Protein 5UCD (pdb70)

Structure (mmCIF, N/CA/C/O backbone):
data_5UCD
#
_entry.id   5UCD
#
_cell.length_a   195.003
_cell.length_b   195.003
_cell.length_c   129.065
_cell.angle_alpha   90.000
_cell.angle_beta   90.000
_cell.angle_gamma   90.000
#
_symmetry.space_group_name_H-M   'I 41 2 2'
#
loop_
_entity.id
_entity.type
_entity.pdbx_description
1 polymer 'NAD(P)-dependent benzaldehyde dehydrogenase'
2 non-polymer 'NADP NICOTINAMIDE-ADENINE-DINUCLEOTIDE PHOSPHATE'
3 water water
#
loop_
_atom_site.group_PDB
_atom_site.id
_atom_site.type_symbol
_atom_site.label_atom_id
_atom_site.label_alt_id
_atom_site.label_comp_id
_atom_site.label_asym_id
_atom_site.label_entity_id
_atom_site.label_seq_id
_atom_site.pdbx_PDB_ins_code
_atom_site.Cartn_x
_atom_site.Cartn_y
_atom_site.Cartn_z
_atom_site.occupancy
_atom_site.B_iso_or_equiv
_atom_site.auth_seq_id
_atom_site.auth_comp_id
_atom_site.auth_asym_id
_atom_site.auth_atom_id
_atom_site.pdbx_PDB_model_num
ATOM 1 N N . ASN A 1 23 ? 37.212 28.880 7.642 1.00 67.98 2 ASN A N 1
ATOM 2 C CA . ASN A 1 23 ? 36.898 28.643 9.045 1.00 65.20 2 ASN A CA 1
ATOM 3 C C . ASN A 1 23 ? 37.780 27.545 9.640 1.00 66.90 2 ASN A C 1
ATOM 4 O O . ASN A 1 23 ? 38.780 27.830 10.304 1.00 60.30 2 ASN A O 1
ATOM 9 N N . TYR A 1 24 ? 37.410 26.292 9.392 1.00 52.35 3 TYR A N 1
ATOM 10 C CA . TYR A 1 24 ? 38.134 25.150 9.943 1.00 56.19 3 TYR A CA 1
ATOM 11 C C . TYR A 1 24 ? 39.453 24.899 9.222 1.00 52.86 3 TYR A C 1
ATOM 12 O O . TYR A 1 24 ? 39.579 25.168 8.028 1.00 62.82 3 TYR A O 1
ATOM 21 N N . LEU A 1 25 ? 40.432 24.382 9.959 1.00 47.26 4 LEU A N 1
ATOM 22 C CA . LEU A 1 25 ? 41.725 24.028 9.384 1.00 48.43 4 LEU A CA 1
ATOM 23 C C . LEU A 1 25 ? 41.584 22.994 8.274 1.00 51.77 4 LEU A C 1
ATOM 24 O O . LEU A 1 25 ? 40.744 22.093 8.346 1.00 44.65 4 LEU A O 1
ATOM 29 N N . SER A 1 26 ? 42.410 23.141 7.246 1.00 51.42 5 SER A N 1
ATOM 30 C CA . SER A 1 26 ? 42.431 22.211 6.125 1.00 50.01 5 SER A CA 1
ATOM 31 C C . SER A 1 26 ? 43.080 20.902 6.542 1.00 47.28 5 SER A C 1
ATOM 32 O O . SER A 1 26 ? 43.870 20.882 7.485 1.00 50.96 5 SER A O 1
ATOM 35 N N . PRO A 1 27 ? 42.746 19.803 5.845 1.00 46.22 6 PRO A N 1
ATOM 36 C CA . PRO A 1 27 ? 43.387 18.508 6.094 1.00 50.90 6 PRO A CA 1
ATOM 37 C C . PRO A 1 27 ? 44.909 18.582 6.047 1.00 42.15 6 PRO A C 1
ATOM 38 O O . PRO A 1 27 ? 45.574 17.895 6.817 1.00 46.90 6 PRO A O 1
ATOM 42 N N . ALA A 1 28 ? 45.449 19.421 5.170 1.00 42.87 7 ALA A N 1
ATOM 43 C CA . ALA A 1 28 ? 46.895 19.561 5.038 1.00 40.10 7 ALA A CA 1
ATOM 44 C C . ALA A 1 28 ? 47.542 20.116 6.307 1.00 45.14 7 ALA A C 1
ATOM 45 O O . ALA A 1 28 ? 48.631 19.691 6.692 1.00 49.15 7 ALA A O 1
ATOM 47 N N . LYS A 1 29 ? 46.876 21.066 6.954 1.00 49.07 8 LYS A N 1
ATOM 48 C CA . LYS A 1 29 ? 47.416 21.663 8.170 1.00 44.01 8 LYS A CA 1
ATOM 49 C C . LYS A 1 29 ? 47.120 20.787 9.379 1.00 39.27 8 LYS A C 1
ATOM 50 O O . LYS A 1 29 ? 47.853 20.811 10.364 1.00 45.45 8 LYS A O 1
ATOM 56 N N . ILE A 1 30 ? 46.036 20.022 9.304 1.00 42.86 9 ILE A N 1
ATOM 57 C CA . ILE A 1 30 ? 45.735 19.042 10.337 1.00 40.16 9 ILE A CA 1
ATOM 58 C C . ILE A 1 30 ? 46.840 17.991 10.350 1.00 45.65 9 ILE A C 1
ATOM 59 O O . ILE A 1 30 ? 47.432 17.716 11.392 1.00 44.25 9 ILE A O 1
ATOM 64 N N . ASP A 1 31 ? 47.130 17.428 9.179 1.00 41.83 10 ASP A N 1
ATOM 65 C CA . ASP A 1 31 ? 48.242 16.497 9.030 1.00 42.26 10 ASP A CA 1
ATOM 66 C C . ASP A 1 31 ? 49.537 17.142 9.496 1.00 38.90 10 ASP A C 1
ATOM 67 O O . ASP A 1 31 ? 50.354 16.508 10.162 1.00 38.27 10 ASP A O 1
ATOM 72 N N . SER A 1 32 ? 49.709 18.414 9.153 1.00 34.47 11 SER A N 1
ATOM 73 C CA . SER A 1 32 ? 50.907 19.155 9.525 1.00 36.13 11 SER A CA 1
ATOM 74 C C . SER A 1 32 ? 50.992 19.357 11.035 1.00 33.51 11 SER A C 1
ATOM 75 O O . SER A 1 32 ? 52.079 19.384 11.611 1.00 31.64 11 SER A O 1
ATOM 78 N N . LEU A 1 33 ? 49.834 19.500 11.668 1.00 37.95 12 LEU A N 1
ATOM 79 C CA . LEU A 1 33 ? 49.754 19.677 13.113 1.00 35.65 12 LEU A CA 1
ATOM 80 C C . LEU A 1 33 ? 50.017 18.355 13.828 1.00 36.80 12 LEU A C 1
ATOM 81 O O . LEU A 1 33 ? 50.730 18.301 14.830 1.00 38.42 12 LEU A O 1
ATOM 86 N N . PHE A 1 34 ? 49.427 17.292 13.295 1.00 35.34 13 PHE A N 1
ATOM 87 C CA . PHE A 1 34 ? 49.589 15.947 13.830 1.00 32.63 13 PHE A CA 1
ATOM 88 C C . PHE A 1 34 ? 51.041 15.502 13.755 1.00 37.97 13 PHE A C 1
ATOM 89 O O . PHE A 1 34 ? 51.582 14.929 14.701 1.00 37.20 13 PHE A O 1
ATOM 97 N N . SER A 1 35 ? 51.669 15.787 12.621 1.00 38.23 14 SER A N 1
ATOM 98 C CA . SER A 1 35 ? 53.050 15.396 12.387 1.00 29.94 14 SER A CA 1
ATOM 99 C C . SER A 1 35 ? 54.000 16.043 13.386 1.00 29.27 14 SER A C 1
ATOM 100 O O . SER A 1 35 ? 55.001 15.445 13.775 1.00 31.52 14 SER A O 1
ATOM 103 N N . ALA A 1 36 ? 53.678 17.262 13.808 1.00 35.23 15 ALA A N 1
ATOM 104 C CA . ALA A 1 36 ? 54.555 18.016 14.698 1.00 27.03 15 ALA A CA 1
ATOM 105 C C . ALA A 1 36 ? 54.474 17.512 16.134 1.00 28.22 15 ALA A C 1
ATOM 106 O O . ALA A 1 36 ? 55.442 17.608 16.886 1.00 33.89 15 ALA A O 1
ATOM 108 N N . GLN A 1 37 ? 53.317 16.981 16.517 1.00 31.91 16 GLN A N 1
ATOM 109 C CA . GLN A 1 37 ? 53.160 16.400 17.846 1.00 32.38 16 GLN A CA 1
ATOM 110 C C . GLN A 1 37 ? 53.912 15.073 17.947 1.00 25.40 16 GLN A C 1
ATOM 111 O O . GLN A 1 37 ? 54.528 14.776 18.969 1.00 28.75 16 GLN A O 1
ATOM 117 N N . LYS A 1 38 ? 53.866 14.287 16.877 1.00 30.54 17 LYS A N 1
ATOM 118 C CA . LYS A 1 38 ? 54.655 13.063 16.794 1.00 24.14 17 LYS A CA 1
ATOM 119 C C . LYS A 1 38 ? 56.125 13.357 17.033 1.00 25.33 17 LYS A C 1
ATOM 120 O O . LYS A 1 38 ? 56.763 12.726 17.873 1.00 31.19 17 LYS A O 1
ATOM 126 N N . ALA A 1 39 ? 56.652 14.331 16.296 1.00 29.65 18 ALA A N 1
ATOM 127 C CA . ALA A 1 39 ? 58.055 14.715 16.411 1.00 25.77 18 ALA A CA 1
ATOM 128 C C . ALA A 1 39 ? 58.379 15.250 17.801 1.00 26.49 18 ALA A C 1
ATOM 129 O O . ALA A 1 39 ? 59.441 14.963 18.353 1.00 29.50 18 ALA A O 1
ATOM 131 N N . TYR A 1 40 ? 57.460 16.024 18.367 1.00 25.24 19 TYR A N 1
ATOM 132 C CA . TYR A 1 40 ? 57.677 16.597 19.688 1.00 25.39 19 TYR A CA 1
ATOM 133 C C . TYR A 1 40 ? 57.671 15.525 20.773 1.00 24.72 19 TYR A C 1
ATOM 134 O O . TYR A 1 40 ? 58.470 15.585 21.704 1.00 31.59 19 TYR A O 1
ATOM 143 N N . PHE A 1 41 ? 56.770 14.551 20.667 1.00 31.62 20 PHE A N 1
ATOM 144 C CA . PHE A 1 41 ? 56.762 13.454 21.635 1.00 31.12 20 PHE A CA 1
ATOM 145 C C . PHE A 1 41 ? 58.070 12.669 21.565 1.00 29.09 20 PHE A C 1
ATOM 146 O O . PHE A 1 41 ? 58.635 12.297 22.591 1.00 34.65 20 PHE A O 1
ATOM 154 N N . ALA A 1 42 ? 58.554 12.448 20.346 1.00 24.50 21 ALA A N 1
ATOM 155 C CA . ALA A 1 42 ? 59.787 11.700 20.115 1.00 28.16 21 ALA A CA 1
ATOM 156 C C . ALA A 1 42 ? 61.001 12.367 20.762 1.00 31.77 21 ALA A C 1
ATOM 157 O O . ALA A 1 42 ? 62.023 11.723 20.980 1.00 25.81 21 ALA A O 1
ATOM 159 N N . THR A 1 43 ? 60.872 13.656 21.065 1.00 30.52 22 THR A N 1
ATOM 160 C CA . THR A 1 43 ? 61.922 14.430 21.726 1.00 28.88 22 THR A CA 1
ATOM 161 C C . THR A 1 43 ? 62.130 13.970 23.168 1.00 28.90 22 THR A C 1
ATOM 162 O O . THR A 1 43 ? 63.160 14.257 23.778 1.00 27.36 22 THR A O 1
ATOM 166 N N . ARG A 1 44 ? 61.141 13.249 23.692 1.00 22.72 23 ARG A N 1
ATOM 167 C CA . ARG A 1 44 ? 61.078 12.865 25.103 1.00 31.93 23 ARG A CA 1
ATOM 168 C C . ARG A 1 44 ? 60.948 14.091 26.008 1.00 30.56 23 ARG A C 1
ATOM 169 O O . ARG A 1 44 ? 61.323 14.053 27.178 1.00 29.01 23 ARG A O 1
ATOM 177 N N . ALA A 1 45 ? 60.401 15.170 25.456 1.00 34.51 24 ALA A N 1
ATOM 178 C CA . ALA A 1 45 ? 60.190 16.406 26.203 1.00 33.73 24 ALA A CA 1
ATOM 179 C C . ALA A 1 45 ? 59.280 16.181 27.402 1.00 28.44 24 ALA A C 1
ATOM 180 O O . ALA A 1 45 ? 59.467 16.787 28.455 1.00 30.61 24 ALA A O 1
ATOM 182 N N . THR A 1 46 ? 58.307 15.292 27.237 1.00 25.15 25 THR A N 1
ATOM 183 C CA . THR A 1 46 ? 57.277 15.079 28.248 1.00 27.76 25 THR A CA 1
ATOM 184 C C . THR A 1 46 ? 57.683 14.082 29.325 1.00 26.98 25 THR A C 1
ATOM 185 O O . THR A 1 46 ? 56.878 13.734 30.182 1.00 33.01 25 THR A O 1
ATOM 189 N N . ALA A 1 47 ? 58.932 13.635 29.287 1.00 27.65 26 ALA A N 1
ATOM 190 C CA . ALA A 1 47 ? 59.386 12.558 30.164 1.00 32.70 26 ALA A CA 1
ATOM 191 C C . ALA A 1 47 ? 59.313 12.906 31.648 1.00 35.53 26 ALA A C 1
ATOM 192 O O . ALA A 1 47 ? 58.571 12.277 32.397 1.00 35.09 26 ALA A O 1
ATOM 194 N N . ASP A 1 48 ? 60.082 13.906 32.068 1.00 34.41 27 ASP A N 1
ATOM 195 C CA . ASP A 1 48 ? 60.228 14.215 33.490 1.00 34.51 27 ASP A CA 1
ATOM 196 C C . ASP A 1 48 ? 58.956 14.778 34.116 1.00 32.39 27 ASP A C 1
ATOM 197 O O . ASP A 1 48 ? 58.209 15.524 33.482 1.00 33.42 27 ASP A O 1
ATOM 202 N N . VAL A 1 49 ? 58.737 14.424 35.378 1.00 28.62 28 VAL A N 1
ATOM 203 C CA . VAL A 1 49 ? 57.512 14.773 36.088 1.00 33.65 28 VAL A CA 1
ATOM 204 C C . VAL A 1 49 ? 57.413 16.284 36.322 1.00 36.10 28 VAL A C 1
ATOM 205 O O . VAL A 1 49 ? 56.315 16.832 36.406 1.00 32.29 28 VAL A O 1
ATOM 209 N N . GLY A 1 50 ? 58.558 16.957 36.395 1.00 36.12 29 GLY A N 1
ATOM 210 C CA . GLY A 1 50 ? 58.583 18.397 36.582 1.00 27.67 29 GLY A CA 1
ATOM 211 C C . GLY A 1 50 ? 57.889 19.125 35.448 1.00 31.05 29 GLY A C 1
ATOM 212 O O . GLY A 1 50 ? 57.126 20.063 35.669 1.00 30.85 29 GLY A O 1
ATOM 213 N N . PHE A 1 51 ? 58.156 18.677 34.227 1.00 31.83 30 PHE A N 1
ATOM 214 C CA . PHE A 1 51 ? 57.520 19.227 33.039 1.00 27.70 30 PHE A CA 1
ATOM 215 C C . PHE A 1 51 ? 56.012 19.029 33.087 1.00 32.42 30 PHE A C 1
ATOM 216 O O . PHE A 1 51 ? 55.241 19.911 32.706 1.00 34.39 30 PHE A O 1
ATOM 224 N N . ARG A 1 52 ? 55.594 17.859 33.552 1.00 31.33 31 ARG A N 1
ATOM 225 C CA . ARG A 1 52 ? 54.176 17.535 33.592 1.00 28.07 31 ARG A CA 1
ATOM 226 C C . ARG A 1 52 ? 53.459 18.371 34.643 1.00 23.90 31 ARG A C 1
ATOM 227 O O . ARG A 1 52 ? 52.334 18.808 34.426 1.00 31.24 31 ARG A O 1
ATOM 235 N N . LYS A 1 53 ? 54.116 18.601 35.776 1.00 28.49 32 LYS A N 1
ATOM 236 C CA . LYS A 1 53 ? 53.528 19.408 36.839 1.00 29.24 32 LYS A CA 1
ATOM 237 C C . LYS A 1 53 ? 53.349 20.861 36.396 1.00 30.89 32 LYS A C 1
ATOM 238 O O . LYS A 1 53 ? 52.312 21.467 36.655 1.00 33.53 32 LYS A O 1
ATOM 244 N N . GLN A 1 54 ? 54.352 21.409 35.716 1.00 25.40 33 GLN A N 1
ATOM 245 C CA . GLN A 1 54 ? 54.258 22.761 35.173 1.00 29.80 33 GLN A CA 1
ATOM 246 C C . GLN A 1 54 ? 53.159 22.857 34.128 1.00 30.35 33 GLN A C 1
ATOM 247 O O . GLN A 1 54 ? 52.499 23.889 34.010 1.00 36.80 33 GLN A O 1
ATOM 253 N N . SER A 1 55 ? 52.970 21.787 33.364 1.00 26.77 34 SER A N 1
ATOM 254 C CA . SER A 1 55 ? 51.949 21.776 32.325 1.00 23.03 34 SER A CA 1
ATOM 255 C C . SER A 1 55 ? 50.557 21.907 32.937 1.00 30.85 34 SER A C 1
ATOM 256 O O . SER A 1 55 ? 49.679 22.559 32.371 1.00 26.23 34 SER A O 1
ATOM 259 N N . LEU A 1 56 ? 50.360 21.295 34.101 1.00 27.95 35 LEU A N 1
ATOM 260 C CA . LEU A 1 56 ? 49.072 21.381 34.785 1.00 30.60 35 LEU A CA 1
ATOM 261 C C . LEU A 1 56 ? 48.865 22.771 35.372 1.00 25.87 35 LEU A C 1
ATOM 262 O O . LEU A 1 56 ? 47.760 23.309 35.333 1.00 29.67 35 LEU A O 1
ATOM 267 N N . GLU A 1 57 ? 49.934 23.342 35.920 1.00 29.60 36 GLU A N 1
ATOM 268 C CA . GLU A 1 57 ? 49.884 24.693 36.466 1.00 33.66 36 GLU A CA 1
ATOM 269 C C . GLU A 1 57 ? 49.471 25.683 35.391 1.00 34.89 36 GLU A C 1
ATOM 270 O O . GLU A 1 57 ? 48.591 26.512 35.613 1.00 45.13 36 GLU A O 1
ATOM 276 N N . ARG A 1 58 ? 50.100 25.588 34.224 1.00 32.36 37 ARG A N 1
ATOM 277 C CA . ARG A 1 58 ? 49.761 26.468 33.110 1.00 30.51 37 ARG A CA 1
ATOM 278 C C . ARG A 1 58 ? 48.311 26.276 32.690 1.00 34.78 37 ARG A C 1
ATOM 279 O O . ARG A 1 58 ? 47.641 27.230 32.303 1.00 42.54 37 ARG A O 1
ATOM 287 N N . LEU A 1 59 ? 47.830 25.039 32.772 1.00 32.44 38 LEU A N 1
ATOM 288 C CA . LEU A 1 59 ? 46.443 24.743 32.444 1.00 27.97 38 LEU A CA 1
ATOM 289 C C . LEU A 1 59 ? 45.509 25.400 33.447 1.00 26.74 38 LEU A C 1
ATOM 290 O O . LEU A 1 59 ? 44.507 26.003 33.073 1.00 39.44 38 LEU A O 1
ATOM 295 N N . LYS A 1 60 ? 45.853 25.276 34.724 1.00 35.42 39 LYS A N 1
ATOM 296 C CA . LYS A 1 60 ? 45.041 25.820 35.804 1.00 33.84 39 LYS A CA 1
ATOM 297 C C . LYS A 1 60 ? 44.921 27.336 35.691 1.00 35.52 39 LYS A C 1
ATOM 298 O O . LYS A 1 60 ? 43.825 27.887 35.773 1.00 35.52 39 LYS A O 1
ATOM 304 N N . GLU A 1 61 ? 46.052 28.002 35.491 1.00 31.83 40 GLU A N 1
ATOM 305 C CA . GLU A 1 61 ? 46.070 29.453 35.380 1.00 37.54 40 GLU A CA 1
ATOM 306 C C . GLU A 1 61 ? 45.290 29.926 34.157 1.00 36.46 40 GLU A C 1
ATOM 307 O O . GLU A 1 61 ? 44.576 30.922 34.220 1.00 40.97 40 GLU A O 1
ATOM 313 N N . ALA A 1 62 ? 45.406 29.197 33.053 1.00 36.52 41 ALA A N 1
ATOM 314 C CA . ALA A 1 62 ? 44.683 29.549 31.837 1.00 33.85 41 ALA A CA 1
ATOM 315 C C . ALA A 1 62 ? 43.170 29.441 32.024 1.00 36.48 41 ALA A C 1
ATOM 316 O O . ALA A 1 62 ? 42.414 30.212 31.438 1.00 36.70 41 ALA A O 1
ATOM 318 N N . VAL A 1 63 ? 42.732 28.477 32.830 1.00 40.13 42 VAL A N 1
ATOM 319 C CA . VAL A 1 63 ? 41.309 28.321 33.121 1.00 28.19 42 VAL A CA 1
ATOM 320 C C . VAL A 1 63 ? 40.825 29.457 34.011 1.00 34.06 42 VAL A C 1
ATOM 321 O O . VAL A 1 63 ? 39.824 30.110 33.721 1.00 31.38 42 VAL A O 1
ATOM 325 N N . ILE A 1 64 ? 41.551 29.677 35.101 1.00 34.44 43 ILE A N 1
ATOM 326 C CA . ILE A 1 64 ? 41.241 30.732 36.053 1.00 35.64 43 ILE A CA 1
ATOM 327 C C . ILE A 1 64 ? 41.185 32.101 35.380 1.00 39.47 43 ILE A C 1
ATOM 328 O O . ILE A 1 64 ? 40.270 32.887 35.620 1.00 43.29 43 ILE A O 1
ATOM 333 N N . ASN A 1 65 ? 42.153 32.366 34.511 1.00 41.00 44 ASN A N 1
ATOM 334 C CA . ASN A 1 65 ? 42.234 33.637 33.802 1.00 37.13 44 ASN A CA 1
ATOM 335 C C . ASN A 1 65 ? 41.180 33.782 32.700 1.00 37.29 44 ASN A C 1
ATOM 336 O O . ASN A 1 65 ? 41.231 34.720 31.908 1.00 52.31 44 ASN A O 1
ATOM 341 N N . ASN A 1 66 ? 40.219 32.864 32.651 1.00 37.28 45 ASN A N 1
ATOM 342 C CA . ASN A 1 66 ? 39.216 32.878 31.589 1.00 29.82 45 ASN A CA 1
ATOM 343 C C . ASN A 1 66 ? 37.820 32.467 32.039 1.00 30.46 45 ASN A C 1
ATOM 344 O O . ASN A 1 66 ? 36.964 32.175 31.207 1.00 37.06 45 ASN A O 1
ATOM 349 N N . LYS A 1 67 ? 37.589 32.456 33.349 1.00 30.18 46 LYS A N 1
ATOM 350 C CA . LYS A 1 67 ? 36.292 32.060 33.896 1.00 32.33 46 LYS A CA 1
ATOM 351 C C . LYS A 1 67 ? 35.145 32.889 33.333 1.00 34.73 46 LYS A C 1
ATOM 352 O O . LYS A 1 67 ? 34.102 32.347 32.966 1.00 40.63 46 LYS A O 1
ATOM 358 N N . GLU A 1 68 ? 35.341 34.204 33.266 1.00 42.40 47 GLU A N 1
ATOM 359 C CA . GLU A 1 68 ? 34.285 35.108 32.821 1.00 39.82 47 GLU A CA 1
ATOM 360 C C . GLU A 1 68 ? 33.850 34.783 31.397 1.00 34.63 47 GLU A C 1
ATOM 361 O O . GLU A 1 68 ? 32.659 34.795 31.085 1.00 43.29 47 GLU A O 1
ATOM 367 N N . ALA A 1 69 ? 34.819 34.477 30.542 1.00 33.34 48 ALA A N 1
ATOM 368 C CA . ALA A 1 69 ? 34.525 34.117 29.162 1.00 34.94 48 ALA A CA 1
ATOM 369 C C . ALA A 1 69 ? 33.781 32.790 29.107 1.00 35.24 48 ALA A C 1
ATOM 370 O O . ALA A 1 69 ? 32.943 32.571 28.229 1.00 32.99 48 ALA A O 1
ATOM 372 N N . LEU A 1 70 ? 34.089 31.912 30.057 1.00 36.66 49 LEU A N 1
ATOM 373 C CA . LEU A 1 70 ? 33.438 30.610 30.144 1.00 37.31 49 LEU A CA 1
ATOM 374 C C . LEU A 1 70 ? 31.996 30.746 30.617 1.00 35.30 49 LEU A C 1
ATOM 375 O O . LEU A 1 70 ? 31.097 30.093 30.085 1.00 38.03 49 LEU A O 1
ATOM 380 N N . TYR A 1 71 ? 31.788 31.592 31.623 1.00 45.69 50 TYR A N 1
ATOM 381 C CA . TYR A 1 71 ? 30.449 31.900 32.121 1.00 38.22 50 TYR A CA 1
ATOM 382 C C . TYR A 1 71 ? 29.534 32.351 30.992 1.00 37.64 50 TYR A C 1
ATOM 383 O O . TYR A 1 71 ? 28.415 31.860 30.845 1.00 35.80 50 TYR A O 1
ATOM 392 N N . SER A 1 72 ? 30.033 33.292 30.198 1.00 37.69 51 SER A N 1
ATOM 393 C CA . SER A 1 72 ? 29.277 33.859 29.091 1.00 32.62 51 SER A CA 1
ATOM 394 C C . SER A 1 72 ? 28.977 32.817 28.031 1.00 30.92 51 SER A C 1
ATOM 395 O O . SER A 1 72 ? 27.830 32.645 27.621 1.00 42.82 51 SER A O 1
ATOM 398 N N . ALA A 1 73 ? 30.022 32.123 27.595 1.00 43.87 52 ALA A N 1
ATOM 399 C CA . ALA A 1 73 ? 29.903 31.117 26.549 1.00 38.40 52 ALA A CA 1
ATOM 400 C C . ALA A 1 73 ? 28.916 30.017 26.926 1.00 32.83 52 ALA A C 1
ATOM 401 O O . ALA A 1 73 ? 28.096 29.600 26.107 1.00 40.98 52 ALA A O 1
ATOM 403 N N . LEU A 1 74 ? 28.990 29.556 28.169 1.00 32.79 53 LEU A N 1
ATOM 404 C CA . LEU A 1 74 ? 28.145 28.455 28.616 1.00 31.95 53 LEU A CA 1
ATOM 405 C C . LEU A 1 74 ? 26.700 28.898 28.830 1.00 34.84 53 LEU A C 1
ATOM 406 O O . LEU A 1 74 ? 25.766 28.122 28.619 1.00 40.70 53 LEU A O 1
ATOM 411 N N . ALA A 1 75 ? 26.518 30.146 29.244 1.00 35.35 54 ALA A N 1
ATOM 412 C CA . ALA A 1 75 ? 25.177 30.703 29.371 1.00 41.68 54 ALA A CA 1
ATOM 413 C C . ALA A 1 75 ? 24.553 30.859 27.991 1.00 31.68 54 ALA A C 1
ATOM 414 O O . ALA A 1 75 ? 23.374 30.585 27.790 1.00 40.08 54 ALA A O 1
ATOM 416 N N . GLU A 1 76 ? 25.367 31.287 27.036 1.00 36.70 55 GLU A N 1
ATOM 417 C CA . GLU A 1 76 ? 24.910 31.474 25.668 1.00 35.02 55 GLU A CA 1
ATOM 418 C C . GLU A 1 76 ? 24.541 30.144 25.016 1.00 45.25 55 GLU A C 1
ATOM 419 O O . GLU A 1 76 ? 23.463 30.003 24.437 1.00 50.59 55 GLU A O 1
ATOM 425 N N . ASP A 1 77 ? 25.435 29.166 25.126 1.00 47.14 56 ASP A N 1
ATOM 426 C CA . ASP A 1 77 ? 25.253 27.876 24.463 1.00 36.51 56 ASP A CA 1
ATOM 427 C C . ASP A 1 77 ? 24.154 27.024 25.084 1.00 37.03 56 ASP A C 1
ATOM 428 O O . ASP A 1 77 ? 23.324 26.460 24.372 1.00 45.58 56 ASP A O 1
ATOM 433 N N . LEU A 1 78 ? 24.149 26.922 26.409 1.00 37.56 57 LEU A N 1
ATOM 434 C CA . LEU A 1 78 ? 23.276 25.960 27.075 1.00 41.26 57 LEU A CA 1
ATOM 435 C C . LEU A 1 78 ? 22.424 26.567 28.186 1.00 44.90 57 LEU A C 1
ATOM 436 O O . LEU A 1 78 ? 21.557 25.895 28.746 1.00 48.46 57 LEU A O 1
ATOM 441 N N . GLY A 1 79 ? 22.664 27.835 28.501 1.00 48.17 58 GLY A N 1
ATOM 442 C CA . GLY A 1 79 ? 21.896 28.510 29.532 1.00 37.71 58 GLY A CA 1
ATOM 443 C C . GLY A 1 79 ? 22.322 28.098 30.924 1.00 39.49 58 GLY A C 1
ATOM 444 O O . GLY A 1 79 ? 21.522 28.107 31.858 1.00 40.28 58 GLY A O 1
ATOM 445 N N . LYS A 1 80 ? 23.590 27.729 31.061 1.00 45.95 59 LYS A N 1
ATOM 446 C CA . LYS A 1 80 ? 24.117 27.282 32.341 1.00 43.09 59 LYS A CA 1
ATOM 447 C C . LYS A 1 80 ? 24.277 28.438 33.317 1.00 39.08 59 LYS A C 1
ATOM 448 O O . LYS A 1 80 ? 24.969 29.413 33.022 1.00 34.88 59 LYS A O 1
ATOM 454 N N . PRO A 1 81 ? 23.635 28.328 34.488 1.00 32.84 60 PRO A N 1
ATOM 455 C CA . PRO 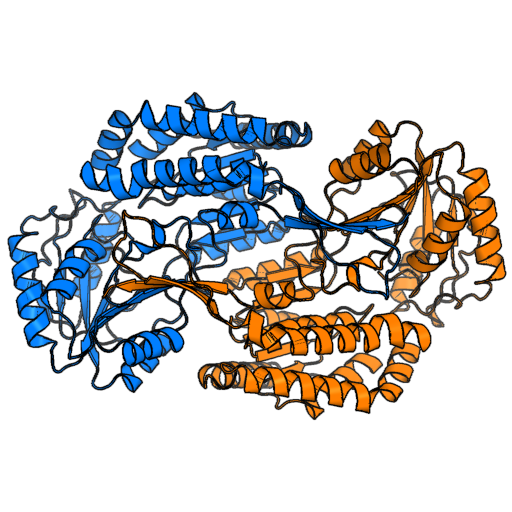A 1 81 ? 23.839 29.261 35.598 1.00 31.08 60 PRO A CA 1
ATOM 456 C C . PRO A 1 81 ? 25.294 29.278 36.032 1.00 40.76 60 PRO A C 1
ATOM 457 O O . PRO A 1 81 ? 26.002 28.289 35.835 1.00 34.99 60 PRO A O 1
ATOM 461 N N . LYS A 1 82 ? 25.727 30.388 36.618 1.00 33.16 61 LYS A N 1
ATOM 462 C CA . LYS A 1 82 ? 27.111 30.549 37.044 1.00 34.75 61 LYS A CA 1
ATOM 463 C C . LYS A 1 82 ? 27.533 29.491 38.063 1.00 48.11 61 LYS A C 1
ATOM 464 O O . LYS A 1 82 ? 28.643 28.968 38.002 1.00 41.15 61 LYS A O 1
ATOM 470 N N . ASP A 1 83 ? 26.638 29.171 38.991 1.00 48.66 62 ASP A N 1
ATOM 471 C CA . ASP A 1 83 ? 26.951 28.222 40.054 1.00 41.29 62 ASP A CA 1
ATOM 472 C C . ASP A 1 83 ? 27.043 26.783 39.552 1.00 38.76 62 ASP A C 1
ATOM 473 O O . ASP A 1 83 ? 27.699 25.947 40.171 1.00 40.18 62 ASP A O 1
ATOM 478 N N . VAL A 1 84 ? 26.376 26.492 38.440 1.00 35.89 63 VAL A N 1
ATOM 479 C CA . VAL A 1 84 ? 26.459 25.170 37.835 1.00 36.07 63 VAL A CA 1
ATOM 480 C C . VAL A 1 84 ? 27.804 25.033 37.139 1.00 41.86 63 VAL A C 1
ATOM 481 O O . VAL A 1 84 ? 28.461 23.992 37.224 1.00 34.44 63 VAL A O 1
ATOM 485 N N . VAL A 1 85 ? 28.214 26.104 36.468 1.00 35.34 64 VAL A N 1
ATOM 486 C CA . VAL A 1 85 ? 29.520 26.164 35.831 1.00 33.43 64 VAL A CA 1
ATOM 487 C C . VAL A 1 85 ? 30.619 26.058 36.878 1.00 39.13 64 VAL A C 1
ATOM 488 O O . VAL A 1 85 ? 31.645 25.420 36.655 1.00 42.79 64 VAL A O 1
ATOM 492 N N . ASP A 1 86 ? 30.395 26.677 38.030 1.00 38.90 65 ASP A N 1
ATOM 493 C CA . ASP A 1 86 ? 31.372 26.632 39.107 1.00 37.42 65 ASP A CA 1
ATOM 494 C C . ASP A 1 86 ? 31.531 25.225 39.670 1.00 39.13 65 ASP A C 1
ATOM 495 O O . ASP A 1 86 ? 32.613 24.852 40.110 1.00 39.95 65 ASP A O 1
ATOM 500 N N . LEU A 1 87 ? 30.454 24.448 39.651 1.00 31.01 66 LEU A N 1
ATOM 501 C CA . LEU A 1 87 ? 30.477 23.106 40.221 1.00 40.04 66 LEU A CA 1
ATOM 502 C C . LEU A 1 87 ? 30.903 22.031 39.221 1.00 34.51 66 LEU A C 1
ATOM 503 O O . LEU A 1 87 ? 31.868 21.312 39.456 1.00 37.27 66 LEU A O 1
ATOM 508 N N . ALA A 1 88 ? 30.177 21.924 38.113 1.00 37.60 67 ALA A N 1
ATOM 509 C CA . ALA A 1 88 ? 30.346 20.802 37.196 1.00 32.77 67 ALA A CA 1
ATOM 510 C C . ALA A 1 88 ? 31.297 21.096 36.043 1.00 34.97 67 ALA A C 1
ATOM 511 O O . ALA A 1 88 ? 31.642 20.198 35.280 1.00 34.27 67 ALA A O 1
ATOM 513 N N . GLU A 1 89 ? 31.721 22.345 35.905 1.00 30.72 68 GLU A N 1
ATOM 514 C CA . GLU A 1 89 ? 32.616 22.689 34.812 1.00 25.64 68 GLU A CA 1
ATOM 515 C C . GLU A 1 89 ? 33.970 23.160 35.317 1.00 29.66 68 GLU A C 1
ATOM 516 O O . GLU A 1 89 ? 34.914 22.382 35.369 1.00 35.51 68 GLU A O 1
ATOM 522 N N . ILE A 1 90 ? 34.067 24.431 35.684 1.00 35.01 69 ILE A N 1
ATOM 523 C CA . ILE A 1 90 ? 35.345 25.001 36.090 1.00 26.93 69 ILE A CA 1
ATOM 524 C C . ILE A 1 90 ? 35.888 24.336 37.349 1.00 30.13 69 ILE A C 1
ATOM 525 O O . ILE A 1 90 ? 37.050 23.940 37.395 1.00 30.90 69 ILE A O 1
ATOM 530 N N . GLY A 1 91 ? 35.044 24.204 38.365 1.00 27.65 70 GLY A N 1
ATOM 531 C CA . GLY A 1 91 ? 35.477 23.640 39.629 1.00 24.26 70 GLY A CA 1
ATOM 532 C C . GLY A 1 91 ? 35.863 22.179 39.534 1.00 29.96 70 GLY A C 1
ATOM 533 O O . GLY A 1 91 ? 36.724 21.706 40.271 1.00 32.14 70 GLY A O 1
ATOM 534 N N . ALA A 1 92 ? 35.223 21.460 38.620 1.00 32.21 71 ALA A N 1
ATOM 535 C CA . ALA A 1 92 ? 35.469 20.036 38.471 1.00 28.42 71 ALA A CA 1
ATOM 536 C C . ALA A 1 92 ? 36.876 19.774 37.948 1.00 30.00 71 ALA A C 1
ATOM 537 O O . ALA A 1 92 ? 37.563 18.886 38.447 1.00 35.09 71 ALA A O 1
ATOM 539 N N . VAL A 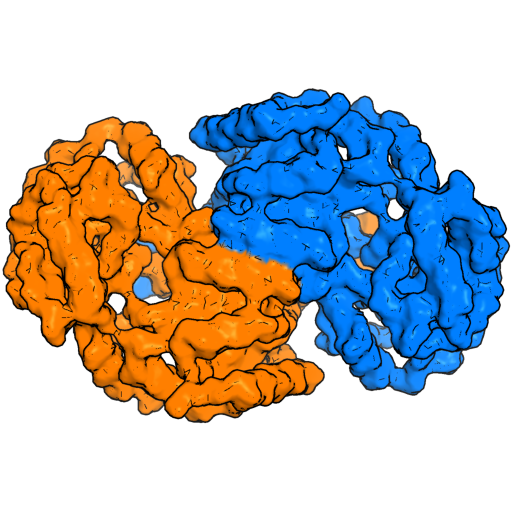1 93 ? 37.314 20.543 36.953 1.00 31.09 72 VAL A N 1
ATOM 540 C CA . VAL A 1 93 ? 38.656 20.332 36.420 1.00 31.33 72 VAL A CA 1
ATOM 541 C C . VAL A 1 93 ? 39.701 20.957 37.338 1.00 31.03 72 VAL A C 1
ATOM 542 O O . VAL A 1 93 ? 40.820 20.459 37.421 1.00 34.88 72 VAL A O 1
ATOM 546 N N . LEU A 1 94 ? 39.341 22.023 38.047 1.00 29.93 73 LEU A N 1
ATOM 547 C CA . LEU A 1 94 ? 40.289 22.634 38.969 1.00 27.81 73 LEU A CA 1
ATOM 548 C C . LEU A 1 94 ? 40.599 21.678 40.114 1.00 23.91 73 LEU A C 1
ATOM 549 O O . LEU A 1 94 ? 41.746 21.572 40.545 1.00 29.74 73 LEU A O 1
ATOM 554 N N . HIS A 1 95 ? 39.578 20.972 40.594 1.00 29.39 74 HIS A N 1
ATOM 555 C CA . HIS A 1 95 ? 39.762 20.018 41.685 1.00 27.19 74 HIS A CA 1
ATOM 556 C C . HIS A 1 95 ? 40.623 18.838 41.249 1.00 22.01 74 HIS A C 1
ATOM 557 O O . HIS A 1 95 ? 41.429 18.332 42.023 1.00 25.67 74 HIS A O 1
ATOM 564 N N . GLU A 1 96 ? 40.438 18.394 40.011 1.00 23.80 75 GLU A N 1
ATOM 565 C CA . GLU A 1 96 ? 41.211 17.278 39.488 1.00 23.63 75 GLU A CA 1
ATOM 566 C C . GLU A 1 96 ? 42.665 17.686 39.314 1.00 26.59 75 GLU A C 1
ATOM 567 O O . GLU A 1 96 ? 43.573 16.939 39.683 1.00 30.43 75 GLU A O 1
ATOM 573 N N . ILE A 1 97 ? 42.882 18.879 38.769 1.00 27.11 76 ILE A N 1
ATOM 574 C CA . ILE A 1 97 ? 44.230 19.407 38.608 1.00 23.39 76 ILE A CA 1
ATOM 575 C C . ILE A 1 97 ? 44.968 19.440 39.941 1.00 25.32 76 ILE A C 1
ATOM 576 O O . ILE A 1 97 ? 46.110 18.997 40.035 1.00 30.83 76 ILE A O 1
ATOM 581 N N . ASP A 1 98 ? 44.306 19.939 40.978 1.00 27.10 77 ASP A N 1
ATOM 582 C CA . ASP A 1 98 ? 44.944 20.048 42.282 1.00 27.01 77 ASP A CA 1
ATOM 583 C C . ASP A 1 98 ? 45.229 18.676 42.881 1.00 22.11 77 ASP A C 1
ATOM 584 O O . ASP A 1 98 ? 46.262 18.479 43.516 1.00 28.29 77 ASP A O 1
ATOM 589 N N . PHE A 1 99 ? 44.315 17.732 42.674 1.00 23.51 78 PHE A N 1
ATOM 590 C CA . PHE A 1 99 ? 44.494 16.369 43.168 1.00 21.66 78 PHE A CA 1
ATOM 591 C C . PHE A 1 99 ? 45.679 15.704 42.476 1.00 23.10 78 PHE A C 1
ATOM 592 O O . PHE A 1 99 ? 46.490 15.035 43.113 1.00 21.07 78 PHE A O 1
ATOM 600 N N . ALA A 1 100 ? 45.773 15.904 41.167 1.00 22.88 79 ALA A N 1
ATOM 601 C CA . ALA A 1 100 ? 46.855 15.326 40.386 1.00 22.64 79 ALA A CA 1
ATOM 602 C C . ALA A 1 100 ? 48.207 15.918 40.798 1.00 22.08 79 ALA A C 1
ATOM 603 O O . ALA A 1 100 ? 49.183 15.191 40.964 1.00 25.46 79 ALA A O 1
ATOM 605 N N . LEU A 1 101 ? 48.249 17.231 40.988 1.00 22.33 80 LEU A N 1
ATOM 606 C CA . LEU A 1 101 ? 49.477 17.914 41.391 1.00 21.81 80 LEU A CA 1
ATOM 607 C C . LEU A 1 101 ? 49.967 17.452 42.755 1.00 24.26 80 LEU A C 1
ATOM 608 O O . LEU A 1 101 ? 51.169 17.380 43.002 1.00 32.40 80 LEU A O 1
ATOM 613 N N . ALA A 1 102 ? 49.028 17.136 43.637 1.00 22.81 81 ALA A N 1
ATOM 614 C CA . ALA A 1 102 ? 49.361 16.713 44.989 1.00 21.96 81 ALA A CA 1
ATOM 615 C C . ALA A 1 102 ? 49.894 15.285 45.040 1.00 22.46 81 ALA A C 1
ATOM 616 O O . ALA A 1 102 ? 50.540 14.896 46.010 1.00 28.46 81 ALA A O 1
ATOM 618 N N . HIS A 1 103 ? 49.626 14.499 44.005 1.00 23.07 82 HIS A N 1
ATOM 619 C CA . HIS A 1 103 ? 49.951 13.075 44.067 1.00 25.45 82 HIS A CA 1
ATOM 620 C C . HIS A 1 103 ? 50.924 12.605 42.998 1.00 23.49 82 HIS A C 1
ATOM 621 O O . HIS A 1 103 ? 51.518 11.539 43.137 1.00 23.69 82 HIS A O 1
ATOM 628 N N . LEU A 1 104 ? 51.088 13.399 41.944 1.00 20.71 83 LEU A N 1
ATOM 629 C CA . LEU A 1 104 ? 51.765 12.936 40.738 1.00 22.76 83 LEU A CA 1
ATOM 630 C C . LEU A 1 104 ? 53.176 12.412 40.992 1.00 26.35 83 LEU A C 1
ATOM 631 O O . LEU A 1 104 ? 53.620 11.487 40.318 1.00 28.68 83 LEU A O 1
ATOM 636 N N . ASP A 1 105 ? 53.872 12.991 41.966 1.00 26.82 84 ASP A N 1
ATOM 637 C CA . ASP A 1 105 ? 55.225 12.551 42.287 1.00 28.96 84 ASP A CA 1
ATOM 638 C C . ASP A 1 105 ? 55.241 11.092 42.744 1.00 28.69 84 ASP A C 1
ATOM 639 O O . ASP A 1 105 ? 56.134 10.324 42.385 1.00 26.79 84 ASP A O 1
ATOM 644 N N . GLU A 1 106 ? 54.248 10.718 43.538 1.00 24.69 85 GLU A N 1
ATOM 645 C CA . GLU A 1 106 ? 54.136 9.348 44.002 1.00 24.56 85 GLU A CA 1
ATOM 646 C C . GLU A 1 106 ? 53.725 8.430 42.855 1.00 28.23 85 GLU A C 1
ATOM 647 O O . GLU A 1 106 ? 54.239 7.321 42.729 1.00 23.08 85 GLU A O 1
ATOM 653 N N . TRP A 1 107 ? 52.817 8.911 42.008 1.00 24.87 86 TRP A N 1
ATOM 654 C CA . TRP A 1 107 ? 52.288 8.117 40.901 1.00 23.37 86 TRP A CA 1
ATOM 655 C C . TRP A 1 107 ? 53.337 7.717 39.865 1.00 21.95 86 TRP A C 1
ATOM 656 O O . TRP A 1 107 ? 53.312 6.597 39.363 1.00 27.88 86 TRP A O 1
ATOM 667 N N . VAL A 1 108 ? 54.239 8.633 39.529 1.00 24.23 87 VAL A N 1
ATOM 668 C CA . VAL A 1 108 ? 55.183 8.400 38.438 1.00 23.33 87 VAL A CA 1
ATOM 669 C C . VAL A 1 108 ? 56.382 7.555 38.852 1.00 23.01 87 VAL A C 1
ATOM 670 O O . VAL A 1 108 ? 57.179 7.158 38.008 1.00 20.88 87 VAL A O 1
ATOM 674 N N . ALA A 1 109 ? 56.515 7.292 40.146 1.00 19.67 88 ALA A N 1
ATOM 675 C CA . ALA A 1 109 ? 57.637 6.505 40.639 1.00 25.81 88 ALA A CA 1
ATOM 676 C C . ALA A 1 109 ? 57.456 5.031 40.295 1.00 30.42 88 ALA A C 1
ATOM 677 O O . ALA A 1 109 ? 56.439 4.431 40.643 1.00 30.41 88 ALA A O 1
ATOM 679 N N . PRO A 1 110 ? 58.446 4.447 39.602 1.00 32.06 89 PRO A N 1
ATOM 680 C CA . PRO A 1 110 ? 58.428 3.025 39.246 1.00 29.85 89 PRO A CA 1
ATOM 681 C C . PRO A 1 110 ? 58.146 2.139 40.454 1.00 33.79 89 PRO A C 1
ATOM 682 O O . PRO A 1 110 ? 58.638 2.403 41.551 1.00 30.33 89 PRO A O 1
ATOM 686 N N . VAL A 1 111 ? 57.337 1.109 40.248 1.00 25.15 90 VAL A N 1
ATOM 687 C CA . VAL A 1 111 ? 56.928 0.232 41.332 1.00 24.43 90 VAL A CA 1
ATOM 688 C C . VAL A 1 111 ? 57.733 -1.060 41.305 1.00 19.51 90 VAL A C 1
ATOM 689 O O . VAL A 1 111 ? 57.642 -1.832 40.360 1.00 22.28 90 VAL A O 1
ATOM 693 N N . SER A 1 112 ? 58.532 -1.284 42.338 1.00 26.43 91 SER A N 1
ATOM 694 C CA . SER A 1 112 ? 59.253 -2.542 42.461 1.00 25.23 91 SER A CA 1
ATOM 695 C C . SER A 1 112 ? 58.274 -3.648 42.828 1.00 30.39 91 SER A C 1
ATOM 696 O O . SER A 1 112 ? 57.335 -3.427 43.588 1.00 31.59 91 SER A O 1
ATOM 699 N N . VAL A 1 113 ? 58.489 -4.836 42.277 1.00 28.67 92 VAL A N 1
ATOM 700 C CA . VAL A 1 113 ? 57.609 -5.967 42.535 1.00 26.10 92 VAL A CA 1
ATOM 701 C C . VAL A 1 113 ? 58.447 -7.182 42.928 1.00 31.08 92 VAL A C 1
ATOM 702 O O . VAL A 1 113 ? 59.651 -7.212 42.668 1.00 17.46 92 VAL A O 1
ATOM 706 N N . PRO A 1 114 ? 57.813 -8.187 43.561 1.00 22.95 93 PRO A N 1
ATOM 707 C CA . PRO A 1 114 ? 58.531 -9.407 43.934 1.00 20.00 93 PRO A CA 1
ATOM 708 C C . PRO A 1 114 ? 58.996 -10.195 42.723 1.00 21.92 93 PRO A C 1
ATOM 709 O O . PRO A 1 114 ? 58.452 -10.030 41.634 1.00 24.27 93 PRO A O 1
ATOM 713 N N . SER A 1 115 ? 60.005 -11.032 42.921 1.00 22.72 94 SER A N 1
ATOM 714 C CA . SER A 1 115 ? 60.422 -11.993 41.909 1.00 28.66 94 SER A CA 1
ATOM 715 C C . SER A 1 115 ? 60.269 -13.406 42.447 1.00 28.17 94 SER A C 1
ATOM 716 O O . SER A 1 115 ? 60.833 -13.740 43.486 1.00 44.54 94 SER A O 1
ATOM 719 N N . PRO A 1 116 ? 59.500 -14.247 41.746 1.00 29.08 95 PRO A N 1
ATOM 720 C CA . PRO A 1 116 ? 59.400 -15.646 42.169 1.00 40.15 95 PRO A CA 1
ATOM 721 C C . PRO A 1 116 ? 60.746 -16.358 42.022 1.00 37.46 95 PRO A C 1
ATOM 722 O O . PRO A 1 116 ? 61.622 -15.884 41.298 1.00 30.77 95 PRO A O 1
ATOM 726 N N . ASP A 1 117 ? 60.904 -17.480 42.714 1.00 40.93 96 ASP A N 1
ATOM 727 C CA . ASP A 1 117 ? 62.161 -18.216 42.713 1.00 41.20 96 ASP A CA 1
ATOM 728 C C . ASP A 1 117 ? 62.510 -18.757 41.330 1.00 35.76 96 ASP A C 1
ATOM 729 O O . ASP A 1 117 ? 63.683 -18.935 41.006 1.00 41.92 96 ASP A O 1
ATOM 734 N N . ILE A 1 118 ? 61.488 -18.999 40.513 1.00 34.27 97 ILE A N 1
ATOM 735 C CA . ILE A 1 118 ? 61.677 -19.590 39.191 1.00 34.14 97 ILE A CA 1
ATOM 736 C C . ILE A 1 118 ? 62.467 -18.674 38.247 1.00 37.88 97 ILE A C 1
ATOM 737 O O . ILE A 1 118 ? 63.042 -19.137 37.263 1.00 41.49 97 ILE A O 1
ATOM 742 N N . ILE A 1 119 ? 62.510 -17.381 38.552 1.00 38.92 98 ILE A N 1
ATOM 743 C CA . ILE A 1 119 ? 63.271 -16.444 37.730 1.00 36.02 98 ILE A CA 1
ATOM 744 C C . ILE A 1 119 ? 64.409 -15.799 38.514 1.00 31.64 98 ILE A C 1
ATOM 745 O O . ILE A 1 119 ? 65.033 -14.852 38.046 1.00 35.29 98 ILE A O 1
ATOM 750 N N . ALA A 1 120 ? 64.670 -16.313 39.710 1.00 38.38 99 ALA A N 1
ATOM 751 C CA . ALA A 1 120 ? 65.782 -15.832 40.515 1.00 34.38 99 ALA A CA 1
ATOM 752 C C . ALA A 1 120 ? 67.103 -16.266 39.887 1.00 30.91 99 ALA A C 1
ATOM 753 O O . ALA A 1 120 ? 67.186 -17.345 39.305 1.00 34.18 99 ALA A O 1
ATOM 755 N N . PRO A 1 121 ? 68.137 -15.419 39.985 1.00 34.79 100 PRO A N 1
ATOM 756 C CA . PRO A 1 121 ? 68.094 -14.100 40.619 1.00 30.73 100 PRO A CA 1
ATOM 757 C C . PRO A 1 121 ? 67.709 -12.991 39.642 1.00 37.44 100 PRO A C 1
ATOM 758 O O . PRO A 1 121 ? 68.164 -12.997 38.498 1.00 33.44 100 PRO A O 1
ATOM 762 N N . SER A 1 122 ? 66.874 -12.060 40.092 1.00 28.53 101 SER A N 1
ATOM 763 C CA . SER A 1 122 ? 66.545 -10.886 39.296 1.00 28.77 101 SER A CA 1
ATOM 764 C C . SER A 1 122 ? 65.827 -9.835 40.124 1.00 26.20 101 SER A C 1
ATOM 765 O O . SER A 1 122 ? 65.331 -10.108 41.215 1.00 31.17 101 SER A O 1
ATOM 768 N N . GLU A 1 123 ? 65.799 -8.623 39.590 1.00 27.45 102 GLU A N 1
ATOM 769 C CA . GLU A 1 123 ? 65.056 -7.527 40.174 1.00 23.41 102 GLU A CA 1
ATOM 770 C C . GLU A 1 123 ? 64.027 -7.071 39.159 1.00 25.14 102 GLU A C 1
ATOM 771 O O . GLU A 1 123 ? 64.341 -6.897 37.982 1.00 23.42 102 GLU A O 1
ATOM 777 N N . CYS A 1 124 ? 62.796 -6.890 39.616 1.00 19.61 103 CYS A N 1
ATOM 778 C CA . CYS A 1 124 ? 61.701 -6.577 38.718 1.00 17.05 103 CYS A CA 1
ATOM 779 C C . CYS A 1 124 ? 60.961 -5.336 39.182 1.00 21.32 103 CYS A C 1
ATOM 780 O O . CYS A 1 124 ? 60.875 -5.061 40.376 1.00 21.00 103 CYS A O 1
ATOM 783 N N . TYR A 1 125 ? 60.429 -4.586 38.226 1.00 19.78 104 TYR A N 1
ATOM 784 C CA . TYR A 1 125 ? 59.592 -3.444 38.546 1.00 24.50 104 TYR A CA 1
ATOM 785 C C . TYR A 1 125 ? 58.671 -3.112 37.386 1.00 21.30 104 TYR A C 1
ATOM 786 O O . TYR A 1 125 ? 58.852 -3.601 36.272 1.00 21.89 104 TYR A O 1
ATOM 795 N N . VAL A 1 126 ? 57.660 -2.302 37.664 1.00 16.98 105 VAL A N 1
ATOM 796 C CA . VAL A 1 126 ? 56.715 -1.900 36.638 1.00 24.54 105 VAL A CA 1
ATOM 797 C C . VAL A 1 126 ? 56.838 -0.415 36.337 1.00 21.57 105 VAL A C 1
ATOM 798 O O . VAL A 1 126 ? 56.928 0.416 37.237 1.00 24.56 105 VAL A O 1
ATOM 802 N N . VAL A 1 127 ? 56.845 -0.095 35.054 1.00 19.98 106 VAL A N 1
ATOM 803 C CA . VAL A 1 127 ? 56.906 1.276 34.605 1.00 19.34 106 VAL A CA 1
ATOM 804 C C . VAL A 1 127 ? 55.610 1.641 33.896 1.00 24.25 106 VAL A C 1
ATOM 805 O O . VAL A 1 127 ? 55.137 0.894 33.043 1.00 25.03 106 VAL A O 1
ATOM 809 N N . GLN A 1 128 ? 55.019 2.771 34.272 1.00 26.07 107 GLN A N 1
ATOM 810 C CA . GLN A 1 128 ? 53.890 3.311 33.532 1.00 18.01 107 GLN A CA 1
ATOM 811 C C . GLN A 1 128 ? 54.431 4.221 32.438 1.00 18.75 107 GLN A C 1
ATOM 812 O O . GLN A 1 128 ? 55.000 5.273 32.716 1.00 27.87 107 GLN A O 1
ATOM 818 N N . GLU A 1 129 ? 54.253 3.803 31.193 1.00 22.84 108 GLU A N 1
ATOM 819 C CA . GLU A 1 129 ? 54.866 4.472 30.056 1.00 22.46 108 GLU A CA 1
ATOM 820 C C . GLU A 1 129 ? 53.821 5.145 29.178 1.00 24.83 108 GLU A C 1
ATOM 821 O O . GLU A 1 129 ? 52.809 4.536 28.850 1.00 22.95 108 GLU A O 1
ATOM 827 N N . PRO A 1 130 ? 54.067 6.411 28.800 1.00 26.09 109 PRO A N 1
ATOM 828 C CA . PRO A 1 130 ? 53.167 7.187 27.939 1.00 20.16 109 PRO A CA 1
ATOM 829 C C . PRO A 1 130 ? 52.834 6.482 26.630 1.00 22.03 109 PRO A C 1
ATOM 830 O O . PRO A 1 130 ? 53.620 5.673 26.155 1.00 24.34 109 PRO A O 1
ATOM 834 N N . TYR A 1 131 ? 51.674 6.782 26.059 1.00 20.64 110 TYR A N 1
ATOM 835 C CA . TYR A 1 131 ? 51.295 6.198 24.779 1.00 25.36 110 TYR A CA 1
ATOM 836 C C . TYR A 1 131 ? 51.913 6.967 23.617 1.00 26.46 110 TYR A C 1
ATOM 837 O O . TYR A 1 131 ? 52.443 6.371 22.681 1.00 27.86 110 TYR A O 1
ATOM 846 N N . GLY A 1 132 ? 51.843 8.293 23.678 1.00 28.29 111 GLY A N 1
ATOM 847 C CA . GLY A 1 132 ? 52.368 9.131 22.614 1.00 24.17 111 GLY A CA 1
ATOM 848 C C . GLY A 1 132 ? 51.487 10.325 22.305 1.00 24.43 111 GLY A C 1
ATOM 849 O O . GLY A 1 132 ? 51.290 11.193 23.144 1.00 23.33 111 GLY A O 1
ATOM 850 N N . VAL A 1 133 ? 50.961 10.369 21.088 1.00 28.74 112 VAL A N 1
ATOM 851 C CA . VAL A 1 133 ? 50.054 11.435 20.681 1.00 25.24 112 VAL A CA 1
ATOM 852 C C . VAL A 1 133 ? 48.614 10.984 20.870 1.00 26.07 112 VAL A C 1
ATOM 853 O O . VAL A 1 133 ? 48.190 9.998 20.273 1.00 27.35 112 VAL A O 1
ATOM 857 N N . THR A 1 134 ? 47.862 11.700 21.699 1.00 23.61 113 THR A N 1
ATOM 858 C CA . THR A 1 134 ? 46.493 11.296 21.993 1.00 25.55 113 THR A CA 1
ATOM 859 C C . THR A 1 134 ? 45.463 12.210 21.341 1.00 27.06 113 THR A C 1
ATOM 860 O O . THR A 1 134 ? 45.773 13.312 20.900 1.00 27.23 113 THR A O 1
ATOM 864 N N . TYR A 1 135 ? 44.232 11.725 21.283 1.00 24.56 114 TYR A N 1
ATOM 865 C CA . TYR A 1 135 ? 43.140 12.439 20.646 1.00 25.47 114 TYR A CA 1
ATOM 866 C C . TYR A 1 135 ? 41.935 12.463 21.576 1.00 25.54 114 TYR A C 1
ATOM 867 O O . TYR A 1 135 ? 41.487 11.422 22.052 1.00 27.81 114 TYR A O 1
ATOM 876 N N . ILE A 1 136 ? 41.427 13.658 21.849 1.00 29.55 115 ILE A N 1
ATOM 877 C CA . ILE A 1 136 ? 40.300 13.813 22.755 1.00 28.69 115 ILE A CA 1
ATOM 878 C C . ILE A 1 136 ? 39.126 14.463 22.043 1.00 26.03 115 ILE A C 1
ATOM 879 O O . ILE A 1 136 ? 39.227 15.582 21.550 1.00 28.90 115 ILE A O 1
ATOM 884 N N . ILE A 1 137 ? 38.018 13.736 21.983 1.00 30.71 116 ILE A N 1
ATOM 885 C CA . ILE A 1 137 ? 36.804 14.225 21.356 1.00 32.08 116 ILE A CA 1
ATOM 886 C C . ILE A 1 137 ? 35.830 14.697 22.425 1.00 32.65 116 ILE A C 1
ATOM 887 O O . ILE A 1 137 ? 35.483 13.947 23.331 1.00 32.88 116 ILE A O 1
ATOM 892 N N . GLY A 1 138 ? 35.399 15.948 22.322 1.00 41.06 117 GLY A N 1
ATOM 893 C CA . GLY A 1 138 ? 34.519 16.524 23.322 1.00 31.24 117 GLY A CA 1
ATOM 894 C C . GLY A 1 138 ? 33.052 16.505 22.944 1.00 32.86 117 GLY A C 1
ATOM 895 O O . GLY A 1 138 ? 32.698 16.754 21.791 1.00 32.51 117 GLY A O 1
ATOM 896 N N . PRO A 1 139 ? 32.186 16.206 23.922 1.00 28.72 118 PRO A N 1
ATOM 897 C CA . PRO A 1 139 ? 30.733 16.228 23.763 1.00 30.39 118 PRO A CA 1
ATOM 898 C C . PRO A 1 139 ? 30.202 17.642 23.947 1.00 34.55 118 PRO A C 1
ATOM 899 O O . PRO A 1 139 ? 30.962 18.521 24.352 1.00 28.57 118 PRO A O 1
ATOM 903 N N . PHE A 1 140 ? 28.922 17.862 23.673 1.00 36.18 119 PHE A N 1
ATOM 904 C CA . PHE A 1 140 ? 28.367 19.203 23.785 1.00 31.16 119 PHE A CA 1
ATOM 905 C C . PHE A 1 140 ? 27.977 19.549 25.219 1.00 31.20 119 PHE A C 1
ATOM 906 O O . PHE A 1 140 ? 28.129 20.691 25.647 1.00 41.99 119 PHE A O 1
ATOM 914 N N . ASN A 1 141 ? 27.486 18.559 25.958 1.00 31.25 120 ASN A N 1
ATOM 915 C CA . ASN A 1 141 ? 26.719 18.821 27.171 1.00 24.88 120 ASN A CA 1
ATOM 916 C C . ASN A 1 141 ? 27.522 19.353 28.357 1.00 33.68 120 ASN A C 1
ATOM 917 O O . ASN A 1 141 ? 26.998 20.115 29.169 1.00 32.96 120 ASN A O 1
ATOM 922 N N . TYR A 1 142 ? 28.781 18.949 28.465 1.00 31.51 121 TYR A N 1
ATOM 923 C CA . TYR A 1 142 ? 29.672 19.479 29.496 1.00 30.58 121 TYR A CA 1
ATOM 924 C C . TYR A 1 142 ? 31.046 19.693 28.888 1.00 35.66 121 TYR A C 1
ATOM 925 O O . TYR A 1 142 ? 32.006 19.022 29.262 1.00 39.26 121 TYR A O 1
ATOM 934 N N . PRO A 1 143 ? 31.142 20.647 27.953 1.00 37.79 122 PRO A N 1
ATOM 935 C CA . PRO A 1 143 ? 32.285 20.775 27.046 1.00 26.90 122 PRO A CA 1
ATOM 936 C C . PRO A 1 143 ? 33.593 21.132 27.740 1.00 29.83 122 PRO A C 1
ATOM 937 O O . PRO A 1 143 ? 34.655 20.838 27.199 1.00 37.84 122 PRO A O 1
ATOM 941 N N . VAL A 1 144 ? 33.531 21.753 28.910 1.00 30.70 123 VAL A N 1
ATOM 942 C CA . VAL A 1 144 ? 34.759 22.106 29.612 1.00 28.52 123 VAL A CA 1
ATOM 943 C C . VAL A 1 144 ? 35.251 20.933 30.452 1.00 32.50 123 VAL A C 1
ATOM 944 O O . VAL A 1 144 ? 36.424 20.567 30.395 1.00 35.16 123 VAL A O 1
ATOM 948 N N . ASN A 1 145 ? 34.344 20.352 31.230 1.00 25.19 124 ASN A N 1
ATOM 949 C CA . ASN A 1 145 ? 34.655 19.195 32.053 1.00 34.02 124 ASN A CA 1
ATOM 950 C C . ASN A 1 145 ? 35.204 18.056 31.200 1.00 28.82 124 ASN A C 1
ATOM 951 O O . ASN A 1 145 ? 36.281 17.535 31.465 1.00 28.36 124 ASN A O 1
ATOM 956 N N . LEU A 1 146 ? 34.466 17.697 30.159 1.00 27.88 125 LEU A N 1
ATOM 957 C CA . LEU A 1 146 ? 34.750 16.488 29.408 1.00 28.59 125 LEU A CA 1
ATOM 958 C C . LEU A 1 146 ? 35.736 16.699 28.266 1.00 34.22 125 LEU A C 1
ATOM 959 O O . LEU A 1 146 ? 35.786 15.904 27.333 1.00 38.40 125 LEU A O 1
ATOM 964 N N . THR A 1 147 ? 36.525 17.765 28.343 1.00 35.98 126 THR A N 1
ATOM 965 C CA . THR A 1 147 ? 37.658 17.929 27.439 1.00 32.33 126 THR A CA 1
ATOM 966 C C . THR A 1 147 ? 38.934 18.172 28.229 1.00 32.21 126 THR A C 1
ATOM 967 O O . THR A 1 147 ? 40.003 17.696 27.857 1.00 34.97 126 THR A O 1
ATOM 971 N N . LEU A 1 148 ? 38.816 18.907 29.327 1.00 29.10 127 LEU A N 1
ATOM 972 C CA . LEU A 1 148 ? 39.982 19.291 30.106 1.00 27.54 127 LEU A CA 1
ATOM 973 C C . LEU A 1 148 ? 40.327 18.256 31.168 1.00 25.21 127 LEU A C 1
ATOM 974 O O . LEU A 1 148 ? 41.491 18.087 31.516 1.00 27.56 127 LEU A O 1
ATOM 979 N N . THR A 1 149 ? 39.317 17.577 31.696 1.00 25.76 128 THR A N 1
ATOM 980 C CA . THR A 1 149 ? 39.566 16.508 32.655 1.00 27.48 128 THR A CA 1
ATOM 981 C C . THR A 1 149 ? 40.274 15.321 31.984 1.00 24.53 128 THR A C 1
ATOM 982 O O . THR A 1 149 ? 41.222 14.787 32.547 1.00 25.15 128 THR A O 1
ATOM 986 N N . PRO A 1 150 ? 39.820 14.898 30.786 1.00 25.37 129 PRO A N 1
ATOM 987 C CA . PRO A 1 150 ? 40.639 13.880 30.120 1.00 21.10 129 PRO A CA 1
ATOM 988 C C . PRO A 1 150 ? 42.038 14.396 29.795 1.00 29.70 129 PRO A C 1
ATOM 989 O O . PRO A 1 150 ? 43.009 13.647 29.904 1.00 29.96 129 PRO A O 1
ATOM 993 N N . LEU A 1 151 ? 42.131 15.667 29.414 1.00 21.54 130 LEU A N 1
ATOM 994 C CA . LEU A 1 151 ? 43.406 16.269 29.056 1.00 20.20 130 LEU A CA 1
ATOM 995 C C . LEU A 1 151 ? 44.404 16.165 30.199 1.00 22.55 130 LEU A C 1
ATOM 996 O O . LEU A 1 151 ? 45.587 15.930 29.975 1.00 26.56 130 LEU A O 1
ATOM 1001 N N . ILE A 1 152 ? 43.916 16.337 31.422 1.00 22.48 131 ILE A N 1
ATOM 1002 C CA . ILE A 1 152 ? 44.742 16.156 32.608 1.00 21.30 131 ILE A CA 1
ATOM 1003 C C . ILE A 1 152 ? 45.438 14.795 32.573 1.00 23.18 131 ILE A C 1
ATOM 1004 O O . ILE A 1 152 ? 46.637 14.693 32.822 1.00 23.91 131 ILE A O 1
ATOM 1009 N N . GLY A 1 153 ? 44.678 13.759 32.235 1.00 20.44 132 GLY A N 1
ATOM 1010 C CA . GLY A 1 153 ? 45.217 12.417 32.122 1.00 24.58 132 GLY A CA 1
ATOM 1011 C C . GLY A 1 153 ? 46.264 12.318 31.035 1.00 21.37 132 GLY A C 1
ATOM 1012 O O . GLY A 1 153 ? 47.332 11.743 31.244 1.00 27.05 132 GLY A O 1
ATOM 1013 N N . ALA A 1 154 ? 45.956 12.885 29.874 1.00 19.44 133 ALA A N 1
ATOM 1014 C CA . ALA A 1 154 ? 46.898 12.937 28.765 1.00 15.24 133 ALA A CA 1
ATOM 1015 C C . ALA A 1 154 ? 48.208 13.572 29.197 1.00 25.18 133 ALA A C 1
ATOM 1016 O O . ALA A 1 154 ? 49.290 13.093 28.856 1.00 30.20 133 ALA A O 1
ATOM 1018 N N . ILE A 1 155 ? 48.102 14.648 29.965 1.00 24.68 134 ILE A N 1
ATOM 1019 C CA . ILE A 1 155 ? 49.270 15.387 30.404 1.00 23.47 134 ILE A CA 1
ATOM 1020 C C . ILE A 1 155 ? 50.083 14.602 31.420 1.00 24.71 134 ILE A C 1
ATOM 1021 O O . ILE A 1 155 ? 51.288 14.424 31.256 1.00 24.84 134 ILE A O 1
ATOM 1026 N N . ILE A 1 156 ? 49.423 14.121 32.468 1.00 24.34 135 ILE A N 1
ATOM 1027 C CA . ILE A 1 156 ? 50.141 13.453 33.541 1.00 20.63 135 ILE A CA 1
ATOM 1028 C C . ILE A 1 156 ? 50.653 12.084 33.096 1.00 27.13 135 ILE A C 1
ATOM 1029 O O . ILE A 1 156 ? 51.541 11.511 33.723 1.00 26.83 135 ILE A O 1
ATOM 1034 N N . GLY A 1 157 ? 50.106 11.579 31.995 1.00 23.50 136 GLY A N 1
ATOM 1035 C CA . GLY A 1 157 ? 50.578 10.340 31.409 1.00 21.27 136 GLY A CA 1
ATOM 1036 C C . GLY A 1 157 ? 51.866 10.548 30.640 1.00 27.58 136 GLY A C 1
ATOM 1037 O O . GLY A 1 157 ? 52.613 9.604 30.393 1.00 29.29 136 GLY A O 1
ATOM 1038 N N . GLY A 1 158 ? 52.130 11.795 30.266 1.00 27.43 137 GLY A N 1
ATOM 1039 C CA . GLY A 1 158 ? 53.347 12.127 29.552 1.00 21.17 137 GLY A CA 1
ATOM 1040 C C . GLY A 1 158 ? 53.134 12.143 28.056 1.00 16.48 137 GLY A C 1
ATOM 1041 O O . GLY A 1 158 ? 54.080 12.042 27.285 1.00 23.74 137 GLY A O 1
ATOM 1042 N N . ASN A 1 159 ? 51.879 12.269 27.649 1.00 20.43 138 ASN A N 1
ATOM 1043 C CA . ASN A 1 159 ? 51.516 12.286 26.239 1.00 24.96 138 ASN A CA 1
ATOM 1044 C C . ASN A 1 159 ? 51.412 13.707 25.695 1.00 27.98 138 ASN A C 1
ATOM 1045 O O . ASN A 1 159 ? 51.516 14.674 26.445 1.00 22.75 138 ASN A O 1
ATOM 1050 N N . THR A 1 160 ? 51.219 13.822 24.385 1.00 24.40 139 THR A N 1
ATOM 1051 C CA . THR A 1 160 ? 50.776 15.070 23.786 1.00 21.77 139 THR A CA 1
ATOM 1052 C C . THR A 1 160 ? 49.293 14.905 23.509 1.00 27.76 139 THR A C 1
ATOM 1053 O O . THR A 1 160 ? 48.735 13.834 23.747 1.00 26.12 139 THR A O 1
ATOM 1057 N N . CYS A 1 161 ? 48.645 15.949 23.008 1.00 27.36 140 CYS A N 1
ATOM 1058 C CA . CYS A 1 161 ? 47.204 15.875 22.849 1.00 21.05 140 CYS A CA 1
ATOM 1059 C C . CYS A 1 161 ? 46.623 16.820 21.807 1.00 29.19 140 CYS A C 1
ATOM 1060 O O . CYS A 1 161 ? 46.969 17.997 21.736 1.00 29.67 140 CYS A O 1
ATOM 1063 N N . ILE A 1 162 ? 45.727 16.271 21.002 1.00 28.79 141 ILE A N 1
ATOM 1064 C CA . ILE A 1 162 ? 44.947 17.041 20.058 1.00 26.15 141 ILE A CA 1
ATOM 1065 C C . ILE A 1 162 ? 43.491 16.964 20.495 1.00 29.60 141 ILE A C 1
ATOM 1066 O O . ILE A 1 162 ? 42.948 15.873 20.659 1.00 29.46 141 ILE A O 1
ATOM 1071 N N . ILE A 1 163 ? 42.874 18.122 20.708 1.00 30.60 142 ILE A N 1
ATOM 1072 C CA . ILE A 1 163 ? 41.510 18.193 21.226 1.00 28.03 142 ILE A CA 1
ATOM 1073 C C . ILE A 1 163 ? 40.530 18.751 20.203 1.00 28.35 142 ILE A C 1
ATOM 1074 O O . ILE A 1 163 ? 40.752 19.821 19.640 1.00 32.94 142 ILE A O 1
ATOM 1079 N N . LYS A 1 164 ? 39.446 18.022 19.966 1.00 29.39 143 LYS A N 1
ATOM 1080 C CA . LYS A 1 164 ? 38.379 18.499 19.096 1.00 33.04 143 LYS A CA 1
ATOM 1081 C C . LYS A 1 164 ? 37.079 18.667 19.871 1.00 30.60 143 LYS A C 1
ATOM 1082 O O . LYS A 1 164 ? 36.354 17.697 20.089 1.00 32.92 143 LYS A O 1
ATOM 1088 N N . PRO A 1 165 ? 36.782 19.906 20.291 1.00 37.29 144 PRO A N 1
ATOM 1089 C CA . PRO A 1 165 ? 35.552 20.217 21.026 1.00 29.69 144 PRO A CA 1
ATOM 1090 C C . PRO A 1 165 ? 34.317 20.052 20.153 1.00 29.98 144 PRO A C 1
ATOM 1091 O O . PRO A 1 165 ? 34.429 20.071 18.929 1.00 39.30 144 PRO A O 1
ATOM 1095 N N . SER A 1 166 ? 33.161 19.883 20.783 1.00 30.21 145 SER A N 1
ATOM 1096 C CA . SER A 1 166 ? 31.900 19.733 20.068 1.00 37.08 145 SER A CA 1
ATOM 1097 C C . SER A 1 166 ? 31.652 20.899 19.121 1.00 42.55 145 SER A C 1
ATOM 1098 O O . SER A 1 166 ? 31.934 22.048 19.455 1.00 41.11 145 SER A O 1
ATOM 1101 N N . GLU A 1 167 ? 31.128 20.606 17.935 1.00 55.37 146 GLU A N 1
ATOM 1102 C CA . GLU A 1 167 ? 30.812 21.678 16.997 1.00 44.18 146 GLU A CA 1
ATOM 1103 C C . GLU A 1 167 ? 29.568 22.442 17.450 1.00 51.41 146 GLU A C 1
ATOM 1104 O O . GLU A 1 167 ? 29.443 23.639 17.205 1.00 52.45 146 GLU A O 1
ATOM 1110 N N . THR A 1 168 ? 28.662 21.745 18.134 1.00 49.97 147 THR A N 1
ATOM 1111 C CA . THR A 1 168 ? 27.350 22.296 18.465 1.00 39.10 147 THR A CA 1
ATOM 1112 C C . THR A 1 168 ? 27.343 23.293 19.627 1.00 51.48 147 THR A C 1
ATOM 1113 O O . THR A 1 168 ? 26.278 23.741 20.045 1.00 45.56 147 THR A O 1
ATOM 1117 N N . THR A 1 169 ? 28.514 23.634 20.156 1.00 46.64 148 THR A N 1
ATOM 1118 C CA . THR A 1 169 ? 28.608 24.691 21.164 1.00 37.29 148 THR A CA 1
ATOM 1119 C C . THR A 1 169 ? 29.721 25.664 20.799 1.00 47.15 148 THR A C 1
ATOM 1120 O O . THR A 1 169 ? 30.777 25.673 21.434 1.00 42.94 148 THR A O 1
ATOM 1124 N N . PRO A 1 170 ? 29.476 26.496 19.776 1.00 50.35 149 PRO A N 1
ATOM 1125 C CA . PRO A 1 170 ? 30.460 27.396 19.166 1.00 47.72 149 PRO A CA 1
ATOM 1126 C C . PRO A 1 170 ? 31.167 28.291 20.170 1.00 45.15 149 PRO A C 1
ATOM 1127 O O . PRO A 1 170 ? 32.386 28.451 20.101 1.00 50.56 149 PRO A O 1
ATOM 1131 N N . GLU A 1 171 ? 30.403 28.865 21.090 1.00 39.52 150 GLU A N 1
ATOM 1132 C CA . GLU A 1 171 ? 30.946 29.828 22.034 1.00 40.81 150 GLU A CA 1
ATOM 1133 C C . GLU A 1 171 ? 31.992 29.201 22.945 1.00 32.88 150 GLU A C 1
ATOM 1134 O O . GLU A 1 171 ? 33.105 29.708 23.060 1.00 44.49 150 GLU A O 1
ATOM 1140 N N . THR A 1 172 ? 31.633 28.095 23.586 1.00 42.39 151 THR A N 1
ATOM 1141 C CA . THR A 1 172 ? 32.520 27.462 24.553 1.00 38.98 151 THR A CA 1
ATOM 1142 C C . THR A 1 172 ? 33.730 26.818 23.883 1.00 31.49 151 THR A C 1
ATOM 1143 O O . THR A 1 172 ? 34.846 26.917 24.388 1.00 36.45 151 THR A O 1
ATOM 1147 N N . SER A 1 173 ? 33.507 26.169 22.744 1.00 36.17 152 SER A N 1
ATOM 1148 C CA . SER A 1 173 ? 34.601 25.570 21.986 1.00 34.75 152 SER A CA 1
ATOM 1149 C C . SER A 1 173 ? 35.641 26.624 21.627 1.00 36.85 152 SER A C 1
ATOM 1150 O O . SER A 1 173 ? 36.842 26.358 21.652 1.00 42.86 152 SER A O 1
ATOM 1153 N N . ALA A 1 174 ? 35.173 27.829 21.314 1.00 39.79 153 ALA A N 1
ATOM 1154 C CA . ALA A 1 174 ? 36.069 28.930 20.981 1.00 36.53 153 ALA A CA 1
ATOM 1155 C C . ALA A 1 174 ? 36.893 29.354 22.191 1.00 28.11 153 ALA A C 1
ATOM 1156 O O . ALA A 1 174 ? 38.047 29.749 22.052 1.00 37.78 153 ALA A O 1
ATOM 1158 N N . VAL A 1 175 ? 36.301 29.270 23.377 1.00 29.88 154 VAL A N 1
ATOM 1159 C CA . VAL A 1 175 ? 37.009 29.642 24.598 1.00 31.01 154 VAL A CA 1
ATOM 1160 C C . VAL A 1 175 ? 38.003 28.555 25.008 1.00 37.06 154 VAL A C 1
ATOM 1161 O O . VAL A 1 175 ? 39.093 28.854 25.502 1.00 34.58 154 VAL A O 1
ATOM 1165 N N . ILE A 1 176 ? 37.623 27.295 24.803 1.00 36.10 155 ILE A N 1
ATOM 1166 C CA . ILE A 1 176 ? 38.524 26.177 25.068 1.00 34.53 155 ILE A CA 1
ATOM 1167 C C . ILE A 1 176 ? 39.794 26.349 24.253 1.00 25.56 155 ILE A C 1
ATOM 1168 O O . ILE A 1 176 ? 40.898 26.244 24.784 1.00 36.20 155 ILE A O 1
ATOM 1173 N N . GLU A 1 177 ? 39.623 26.635 22.965 1.00 35.38 156 GLU A N 1
ATOM 1174 C CA . GLU A 1 177 ? 40.749 26.892 22.072 1.00 31.90 156 GLU A CA 1
ATOM 1175 C C . GLU A 1 177 ? 41.626 28.015 22.604 1.00 30.33 156 GLU A C 1
ATOM 1176 O O . GLU A 1 177 ? 42.853 27.931 22.566 1.00 37.09 156 GLU A O 1
ATOM 1182 N N . LYS A 1 178 ? 40.990 29.062 23.113 1.00 35.64 157 LYS A N 1
ATOM 1183 C CA . LYS A 1 178 ? 41.719 30.186 23.679 1.00 29.97 157 LYS A CA 1
ATOM 1184 C C . LYS A 1 178 ? 42.489 29.773 24.930 1.00 30.65 157 LYS A C 1
ATOM 1185 O O . LYS A 1 178 ? 43.646 30.156 25.110 1.00 33.18 157 LYS A O 1
ATOM 1191 N N . ILE A 1 179 ? 41.841 28.998 25.794 1.00 25.36 158 ILE A N 1
ATOM 1192 C CA . ILE A 1 179 ? 42.479 28.515 27.016 1.00 33.65 158 ILE A CA 1
ATOM 1193 C C . ILE A 1 179 ? 43.683 27.627 26.701 1.00 31.66 158 ILE A C 1
ATOM 1194 O O . ILE A 1 179 ? 44.745 27.761 27.312 1.00 33.58 158 ILE A O 1
ATOM 1199 N N . ILE A 1 180 ? 43.520 26.731 25.735 1.00 31.13 159 ILE A N 1
ATOM 1200 C CA . ILE A 1 180 ? 44.591 25.805 25.388 1.00 36.91 159 ILE A CA 1
ATOM 1201 C C . ILE A 1 180 ? 45.750 26.527 24.704 1.00 32.26 159 ILE A C 1
ATOM 1202 O O . ILE A 1 180 ? 46.913 26.254 24.999 1.00 38.26 159 ILE A O 1
ATOM 1207 N N . ALA A 1 181 ? 45.435 27.456 23.806 1.00 33.22 160 ALA A N 1
ATOM 1208 C CA . ALA A 1 181 ? 46.467 28.233 23.121 1.00 26.48 160 ALA A CA 1
ATOM 1209 C C . ALA A 1 181 ? 47.254 29.084 24.109 1.00 23.76 160 ALA A C 1
ATOM 1210 O O . ALA A 1 181 ? 48.460 29.264 23.964 1.00 30.07 160 ALA A O 1
ATOM 1212 N N . GLU A 1 182 ? 46.564 29.588 25.126 1.00 32.68 161 GLU A N 1
ATOM 1213 C CA . GLU A 1 182 ? 47.191 30.415 26.150 1.00 28.59 161 GLU A CA 1
ATOM 1214 C C . GLU A 1 182 ? 48.191 29.616 26.977 1.00 35.99 161 GLU A C 1
ATOM 1215 O O . GLU A 1 182 ? 49.234 30.134 27.376 1.00 37.27 161 GLU A O 1
ATOM 1221 N N . ALA A 1 183 ? 47.878 28.347 27.218 1.00 43.55 162 ALA A N 1
ATOM 1222 C CA . ALA A 1 183 ? 48.686 27.515 28.105 1.00 29.75 162 ALA A CA 1
ATOM 1223 C C . ALA A 1 183 ? 49.784 26.742 27.384 1.00 28.64 162 ALA A C 1
ATOM 1224 O O . ALA A 1 183 ? 50.864 26.539 27.937 1.00 29.17 162 ALA A O 1
ATOM 1226 N N . PHE A 1 184 ? 49.517 26.315 26.154 1.00 31.14 163 PHE A N 1
ATOM 1227 C CA . PHE A 1 184 ? 50.417 25.373 25.491 1.00 35.04 163 PHE A CA 1
ATOM 1228 C C . PHE A 1 184 ? 50.802 25.727 24.059 1.00 24.53 163 PHE A C 1
ATOM 1229 O O . PHE A 1 184 ? 49.992 26.243 23.291 1.00 34.30 163 PHE A O 1
ATOM 1237 N N . ALA A 1 185 ? 52.045 25.416 23.709 1.00 32.64 164 ALA A N 1
ATOM 1238 C CA . ALA A 1 185 ? 52.479 25.406 22.318 1.00 33.54 164 ALA A CA 1
ATOM 1239 C C . ALA A 1 185 ? 51.739 24.301 21.579 1.00 36.18 164 ALA A C 1
ATOM 1240 O O . ALA A 1 185 ? 51.504 23.235 22.142 1.00 36.23 164 ALA A O 1
ATOM 1242 N N . PRO A 1 186 ? 51.372 24.545 20.313 1.00 36.46 165 PRO A N 1
ATOM 1243 C CA . PRO A 1 186 ? 50.576 23.577 19.550 1.00 30.81 165 PRO A CA 1
ATOM 1244 C C . PRO A 1 186 ? 51.295 22.251 19.261 1.00 31.24 165 PRO A C 1
ATOM 1245 O O . PRO A 1 186 ? 50.653 21.315 18.789 1.00 35.05 165 PRO A O 1
ATOM 1249 N N . GLU A 1 187 ? 52.592 22.168 19.536 1.00 34.22 166 GLU A N 1
ATOM 1250 C CA . GLU A 1 187 ? 53.327 20.926 19.319 1.00 34.76 166 GLU A CA 1
ATOM 1251 C C . GLU A 1 187 ? 53.115 19.992 20.501 1.00 41.84 166 GLU A C 1
ATOM 1252 O O . GLU A 1 187 ? 53.438 18.804 20.441 1.00 33.07 166 GLU A O 1
ATOM 1258 N N . TYR A 1 188 ? 52.558 20.544 21.572 1.00 34.24 167 TYR A N 1
ATOM 1259 C CA . TYR A 1 188 ? 52.291 19.789 22.784 1.00 25.82 167 TYR A CA 1
ATOM 1260 C C . TYR A 1 188 ? 50.800 19.504 22.904 1.00 27.04 167 TYR A C 1
ATOM 1261 O O . TYR A 1 188 ? 50.359 18.380 22.691 1.00 36.27 167 TYR A O 1
ATOM 1270 N N . VAL A 1 189 ? 50.026 20.530 23.238 1.00 29.27 168 VAL A N 1
ATOM 1271 C CA . VAL A 1 189 ? 48.575 20.411 23.297 1.00 28.37 168 VAL A CA 1
ATOM 1272 C C . VAL A 1 189 ? 47.930 21.418 22.356 1.00 29.51 168 VAL A C 1
ATOM 1273 O O . VAL A 1 189 ? 48.248 22.602 22.395 1.00 29.10 168 VAL A O 1
ATOM 1277 N N . ALA A 1 190 ? 47.020 20.949 21.515 1.00 26.14 169 ALA A N 1
ATOM 1278 C CA . ALA A 1 190 ? 46.420 21.811 20.511 1.00 22.57 169 ALA A CA 1
ATOM 1279 C C . ALA A 1 190 ? 44.945 21.516 20.337 1.00 27.21 169 ALA A C 1
ATOM 1280 O O . ALA A 1 190 ? 44.525 20.361 20.375 1.00 29.42 169 ALA A O 1
ATOM 1282 N N . VAL A 1 191 ? 44.156 22.567 20.149 1.00 27.27 170 VAL A N 1
ATOM 1283 C CA . VAL A 1 191 ? 42.743 22.404 19.848 1.00 25.71 170 VAL A CA 1
ATOM 1284 C C . VAL A 1 191 ? 42.510 22.533 18.354 1.00 28.82 170 VAL A C 1
ATOM 1285 O O . VAL A 1 191 ? 43.022 23.447 17.714 1.00 38.14 170 VAL A O 1
ATOM 1289 N N . ILE A 1 192 ? 41.752 21.600 17.796 1.00 33.73 171 ILE A N 1
ATOM 1290 C CA . ILE A 1 192 ? 41.316 21.709 16.417 1.00 32.97 171 ILE A CA 1
ATOM 1291 C C . ILE A 1 192 ? 39.805 21.650 16.370 1.00 35.23 171 ILE A C 1
ATOM 1292 O O . ILE A 1 192 ? 39.217 20.579 16.509 1.00 37.92 171 ILE A O 1
ATOM 1297 N N . GLN A 1 193 ? 39.174 22.804 16.193 1.00 35.97 172 GLN A N 1
ATOM 1298 C CA . GLN A 1 193 ? 37.732 22.839 16.042 1.00 32.13 172 GLN A CA 1
ATOM 1299 C C . GLN A 1 193 ? 37.373 22.245 14.692 1.00 36.94 172 GLN A C 1
ATOM 1300 O O . GLN A 1 193 ? 38.187 22.248 13.772 1.00 39.96 172 GLN A O 1
ATOM 1306 N N . GLY A 1 194 ? 36.163 21.717 14.577 1.00 39.54 173 GLY A N 1
ATOM 1307 C CA . GLY A 1 194 ? 35.739 21.114 13.331 1.00 40.92 173 GLY A CA 1
ATOM 1308 C C . GLY A 1 194 ? 34.464 20.314 13.465 1.00 40.10 173 GLY A C 1
ATOM 1309 O O . GLY A 1 194 ? 33.953 20.114 14.566 1.00 48.97 173 GLY A O 1
ATOM 1310 N N . GLY A 1 195 ? 33.947 19.859 12.329 1.00 41.70 174 GLY A N 1
ATOM 1311 C CA . GLY A 1 195 ? 32.741 19.056 12.307 1.00 39.46 174 GLY A CA 1
ATOM 1312 C C . GLY A 1 195 ? 33.044 17.615 11.957 1.00 44.47 174 GLY A C 1
ATOM 1313 O O . GLY A 1 195 ? 34.143 17.126 12.214 1.00 42.69 174 GLY A O 1
ATOM 1314 N N . ARG A 1 196 ? 32.067 16.941 11.361 1.00 47.32 175 ARG A N 1
ATOM 1315 C CA . ARG A 1 196 ? 32.186 15.525 11.028 1.00 49.44 175 ARG A CA 1
ATOM 1316 C C . ARG A 1 196 ? 33.350 15.246 10.083 1.00 48.35 175 ARG A C 1
ATOM 1317 O O . ARG A 1 196 ? 34.035 14.234 10.216 1.00 49.66 175 ARG A O 1
ATOM 1325 N N . ASP A 1 197 ? 33.580 16.147 9.135 1.00 43.84 176 ASP A N 1
ATOM 1326 C CA . ASP A 1 197 ? 34.642 15.947 8.159 1.00 49.19 176 ASP A CA 1
ATOM 1327 C C . ASP A 1 197 ? 36.019 16.085 8.799 1.00 50.09 176 ASP A C 1
ATOM 1328 O O . ASP A 1 197 ? 36.938 15.338 8.469 1.00 51.21 176 ASP A O 1
ATOM 1333 N N . GLU A 1 198 ? 36.159 17.037 9.716 1.00 48.75 177 GLU A N 1
ATOM 1334 C CA . GLU A 1 198 ? 37.415 17.217 10.436 1.00 37.30 177 GLU A CA 1
ATOM 1335 C C . GLU A 1 198 ? 37.660 16.057 11.394 1.00 43.64 177 GLU A C 1
ATOM 1336 O O . GLU A 1 198 ? 38.802 15.662 11.632 1.00 40.58 177 GLU A O 1
ATOM 1342 N N . ASN A 1 199 ? 36.577 15.517 11.941 1.00 34.87 178 ASN A N 1
ATOM 1343 C CA . ASN A 1 199 ? 36.662 14.428 12.903 1.00 42.73 178 ASN A CA 1
ATOM 1344 C C . ASN A 1 199 ? 37.047 13.107 12.247 1.00 40.61 178 ASN A C 1
ATOM 1345 O O . ASN A 1 199 ? 37.891 12.375 12.758 1.00 36.55 178 ASN A O 1
ATOM 1350 N N . SER A 1 200 ? 36.418 12.805 11.117 1.00 39.90 179 SER A N 1
ATOM 1351 C CA . SER A 1 200 ? 36.694 11.568 10.404 1.00 36.25 179 SER A CA 1
ATOM 1352 C C . SER A 1 200 ? 38.108 11.572 9.830 1.00 39.74 179 SER A C 1
ATOM 1353 O O . SER A 1 200 ? 38.706 10.518 9.626 1.00 42.56 179 SER A O 1
ATOM 1356 N N . HIS A 1 201 ? 38.645 12.760 9.581 1.00 39.81 180 HIS A N 1
ATOM 1357 C CA . HIS A 1 201 ? 40.005 12.874 9.079 1.00 34.62 180 HIS A CA 1
ATOM 1358 C C . HIS A 1 201 ? 41.017 12.697 10.204 1.00 46.26 180 HIS A C 1
ATOM 1359 O O . HIS A 1 201 ? 42.097 12.144 10.002 1.00 42.37 180 HIS A O 1
ATOM 1366 N N . LEU A 1 202 ? 40.667 13.182 11.390 1.00 43.34 181 LEU A N 1
ATOM 1367 C CA . LEU A 1 202 ? 41.515 13.002 12.558 1.00 34.50 181 LEU A CA 1
ATOM 1368 C C . LEU A 1 202 ? 41.533 11.538 12.982 1.00 28.13 181 LEU A C 1
ATOM 1369 O O . LEU A 1 202 ? 42.559 11.018 13.411 1.00 30.99 181 LEU A O 1
ATOM 1374 N N . LEU A 1 203 ? 40.391 10.875 12.845 1.00 29.21 182 LEU A N 1
ATOM 1375 C CA . LEU A 1 203 ? 40.266 9.475 13.231 1.00 29.46 182 LEU A CA 1
ATOM 1376 C C . LEU A 1 203 ? 41.010 8.552 12.274 1.00 32.58 182 LEU A C 1
ATOM 1377 O O . LEU A 1 203 ? 41.129 7.354 12.527 1.00 39.65 182 LEU A O 1
ATOM 1382 N N . SER A 1 204 ? 41.506 9.115 11.176 1.00 35.80 183 SER A N 1
ATOM 1383 C CA . SER A 1 204 ? 42.212 8.340 10.166 1.00 28.13 183 SER A CA 1
ATOM 1384 C C . SER A 1 204 ? 43.710 8.411 10.383 1.00 31.60 183 SER A C 1
ATOM 1385 O O . SER A 1 204 ? 44.480 7.723 9.715 1.00 42.39 183 SER A O 1
ATOM 1388 N N . LEU A 1 205 ? 44.117 9.260 11.318 1.00 32.04 184 LEU A N 1
ATOM 1389 C CA . LEU A 1 205 ? 45.524 9.448 11.627 1.00 24.04 184 LEU A CA 1
ATOM 1390 C C . LEU A 1 205 ? 45.973 8.432 12.670 1.00 29.32 184 LEU A C 1
ATOM 1391 O O . LEU A 1 205 ? 45.170 7.988 13.487 1.00 30.28 184 LEU A O 1
ATOM 1396 N N . PRO A 1 206 ? 47.262 8.055 12.643 1.00 24.64 185 PRO A N 1
ATOM 1397 C CA . PRO A 1 206 ? 47.774 7.026 13.552 1.00 24.78 185 PRO A CA 1
ATOM 1398 C C . PRO A 1 206 ? 47.960 7.506 14.983 1.00 24.73 185 PRO A C 1
ATOM 1399 O O . PRO A 1 206 ? 49.084 7.476 15.472 1.00 23.59 185 PRO A O 1
ATOM 1403 N N . PHE A 1 207 ? 46.887 7.927 15.646 1.00 28.38 186 PHE A N 1
ATOM 1404 C CA . PHE A 1 207 ? 46.970 8.293 17.056 1.00 27.67 186 PHE A CA 1
ATOM 1405 C C . PHE A 1 207 ? 47.406 7.105 17.905 1.00 25.74 186 PHE A C 1
ATOM 1406 O O . PHE A 1 207 ? 47.206 5.955 17.532 1.00 28.37 186 PHE A O 1
ATOM 1414 N N . ASP A 1 208 ? 47.993 7.396 19.057 1.00 27.89 187 ASP A N 1
ATOM 1415 C CA . ASP A 1 208 ? 48.475 6.355 19.950 1.00 22.79 187 ASP A CA 1
ATOM 1416 C C . ASP A 1 208 ? 47.464 6.049 21.053 1.00 29.13 187 ASP A C 1
ATOM 1417 O O . ASP A 1 208 ? 47.607 5.069 21.781 1.00 23.66 187 ASP A O 1
ATOM 1422 N N . PHE A 1 209 ? 46.446 6.899 21.166 1.00 27.25 188 PHE A N 1
ATOM 1423 C CA . PHE A 1 209 ? 45.368 6.716 22.133 1.00 26.96 188 PHE A CA 1
ATOM 1424 C C . PHE A 1 209 ? 44.223 7.674 21.821 1.00 26.53 188 PHE A C 1
ATOM 1425 O O . PHE A 1 209 ? 44.450 8.824 21.455 1.00 27.10 188 PHE A O 1
ATOM 1433 N N . ILE A 1 210 ? 42.992 7.197 21.956 1.00 26.73 189 ILE A N 1
ATOM 1434 C CA . ILE A 1 210 ? 41.828 8.038 21.704 1.00 25.81 189 ILE A CA 1
ATOM 1435 C C . ILE A 1 210 ? 40.852 8.001 22.872 1.00 26.13 189 ILE A C 1
ATOM 1436 O O . ILE A 1 210 ? 40.426 6.931 23.300 1.00 25.95 189 ILE A O 1
ATOM 1441 N N . PHE A 1 211 ? 40.517 9.182 23.386 1.00 24.78 190 PHE A N 1
ATOM 1442 C CA . PHE A 1 211 ? 39.533 9.323 24.448 1.00 21.96 190 PHE A CA 1
ATOM 1443 C C . PHE A 1 211 ? 38.257 9.918 23.863 1.00 26.99 190 PHE A C 1
ATOM 1444 O O . PHE A 1 211 ? 38.267 11.037 23.355 1.00 27.12 190 PHE A O 1
ATOM 1452 N N . PHE A 1 212 ? 37.160 9.172 23.935 1.00 28.34 191 PHE A N 1
ATOM 1453 C CA . PHE A 1 212 ? 35.901 9.632 23.366 1.00 24.54 191 PHE A CA 1
ATOM 1454 C C . PHE A 1 212 ? 34.785 9.700 24.387 1.00 28.82 191 PHE A C 1
ATOM 1455 O O . PHE A 1 212 ? 34.544 8.751 25.133 1.00 31.17 191 PHE A O 1
ATOM 1463 N N . THR A 1 213 ? 34.093 10.832 24.397 1.00 30.30 192 THR A N 1
ATOM 1464 C CA . THR A 1 213 ? 32.858 10.970 25.153 1.00 30.06 192 THR A CA 1
ATOM 1465 C C . THR A 1 213 ? 31.714 11.329 24.204 1.00 29.15 192 THR A C 1
ATOM 1466 O O . THR A 1 213 ? 31.803 12.301 23.455 1.00 30.06 192 THR A O 1
ATOM 1470 N N . GLY A 1 214 ? 30.649 10.539 24.223 1.00 26.72 193 GLY A N 1
ATOM 1471 C CA . GLY A 1 214 ? 29.532 10.776 23.330 1.00 28.31 193 GLY A CA 1
ATOM 1472 C C . GLY A 1 214 ? 28.523 9.647 23.306 1.00 28.30 193 GLY A C 1
ATOM 1473 O O . GLY A 1 214 ? 28.379 8.910 24.276 1.00 27.24 193 GLY A O 1
ATOM 1474 N N . SER A 1 215 ? 27.819 9.514 22.189 1.00 28.41 194 SER A N 1
ATOM 1475 C CA . SER A 1 215 ? 26.770 8.511 22.059 1.00 30.93 194 SER A CA 1
ATOM 1476 C C . SER A 1 215 ? 27.332 7.174 21.593 1.00 31.43 194 SER A C 1
ATOM 1477 O O . SER A 1 215 ? 28.339 7.138 20.891 1.00 35.39 194 SER A O 1
ATOM 1480 N N . PRO A 1 216 ? 26.687 6.069 22.004 1.00 29.06 195 PRO A N 1
ATOM 1481 C CA . PRO A 1 216 ? 27.032 4.693 21.627 1.00 28.22 195 PRO A CA 1
ATOM 1482 C C . PRO A 1 216 ? 27.253 4.478 20.128 1.00 35.46 195 PRO A C 1
ATOM 1483 O O . PRO A 1 216 ? 28.237 3.841 19.756 1.00 46.03 195 PRO A O 1
ATOM 1487 N N . ASN A 1 217 ? 26.361 4.985 19.284 1.00 36.17 196 ASN A N 1
ATOM 1488 C CA . ASN A 1 217 ? 26.498 4.786 17.843 1.00 33.43 196 ASN A CA 1
ATOM 1489 C C . ASN A 1 217 ? 27.745 5.444 17.266 1.00 33.77 196 ASN A C 1
ATOM 1490 O O . ASN A 1 217 ? 28.352 4.922 16.334 1.00 35.74 196 ASN A O 1
ATOM 1495 N N . VAL A 1 218 ? 28.125 6.589 17.818 1.00 26.50 197 VAL A N 1
ATOM 1496 C CA . VAL A 1 218 ? 29.323 7.278 17.363 1.00 32.53 197 VAL A CA 1
ATOM 1497 C C . VAL A 1 218 ? 30.555 6.623 17.983 1.00 30.62 197 VAL A C 1
ATOM 1498 O O . VAL A 1 218 ? 31.652 6.682 17.430 1.00 36.22 197 VAL A O 1
ATOM 1502 N N . GLY A 1 219 ? 30.359 5.976 19.127 1.00 33.90 198 GLY A N 1
ATOM 1503 C CA . GLY A 1 219 ? 31.413 5.204 19.755 1.00 25.94 198 GLY A CA 1
ATOM 1504 C C . GLY A 1 219 ? 31.868 4.062 18.863 1.00 29.44 198 GLY A C 1
ATOM 1505 O O . GLY A 1 219 ? 33.052 3.731 18.816 1.00 28.82 198 GLY A O 1
ATOM 1506 N N . LYS A 1 220 ? 30.919 3.463 18.150 1.00 25.97 199 LYS A N 1
ATOM 1507 C CA . LYS A 1 220 ? 31.228 2.395 17.208 1.00 29.12 199 LYS A CA 1
ATOM 1508 C C . LYS A 1 220 ? 32.074 2.920 16.055 1.00 32.48 199 LYS A C 1
ATOM 1509 O O . LYS A 1 220 ? 33.002 2.253 15.603 1.00 38.11 199 LYS A O 1
ATOM 1515 N N . VAL A 1 221 ? 31.745 4.120 15.590 1.00 35.70 200 VAL A N 1
ATOM 1516 C CA . VAL A 1 221 ? 32.491 4.768 14.517 1.00 29.06 200 VAL A CA 1
ATOM 1517 C C . VAL A 1 221 ? 33.925 5.032 14.942 1.00 30.78 200 VAL A C 1
ATOM 1518 O O . VAL A 1 221 ? 34.870 4.770 14.192 1.00 36.99 200 VAL A O 1
ATOM 1522 N N . VAL A 1 222 ? 34.081 5.550 16.154 1.00 32.02 201 VAL A N 1
ATOM 1523 C CA . VAL A 1 222 ? 35.399 5.837 16.697 1.00 28.40 201 VAL A CA 1
ATOM 1524 C C . VAL A 1 222 ? 36.221 4.560 16.865 1.00 28.07 201 VAL A C 1
ATOM 1525 O O . VAL A 1 222 ? 37.397 4.519 16.501 1.00 30.62 201 VAL A O 1
ATOM 1529 N N . MET A 1 223 ? 35.601 3.514 17.402 1.00 28.71 202 MET A N 1
ATOM 1530 C CA . MET A 1 223 ? 36.329 2.276 17.648 1.00 29.42 202 MET A CA 1
ATOM 1531 C C . MET A 1 223 ? 36.708 1.588 16.343 1.00 30.85 202 MET A C 1
ATOM 1532 O O . MET A 1 223 ? 37.801 1.038 16.220 1.00 34.50 202 MET A O 1
ATOM 1537 N N . GLN A 1 224 ? 35.810 1.630 15.365 1.00 31.77 203 GLN A N 1
ATOM 1538 C CA . GLN A 1 224 ? 36.074 1.010 14.073 1.00 28.53 203 GLN A CA 1
ATOM 1539 C C . GLN A 1 224 ? 37.269 1.661 13.384 1.00 30.83 203 GLN A C 1
ATOM 1540 O O . GLN A 1 224 ? 38.052 0.986 12.717 1.00 36.66 203 GLN A O 1
ATOM 1546 N N . ALA A 1 225 ? 37.409 2.971 13.561 1.00 30.57 204 ALA A N 1
ATOM 1547 C CA . ALA A 1 225 ? 38.522 3.714 12.978 1.00 22.04 204 ALA A CA 1
ATOM 1548 C C . ALA A 1 225 ? 39.821 3.474 13.734 1.00 30.02 204 ALA A C 1
ATOM 1549 O O . ALA A 1 225 ? 40.899 3.448 13.140 1.00 29.20 204 ALA A O 1
ATOM 1551 N N . ALA A 1 226 ? 39.720 3.324 15.050 1.00 27.74 205 ALA A N 1
ATOM 1552 C CA . ALA A 1 226 ? 40.897 3.088 15.874 1.00 24.66 205 ALA A CA 1
ATOM 1553 C C . ALA A 1 226 ? 41.486 1.710 15.586 1.00 28.06 205 ALA A C 1
ATOM 1554 O O . ALA A 1 226 ? 42.691 1.499 15.702 1.00 26.70 205 ALA A O 1
ATOM 1556 N N . ALA A 1 227 ? 40.617 0.781 15.207 1.00 29.27 206 ALA A N 1
ATOM 1557 C CA . ALA A 1 227 ? 41.016 -0.577 14.888 1.00 27.50 206 ALA A CA 1
ATOM 1558 C C . ALA A 1 227 ? 42.051 -0.608 13.768 1.00 29.40 206 ALA A C 1
ATOM 1559 O O . ALA A 1 227 ? 42.984 -1.410 13.794 1.00 30.13 206 ALA A O 1
ATOM 1561 N N . LYS A 1 228 ? 41.896 0.283 12.797 1.00 27.94 207 LYS A N 1
ATOM 1562 C CA . LYS A 1 228 ? 42.776 0.308 11.632 1.00 31.74 207 LYS A CA 1
ATOM 1563 C C . LYS A 1 228 ? 44.221 0.649 11.985 1.00 28.87 207 LYS A C 1
ATOM 1564 O O . LYS A 1 228 ? 45.127 0.410 11.192 1.00 38.26 207 LYS A O 1
ATOM 1570 N N . HIS A 1 229 ? 44.433 1.207 13.173 1.00 32.56 208 HIS A N 1
ATOM 1571 C CA . HIS A 1 229 ? 45.777 1.545 13.627 1.00 23.53 208 HIS A CA 1
ATOM 1572 C C . HIS A 1 229 ? 46.106 0.918 14.975 1.00 22.07 208 HIS A C 1
ATOM 1573 O O . HIS A 1 229 ? 47.072 1.315 15.620 1.00 24.91 208 HIS A O 1
ATOM 1580 N N . LEU A 1 230 ? 45.296 -0.047 15.399 1.00 24.20 209 LEU A N 1
ATOM 1581 C CA . LEU A 1 230 ? 45.490 -0.724 16.680 1.00 28.14 209 LEU A CA 1
ATOM 1582 C C . LEU A 1 230 ? 45.596 0.283 17.816 1.00 23.66 209 LEU A C 1
ATOM 1583 O O . LEU A 1 230 ? 46.443 0.163 18.697 1.00 27.42 209 LEU A O 1
ATOM 1588 N N . THR A 1 231 ? 44.718 1.276 17.780 1.00 27.70 210 THR A N 1
ATOM 1589 C CA . THR A 1 231 ? 44.745 2.369 18.738 1.00 25.64 210 THR A CA 1
ATOM 1590 C C . THR A 1 231 ? 43.840 2.066 19.919 1.00 23.40 210 THR A C 1
ATOM 1591 O O . THR A 1 231 ? 42.661 1.801 19.739 1.00 27.48 210 THR A O 1
ATOM 1595 N N . PRO A 1 232 ? 44.395 2.096 21.136 1.00 19.72 211 PRO A N 1
ATOM 1596 C CA . PRO A 1 232 ? 43.574 1.848 22.322 1.00 25.44 211 PRO A CA 1
ATOM 1597 C C . PRO A 1 232 ? 42.598 2.992 22.577 1.00 32.93 211 PRO A C 1
ATOM 1598 O O . PRO A 1 232 ? 42.947 4.154 22.377 1.00 26.45 211 PRO A O 1
ATOM 1602 N N . VAL A 1 233 ? 41.382 2.661 23.000 1.00 24.26 212 VAL A N 1
ATOM 1603 C CA . VAL A 1 233 ? 40.368 3.677 23.226 1.00 30.00 212 VAL A CA 1
ATOM 1604 C C . VAL A 1 233 ? 39.767 3.609 24.615 1.00 30.30 212 VAL A C 1
ATOM 1605 O O . VAL A 1 233 ? 39.795 2.575 25.276 1.00 27.41 212 VAL A O 1
ATOM 1609 N N . VAL A 1 234 ? 39.234 4.742 25.050 1.00 28.40 213 VAL A N 1
ATOM 1610 C CA . VAL A 1 234 ? 38.337 4.784 26.183 1.00 26.21 213 VAL A CA 1
ATOM 1611 C C . VAL A 1 234 ? 37.052 5.432 25.699 1.00 23.02 213 VAL A C 1
ATOM 1612 O O . VAL A 1 234 ? 37.079 6.502 25.098 1.00 26.84 213 VAL A O 1
ATOM 1616 N N . LEU A 1 235 ? 35.931 4.760 25.926 1.00 24.45 214 LEU A N 1
ATOM 1617 C CA . LEU A 1 235 ? 34.642 5.247 25.455 1.00 23.14 214 LEU A CA 1
ATOM 1618 C C . LEU A 1 235 ? 33.732 5.552 26.625 1.00 24.99 214 LEU A C 1
ATOM 1619 O O . LEU A 1 235 ? 33.315 4.650 27.345 1.00 29.64 214 LEU A O 1
ATOM 1624 N N . GLU A 1 236 ? 33.438 6.831 26.814 1.00 26.43 215 GLU A N 1
ATOM 1625 C CA . GLU A 1 236 ? 32.472 7.256 27.811 1.00 24.41 215 GLU A CA 1
ATOM 1626 C C . GLU A 1 236 ? 31.150 7.519 27.104 1.00 26.02 215 GLU A C 1
ATOM 1627 O O . GLU A 1 236 ? 30.985 8.543 26.449 1.00 24.63 215 GLU A O 1
ATOM 1633 N N . LEU A 1 237 ? 30.214 6.587 27.232 1.00 22.48 216 LEU A N 1
ATOM 1634 C CA . LEU A 1 237 ? 29.033 6.587 26.381 1.00 23.88 216 LEU A CA 1
ATOM 1635 C C . LEU A 1 237 ? 27.738 6.845 27.147 1.00 32.25 216 LEU A C 1
ATOM 1636 O O . LEU A 1 237 ? 27.746 7.479 28.200 1.00 45.41 216 LEU A O 1
ATOM 1641 N N . GLY A 1 238 ? 26.626 6.348 26.614 1.00 28.94 217 GLY A N 1
ATOM 1642 C CA . GLY A 1 238 ? 25.319 6.687 27.146 1.00 36.97 217 GLY A CA 1
ATOM 1643 C C . GLY A 1 238 ? 24.471 5.533 27.643 1.00 30.64 217 GLY A C 1
ATOM 1644 O O . GLY A 1 238 ? 24.978 4.481 28.014 1.00 36.88 217 GLY A O 1
ATOM 1645 N N . GLY A 1 239 ? 23.160 5.739 27.648 1.00 29.69 218 GLY A N 1
ATOM 1646 C CA . GLY A 1 239 ? 22.235 4.769 28.202 1.00 29.07 218 GLY A CA 1
ATOM 1647 C C . GLY A 1 239 ? 21.134 5.477 28.966 1.00 29.63 218 GLY A C 1
ATOM 1648 O O . GLY A 1 239 ? 21.015 6.697 28.908 1.00 33.02 218 GLY A O 1
ATOM 1649 N N . LYS A 1 240 ? 20.329 4.712 29.688 1.00 29.51 219 LYS A N 1
ATOM 1650 C CA . LYS A 1 240 ? 19.253 5.287 30.477 1.00 29.19 219 LYS A CA 1
ATOM 1651 C C . LYS A 1 240 ? 19.423 4.909 31.936 1.00 24.46 219 LYS A C 1
ATOM 1652 O O . LYS A 1 240 ? 19.125 3.784 32.334 1.00 29.86 219 LYS A O 1
ATOM 1658 N N . CYS A 1 241 ? 19.915 5.851 32.730 1.00 25.90 220 CYS A N 1
ATOM 1659 C CA . CYS A 1 241 ? 20.122 5.605 34.148 1.00 27.16 220 CYS A CA 1
ATOM 1660 C C . CYS A 1 241 ? 18.789 5.561 34.870 1.00 26.22 220 CYS A C 1
ATOM 1661 O O . CYS A 1 241 ? 18.008 6.504 34.799 1.00 34.67 220 CYS A O 1
ATOM 1664 N N . PRO A 1 242 ? 18.516 4.455 35.563 1.00 28.61 221 PRO A N 1
ATOM 1665 C CA . PRO A 1 242 ? 17.296 4.390 36.360 1.00 23.50 221 PRO A CA 1
ATOM 1666 C C . PRO A 1 242 ? 17.468 5.059 37.713 1.00 36.16 221 PRO A C 1
ATOM 1667 O O . PRO A 1 242 ? 18.562 5.035 38.276 1.00 31.31 221 PRO A O 1
ATOM 1671 N N . LEU A 1 243 ? 16.401 5.659 38.224 1.00 30.04 222 LEU A N 1
ATOM 1672 C CA . LEU A 1 243 ? 16.364 6.039 39.623 1.00 23.44 222 LEU A CA 1
ATOM 1673 C C . LEU A 1 243 ? 15.259 5.220 40.271 1.00 21.01 222 LEU A C 1
ATOM 1674 O O . LEU A 1 243 ? 14.078 5.453 40.036 1.00 30.68 222 LEU A O 1
ATOM 1679 N N . ILE A 1 244 ? 15.664 4.246 41.075 1.00 31.93 223 ILE A N 1
ATOM 1680 C CA . ILE A 1 244 ? 14.749 3.277 41.655 1.00 22.67 223 ILE A CA 1
ATOM 1681 C C . ILE A 1 244 ? 14.379 3.660 43.079 1.00 32.68 223 ILE A C 1
ATOM 1682 O O . ILE A 1 244 ? 15.258 3.895 43.907 1.00 26.84 223 ILE A O 1
ATOM 1687 N N . VAL A 1 245 ? 13.079 3.717 43.362 1.00 27.90 224 VAL A N 1
ATOM 1688 C CA . VAL A 1 245 ? 12.601 4.166 44.663 1.00 18.11 224 VAL A CA 1
ATOM 1689 C C . VAL A 1 245 ? 11.891 3.067 45.437 1.00 25.78 224 VAL A C 1
ATOM 1690 O O . VAL A 1 245 ? 10.872 2.533 45.001 1.00 27.96 224 VAL A O 1
ATOM 1694 N N . LEU A 1 246 ? 12.441 2.742 46.599 1.00 31.03 225 LEU A N 1
ATOM 1695 C CA . LEU A 1 246 ? 11.896 1.706 47.461 1.00 25.55 225 LEU A CA 1
ATOM 1696 C C . LEU A 1 246 ? 10.831 2.296 48.389 1.00 30.03 225 LEU A C 1
ATOM 1697 O O . LEU A 1 246 ? 10.759 3.514 48.542 1.00 29.68 225 LEU A O 1
ATOM 1702 N N . PRO A 1 247 ? 9.991 1.439 48.998 1.00 31.56 226 PRO A N 1
ATOM 1703 C CA . PRO A 1 247 ? 8.913 1.924 49.868 1.00 38.86 226 PRO A CA 1
ATOM 1704 C C . PRO A 1 247 ? 9.354 2.881 50.979 1.00 32.88 226 PRO A C 1
ATOM 1705 O O . PRO A 1 247 ? 8.682 3.883 51.198 1.00 31.38 226 PRO A O 1
ATOM 1709 N N . ASP A 1 248 ? 10.458 2.585 51.655 1.00 32.50 227 ASP A N 1
ATOM 1710 C CA . ASP A 1 248 ? 10.844 3.348 52.843 1.00 24.14 227 ASP A CA 1
ATOM 1711 C C . ASP A 1 248 ? 11.780 4.507 52.535 1.00 28.66 227 ASP A C 1
ATOM 1712 O O . ASP A 1 248 ? 12.461 5.015 53.423 1.00 37.89 227 ASP A O 1
ATOM 1717 N N . ALA A 1 249 ? 11.806 4.924 51.276 1.00 27.25 228 ALA A N 1
ATOM 1718 C CA . ALA A 1 249 ? 12.661 6.022 50.855 1.00 24.01 228 ALA A CA 1
ATOM 1719 C C . ALA A 1 249 ? 12.219 7.339 51.478 1.00 34.17 228 ALA A C 1
ATOM 1720 O O . ALA A 1 249 ? 11.046 7.516 51.804 1.00 34.79 228 ALA A O 1
ATOM 1722 N N . ASP A 1 250 ? 13.169 8.253 51.650 1.00 29.44 229 ASP A N 1
ATOM 1723 C CA . ASP A 1 250 ? 12.869 9.624 52.048 1.00 29.61 229 ASP A CA 1
ATOM 1724 C C . ASP A 1 250 ? 12.399 10.372 50.812 1.00 26.13 229 ASP A C 1
ATOM 1725 O O . ASP A 1 250 ? 13.178 10.618 49.896 1.00 34.37 229 ASP A O 1
ATOM 1730 N N . LEU A 1 251 ? 11.124 10.735 50.788 1.00 33.37 230 LEU A N 1
ATOM 1731 C CA . LEU A 1 251 ? 10.547 11.375 49.611 1.00 31.49 230 LEU A CA 1
ATOM 1732 C C . LEU A 1 251 ? 11.114 12.767 49.390 1.00 26.42 230 LEU A C 1
ATOM 1733 O O . LEU A 1 251 ? 11.262 13.210 48.254 1.00 32.21 230 LEU A O 1
ATOM 1738 N N . ASP A 1 252 ? 11.428 13.458 50.478 1.00 36.59 231 ASP A N 1
ATOM 1739 C CA . ASP A 1 252 ? 12.028 14.782 50.382 1.00 30.82 231 ASP A CA 1
ATOM 1740 C C . ASP A 1 252 ? 13.415 14.677 49.751 1.00 28.16 231 ASP A C 1
ATOM 1741 O O . ASP A 1 252 ? 13.739 15.401 48.810 1.00 30.12 231 ASP A O 1
ATOM 1746 N N . GLN A 1 253 ? 14.222 13.761 50.277 1.00 28.02 232 GLN A N 1
ATOM 1747 C CA . GLN A 1 253 ? 15.537 13.472 49.718 1.00 27.31 232 GLN A CA 1
ATOM 1748 C C . GLN A 1 253 ? 15.431 13.075 48.250 1.00 26.18 232 GLN A C 1
ATOM 1749 O O . GLN A 1 253 ? 16.162 13.593 47.410 1.00 20.06 232 GLN A O 1
ATOM 1755 N N . THR A 1 254 ? 14.508 12.163 47.951 1.00 24.79 233 THR A N 1
ATOM 1756 C CA . THR A 1 254 ? 14.319 11.670 46.590 1.00 20.56 233 THR A CA 1
ATOM 1757 C C . THR A 1 254 ? 13.977 12.785 45.608 1.00 24.84 233 THR A C 1
ATOM 1758 O O . THR A 1 254 ? 14.515 12.837 44.502 1.00 29.33 233 THR A O 1
ATOM 1762 N N . VAL A 1 255 ? 13.084 13.681 46.015 1.00 31.64 234 VAL A N 1
ATOM 1763 C CA . VAL A 1 255 ? 12.646 14.767 45.145 1.00 23.96 234 VAL A CA 1
ATOM 1764 C C . VAL A 1 255 ? 13.749 15.804 44.943 1.00 23.07 234 VAL A C 1
ATOM 1765 O O . VAL A 1 255 ? 13.934 16.319 43.840 1.00 25.00 234 VAL A O 1
ATOM 1769 N N . ASN A 1 256 ? 14.484 16.099 46.010 1.00 22.18 235 ASN A N 1
ATOM 1770 C CA . ASN A 1 256 ? 15.611 17.017 45.929 1.00 23.33 235 ASN A CA 1
ATOM 1771 C C . ASN A 1 256 ? 16.640 16.561 44.905 1.00 24.59 235 ASN A C 1
ATOM 1772 O O . ASN A 1 256 ? 17.105 17.345 44.081 1.00 27.80 235 ASN A O 1
ATOM 1777 N N . GLN A 1 257 ? 16.976 15.278 44.953 1.00 29.68 236 GLN A N 1
ATOM 1778 C CA . GLN A 1 257 ? 18.008 14.729 44.086 1.00 23.86 236 GLN A CA 1
ATOM 1779 C C . GLN A 1 257 ? 17.527 14.626 42.648 1.00 25.04 236 GLN A C 1
ATOM 1780 O O . GLN A 1 257 ? 18.301 14.846 41.717 1.00 26.63 236 GLN A O 1
ATOM 1786 N N . LEU A 1 258 ? 16.247 14.302 42.472 1.00 25.27 237 LEU A N 1
ATOM 1787 C CA . LEU A 1 258 ? 15.635 14.299 41.148 1.00 21.82 237 LEU A CA 1
ATOM 1788 C C . LEU A 1 258 ? 15.670 15.691 40.537 1.00 27.37 237 LEU A C 1
ATOM 1789 O O . LEU A 1 258 ? 16.033 15.862 39.377 1.00 36.09 237 LEU A O 1
ATOM 1794 N N . MET A 1 259 ? 15.288 16.684 41.328 1.00 27.74 238 MET A N 1
ATOM 1795 C CA . MET A 1 259 ? 15.274 18.066 40.876 1.00 28.62 238 MET A CA 1
ATOM 1796 C C . MET A 1 259 ? 16.669 18.484 40.454 1.00 34.60 238 MET A C 1
ATOM 1797 O O . MET A 1 259 ? 16.857 19.135 39.426 1.00 31.53 238 MET A O 1
ATOM 1802 N N . PHE A 1 260 ? 17.646 18.091 41.261 1.00 31.44 239 PHE A N 1
ATOM 1803 C CA . PHE A 1 260 ? 19.036 18.397 40.982 1.00 27.16 239 PHE A CA 1
ATOM 1804 C C . PHE A 1 260 ? 19.544 17.606 39.778 1.00 35.47 239 PHE A C 1
ATOM 1805 O O . PHE A 1 260 ? 20.057 18.189 38.827 1.00 36.59 239 PHE A O 1
ATOM 1813 N N . GLY A 1 261 ? 19.379 16.287 39.810 1.00 25.07 240 GLY A N 1
ATOM 1814 C CA . GLY A 1 261 ? 19.965 15.421 38.800 1.00 24.61 240 GLY A CA 1
ATOM 1815 C C . GLY A 1 261 ? 19.287 15.413 37.441 1.00 33.95 240 GLY A C 1
ATOM 1816 O O . GLY A 1 261 ? 19.956 15.448 36.409 1.00 33.37 240 GLY A O 1
ATOM 1817 N N . LYS A 1 262 ? 17.960 15.365 37.435 1.00 28.78 241 LYS A N 1
ATOM 1818 C CA . LYS A 1 262 ? 17.208 15.219 36.194 1.00 25.54 241 LYS A CA 1
ATOM 1819 C C . LYS A 1 262 ? 17.157 16.494 35.372 1.00 30.87 241 LYS A C 1
ATOM 1820 O O . LYS A 1 262 ? 17.252 16.446 34.153 1.00 34.04 241 LYS A O 1
ATOM 1826 N N . PHE A 1 263 ? 17.007 17.637 36.032 1.00 33.68 242 PHE A N 1
ATOM 1827 C CA . PHE A 1 263 ? 16.708 18.867 35.306 1.00 32.00 242 PHE A CA 1
ATOM 1828 C C . PHE A 1 263 ? 17.888 19.818 35.149 1.00 29.57 242 PHE A C 1
ATOM 1829 O O . PHE A 1 263 ? 17.787 20.799 34.417 1.00 32.90 242 PHE A O 1
ATOM 1837 N N . ILE A 1 264 ? 19.004 19.530 35.812 1.00 35.25 243 ILE A N 1
ATOM 1838 C CA . ILE A 1 264 ? 20.220 20.305 35.580 1.00 28.47 243 ILE A CA 1
ATOM 1839 C C . ILE A 1 264 ? 20.591 20.197 34.104 1.00 35.31 243 ILE A C 1
ATOM 1840 O O . ILE A 1 264 ? 20.462 19.128 33.506 1.00 35.43 243 ILE A O 1
ATOM 1845 N N . ASN A 1 265 ? 20.998 21.317 33.513 1.00 28.19 244 ASN A N 1
ATOM 1846 C CA . ASN A 1 265 ? 21.364 21.362 32.103 1.00 25.96 244 ASN A CA 1
ATOM 1847 C C . ASN A 1 265 ? 20.281 20.780 31.186 1.00 38.25 244 ASN A C 1
ATOM 1848 O O . ASN A 1 265 ? 20.583 20.184 30.154 1.00 44.00 244 ASN A O 1
ATOM 1853 N N . SER A 1 266 ? 19.024 20.949 31.585 1.00 38.09 245 SER A N 1
ATOM 1854 C CA . SER A 1 266 ? 17.869 20.486 30.816 1.00 34.18 245 SER A CA 1
ATOM 1855 C C . SER A 1 266 ? 17.877 18.980 30.581 1.00 34.51 245 SER A C 1
ATOM 1856 O O . SER A 1 266 ? 17.365 18.506 29.572 1.00 41.55 245 SER A O 1
ATOM 1859 N N . GLY A 1 267 ? 18.450 18.232 31.516 1.00 38.07 246 GLY A N 1
ATOM 1860 C CA . GLY A 1 267 ? 18.469 16.784 31.415 1.00 32.13 246 GLY A CA 1
ATOM 1861 C C . GLY A 1 267 ? 19.520 16.251 30.464 1.00 28.25 246 GLY A C 1
ATOM 1862 O O . GLY A 1 267 ? 19.570 15.053 30.191 1.00 30.80 246 GLY A O 1
ATOM 1863 N N . GLN A 1 268 ? 20.359 17.146 29.960 1.00 24.99 247 GLN A N 1
ATOM 1864 C CA . GLN A 1 268 ? 21.415 16.774 29.032 1.00 30.40 247 GLN A CA 1
ATOM 1865 C C . GLN A 1 268 ? 22.663 16.344 29.798 1.00 31.52 247 GLN A C 1
ATOM 1866 O O . GLN A 1 268 ? 23.734 16.927 29.649 1.00 32.34 247 GLN A O 1
ATOM 1872 N N . THR A 1 269 ? 22.508 15.321 30.630 1.00 32.18 248 THR A N 1
ATOM 1873 C CA . THR A 1 269 ? 23.597 14.833 31.462 1.00 31.06 248 THR A CA 1
ATOM 1874 C C . THR A 1 269 ? 23.654 13.313 31.396 1.00 32.11 248 THR A C 1
ATOM 1875 O O . THR A 1 269 ? 22.646 12.635 31.576 1.00 26.57 248 THR A O 1
ATOM 1893 N N . ILE A 1 271 ? 24.902 11.114 33.341 1.00 24.14 250 ILE A N 1
ATOM 1894 C CA . ILE A 1 271 ? 24.589 10.403 34.576 1.00 24.86 250 ILE A CA 1
ATOM 1895 C C . ILE A 1 271 ? 23.308 10.915 35.230 1.00 25.77 250 ILE A C 1
ATOM 1896 O O . ILE A 1 271 ? 23.050 10.656 36.404 1.00 30.32 250 ILE A O 1
ATOM 1901 N N . ALA A 1 272 ? 22.501 11.635 34.463 1.00 26.95 251 ALA A N 1
ATOM 1902 C CA . ALA A 1 272 ? 21.188 12.044 34.939 1.00 25.05 251 ALA A CA 1
ATOM 1903 C C . ALA A 1 272 ? 20.290 10.829 35.099 1.00 28.94 251 ALA A C 1
ATOM 1904 O O . ALA A 1 272 ? 20.405 9.868 34.341 1.00 28.15 251 ALA A O 1
ATOM 1906 N N . PRO A 1 273 ? 19.400 10.859 36.100 1.00 27.96 252 PRO A N 1
ATOM 1907 C CA . PRO A 1 273 ? 18.331 9.862 36.133 1.00 26.73 252 PRO A CA 1
ATOM 1908 C C . PRO A 1 273 ? 17.458 10.048 34.905 1.00 29.93 252 PRO A C 1
ATOM 1909 O O . PRO A 1 273 ? 16.780 11.063 34.796 1.00 38.44 252 PRO A O 1
ATOM 1913 N N . ASP A 1 274 ? 17.496 9.099 33.980 1.00 33.64 253 ASP A N 1
ATOM 1914 C CA . ASP A 1 274 ? 16.736 9.229 32.750 1.00 27.04 253 ASP A CA 1
ATOM 1915 C C . ASP A 1 274 ? 15.261 9.001 33.026 1.00 29.40 253 ASP A C 1
ATOM 1916 O O . ASP A 1 274 ? 14.415 9.762 32.576 1.00 33.75 253 ASP A O 1
ATOM 1921 N N . TYR A 1 275 ? 14.958 7.947 33.770 1.00 30.50 254 TYR A N 1
ATOM 1922 C CA . TYR A 1 275 ? 13.582 7.637 34.108 1.00 26.52 254 TYR A CA 1
ATOM 1923 C C . TYR A 1 275 ? 1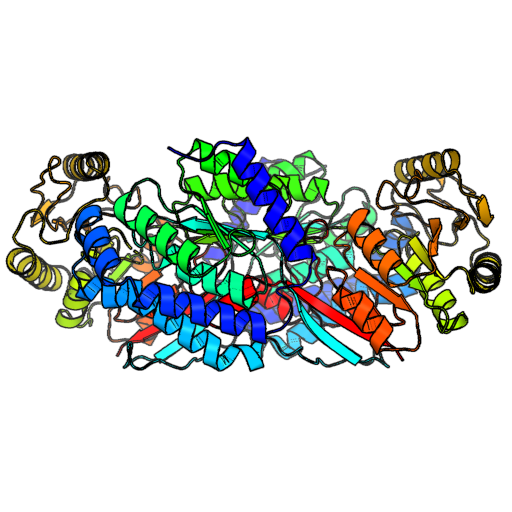3.461 7.285 35.577 1.00 30.16 254 TYR A C 1
ATOM 1924 O O . TYR A 1 275 ? 14.433 6.884 36.215 1.00 29.69 254 TYR A O 1
ATOM 1933 N N . LEU A 1 276 ? 12.254 7.452 36.102 1.00 27.57 255 LEU A N 1
ATOM 1934 C CA . LEU A 1 276 ? 11.946 7.142 37.487 1.00 22.34 255 LEU A CA 1
ATOM 1935 C C . LEU A 1 276 ? 11.219 5.808 37.560 1.00 25.46 255 LEU A C 1
ATOM 1936 O O . LEU A 1 276 ? 10.285 5.563 36.802 1.00 29.85 255 LEU A O 1
ATOM 1941 N N . TYR A 1 277 ? 11.657 4.949 38.472 1.00 25.32 256 TYR A N 1
ATOM 1942 C CA . TYR A 1 277 ? 11.117 3.604 38.606 1.00 21.69 256 TYR A CA 1
ATOM 1943 C C . TYR A 1 277 ? 10.778 3.362 40.069 1.00 26.80 256 TYR A C 1
ATOM 1944 O O . TYR A 1 277 ? 11.656 3.085 40.879 1.00 30.08 256 TYR A O 1
ATOM 1953 N N . VAL A 1 278 ? 9.503 3.473 40.416 1.00 33.54 257 VAL A N 1
ATOM 1954 C CA . VAL A 1 278 ? 9.134 3.563 41.820 1.00 26.08 257 VAL A CA 1
ATOM 1955 C C . VAL A 1 278 ? 8.126 2.486 42.223 1.00 25.35 257 VAL A C 1
ATOM 1956 O O . VAL A 1 278 ? 7.240 2.136 41.452 1.00 30.77 257 VAL A O 1
ATOM 1960 N N . HIS A 1 279 ? 8.307 1.942 43.425 1.00 23.41 258 HIS A N 1
ATOM 1961 C CA . HIS A 1 279 ? 7.401 0.959 44.006 1.00 21.45 258 HIS A CA 1
ATOM 1962 C C . HIS A 1 279 ? 5.976 1.505 44.042 1.00 29.87 258 HIS A C 1
ATOM 1963 O O . HIS A 1 279 ? 5.773 2.700 44.250 1.00 30.77 258 HIS A O 1
ATOM 1970 N N . TYR A 1 280 ? 4.994 0.633 43.838 1.00 32.00 259 TYR A N 1
ATOM 1971 C CA . TYR A 1 280 ? 3.612 1.077 43.669 1.00 27.97 259 TYR A CA 1
ATOM 1972 C C . TYR A 1 280 ? 3.049 1.720 44.936 1.00 26.60 259 TYR A C 1
ATOM 1973 O O . TYR A 1 280 ? 2.198 2.604 44.863 1.00 30.86 259 TYR A O 1
ATOM 1982 N N . SER A 1 281 ? 3.541 1.290 46.093 1.00 24.38 260 SER A N 1
ATOM 1983 C CA . SER A 1 281 ? 2.976 1.725 47.364 1.00 23.37 260 SER A CA 1
ATOM 1984 C C . SER A 1 281 ? 3.347 3.159 47.758 1.00 31.75 260 SER A C 1
ATOM 1985 O O . SER A 1 281 ? 2.813 3.691 48.726 1.00 37.78 260 SER A O 1
ATOM 1988 N N . VAL A 1 282 ? 4.266 3.781 47.028 1.00 28.59 261 VAL A N 1
ATOM 1989 C CA . VAL A 1 282 ? 4.681 5.137 47.363 1.00 26.28 261 VAL A CA 1
ATOM 1990 C C . VAL A 1 282 ? 4.702 6.022 46.136 1.00 24.56 261 VAL A C 1
ATOM 1991 O O . VAL A 1 282 ? 5.084 7.188 46.206 1.00 28.89 261 VAL A O 1
ATOM 1995 N N . LYS A 1 283 ? 4.282 5.464 45.010 1.00 25.75 262 LYS A N 1
ATOM 1996 C CA . LYS A 1 283 ? 4.280 6.201 43.755 1.00 27.88 262 LYS A CA 1
ATOM 1997 C C . LYS A 1 283 ? 3.413 7.459 43.809 1.00 26.75 262 LYS A C 1
ATOM 1998 O O . LYS A 1 283 ? 3.811 8.518 43.325 1.00 36.51 262 LYS A O 1
ATOM 2004 N N . ASP A 1 284 ? 2.229 7.346 44.400 1.00 34.09 263 ASP A N 1
ATOM 2005 C CA . ASP A 1 284 ? 1.310 8.478 44.444 1.00 37.74 263 ASP A CA 1
ATOM 2006 C C . ASP A 1 284 ? 1.853 9.594 45.330 1.00 27.17 263 ASP A C 1
ATOM 2007 O O . ASP A 1 284 ? 1.891 10.753 44.925 1.00 31.65 263 ASP A O 1
ATOM 2012 N N . ALA A 1 285 ? 2.279 9.230 46.535 1.00 30.04 264 ALA A N 1
ATOM 2013 C CA . ALA A 1 285 ? 2.868 10.179 47.471 1.00 25.78 264 ALA A CA 1
ATOM 2014 C C . ALA A 1 285 ? 4.089 10.874 46.878 1.00 30.43 264 ALA A C 1
ATOM 2015 O O . ALA A 1 285 ? 4.243 12.088 47.009 1.00 34.48 264 ALA A O 1
ATOM 2017 N N . LEU A 1 286 ? 4.952 10.103 46.222 1.00 24.47 265 LEU A N 1
ATOM 2018 C CA . LEU A 1 286 ? 6.161 10.660 45.620 1.00 31.11 265 LEU A CA 1
ATOM 2019 C C . LEU A 1 286 ? 5.825 11.603 44.476 1.00 20.52 265 LEU A C 1
ATOM 2020 O O . LEU A 1 286 ? 6.441 12.656 44.324 1.00 27.09 265 LEU A O 1
ATOM 2025 N N . LEU A 1 287 ? 4.847 11.223 43.668 1.00 28.06 266 LEU A N 1
ATOM 2026 C CA . LEU A 1 287 ? 4.487 12.029 42.511 1.00 28.44 266 LEU A CA 1
ATOM 2027 C C . LEU A 1 287 ? 3.788 13.329 42.910 1.00 25.55 266 LEU A C 1
ATOM 2028 O O . LEU A 1 287 ? 3.917 14.334 42.218 1.00 28.81 266 LEU A O 1
ATOM 2033 N N . GLU A 1 288 ? 3.055 13.322 44.020 1.00 29.07 267 GLU A N 1
ATOM 2034 C CA . GLU A 1 288 ? 2.445 14.561 44.504 1.00 27.63 267 GLU A CA 1
ATOM 2035 C C . GLU A 1 288 ? 3.538 15.533 44.930 1.00 31.59 267 GLU A C 1
ATOM 2036 O O . GLU A 1 288 ? 3.483 16.722 44.610 1.00 30.88 267 GLU A O 1
ATOM 2042 N N . ARG A 1 289 ? 4.539 15.019 45.641 1.00 25.45 268 ARG A N 1
ATOM 2043 C CA . ARG A 1 289 ? 5.647 15.850 46.101 1.00 26.24 268 ARG A CA 1
ATOM 2044 C C . ARG A 1 289 ? 6.475 16.356 44.929 1.00 25.10 268 ARG A C 1
ATOM 2045 O O . ARG A 1 289 ? 6.864 17.523 44.887 1.00 31.48 268 ARG A O 1
ATOM 2053 N N . LEU A 1 290 ? 6.732 15.472 43.972 1.00 24.72 269 LEU A N 1
ATOM 2054 C CA . LEU A 1 290 ? 7.571 15.797 42.827 1.00 28.35 269 LEU A CA 1
ATOM 2055 C C . LEU A 1 290 ? 6.932 16.825 41.903 1.00 26.66 269 LEU A C 1
ATOM 2056 O O . LEU A 1 290 ? 7.561 17.821 41.543 1.00 30.01 269 LEU A O 1
ATOM 2061 N N . VAL A 1 291 ? 5.686 16.572 41.514 1.00 26.42 270 VAL A N 1
ATOM 2062 C CA . VAL A 1 291 ? 4.986 17.447 40.576 1.00 27.81 270 VAL A CA 1
ATOM 2063 C C . VAL A 1 291 ? 4.819 18.852 41.152 1.00 23.88 270 VAL A C 1
ATOM 2064 O O . VAL A 1 291 ? 5.019 19.842 40.447 1.00 28.60 270 VAL A O 1
ATOM 2068 N N . GLU A 1 292 ? 4.470 18.937 42.434 1.00 22.21 271 GLU A N 1
ATOM 2069 C CA . GLU A 1 292 ? 4.332 20.237 43.089 1.00 32.84 271 GLU A CA 1
ATOM 2070 C C . GLU A 1 292 ? 5.642 21.016 43.044 1.00 36.14 271 GLU A C 1
ATOM 2071 O O . GLU A 1 292 ? 5.649 22.218 42.772 1.00 38.21 271 GLU A O 1
ATOM 2077 N N . ARG A 1 293 ? 6.749 20.326 43.304 1.00 28.09 272 ARG A N 1
ATOM 2078 C CA . ARG A 1 293 ? 8.056 20.974 43.309 1.00 24.53 272 ARG A CA 1
ATOM 2079 C C . ARG A 1 293 ? 8.434 21.446 41.916 1.00 23.86 272 ARG A C 1
ATOM 2080 O O . ARG A 1 293 ? 9.044 22.500 41.755 1.00 29.46 272 ARG A O 1
ATOM 2088 N N . VAL A 1 294 ? 8.070 20.665 40.906 1.00 30.46 273 VAL A N 1
ATOM 2089 C CA . VAL A 1 294 ? 8.397 21.023 39.533 1.00 28.67 273 VAL A CA 1
ATOM 2090 C C . VAL A 1 294 ? 7.623 22.255 39.063 1.00 29.51 273 VAL A C 1
ATOM 2091 O O . VAL A 1 294 ? 8.214 23.194 38.538 1.00 33.66 273 VAL A O 1
ATOM 2095 N N . LYS A 1 295 ? 6.306 22.259 39.259 1.00 33.59 274 LYS A N 1
ATOM 2096 C CA . LYS A 1 295 ? 5.475 23.347 38.743 1.00 36.07 274 LYS A CA 1
ATOM 2097 C C . LYS A 1 295 ? 5.764 24.686 39.429 1.00 34.69 274 LYS A C 1
ATOM 2098 O O . LYS A 1 295 ? 5.465 25.743 38.875 1.00 41.82 274 LYS A O 1
ATOM 2104 N N . THR A 1 296 ? 6.360 24.644 40.618 1.00 38.62 275 THR A N 1
ATOM 2105 C CA . THR A 1 296 ? 6.707 25.869 41.339 1.00 28.79 275 THR A CA 1
ATOM 2106 C C . THR A 1 296 ? 8.161 26.298 41.129 1.00 31.10 275 THR A C 1
ATOM 2107 O O . THR A 1 296 ? 8.430 27.466 40.866 1.00 39.69 275 THR A O 1
ATOM 2111 N N . GLU A 1 297 ? 9.097 25.361 41.250 1.00 36.25 276 GLU A N 1
ATOM 2112 C CA . GLU A 1 297 ? 10.520 25.682 41.118 1.00 35.12 276 GLU A CA 1
ATOM 2113 C C . GLU A 1 297 ? 10.946 25.790 39.660 1.00 31.59 276 GLU A C 1
ATOM 2114 O O . GLU A 1 297 ? 11.925 26.460 39.339 1.00 34.05 276 GLU A O 1
ATOM 2120 N N . LEU A 1 298 ? 10.206 25.123 38.782 1.00 36.27 277 LEU A N 1
ATOM 2121 C CA . LEU A 1 298 ? 10.502 25.141 37.353 1.00 40.17 277 LEU A CA 1
ATOM 2122 C C . LEU A 1 298 ? 9.264 25.526 36.545 1.00 40.17 277 LEU A C 1
ATOM 2123 O O . LEU A 1 298 ? 8.723 24.701 35.808 1.00 35.20 277 LEU A O 1
ATOM 2128 N N . PRO A 1 299 ? 8.817 26.788 36.673 1.00 43.55 278 PRO A N 1
ATOM 2129 C CA . PRO A 1 299 ? 7.551 27.247 36.093 1.00 41.07 278 PRO A CA 1
ATOM 2130 C C . PRO A 1 299 ? 7.655 27.715 34.646 1.00 41.52 278 PRO A C 1
ATOM 2131 O O . PRO A 1 299 ? 6.698 27.569 33.891 1.00 52.12 278 PRO A O 1
ATOM 2135 N N . GLU A 1 300 ? 8.798 28.276 34.269 1.00 43.82 279 GLU A N 1
ATOM 2136 C CA . GLU A 1 300 ? 8.943 28.882 32.952 1.00 46.47 279 GLU A CA 1
ATOM 2137 C C . GLU A 1 300 ? 9.368 27.880 31.887 1.00 57.16 279 GLU A C 1
ATOM 2138 O O . GLU A 1 300 ? 9.814 26.772 32.190 1.00 61.55 279 GLU A O 1
ATOM 2144 N N . ILE A 1 301 ? 9.228 28.293 30.633 1.00 55.73 280 ILE A N 1
ATOM 2145 C CA . ILE A 1 301 ? 9.520 27.439 29.491 1.00 52.70 280 ILE A CA 1
ATOM 2146 C C . ILE A 1 301 ? 11.012 27.127 29.396 1.00 50.07 280 ILE A C 1
ATOM 2147 O O . ILE A 1 301 ? 11.408 26.139 28.783 1.00 51.39 280 ILE A O 1
ATOM 2152 N N . ASN A 1 302 ? 11.834 27.968 30.015 1.00 53.22 281 ASN A N 1
ATOM 2153 C CA . ASN A 1 302 ? 13.280 27.810 29.953 1.00 46.80 281 ASN A CA 1
ATOM 2154 C C . ASN A 1 302 ? 13.910 27.822 31.338 1.00 44.05 281 ASN A C 1
ATOM 2155 O O . ASN A 1 302 ? 15.022 28.319 31.524 1.00 45.01 281 ASN A O 1
ATOM 2160 N N . SER A 1 303 ? 13.190 27.276 32.311 1.00 36.97 282 SER A N 1
ATOM 2161 C CA . SER A 1 303 ? 13.691 27.197 33.675 1.00 35.88 282 SER A CA 1
ATOM 2162 C C . SER A 1 303 ? 14.913 26.286 33.786 1.00 36.62 282 SER A C 1
ATOM 2163 O O . SER A 1 303 ? 15.829 26.563 34.556 1.00 40.38 282 SER A O 1
ATOM 2166 N N . THR A 1 304 ? 14.926 25.203 33.014 1.00 35.18 283 THR A N 1
ATOM 2167 C CA . THR A 1 304 ? 16.003 24.219 33.100 1.00 37.11 283 THR A CA 1
ATOM 2168 C C . THR A 1 304 ? 17.243 24.639 32.318 1.00 37.16 283 THR A C 1
ATOM 2169 O O . THR A 1 304 ? 18.337 24.137 32.560 1.00 43.69 283 THR A O 1
ATOM 2173 N N . GLY A 1 305 ? 17.068 25.562 31.381 1.00 42.24 284 GLY A N 1
ATOM 2174 C CA . GLY A 1 305 ? 18.164 26.005 30.542 1.00 36.17 284 GLY A CA 1
ATOM 2175 C C . GLY A 1 305 ? 17.840 25.812 29.076 1.00 40.57 284 GLY A C 1
ATOM 2176 O O . GLY A 1 305 ? 16.671 25.684 28.706 1.00 39.22 284 GLY A O 1
ATOM 2177 N N . LYS A 1 306 ? 18.873 25.787 28.239 1.00 38.17 285 LYS A N 1
ATOM 2178 C CA . LYS A 1 306 ? 18.685 25.623 26.802 1.00 38.02 285 LYS A CA 1
ATOM 2179 C C . LYS A 1 306 ? 19.106 24.245 26.314 1.00 44.61 285 LYS A C 1
ATOM 2180 O O . LYS A 1 306 ? 20.169 23.747 26.680 1.00 44.73 285 LYS A O 1
ATOM 2186 N N . LEU A 1 307 ? 18.268 23.635 25.484 1.00 37.97 286 LEU A N 1
ATOM 2187 C CA . LEU A 1 307 ? 18.671 22.456 24.739 1.00 32.72 286 LEU A CA 1
ATOM 2188 C C . LEU A 1 307 ? 19.678 22.903 23.687 1.00 46.89 286 LEU A C 1
ATOM 2189 O O . LEU A 1 307 ? 19.690 24.072 23.296 1.00 51.09 286 LEU A O 1
ATOM 2194 N N . VAL A 1 308 ? 20.534 21.987 23.242 1.00 43.45 287 VAL A N 1
ATOM 2195 C CA . VAL A 1 308 ? 21.696 22.368 22.443 1.00 37.49 287 VAL A CA 1
ATOM 2196 C C . VAL A 1 308 ? 21.315 22.883 21.056 1.00 37.50 287 VAL A C 1
ATOM 2197 O O . VAL A 1 308 ? 21.912 23.839 20.562 1.00 43.87 287 VAL A O 1
ATOM 2201 N N . THR A 1 309 ? 20.324 22.254 20.431 1.00 46.68 288 THR A N 1
ATOM 2202 C CA . THR A 1 309 ? 19.847 22.686 19.121 1.00 55.74 288 THR A CA 1
ATOM 2203 C C . THR A 1 309 ? 18.327 22.739 19.092 1.00 52.61 288 THR A C 1
ATOM 2204 O O . THR A 1 309 ? 17.657 22.153 19.943 1.00 49.45 288 THR A O 1
ATOM 2208 N N . GLU A 1 310 ? 17.788 23.434 18.099 1.00 51.21 289 GLU A N 1
ATOM 2209 C CA . GLU A 1 310 ? 16.348 23.478 17.907 1.00 53.76 289 GLU A CA 1
ATOM 2210 C C . GLU A 1 310 ? 15.854 22.099 17.489 1.00 51.09 289 GLU A C 1
ATOM 2211 O O . GLU A 1 310 ? 14.760 21.677 17.862 1.00 58.65 289 GLU A O 1
ATOM 2217 N N . ARG A 1 311 ? 16.686 21.396 16.729 1.00 56.19 290 ARG A N 1
ATOM 2218 C CA . ARG A 1 311 ? 16.351 20.070 16.221 1.00 56.29 290 ARG A CA 1
ATOM 2219 C C . ARG A 1 311 ? 16.102 19.083 17.357 1.00 47.63 290 ARG A C 1
ATOM 2220 O O . ARG A 1 311 ? 15.300 18.158 17.227 1.00 44.75 290 ARG A O 1
ATOM 2228 N N . GLN A 1 312 ? 16.795 19.289 18.473 1.00 49.31 291 GLN A N 1
ATOM 2229 C CA . GLN A 1 312 ? 16.614 18.446 19.648 1.00 44.81 291 GLN A CA 1
ATOM 2230 C C . GLN A 1 312 ? 15.222 18.614 20.238 1.00 42.24 291 GLN A C 1
ATOM 2231 O O . GLN A 1 312 ? 14.548 17.627 20.526 1.00 54.51 291 GLN A O 1
ATOM 2237 N N . VAL A 1 313 ? 14.803 19.865 20.417 1.00 47.01 292 VAL A N 1
ATOM 2238 C CA . VAL A 1 313 ? 13.471 20.176 20.932 1.00 43.64 292 VAL A CA 1
ATOM 2239 C C . VAL A 1 313 ? 12.397 19.410 20.169 1.00 42.21 292 VAL A C 1
ATOM 2240 O O . VAL A 1 313 ? 11.559 18.731 20.764 1.00 40.43 292 VAL A O 1
ATOM 2244 N N . GLN A 1 314 ? 12.454 19.513 18.845 1.00 44.94 293 GLN A N 1
ATOM 2245 C CA . GLN A 1 314 ? 11.504 18.851 17.960 1.00 41.32 293 GLN A CA 1
ATOM 2246 C C . GLN A 1 314 ? 11.427 17.355 18.227 1.00 47.52 293 GLN A C 1
ATOM 2247 O O . GLN A 1 314 ? 10.343 16.768 18.210 1.00 53.19 293 GLN A O 1
ATOM 2253 N N . ARG A 1 315 ? 12.583 16.748 18.483 1.00 50.46 294 ARG A N 1
ATOM 2254 C CA . ARG A 1 315 ? 12.658 15.325 18.786 1.00 43.79 294 ARG A CA 1
ATOM 2255 C C . ARG A 1 315 ? 11.907 14.991 20.070 1.00 43.33 294 ARG A C 1
ATOM 2256 O O . ARG A 1 315 ? 11.127 14.039 20.113 1.00 43.76 294 ARG A O 1
ATOM 2264 N N . LEU A 1 316 ? 12.148 15.779 21.114 1.00 48.00 295 LEU A N 1
ATOM 2265 C CA . LEU A 1 316 ? 11.511 15.554 22.406 1.00 41.85 295 LEU A CA 1
ATOM 2266 C C . LEU A 1 316 ? 9.994 15.702 22.315 1.00 45.05 295 LEU A C 1
ATOM 2267 O O . LEU A 1 316 ? 9.247 14.882 22.852 1.00 51.85 295 LEU A O 1
ATOM 2272 N N . VAL A 1 317 ? 9.547 16.751 21.632 1.00 47.59 296 VAL A N 1
ATOM 2273 C CA . VAL A 1 317 ? 8.120 17.006 21.477 1.00 53.11 296 VAL A CA 1
ATOM 2274 C C . VAL A 1 317 ? 7.417 15.822 20.823 1.00 49.89 296 VAL A C 1
ATOM 2275 O O . VAL A 1 317 ? 6.377 15.361 21.302 1.00 50.70 296 VAL A O 1
ATOM 2279 N N . SER A 1 318 ? 8.006 15.326 19.739 1.00 52.58 297 SER A N 1
ATOM 2280 C CA . SER A 1 318 ? 7.442 14.206 18.992 1.00 45.87 297 SER A CA 1
ATOM 2281 C C . SER A 1 318 ? 7.214 13.001 19.890 1.00 47.19 297 SER A C 1
ATOM 2282 O O . SER A 1 318 ? 6.219 12.291 19.752 1.00 58.48 297 SER A O 1
ATOM 2285 N N . LEU A 1 319 ? 8.137 12.784 20.820 1.00 49.25 298 LEU A N 1
ATOM 2286 C CA . LEU A 1 319 ? 8.029 11.675 21.755 1.00 47.80 298 LEU A CA 1
ATOM 2287 C C . LEU A 1 319 ? 6.810 11.852 22.653 1.00 45.50 298 LEU A C 1
ATOM 2288 O O . LEU A 1 319 ? 6.089 10.896 22.938 1.00 51.32 298 LEU A O 1
ATOM 2293 N N . LEU A 1 320 ? 6.580 13.087 23.088 1.00 56.47 299 LEU A N 1
ATOM 2294 C CA . LEU A 1 320 ? 5.438 13.390 23.942 1.00 51.36 299 LEU A CA 1
ATOM 2295 C C . LEU A 1 320 ? 4.127 13.167 23.198 1.00 50.43 299 LEU A C 1
ATOM 2296 O O . LEU A 1 320 ? 3.128 12.757 23.790 1.00 52.45 299 LEU A O 1
ATOM 2301 N N . GLU A 1 321 ? 4.142 13.424 21.895 1.00 51.07 300 GLU A N 1
ATOM 2302 C CA . GLU A 1 321 ? 2.981 13.170 21.052 1.00 47.66 300 GLU A CA 1
ATOM 2303 C C . GLU A 1 321 ? 2.605 11.692 21.047 1.00 63.14 300 GLU A C 1
ATOM 2304 O O . GLU A 1 321 ? 1.423 11.341 21.023 1.00 49.56 300 GLU A O 1
ATOM 2310 N N . ALA A 1 322 ? 3.619 10.830 21.081 1.00 50.89 301 ALA A N 1
ATOM 2311 C CA . ALA A 1 322 ? 3.416 9.400 20.880 1.00 43.34 301 ALA A CA 1
ATOM 2312 C C . ALA A 1 322 ? 3.252 8.625 22.184 1.00 47.81 301 ALA A C 1
ATOM 2313 O O . ALA A 1 322 ? 3.020 7.417 22.169 1.00 51.60 301 ALA A O 1
ATOM 2315 N N . THR A 1 323 ? 3.362 9.320 23.307 1.00 45.03 302 THR A N 1
ATOM 2316 C CA . THR A 1 323 ? 3.351 8.669 24.610 1.00 38.72 302 THR A CA 1
ATOM 2317 C C . THR A 1 323 ? 1.982 8.107 24.977 1.00 40.17 302 THR A C 1
ATOM 2318 O O . THR A 1 323 ? 0.962 8.752 24.760 1.00 61.15 302 THR A O 1
ATOM 2322 N N . GLN A 1 324 ? 1.966 6.899 25.530 1.00 40.21 303 GLN A N 1
ATOM 2323 C CA . GLN A 1 324 ? 0.734 6.303 26.032 1.00 52.74 303 GLN A CA 1
ATOM 2324 C C . GLN A 1 324 ? 0.521 6.692 27.492 1.00 51.38 303 GLN A C 1
ATOM 2325 O O . GLN A 1 324 ? -0.428 6.245 28.140 1.00 53.78 303 GLN A O 1
ATOM 2331 N N . GLY A 1 325 ? 1.414 7.533 27.999 1.00 52.11 304 GLY A N 1
ATOM 2332 C CA . GLY A 1 325 ? 1.380 7.944 29.389 1.00 51.62 304 GLY A CA 1
ATOM 2333 C C . GLY A 1 325 ? 0.766 9.313 29.600 1.00 51.68 304 GLY A C 1
ATOM 2334 O O . GLY A 1 325 ? 0.650 10.114 28.671 1.00 51.25 304 GLY A O 1
ATOM 2335 N N . GLN A 1 326 ? 0.387 9.584 30.843 1.00 47.90 305 GLN A N 1
ATOM 2336 C CA . GLN A 1 326 ? -0.304 10.819 31.186 1.00 46.53 305 GLN A CA 1
ATOM 2337 C C . GLN A 1 326 ? 0.658 11.903 31.673 1.00 39.06 305 GLN A C 1
ATOM 2338 O O . GLN A 1 326 ? 1.348 11.723 32.675 1.00 44.92 305 GLN A O 1
ATOM 2344 N N . VAL A 1 327 ? 0.700 13.022 30.954 1.00 31.62 306 VAL A N 1
ATOM 2345 C CA . VAL A 1 327 ? 1.489 14.182 31.361 1.00 36.31 306 VAL A CA 1
ATOM 2346 C C . VAL A 1 327 ? 0.945 14.782 32.660 1.00 47.29 306 VAL A C 1
ATOM 2347 O O . VAL A 1 327 ? -0.265 14.865 32.849 1.00 52.38 306 VAL A O 1
ATOM 2351 N N . LEU A 1 328 ? 1.836 15.195 33.557 1.00 41.11 307 LEU A N 1
ATOM 2352 C CA . LEU A 1 328 ? 1.413 15.711 34.854 1.00 38.45 307 LEU A CA 1
ATOM 2353 C C . LEU A 1 328 ? 1.825 17.158 35.065 1.00 35.67 307 LEU A C 1
ATOM 2354 O O . LEU A 1 328 ? 1.284 17.845 35.931 1.00 46.60 307 LEU A O 1
ATOM 2359 N N . VAL A 1 329 ? 2.780 17.615 34.267 1.00 31.73 308 VAL A N 1
ATOM 2360 C CA . VAL A 1 329 ? 3.312 18.961 34.390 1.00 29.51 308 VAL A CA 1
ATOM 2361 C C . VAL A 1 329 ? 4.187 19.250 33.176 1.00 40.08 308 VAL A C 1
ATOM 2362 O O . VAL A 1 329 ? 4.770 18.337 32.594 1.00 44.75 308 VAL A O 1
ATOM 2366 N N . GLY A 1 330 ? 4.252 20.514 32.775 1.00 39.71 309 GLY A N 1
ATOM 2367 C CA . GLY A 1 330 ? 5.144 20.929 31.710 1.00 52.29 309 GLY A CA 1
ATOM 2368 C C . GLY A 1 330 ? 4.558 20.744 30.329 1.00 52.15 309 GLY A C 1
ATOM 2369 O O . GLY A 1 330 ? 3.564 21.381 29.982 1.00 68.89 309 GLY A O 1
ATOM 2370 N N . SER A 1 331 ? 5.200 19.885 29.539 1.00 54.42 310 SER A N 1
ATOM 2371 C CA . SER A 1 331 ? 4.788 19.557 28.171 1.00 49.51 310 SER A CA 1
ATOM 2372 C C . SER A 1 331 ? 4.938 20.732 27.204 1.00 46.89 310 SER A C 1
ATOM 2373 O O . SER A 1 331 ? 5.375 20.550 26.071 1.00 52.20 310 SER A O 1
ATOM 2376 N N . GLN A 1 332 ? 4.569 21.927 27.651 1.00 54.01 311 GLN A N 1
ATOM 2377 C CA . GLN A 1 332 ? 4.721 23.137 26.852 1.00 55.19 311 GLN A CA 1
ATOM 2378 C C . GLN A 1 332 ? 6.171 23.315 26.415 1.00 48.32 311 GLN A C 1
ATOM 2379 O O . GLN A 1 332 ? 7.089 23.083 27.198 1.00 51.02 311 GLN A O 1
ATOM 2385 N N . ALA A 1 333 ? 6.375 23.728 25.167 1.00 51.97 312 ALA A N 1
ATOM 2386 C CA . ALA A 1 333 ? 7.722 23.856 24.619 1.00 46.77 312 ALA A CA 1
ATOM 2387 C C . ALA A 1 333 ? 7.826 24.953 23.565 1.00 56.26 312 ALA A C 1
ATOM 2388 O O . ALA A 1 333 ? 6.839 25.308 22.924 1.00 57.83 312 ALA A O 1
ATOM 2390 N N . ASP A 1 334 ? 9.035 25.477 23.383 1.00 50.04 313 ASP A N 1
ATOM 2391 C CA . ASP A 1 334 ? 9.287 26.520 22.395 1.00 50.69 313 ASP A CA 1
ATOM 2392 C C . ASP A 1 334 ? 10.556 26.229 21.597 1.00 51.65 313 ASP A C 1
ATOM 2393 O O . ASP A 1 334 ? 11.659 26.581 22.017 1.00 59.71 313 ASP A O 1
ATOM 2398 N N . VAL A 1 335 ? 10.381 25.599 20.439 1.00 57.43 314 VAL A N 1
ATOM 2399 C CA . VAL A 1 335 ? 11.489 25.211 19.567 1.00 58.09 314 VAL A CA 1
ATOM 2400 C C . VAL A 1 335 ? 12.383 26.392 19.199 1.00 57.23 314 VAL A C 1
ATOM 2401 O O . VAL A 1 335 ? 13.591 26.238 19.022 1.00 62.02 314 VAL A O 1
ATOM 2405 N N . SER A 1 336 ? 11.782 27.572 19.101 1.00 51.90 315 SER A N 1
ATOM 2406 C CA . SER A 1 336 ? 12.495 28.772 18.677 1.00 62.86 315 SER A CA 1
ATOM 2407 C C . SER A 1 336 ? 13.623 29.157 19.629 1.00 55.22 315 SER A C 1
ATOM 2408 O O . SER A 1 336 ? 14.700 29.561 19.198 1.00 62.68 315 SER A O 1
ATOM 2411 N N . LYS A 1 337 ? 13.369 29.034 20.925 1.00 54.71 316 LYS A N 1
ATOM 2412 C CA . LYS A 1 337 ? 14.337 29.471 21.920 1.00 60.76 316 LYS A CA 1
ATOM 2413 C C . LYS A 1 337 ? 15.008 28.283 22.600 1.00 65.62 316 LYS A C 1
ATOM 2414 O O . LYS A 1 337 ? 15.507 28.401 23.720 1.00 53.81 316 LYS A O 1
ATOM 2420 N N . ARG A 1 338 ? 15.014 27.149 21.900 1.00 59.05 317 ARG A N 1
ATOM 2421 C CA . ARG A 1 338 ? 15.682 25.930 22.352 1.00 53.84 317 ARG A CA 1
ATOM 2422 C C . ARG A 1 338 ? 15.278 25.565 23.774 1.00 56.88 317 ARG A C 1
ATOM 2423 O O . ARG A 1 338 ? 16.133 25.354 24.632 1.00 50.99 317 ARG A O 1
ATOM 2431 N N . ALA A 1 339 ? 13.974 25.500 24.026 1.00 56.33 318 ALA A N 1
ATOM 2432 C CA . ALA A 1 339 ? 13.488 25.307 25.386 1.00 43.93 318 ALA A CA 1
ATOM 2433 C C . ALA A 1 339 ? 12.348 24.301 25.475 1.00 49.02 318 ALA A C 1
ATOM 2434 O O . ALA A 1 339 ? 11.554 24.151 24.548 1.00 44.75 318 ALA A O 1
ATOM 2436 N N . LEU A 1 340 ? 12.281 23.615 26.608 1.00 39.51 319 LEU A N 1
ATOM 2437 C CA . LEU A 1 340 ? 11.197 22.691 26.887 1.00 39.60 319 LEU A CA 1
ATOM 2438 C C . LEU A 1 340 ? 10.977 22.645 28.390 1.00 45.92 319 LEU A C 1
ATOM 2439 O O . LEU A 1 340 ? 11.929 22.592 29.165 1.00 49.15 319 LEU A O 1
ATOM 2444 N N . SER A 1 341 ? 9.715 22.676 28.797 1.00 48.87 320 SER A N 1
ATOM 2445 C CA . SER A 1 341 ? 9.379 22.748 30.208 1.00 46.81 320 SER A CA 1
ATOM 2446 C C . SER A 1 341 ? 9.602 21.420 30.909 1.00 43.78 320 SER A C 1
ATOM 2447 O O . SER A 1 341 ? 9.325 20.359 30.352 1.00 45.81 320 SER A O 1
ATOM 2450 N N . ALA A 1 342 ? 10.106 21.497 32.134 1.00 37.59 321 ALA A N 1
ATOM 2451 C CA . ALA A 1 342 ? 10.278 20.324 32.974 1.00 31.34 321 ALA A CA 1
ATOM 2452 C C . ALA A 1 342 ? 9.007 19.482 32.970 1.00 37.55 321 ALA A C 1
ATOM 2453 O O . ALA A 1 342 ? 7.952 19.932 33.409 1.00 42.92 321 ALA A O 1
ATOM 2455 N N . THR A 1 343 ? 9.115 18.263 32.455 1.00 37.40 322 THR A N 1
ATOM 2456 C CA . THR A 1 343 ? 7.949 17.425 32.222 1.00 26.87 322 THR A CA 1
ATOM 2457 C C . THR A 1 343 ? 8.036 16.091 32.949 1.00 32.21 322 THR A C 1
ATOM 2458 O O . THR A 1 343 ? 9.062 15.415 32.917 1.00 33.02 322 THR A O 1
ATOM 2462 N N . VAL A 1 344 ? 6.948 15.719 33.607 1.00 24.46 323 VAL A N 1
ATOM 2463 C CA . VAL A 1 344 ? 6.845 14.420 34.239 1.00 29.34 323 VAL A CA 1
ATOM 2464 C C . VAL A 1 344 ? 5.705 13.645 33.588 1.00 37.15 323 VAL A C 1
ATOM 2465 O O . VAL A 1 344 ? 4.576 14.129 33.529 1.00 34.97 323 VAL A O 1
ATOM 2469 N N . VAL A 1 345 ? 6.008 12.454 33.081 1.00 31.68 324 VAL A N 1
ATOM 2470 C CA . VAL A 1 345 ? 5.002 11.637 32.414 1.00 28.13 324 VAL A CA 1
ATOM 2471 C C . VAL A 1 345 ? 4.713 10.371 33.204 1.00 31.61 324 VAL A C 1
ATOM 2472 O O . VAL A 1 345 ? 5.605 9.565 33.455 1.00 35.01 324 VAL A O 1
ATOM 2476 N N . ASP A 1 346 ? 3.455 10.200 33.588 1.00 30.38 325 ASP A N 1
ATOM 2477 C CA . ASP A 1 346 ? 3.059 9.102 34.453 1.00 28.91 325 ASP A CA 1
ATOM 2478 C C . ASP A 1 346 ? 2.491 7.934 33.657 1.00 31.42 325 ASP A C 1
ATOM 2479 O O . ASP A 1 346 ? 2.194 8.071 32.475 1.00 33.62 325 ASP A O 1
ATOM 2484 N N . GLY A 1 347 ? 2.352 6.788 34.315 1.00 36.70 326 GLY A N 1
ATOM 2485 C CA . GLY A 1 347 ? 1.692 5.632 33.734 1.00 50.10 326 GLY A CA 1
ATOM 2486 C C . GLY A 1 347 ? 2.390 5.138 32.488 1.00 50.73 326 GLY A C 1
ATOM 2487 O O . GLY A 1 347 ? 1.758 4.885 31.464 1.00 51.56 326 GLY A O 1
ATOM 2488 N N . VAL A 1 348 ? 3.706 5.008 32.581 1.00 51.39 327 VAL A N 1
ATOM 2489 C CA . VAL A 1 348 ? 4.514 4.609 31.443 1.00 40.75 327 VAL A CA 1
ATOM 2490 C C . VAL A 1 348 ? 4.908 3.141 31.561 1.00 38.74 327 VAL A C 1
ATOM 2491 O O . VAL A 1 348 ? 5.218 2.653 32.651 1.00 34.17 327 VAL A O 1
ATOM 2495 N N . GLU A 1 349 ? 4.847 2.433 30.439 1.00 47.82 328 GLU A N 1
ATOM 2496 C CA . GLU A 1 349 ? 5.322 1.059 30.363 1.00 43.71 328 GLU A CA 1
ATOM 2497 C C . GLU A 1 349 ? 6.600 1.035 29.535 1.00 37.34 328 GLU A C 1
ATOM 2498 O O . GLU A 1 349 ? 6.928 2.014 28.866 1.00 37.95 328 GLU A O 1
ATOM 2504 N N . TRP A 1 350 ? 7.322 -0.080 29.577 1.00 42.86 329 TRP A N 1
ATOM 2505 C CA . TRP A 1 350 ? 8.566 -0.202 28.823 1.00 40.03 329 TRP A CA 1
ATOM 2506 C C . TRP A 1 350 ? 8.315 -0.100 27.318 1.00 46.81 329 TRP A C 1
ATOM 2507 O O . TRP A 1 350 ? 9.215 0.257 26.558 1.00 42.77 329 TRP A O 1
ATOM 2518 N N . ASN A 1 351 ? 7.087 -0.417 26.907 1.00 51.13 330 ASN A N 1
ATOM 2519 C CA . ASN A 1 351 ? 6.626 -0.256 25.526 1.00 50.00 330 ASN A CA 1
ATOM 2520 C C . ASN A 1 351 ? 6.799 1.155 24.988 1.00 48.26 330 ASN A C 1
ATOM 2521 O O . ASN A 1 351 ? 7.098 1.352 23.811 1.00 52.36 330 ASN A O 1
ATOM 2526 N N . ASP A 1 352 ? 6.596 2.127 25.872 1.00 46.49 331 ASP A N 1
ATOM 2527 C CA . ASP A 1 352 ? 6.434 3.531 25.507 1.00 35.73 331 ASP A CA 1
ATOM 2528 C C . ASP A 1 352 ? 7.575 4.118 24.687 1.00 40.36 331 ASP A C 1
ATOM 2529 O O . ASP A 1 352 ? 8.733 3.758 24.885 1.00 48.76 331 ASP A O 1
ATOM 2534 N N . PRO A 1 353 ? 7.244 5.037 23.764 1.00 41.70 332 PRO A N 1
ATOM 2535 C CA . PRO A 1 353 ? 8.209 5.824 22.986 1.00 36.99 332 PRO A CA 1
ATOM 2536 C C . PRO A 1 353 ? 9.140 6.678 23.845 1.00 52.83 332 PRO A C 1
ATOM 2537 O O . PRO A 1 353 ? 10.076 7.282 23.316 1.00 47.98 332 PRO A O 1
ATOM 2541 N N . LEU A 1 354 ? 8.874 6.749 25.144 1.00 46.57 333 LEU A N 1
ATOM 2542 C CA . LEU A 1 354 ? 9.741 7.482 26.055 1.00 51.95 333 LEU A CA 1
ATOM 2543 C C . LEU A 1 354 ? 10.780 6.554 26.675 1.00 46.18 333 LEU A C 1
ATOM 2544 O O . LEU A 1 354 ? 11.711 7.003 27.341 1.00 41.34 333 LEU A O 1
ATOM 2549 N N . MET A 1 355 ? 10.614 5.257 26.450 1.00 42.95 334 MET A N 1
ATOM 2550 C CA . MET A 1 355 ? 11.526 4.268 27.001 1.00 39.06 334 MET A CA 1
ATOM 2551 C C . MET A 1 355 ? 12.276 3.531 25.900 1.00 42.43 334 MET A C 1
ATOM 2552 O O . MET A 1 355 ? 12.586 2.348 26.036 1.00 51.18 334 MET A O 1
ATOM 2557 N N . SER A 1 356 ? 12.570 4.234 24.812 1.00 37.52 335 SER A N 1
ATOM 2558 C CA . SER A 1 356 ? 13.257 3.625 23.679 1.00 48.91 335 SER A CA 1
ATOM 2559 C C . SER A 1 356 ? 14.701 4.100 23.574 1.00 48.06 335 SER A C 1
ATOM 2560 O O . SER A 1 356 ? 15.638 3.309 23.668 1.00 55.38 335 SER A O 1
ATOM 2563 N N . GLU A 1 357 ? 14.866 5.400 23.376 1.00 48.24 336 GLU A N 1
ATOM 2564 C CA . GLU A 1 357 ? 16.181 6.006 23.240 1.00 37.38 336 GLU A CA 1
ATOM 2565 C C . GLU A 1 357 ? 16.612 6.647 24.550 1.00 46.62 336 GLU A C 1
ATOM 2566 O O . GLU A 1 357 ? 15.877 6.626 25.538 1.00 47.82 336 GLU A O 1
ATOM 2572 N N . GLU A 1 358 ? 17.808 7.222 24.553 1.00 48.36 337 GLU A N 1
ATOM 2573 C CA . GLU A 1 358 ? 18.215 8.096 25.639 1.00 43.89 337 GLU A CA 1
ATOM 2574 C C . GLU A 1 358 ? 17.554 9.451 25.427 1.00 39.98 337 GLU A C 1
ATOM 2575 O O . GLU A 1 358 ? 17.777 10.104 24.407 1.00 43.61 337 GLU A O 1
ATOM 2581 N N . LEU A 1 359 ? 16.733 9.863 26.387 1.00 39.38 338 LEU A N 1
ATOM 2582 C CA . LEU A 1 359 ? 15.974 11.106 26.276 1.00 31.56 338 LEU A CA 1
ATOM 2583 C C . LEU A 1 359 ? 16.860 12.332 26.128 1.00 31.65 338 LEU A C 1
ATOM 2584 O O . LEU A 1 359 ? 16.713 13.098 25.174 1.00 39.76 338 LEU A O 1
ATOM 2589 N N . PHE A 1 360 ? 17.775 12.508 27.077 1.00 32.32 339 PHE A N 1
ATOM 2590 C CA . PHE A 1 360 ? 18.673 13.659 27.098 1.00 31.75 339 PHE A CA 1
ATOM 2591 C C . PHE A 1 360 ? 17.885 14.963 27.027 1.00 28.21 339 PHE A C 1
ATOM 2592 O O . PHE A 1 360 ? 18.261 15.894 26.316 1.00 33.76 339 PHE A O 1
ATOM 2600 N N . GLY A 1 361 ? 16.788 15.011 27.774 1.00 30.74 340 GLY A N 1
ATOM 2601 C CA . GLY A 1 361 ? 15.917 16.171 27.807 1.00 34.75 340 GLY A CA 1
ATOM 2602 C C . GLY A 1 361 ? 15.183 16.260 29.132 1.00 36.49 340 GLY A C 1
ATOM 2603 O O . GLY A 1 361 ? 15.319 15.376 29.975 1.00 34.63 340 GLY A O 1
ATOM 2604 N N . PRO A 1 362 ? 14.399 17.331 29.321 1.00 31.98 341 PRO A N 1
ATOM 2605 C CA . PRO A 1 362 ? 13.672 17.635 30.561 1.00 27.18 341 PRO A CA 1
ATOM 2606 C C . PRO A 1 362 ? 12.450 16.759 30.818 1.00 33.97 341 PRO A C 1
ATOM 2607 O O . PRO A 1 362 ? 11.506 17.218 31.455 1.00 38.50 341 PRO A O 1
ATOM 2611 N N . ILE A 1 363 ? 12.460 15.523 30.340 1.00 26.94 342 ILE A N 1
ATOM 2612 C CA . ILE A 1 363 ? 11.311 14.651 30.510 1.00 27.86 342 ILE A CA 1
ATOM 2613 C C . ILE A 1 363 ? 11.610 13.527 31.485 1.00 28.75 342 ILE A C 1
ATOM 2614 O O . ILE A 1 363 ? 12.612 12.828 31.347 1.00 44.92 342 ILE A O 1
ATOM 2619 N N . LEU A 1 364 ? 10.738 13.353 32.470 1.00 31.36 343 LEU A N 1
ATOM 2620 C CA . LEU A 1 364 ? 10.891 12.276 33.436 1.00 25.81 343 LEU A CA 1
ATOM 2621 C C . LEU A 1 364 ? 9.732 11.296 33.354 1.00 32.06 343 LEU A C 1
ATOM 2622 O O . LEU A 1 364 ? 8.694 11.506 33.977 1.00 41.14 343 LEU A O 1
ATOM 2627 N N . PRO A 1 365 ? 9.905 10.218 32.577 1.00 30.28 344 PRO A N 1
ATOM 2628 C CA . PRO A 1 365 ? 8.918 9.142 32.547 1.00 24.61 344 PRO A CA 1
ATOM 2629 C C . PRO A 1 365 ? 8.888 8.447 33.891 1.00 29.35 344 PRO A C 1
ATOM 2630 O O . PRO A 1 365 ? 9.926 8.371 34.543 1.00 34.29 344 PRO A O 1
ATOM 2634 N N . VAL A 1 366 ? 7.725 7.957 34.302 1.00 30.01 345 VAL A N 1
ATOM 2635 C CA . VAL A 1 366 ? 7.596 7.282 35.584 1.00 22.24 345 VAL A CA 1
ATOM 2636 C C . VAL A 1 366 ? 6.993 5.898 35.393 1.00 31.82 345 VAL A C 1
ATOM 2637 O O . VAL A 1 366 ? 5.895 5.763 34.855 1.00 37.29 345 VAL A O 1
ATOM 2641 N N . LEU A 1 367 ? 7.717 4.874 35.832 1.00 25.98 346 LEU A N 1
ATOM 2642 C CA . LEU A 1 367 ? 7.241 3.501 35.742 1.00 27.76 346 LEU A CA 1
ATOM 2643 C C . LEU A 1 367 ? 7.086 2.947 37.146 1.00 26.53 346 LEU A C 1
ATOM 2644 O O . LEU A 1 367 ? 7.502 3.584 38.107 1.00 35.88 346 LEU A O 1
ATOM 2649 N N . GLU A 1 368 ? 6.501 1.764 37.277 1.00 29.26 347 GLU A N 1
ATOM 2650 C CA . GLU A 1 368 ? 6.250 1.217 38.605 1.00 25.23 347 GLU A CA 1
ATOM 2651 C C . GLU A 1 368 ? 6.434 -0.290 38.678 1.00 24.51 347 GLU A C 1
ATOM 2652 O O . GLU A 1 368 ? 6.303 -0.991 37.679 1.00 36.50 347 GLU A O 1
ATOM 2658 N N . PHE A 1 369 ? 6.734 -0.781 39.875 1.00 24.04 348 PHE A N 1
ATOM 2659 C CA . PHE A 1 369 ? 6.945 -2.206 40.087 1.00 31.70 348 PHE A CA 1
ATOM 2660 C C . PHE A 1 369 ? 6.303 -2.683 41.384 1.00 31.43 348 PHE A C 1
ATOM 2661 O O . PHE A 1 369 ? 5.958 -1.873 42.242 1.00 29.73 348 PHE A O 1
ATOM 2669 N N . ASP A 1 370 ? 6.166 -4.001 41.521 1.00 29.49 349 ASP A N 1
ATOM 2670 C CA . ASP A 1 370 ? 5.447 -4.608 42.641 1.00 28.10 349 ASP A CA 1
ATOM 2671 C C . ASP A 1 370 ? 6.377 -5.273 43.643 1.00 40.55 349 ASP A C 1
ATOM 2672 O O . ASP A 1 370 ? 5.988 -5.543 44.782 1.00 37.41 349 ASP A O 1
ATOM 2677 N N . SER A 1 371 ? 7.602 -5.551 43.212 1.00 37.28 350 SER A N 1
ATOM 2678 C CA . SER A 1 371 ? 8.596 -6.150 44.089 1.00 36.07 350 SER A CA 1
ATOM 2679 C C . SER A 1 371 ? 9.998 -5.843 43.591 1.00 37.75 350 SER A C 1
ATOM 2680 O O . SER A 1 371 ? 10.196 -5.523 42.417 1.00 38.34 350 SER A O 1
ATOM 2683 N N . VAL A 1 372 ? 10.963 -5.936 44.497 1.00 35.81 351 VAL A N 1
ATOM 2684 C CA . VAL A 1 372 ? 12.362 -5.707 44.161 1.00 43.72 351 VAL A CA 1
ATOM 2685 C C . VAL A 1 372 ? 12.800 -6.662 43.060 1.00 38.28 351 VAL A C 1
ATOM 2686 O O . VAL A 1 372 ? 13.420 -6.253 42.079 1.00 37.45 351 VAL A O 1
ATOM 2690 N N . ARG A 1 373 ? 12.443 -7.932 43.232 1.00 40.21 352 ARG A N 1
ATOM 2691 C CA . ARG A 1 373 ? 12.787 -8.992 42.292 1.00 35.18 352 ARG A CA 1
ATOM 2692 C C . ARG A 1 373 ? 12.435 -8.634 40.852 1.00 33.34 352 ARG A C 1
ATOM 2693 O O . ARG A 1 373 ? 13.252 -8.795 39.950 1.00 34.55 352 ARG A O 1
ATOM 2701 N N . THR A 1 374 ? 11.225 -8.130 40.640 1.00 34.36 353 THR A N 1
ATOM 2702 C CA . THR A 1 374 ? 10.782 -7.791 39.295 1.00 29.96 353 THR A CA 1
ATOM 2703 C C . THR A 1 374 ? 11.448 -6.517 38.792 1.00 33.17 353 THR A C 1
ATOM 2704 O O . THR A 1 374 ? 11.696 -6.373 37.600 1.00 38.91 353 THR A O 1
ATOM 2708 N N . ALA A 1 375 ? 11.734 -5.592 39.702 1.00 43.37 354 ALA A N 1
ATOM 2709 C CA . ALA A 1 375 ? 12.377 -4.334 39.330 1.00 34.99 354 ALA A CA 1
ATOM 2710 C C . ALA A 1 375 ? 13.772 -4.583 38.757 1.00 30.18 354 ALA A C 1
ATOM 2711 O O . ALA A 1 375 ? 14.122 -4.075 37.692 1.00 30.59 354 ALA A O 1
ATOM 2713 N N . ILE A 1 376 ? 14.559 -5.373 39.476 1.00 30.16 355 ILE A N 1
ATOM 2714 C CA . ILE A 1 376 ? 15.887 -5.765 39.025 1.00 27.54 355 ILE A CA 1
ATOM 2715 C C . ILE A 1 376 ? 15.848 -6.423 37.650 1.00 27.17 355 ILE A C 1
ATOM 2716 O O . ILE A 1 376 ? 16.609 -6.060 36.757 1.00 26.60 355 ILE A O 1
ATOM 2721 N N . ASP A 1 377 ? 14.941 -7.379 37.482 1.00 32.62 356 ASP A N 1
ATOM 2722 C CA . ASP A 1 377 ? 14.883 -8.174 36.260 1.00 29.06 356 ASP A CA 1
ATOM 2723 C C . ASP A 1 377 ? 14.439 -7.348 35.064 1.00 24.91 356 ASP A C 1
ATOM 2724 O O . ASP A 1 377 ? 14.873 -7.595 33.943 1.00 33.17 356 ASP A O 1
ATOM 2729 N N . GLN A 1 378 ? 13.586 -6.359 35.308 1.00 31.77 357 GLN A N 1
ATOM 2730 C CA . GLN A 1 378 ? 13.036 -5.539 34.232 1.00 25.53 357 GLN A CA 1
ATOM 2731 C C . GLN A 1 378 ? 14.026 -4.499 33.724 1.00 31.61 357 GLN A C 1
ATOM 2732 O O . GLN A 1 378 ? 14.016 -4.146 32.543 1.00 31.76 357 GLN A O 1
ATOM 2738 N N . VAL A 1 379 ? 14.862 -3.988 34.623 1.00 28.45 358 VAL A N 1
ATOM 2739 C CA . VAL A 1 379 ? 15.905 -3.050 34.233 1.00 31.33 358 VAL A CA 1
ATOM 2740 C C . VAL A 1 379 ? 16.941 -3.775 33.382 1.00 27.28 358 VAL A C 1
ATOM 2741 O O . VAL A 1 379 ? 17.318 -3.310 32.307 1.00 30.66 358 VAL A O 1
ATOM 2745 N N . ASN A 1 380 ? 17.381 -4.929 33.865 1.00 29.00 359 ASN A N 1
ATOM 2746 C CA . ASN A 1 380 ? 18.345 -5.744 33.137 1.00 31.00 359 ASN A CA 1
ATOM 2747 C C . ASN A 1 380 ? 17.823 -6.180 31.779 1.00 31.54 359 ASN A C 1
ATOM 2748 O O . ASN A 1 380 ? 18.567 -6.217 30.804 1.00 39.17 359 ASN A O 1
ATOM 2753 N N . LYS A 1 381 ? 16.532 -6.488 31.721 1.00 33.43 360 LYS A N 1
ATOM 2754 C CA . LYS A 1 381 ? 15.904 -6.938 30.488 1.00 29.28 360 LYS A CA 1
ATOM 2755 C C . LYS A 1 381 ? 15.814 -5.847 29.430 1.00 29.14 360 LYS A C 1
ATOM 2756 O O . LYS A 1 381 ? 16.155 -6.072 28.271 1.00 34.29 360 LYS A O 1
ATOM 2762 N N . HIS A 1 382 ? 15.370 -4.660 29.831 1.00 37.52 361 HIS A N 1
ATOM 2763 C CA . HIS A 1 382 ? 15.031 -3.616 28.866 1.00 25.24 361 HIS A CA 1
ATOM 2764 C C . HIS A 1 382 ? 16.140 -2.611 28.625 1.00 26.65 361 HIS A C 1
ATOM 2765 O O . HIS A 1 382 ? 16.363 -2.193 27.489 1.00 30.28 361 HIS A O 1
ATOM 2772 N N . HIS A 1 383 ? 16.830 -2.205 29.684 1.00 28.68 362 HIS A N 1
ATOM 2773 C CA . HIS A 1 383 ? 17.927 -1.259 29.522 1.00 27.83 362 HIS A CA 1
ATOM 2774 C C . HIS A 1 383 ? 19.104 -1.586 30.433 1.00 40.35 362 HIS A C 1
ATOM 2775 O O . HIS A 1 383 ? 19.357 -0.887 31.416 1.00 33.24 362 HIS A O 1
ATOM 2782 N N . PRO A 1 384 ? 19.841 -2.652 30.090 1.00 30.96 363 PRO A N 1
ATOM 2783 C CA . PRO A 1 384 ? 20.960 -3.110 30.911 1.00 25.69 363 PRO A CA 1
ATOM 2784 C C . PRO A 1 384 ? 22.168 -2.195 30.786 1.00 23.78 363 PRO A C 1
ATOM 2785 O O . PRO A 1 384 ? 22.232 -1.383 29.867 1.00 20.26 363 PRO A O 1
ATOM 2789 N N . LYS A 1 385 ? 23.106 -2.342 31.714 1.00 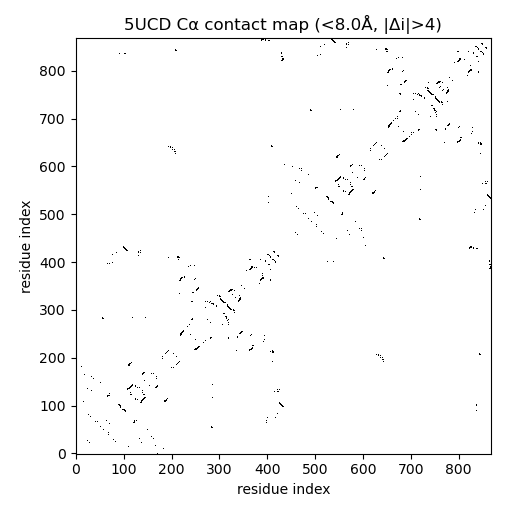25.34 364 LYS A N 1
ATOM 2790 C CA . LYS A 1 385 ? 24.375 -1.614 31.689 1.00 27.99 364 LYS A CA 1
ATOM 2791 C C . LYS A 1 385 ? 24.267 -0.111 31.455 1.00 21.00 364 LYS A C 1
ATOM 2792 O O . LYS A 1 385 ? 24.934 0.420 30.571 1.00 29.23 364 LYS A O 1
ATOM 2798 N N . PRO A 1 386 ? 23.442 0.588 32.250 1.00 23.67 365 PRO A N 1
ATOM 2799 C CA . PRO A 1 386 ? 23.471 2.041 32.082 1.00 20.32 365 PRO A CA 1
ATOM 2800 C C . PRO A 1 386 ? 24.712 2.615 32.745 1.00 22.03 365 PRO A C 1
ATOM 2801 O O . PRO A 1 386 ? 25.369 1.917 33.521 1.00 24.52 365 PRO A O 1
ATOM 2805 N N . LEU A 1 387 ? 25.030 3.867 32.445 1.00 21.94 366 LEU A N 1
ATOM 2806 C CA . LEU A 1 387 ? 26.211 4.507 33.007 1.00 19.22 366 LEU A CA 1
ATOM 2807 C C . LEU A 1 387 ? 26.156 4.554 34.533 1.00 25.86 366 LEU A C 1
ATOM 2808 O O . LEU A 1 387 ? 27.178 4.417 35.200 1.00 25.95 366 LEU A O 1
ATOM 2813 N N . ALA A 1 388 ? 24.963 4.736 35.087 1.00 23.14 367 ALA A N 1
ATOM 2814 C CA . ALA A 1 388 ? 24.806 4.723 36.536 1.00 24.52 367 ALA A CA 1
ATOM 2815 C C . ALA A 1 388 ? 23.465 4.145 36.950 1.00 22.12 367 ALA A C 1
ATOM 2816 O O . ALA A 1 388 ? 22.477 4.308 36.251 1.00 26.10 367 ALA A O 1
ATOM 2818 N N . VAL A 1 389 ? 23.446 3.456 38.085 1.00 25.35 368 VAL A N 1
ATOM 2819 C CA . VAL A 1 389 ? 22.200 3.027 38.702 1.00 24.78 368 VAL A CA 1
ATOM 2820 C C . VAL A 1 389 ? 22.034 3.740 40.040 1.00 28.82 368 VAL A C 1
ATOM 2821 O O . VAL A 1 389 ? 22.946 3.742 40.865 1.00 26.97 368 VAL A O 1
ATOM 2825 N N . TYR A 1 390 ? 20.875 4.355 40.244 1.00 25.28 369 TYR A N 1
ATOM 2826 C CA . TYR A 1 390 ? 20.576 5.033 41.497 1.00 23.65 369 TYR A CA 1
ATOM 2827 C C . TYR A 1 390 ? 19.451 4.331 42.250 1.00 25.17 369 TYR A C 1
ATOM 2828 O O . TYR A 1 390 ? 18.425 3.988 41.668 1.00 31.67 369 TYR A O 1
ATOM 2837 N N . VAL A 1 391 ? 19.644 4.122 43.547 1.00 21.24 370 VAL A N 1
ATOM 2838 C CA . VAL A 1 391 ? 18.631 3.488 44.380 1.00 23.22 370 VAL A CA 1
ATOM 2839 C C . VAL A 1 391 ? 18.348 4.329 45.620 1.00 26.90 370 VAL A C 1
ATOM 2840 O O . VAL A 1 391 ? 19.263 4.688 46.353 1.00 26.22 370 VAL A O 1
ATOM 2844 N N . PHE A 1 392 ? 17.077 4.634 45.856 1.00 30.84 371 PHE A N 1
ATOM 2845 C CA . PHE A 1 392 ? 16.686 5.408 47.026 1.00 23.83 371 PHE A CA 1
ATOM 2846 C C . PHE A 1 392 ? 15.850 4.570 47.993 1.00 27.29 371 PHE A C 1
ATOM 2847 O O . PHE A 1 392 ? 14.813 4.027 47.625 1.00 29.63 371 PHE A O 1
ATOM 2855 N N . GLY A 1 393 ? 16.324 4.470 49.230 1.00 30.86 372 GLY A N 1
ATOM 2856 C CA . GLY A 1 393 ? 15.693 3.658 50.254 1.00 19.25 372 GLY A CA 1
ATOM 2857 C C . GLY A 1 393 ? 16.565 3.664 51.493 1.00 26.21 372 GLY A C 1
ATOM 2858 O O . GLY A 1 393 ? 17.718 4.085 51.433 1.00 34.76 372 GLY A O 1
ATOM 2859 N N . LYS A 1 394 ? 16.036 3.198 52.617 1.00 27.93 373 LYS A N 1
ATOM 2860 C CA . LYS A 1 394 ? 16.794 3.247 53.866 1.00 28.62 373 LYS A CA 1
ATOM 2861 C C . LYS A 1 394 ? 17.261 1.874 54.327 1.00 27.23 373 LYS A C 1
ATOM 2862 O O . LYS A 1 394 ? 17.904 1.749 55.365 1.00 33.82 373 LYS A O 1
ATOM 2868 N N . ASP A 1 395 ? 16.932 0.845 53.559 1.00 27.14 374 ASP A N 1
ATOM 2869 C CA . ASP A 1 395 ? 17.440 -0.492 53.832 1.00 28.16 374 ASP A CA 1
ATOM 2870 C C . ASP A 1 395 ? 18.652 -0.722 52.944 1.00 29.46 374 ASP A C 1
ATOM 2871 O O . ASP A 1 395 ? 18.509 -0.969 51.749 1.00 35.57 374 ASP A O 1
ATOM 2876 N N . MET A 1 396 ? 19.844 -0.623 53.526 1.00 34.67 375 MET A N 1
ATOM 2877 C CA . MET A 1 396 ? 21.079 -0.692 52.750 1.00 25.50 375 MET A CA 1
ATOM 2878 C C . MET A 1 396 ? 21.293 -2.061 52.109 1.00 28.68 375 MET A C 1
ATOM 2879 O O . MET A 1 396 ? 21.653 -2.144 50.938 1.00 36.05 375 MET A O 1
ATOM 2884 N N . ASP A 1 397 ? 21.069 -3.128 52.871 1.00 33.52 376 ASP A N 1
ATOM 2885 C CA . ASP A 1 397 ? 21.247 -4.485 52.354 1.00 31.80 376 ASP A CA 1
ATOM 2886 C C . ASP A 1 397 ? 20.371 -4.741 51.133 1.00 29.72 376 ASP A C 1
ATOM 2887 O O . ASP A 1 397 ? 20.765 -5.456 50.215 1.00 27.83 376 ASP A O 1
ATOM 2892 N N . VAL A 1 398 ? 19.182 -4.150 51.131 1.00 33.73 377 VAL A N 1
ATOM 2893 C CA . VAL A 1 398 ? 18.280 -4.233 49.990 1.00 26.53 377 VAL A CA 1
ATOM 2894 C C . VAL A 1 398 ? 18.758 -3.346 48.845 1.00 31.82 377 VAL A C 1
ATOM 2895 O O . VAL A 1 398 ? 18.756 -3.760 47.687 1.00 34.78 377 VAL A O 1
ATOM 2899 N N . ALA A 1 399 ? 19.161 -2.122 49.175 1.00 27.73 378 ALA A N 1
ATOM 2900 C CA . ALA A 1 399 ? 19.645 -1.175 48.175 1.00 24.59 378 ALA A CA 1
ATOM 2901 C C . ALA A 1 399 ? 20.911 -1.688 47.495 1.00 18.75 378 ALA A C 1
ATOM 2902 O O . ALA A 1 399 ? 21.040 -1.611 46.277 1.00 22.59 378 ALA A O 1
ATOM 2904 N N . LYS A 1 400 ? 21.841 -2.208 48.287 1.00 24.73 379 LYS A N 1
ATOM 2905 C CA . LYS A 1 400 ? 23.073 -2.762 47.739 1.00 28.36 379 LYS A CA 1
ATOM 2906 C C . LYS A 1 400 ? 22.763 -4.014 46.938 1.00 24.51 379 LYS A C 1
ATOM 2907 O O . LYS A 1 400 ? 23.335 -4.235 45.875 1.00 31.07 379 LYS A O 1
ATOM 2913 N N . GLY A 1 401 ? 21.843 -4.822 47.458 1.00 35.23 380 GLY A N 1
ATOM 2914 C CA . GLY A 1 401 ? 21.397 -6.027 46.782 1.00 20.36 380 GLY A CA 1
ATOM 2915 C C . GLY A 1 401 ? 20.950 -5.752 45.362 1.00 17.87 380 GLY A C 1
ATOM 2916 O O . GLY A 1 401 ? 21.251 -6.515 44.452 1.00 30.36 380 GLY A O 1
ATOM 2917 N N . ILE A 1 402 ? 20.239 -4.649 45.174 1.00 23.55 381 ILE A N 1
ATOM 2918 C CA . ILE A 1 402 ? 19.809 -4.228 43.848 1.00 23.26 381 ILE A CA 1
ATOM 2919 C C . ILE A 1 402 ? 21.007 -3.879 42.977 1.00 25.50 381 ILE A C 1
ATOM 2920 O O . ILE A 1 402 ? 21.125 -4.340 41.843 1.00 29.86 381 ILE A O 1
ATOM 2925 N N . ILE A 1 403 ? 21.890 -3.051 43.524 1.00 27.08 382 ILE A N 1
ATOM 2926 C CA . ILE A 1 403 ? 23.083 -2.606 42.821 1.00 25.11 382 ILE A CA 1
ATOM 2927 C C . ILE A 1 403 ? 23.945 -3.796 42.396 1.00 22.97 382 ILE A C 1
ATOM 2928 O O . ILE A 1 403 ? 24.435 -3.844 41.271 1.00 29.34 382 ILE A O 1
ATOM 2933 N N . ASN A 1 404 ? 24.084 -4.776 43.280 1.00 19.36 383 ASN A N 1
ATOM 2934 C CA . ASN A 1 404 ? 24.885 -5.955 42.987 1.00 24.28 383 ASN A CA 1
ATOM 2935 C C . ASN A 1 404 ? 24.293 -6.844 41.903 1.00 27.10 383 ASN A C 1
ATOM 2936 O O . ASN A 1 404 ? 24.980 -7.721 41.389 1.00 28.67 383 ASN A O 1
ATOM 2941 N N . GLN A 1 405 ? 23.031 -6.616 41.548 1.00 24.44 384 GLN A N 1
ATOM 2942 C CA . GLN A 1 405 ? 22.347 -7.484 40.592 1.00 23.08 384 GLN A CA 1
ATOM 2943 C C . GLN A 1 405 ? 22.024 -6.764 39.294 1.00 19.92 384 GLN A C 1
ATOM 2944 O O . GLN A 1 405 ? 21.391 -7.327 38.409 1.00 22.27 384 GLN A O 1
ATOM 2950 N N . ILE A 1 406 ? 22.456 -5.515 39.190 1.00 16.66 385 ILE A N 1
ATOM 2951 C CA . ILE A 1 406 ? 22.330 -4.759 37.950 1.00 18.12 385 ILE A CA 1
ATOM 2952 C C . ILE A 1 406 ? 23.689 -4.212 37.529 1.00 27.08 385 ILE A C 1
ATOM 2953 O O . ILE A 1 406 ? 24.231 -3.327 38.187 1.00 26.82 385 ILE A O 1
ATOM 2958 N N . GLN A 1 407 ? 24.240 -4.744 36.443 1.00 28.47 386 GLN A N 1
ATOM 2959 C CA . GLN A 1 407 ? 25.499 -4.237 35.909 1.00 24.13 386 GLN A CA 1
ATOM 2960 C C . GLN A 1 407 ? 25.348 -2.789 35.478 1.00 26.14 386 GLN A C 1
ATOM 2961 O O . GLN A 1 407 ? 24.404 -2.441 34.775 1.00 30.38 386 GLN A O 1
ATOM 2967 N N . SER A 1 408 ? 26.284 -1.950 35.904 1.00 19.71 387 SER A N 1
ATOM 2968 C CA . SER A 1 408 ? 26.302 -0.553 35.510 1.00 23.95 387 SER A CA 1
ATOM 2969 C C . SER A 1 408 ? 27.704 -0.000 35.699 1.00 22.14 387 SER A C 1
ATOM 2970 O O . SER A 1 408 ? 28.516 -0.588 36.411 1.00 27.22 387 SER A O 1
ATOM 2973 N N . GLY A 1 409 ? 27.982 1.127 35.057 1.00 19.88 388 GLY A N 1
ATOM 2974 C CA . GLY A 1 409 ? 29.280 1.764 35.159 1.00 22.56 388 GLY A CA 1
ATOM 2975 C C . GLY A 1 409 ? 29.628 2.142 36.583 1.00 27.47 388 GLY A C 1
ATOM 2976 O O . GLY A 1 409 ? 30.725 1.857 37.065 1.00 30.45 388 GLY A O 1
ATOM 2977 N N . ASP A 1 410 ? 28.680 2.791 37.251 1.00 25.73 389 ASP A N 1
ATOM 2978 C CA . ASP A 1 410 ? 28.820 3.183 38.648 1.00 24.00 389 ASP A CA 1
ATOM 2979 C C . ASP A 1 410 ? 27.445 3.118 39.318 1.00 25.85 389 ASP A C 1
ATOM 2980 O O . ASP A 1 410 ? 26.452 2.827 38.657 1.00 25.36 389 ASP A O 1
ATOM 2985 N N . ALA A 1 411 ? 27.375 3.378 40.619 1.00 23.51 390 ALA A N 1
ATOM 2986 C CA . ALA A 1 411 ? 26.093 3.303 41.310 1.00 15.89 390 ALA A CA 1
ATOM 2987 C C . ALA A 1 411 ? 26.057 4.099 42.605 1.00 21.96 390 ALA A C 1
ATOM 2988 O O . ALA A 1 411 ? 27.080 4.278 43.260 1.00 23.12 390 ALA A O 1
ATOM 2990 N N . GLN A 1 412 ? 24.862 4.559 42.971 1.00 18.75 391 GLN A N 1
ATOM 2991 C CA . GLN A 1 412 ? 24.655 5.308 44.208 1.00 19.09 391 GLN A CA 1
ATOM 2992 C C . GLN A 1 412 ? 23.425 4.840 44.974 1.00 22.31 391 GLN A C 1
ATOM 2993 O O . GLN A 1 412 ? 22.454 4.381 44.386 1.00 25.59 391 GLN A O 1
ATOM 2999 N N . VAL A 1 413 ? 23.479 4.969 46.294 1.00 30.81 392 VAL A N 1
ATOM 3000 C CA . VAL A 1 413 ? 22.304 4.814 47.139 1.00 21.45 392 VAL A CA 1
ATOM 3001 C C . VAL A 1 413 ? 21.953 6.166 47.767 1.00 24.70 392 VAL A C 1
ATOM 3002 O O . VAL A 1 413 ? 22.786 6.772 48.436 1.00 21.51 392 VAL A O 1
ATOM 3006 N N . ASN A 1 414 ? 20.727 6.630 47.525 1.00 20.16 393 ASN A N 1
ATOM 3007 C CA . ASN A 1 414 ? 20.201 7.886 48.078 1.00 20.81 393 ASN A CA 1
ATOM 3008 C C . ASN A 1 414 ? 20.937 9.144 47.622 1.00 25.91 393 ASN A C 1
ATOM 3009 O O . ASN A 1 414 ? 20.989 10.135 48.349 1.00 25.70 393 ASN A O 1
ATOM 3014 N N . GLY A 1 415 ? 21.492 9.112 46.416 1.00 27.59 394 GLY A N 1
ATOM 3015 C CA . GLY A 1 415 ? 22.152 10.279 45.861 1.00 15.83 394 GLY A CA 1
ATOM 3016 C C . GLY A 1 415 ? 22.333 10.124 44.371 1.00 16.06 394 GLY A C 1
ATOM 3017 O O . GLY A 1 415 ? 22.178 9.027 43.848 1.00 23.10 394 GLY A O 1
ATOM 3018 N N . VAL A 1 416 ? 22.646 11.217 43.683 1.00 17.74 395 VAL A N 1
ATOM 3019 C CA . VAL A 1 416 ? 22.864 11.177 42.242 1.00 18.88 395 VAL A CA 1
ATOM 3020 C C . VAL A 1 416 ? 24.066 12.018 41.830 1.00 22.31 395 VAL A C 1
ATOM 3021 O O . VAL A 1 416 ? 24.432 12.967 42.517 1.00 20.63 395 VAL A O 1
ATOM 3025 N N . MET A 1 417 ? 24.697 11.624 40.726 1.00 29.67 396 MET A N 1
ATOM 3026 C CA . MET A 1 417 ? 25.667 12.451 40.000 1.00 24.14 396 MET A CA 1
ATOM 3027 C C . MET A 1 417 ? 27.019 12.729 40.683 1.00 27.58 396 MET A C 1
ATOM 3028 O O . MET A 1 417 ? 28.052 12.755 40.016 1.00 24.11 396 MET A O 1
ATOM 3033 N N . LEU A 1 418 ? 27.020 12.941 41.993 1.00 25.33 397 LEU A N 1
ATOM 3034 C CA . LEU A 1 418 ? 28.210 13.458 42.669 1.00 22.56 397 LEU A CA 1
ATOM 3035 C C . LEU A 1 418 ? 29.406 12.505 42.709 1.00 28.03 397 LEU A C 1
ATOM 3036 O O . LEU A 1 418 ? 30.515 12.926 43.039 1.00 25.78 397 LEU A O 1
ATOM 3041 N N . HIS A 1 419 ? 29.196 11.231 42.389 1.00 24.35 398 HIS A N 1
ATOM 3042 C CA . HIS A 1 419 ? 30.308 10.285 42.375 1.00 26.97 398 HIS A CA 1
ATOM 3043 C C . HIS A 1 419 ? 31.344 10.698 41.329 1.00 27.95 398 HIS A C 1
ATOM 3044 O O . HIS A 1 419 ? 32.536 10.459 41.497 1.00 29.38 398 HIS A O 1
ATOM 3051 N N . ALA A 1 420 ? 30.880 11.357 40.273 1.00 24.54 399 ALA A N 1
ATOM 3052 C CA . ALA A 1 420 ? 31.754 11.845 39.215 1.00 22.59 399 ALA A CA 1
ATOM 3053 C C . ALA A 1 420 ? 32.626 13.026 39.657 1.00 24.29 399 ALA A C 1
ATOM 3054 O O . ALA A 1 420 ? 33.453 13.505 38.890 1.00 25.35 399 ALA A O 1
ATOM 3056 N N . PHE A 1 421 ? 32.447 13.493 40.887 1.00 26.71 400 PHE A N 1
ATOM 3057 C CA . PHE A 1 421 ? 33.216 14.634 41.373 1.00 21.56 400 PHE A CA 1
ATOM 3058 C C . PHE A 1 421 ? 34.191 14.241 42.478 1.00 28.13 400 PHE A C 1
ATOM 3059 O O . PHE A 1 421 ? 34.693 15.095 43.206 1.00 29.43 400 PHE A O 1
ATOM 3067 N N . SER A 1 422 ? 34.450 12.945 42.602 1.00 29.22 401 SER A N 1
ATOM 3068 C CA . SER A 1 422 ? 35.465 12.467 43.528 1.00 28.95 401 SER A CA 1
ATOM 3069 C C . SER A 1 422 ? 36.624 11.851 42.768 1.00 24.60 401 SER A C 1
ATOM 3070 O O . SER A 1 422 ? 36.432 10.914 41.992 1.00 26.25 401 SER A O 1
ATOM 3073 N N . PRO A 1 423 ? 37.832 12.384 42.986 1.00 28.32 402 PRO A N 1
ATOM 3074 C CA . PRO A 1 423 ? 39.051 11.883 42.350 1.00 19.73 402 PRO A CA 1
ATOM 3075 C C . PRO A 1 423 ? 39.429 10.500 42.853 1.00 23.75 402 PRO A C 1
ATOM 3076 O O . PRO A 1 423 ? 40.241 9.837 42.215 1.00 27.22 402 PRO A O 1
ATOM 3080 N N . TYR A 1 424 ? 38.855 10.076 43.976 1.00 25.19 403 TYR A N 1
ATOM 3081 C CA . TYR A 1 424 ? 39.125 8.745 44.506 1.00 22.85 403 TYR A CA 1
ATOM 3082 C C . TYR A 1 424 ? 38.283 7.679 43.820 1.00 22.54 403 TYR A C 1
ATOM 3083 O O . TYR A 1 424 ? 38.462 6.491 44.077 1.00 27.43 403 TYR A O 1
ATOM 3092 N N . LEU A 1 425 ? 37.363 8.093 42.955 1.00 22.73 404 LEU A N 1
ATOM 3093 C CA . LEU A 1 425 ? 36.465 7.137 42.312 1.00 22.06 404 LEU A CA 1
ATOM 3094 C C . LEU A 1 425 ? 36.674 7.050 40.809 1.00 23.74 404 LEU A C 1
ATOM 3095 O O . LEU A 1 425 ? 36.639 8.064 40.116 1.00 23.91 404 LEU A O 1
ATOM 3100 N N . PRO A 1 426 ? 36.879 5.827 40.298 1.00 23.30 405 PRO A N 1
ATOM 3101 C CA . PRO A 1 426 ? 36.972 5.644 38.849 1.00 21.05 405 PRO A CA 1
ATOM 3102 C C . PRO A 1 426 ? 35.621 5.921 38.210 1.00 25.88 405 PRO A C 1
ATOM 3103 O O . PRO A 1 426 ? 34.593 5.528 38.754 1.00 29.27 405 PRO A O 1
ATOM 3107 N N . PHE A 1 427 ? 35.624 6.613 37.080 1.00 24.01 406 PHE A N 1
ATOM 3108 C CA . PHE A 1 427 ? 34.384 6.989 36.423 1.00 19.53 406 PHE A CA 1
ATOM 3109 C C . PHE A 1 427 ? 34.360 6.417 35.018 1.00 19.68 406 PHE A C 1
ATOM 3110 O O . PHE A 1 427 ? 35.205 6.742 34.190 1.00 25.50 406 PHE A O 1
ATOM 3118 N N . GLY A 1 428 ? 33.393 5.553 34.752 1.00 20.77 407 GLY A N 1
ATOM 3119 C CA . GLY A 1 428 ? 33.286 4.950 33.442 1.00 19.58 407 GLY A CA 1
ATOM 3120 C C . GLY A 1 428 ? 32.191 3.919 33.378 1.00 15.76 407 GLY A C 1
ATOM 3121 O O . GLY A 1 428 ? 31.712 3.448 34.405 1.00 21.10 407 GLY A O 1
ATOM 3122 N N . GLY A 1 429 ? 31.808 3.557 32.162 1.00 19.77 408 GLY A N 1
ATOM 3123 C CA . GLY A 1 429 ? 30.690 2.662 31.961 1.00 20.98 408 GLY A CA 1
ATOM 3124 C C . GLY A 1 429 ? 31.059 1.213 31.726 1.00 27.04 408 GLY A C 1
ATOM 3125 O O . GLY A 1 429 ? 32.190 0.787 31.960 1.00 27.90 408 GLY A O 1
ATOM 3126 N N . ILE A 1 430 ? 30.066 0.455 31.276 1.00 29.38 409 ILE A N 1
ATOM 3127 C CA . ILE A 1 430 ? 30.235 -0.937 30.896 1.00 20.44 409 ILE A CA 1
ATOM 3128 C C . ILE A 1 430 ? 29.287 -1.201 29.733 1.00 28.80 409 ILE A C 1
ATOM 3129 O O . ILE A 1 430 ? 28.159 -0.708 29.720 1.00 28.28 409 ILE A O 1
ATOM 3134 N N . GLY A 1 431 ? 29.754 -1.952 28.743 1.00 29.07 410 GLY A N 1
ATOM 3135 C CA . GLY A 1 431 ? 28.947 -2.247 27.576 1.00 19.76 410 GLY A CA 1
ATOM 3136 C C . GLY A 1 431 ? 28.550 -0.995 26.820 1.00 23.50 410 GLY A C 1
ATOM 3137 O O . GLY A 1 431 ? 29.392 -0.163 26.492 1.00 23.99 410 GLY A O 1
ATOM 3138 N N . ALA A 1 432 ? 27.254 -0.863 26.553 1.00 22.21 411 ALA A N 1
ATOM 3139 C CA . ALA A 1 432 ? 26.722 0.267 25.804 1.00 21.28 411 ALA A CA 1
ATOM 3140 C C . ALA A 1 432 ? 27.010 1.607 26.479 1.00 20.56 411 ALA A C 1
ATOM 3141 O O . ALA A 1 432 ? 27.097 2.633 25.811 1.00 33.63 411 ALA A O 1
ATOM 3143 N N . SER A 1 433 ? 27.165 1.606 27.796 1.00 17.82 412 SER A N 1
ATOM 3144 C CA . SER A 1 433 ? 27.501 2.841 28.487 1.00 20.56 412 SER A CA 1
ATOM 3145 C C . SER A 1 433 ? 28.998 3.141 28.425 1.00 20.04 412 SER A C 1
ATOM 3146 O O . SER A 1 433 ? 29.437 4.195 28.872 1.00 24.94 412 SER A O 1
ATOM 3149 N N . GLY A 1 434 ? 29.777 2.213 27.873 1.00 25.71 413 GLY A N 1
ATOM 3150 C CA . GLY A 1 434 ? 31.172 2.485 27.569 1.00 22.45 413 GLY A CA 1
ATOM 3151 C C . GLY A 1 434 ? 32.220 1.494 28.046 1.00 23.82 413 GLY A C 1
ATOM 3152 O O . GLY A 1 434 ? 31.909 0.466 28.639 1.00 22.44 413 GLY A O 1
ATOM 3153 N N . MET A 1 435 ? 33.480 1.819 27.773 1.00 26.42 414 MET A N 1
ATOM 3154 C CA . MET A 1 435 ? 34.615 1.024 28.224 1.00 22.35 414 MET A CA 1
ATOM 3155 C C . MET A 1 435 ? 35.719 1.944 28.745 1.00 22.39 414 MET A C 1
ATOM 3156 O O . MET A 1 435 ? 36.004 2.980 28.149 1.00 26.75 414 MET A O 1
ATOM 3161 N N . GLY A 1 436 ? 36.329 1.575 29.864 1.00 22.35 415 GLY A N 1
ATOM 3162 C CA . GLY A 1 436 ? 37.410 2.363 30.429 1.00 19.90 415 GLY A CA 1
ATOM 3163 C C . GLY A 1 436 ? 36.964 3.296 31.537 1.00 26.60 415 GLY A C 1
ATOM 3164 O O . GLY A 1 436 ? 35.793 3.664 31.614 1.00 28.15 415 GLY A O 1
ATOM 3165 N N . GLU A 1 437 ? 37.900 3.676 32.402 1.00 23.45 416 GLU A N 1
ATOM 3166 C CA . GLU A 1 437 ? 37.614 4.599 33.495 1.00 17.27 416 GLU A CA 1
ATOM 3167 C C . GLU A 1 437 ? 38.698 5.664 33.617 1.00 24.53 416 GLU A C 1
ATOM 3168 O O . GLU A 1 437 ? 39.828 5.459 33.178 1.00 23.20 416 GLU A O 1
ATOM 3174 N N . TYR A 1 438 ? 38.350 6.799 34.217 1.00 22.57 417 TYR A N 1
ATOM 3175 C CA . TYR A 1 438 ? 39.336 7.824 34.533 1.00 18.43 417 TYR A CA 1
ATOM 3176 C C . TYR A 1 438 ? 38.934 8.605 35.782 1.00 18.74 417 TYR A C 1
ATOM 3177 O O . TYR A 1 438 ? 38.053 8.163 36.518 1.00 24.01 417 TYR A O 1
ATOM 3186 N N . HIS A 1 439 ? 39.597 9.746 35.986 1.00 18.61 418 HIS A N 1
ATOM 3187 C CA . HIS A 1 439 ? 39.587 10.580 37.208 1.00 21.02 418 HIS A CA 1
ATOM 3188 C C . HIS A 1 439 ? 40.676 10.129 38.173 1.00 21.42 418 HIS A C 1
ATOM 3189 O O . HIS A 1 439 ? 40.936 8.938 38.314 1.00 23.40 418 HIS A O 1
ATOM 3196 N N . GLY A 1 440 ? 41.309 11.096 38.833 1.00 17.52 419 GLY A N 1
ATOM 3197 C CA . GLY A 1 440 ? 42.321 10.810 39.832 1.00 15.68 419 GLY A CA 1
ATOM 3198 C C . GLY A 1 440 ? 43.458 9.952 39.305 1.00 23.89 419 GLY A C 1
ATOM 3199 O O . GLY A 1 440 ? 43.903 10.122 38.171 1.00 26.32 419 GLY A O 1
ATOM 3200 N N . HIS A 1 441 ? 43.919 9.023 40.133 1.00 17.55 420 HIS A N 1
ATOM 3201 C CA . HIS A 1 441 ? 44.974 8.097 39.746 1.00 23.00 420 HIS A CA 1
ATOM 3202 C C . HIS A 1 441 ? 44.588 7.280 38.513 1.00 22.69 420 HIS A C 1
ATOM 3203 O O . HIS A 1 441 ? 45.442 6.886 37.724 1.00 19.24 420 HIS A O 1
ATOM 3210 N N . PHE A 1 442 ? 43.294 7.042 38.339 1.00 21.64 421 PHE A N 1
ATOM 3211 C CA . PHE A 1 442 ? 42.835 6.209 37.236 1.00 19.86 421 PHE A CA 1
ATOM 3212 C C . PHE A 1 442 ? 43.086 6.862 35.880 1.00 21.99 421 PHE A C 1
ATOM 3213 O O . PHE A 1 442 ? 43.268 6.171 34.881 1.00 23.55 421 PHE A O 1
ATOM 3221 N N . SER A 1 443 ? 43.115 8.191 35.850 1.00 19.78 422 SER A N 1
ATOM 3222 C CA . SER A 1 443 ? 43.467 8.907 34.629 1.00 18.97 422 SER A CA 1
ATOM 3223 C C . SER A 1 443 ? 44.925 8.671 34.249 1.00 16.78 422 SER A C 1
ATOM 3224 O O . SER A 1 443 ? 45.256 8.557 33.072 1.00 20.34 422 SER A O 1
ATOM 3227 N N . TYR A 1 444 ? 45.792 8.620 35.252 1.00 16.46 423 TYR A N 1
ATOM 3228 C CA . TYR A 1 444 ? 47.203 8.336 35.025 1.00 20.76 423 TYR A CA 1
ATOM 3229 C C . TYR A 1 444 ? 47.383 6.926 34.470 1.00 22.33 423 TYR A C 1
ATOM 3230 O O . TYR A 1 444 ? 48.145 6.717 33.527 1.00 23.23 423 TYR A O 1
ATOM 3239 N N . LEU A 1 445 ? 46.657 5.974 35.052 1.00 20.73 424 LEU A N 1
ATOM 3240 C CA . LEU A 1 445 ? 46.754 4.571 34.668 1.00 20.60 424 LEU A CA 1
ATOM 3241 C C . LEU A 1 445 ? 46.129 4.302 33.310 1.00 20.91 424 LEU A C 1
ATOM 3242 O O . LEU A 1 445 ? 46.552 3.401 32.594 1.00 25.30 424 LEU A O 1
ATOM 3247 N N . THR A 1 446 ? 45.128 5.095 32.957 1.00 25.57 425 THR A N 1
ATOM 3248 C CA . THR A 1 446 ? 44.436 4.937 31.686 1.00 21.32 425 THR A CA 1
ATOM 3249 C C . THR A 1 446 ? 45.262 5.509 30.535 1.00 22.61 425 THR A C 1
ATOM 3250 O O . THR A 1 446 ? 45.285 4.960 29.435 1.00 27.98 425 THR A O 1
ATOM 3254 N N . PHE A 1 447 ? 45.958 6.605 30.793 1.00 23.92 426 PHE A N 1
ATOM 3255 C CA . PHE A 1 447 ? 46.735 7.253 29.744 1.00 22.78 426 PHE A CA 1
ATOM 3256 C C . PHE A 1 447 ? 48.184 6.757 29.676 1.00 24.18 426 PHE A C 1
ATOM 3257 O O . PHE A 1 447 ? 49.018 7.354 29.002 1.00 20.13 426 PHE A O 1
ATOM 3265 N N . THR A 1 448 ? 48.474 5.664 30.376 1.00 22.37 427 THR A N 1
ATOM 3266 C CA . THR A 1 448 ? 49.763 4.988 30.253 1.00 20.52 427 THR A CA 1
ATOM 3267 C C . THR A 1 448 ? 49.556 3.489 30.083 1.00 28.97 427 THR A C 1
ATOM 3268 O O . THR A 1 448 ? 48.454 2.979 30.285 1.00 26.28 427 THR A O 1
ATOM 3272 N N . HIS A 1 449 ? 50.613 2.779 29.707 1.00 21.48 428 HIS A N 1
ATOM 3273 C CA . HIS A 1 449 ? 50.541 1.327 29.675 1.00 22.09 428 HIS A CA 1
ATOM 3274 C C . HIS A 1 449 ? 51.563 0.766 30.650 1.00 18.93 428 HIS A C 1
ATOM 3275 O O . HIS A 1 449 ? 52.539 1.434 30.986 1.00 19.38 428 HIS A O 1
ATOM 3282 N N . LYS A 1 450 ? 51.312 -0.449 31.126 1.00 21.27 429 LYS A N 1
ATOM 3283 C CA . LYS A 1 450 ? 52.194 -1.088 32.090 1.00 22.78 429 LYS A CA 1
ATOM 3284 C C . LYS A 1 450 ? 53.326 -1.822 31.386 1.00 20.79 429 LYS A C 1
ATOM 3285 O O . LYS A 1 450 ? 53.101 -2.722 30.575 1.00 25.35 429 LYS A O 1
ATOM 3291 N N . LYS A 1 451 ? 54.547 -1.419 31.710 1.00 23.84 430 LYS A N 1
ATOM 3292 C CA . LYS A 1 451 ? 55.744 -1.983 31.112 1.00 22.79 430 LYS A CA 1
ATOM 3293 C C . LYS A 1 451 ? 56.547 -2.725 32.162 1.00 24.97 430 LYS A C 1
ATOM 3294 O O . LYS A 1 451 ? 57.106 -2.112 33.068 1.00 22.82 430 LYS A O 1
ATOM 3300 N N . SER A 1 452 ? 56.593 -4.048 32.049 1.00 17.42 431 SER A N 1
ATOM 3301 C CA . SER A 1 452 ? 57.354 -4.852 32.991 1.00 19.24 431 SER A CA 1
ATOM 3302 C C . SER A 1 452 ? 58.823 -4.774 32.645 1.00 18.31 431 SER A C 1
ATOM 3303 O O . SER A 1 452 ? 59.191 -4.803 31.476 1.00 19.41 431 SER A O 1
ATOM 3306 N N . VAL A 1 453 ? 59.655 -4.655 33.670 1.00 23.33 432 VAL A N 1
ATOM 3307 C CA . VAL A 1 453 ? 61.096 -4.631 33.490 1.00 17.13 432 VAL A CA 1
ATOM 3308 C C . VAL A 1 453 ? 61.741 -5.644 34.421 1.00 20.53 432 VAL A C 1
ATOM 3309 O O . VAL A 1 453 ? 61.506 -5.634 35.628 1.00 18.05 432 VAL A O 1
ATOM 3313 N N . ARG A 1 454 ? 62.546 -6.530 33.852 1.00 19.50 433 ARG A N 1
ATOM 3314 C CA . ARG A 1 454 ? 63.288 -7.491 34.651 1.00 21.70 433 ARG A CA 1
ATOM 3315 C C . ARG A 1 454 ? 64.786 -7.276 34.470 1.00 22.16 433 ARG A C 1
ATOM 3316 O O . ARG A 1 454 ? 65.293 -7.297 33.351 1.00 18.41 433 ARG A O 1
ATOM 3324 N N . ILE A 1 455 ? 65.483 -7.049 35.578 1.00 26.17 434 ILE A N 1
ATOM 3325 C CA . ILE A 1 455 ? 66.927 -6.851 35.543 1.00 21.03 434 ILE A CA 1
ATOM 3326 C C . ILE A 1 455 ? 67.646 -8.080 36.062 1.00 21.96 434 ILE A C 1
ATOM 3327 O O . ILE A 1 455 ? 67.476 -8.461 37.216 1.00 26.86 434 ILE A O 1
ATOM 3332 N N . VAL A 1 456 ? 68.450 -8.694 35.201 1.00 23.22 435 VAL A N 1
ATOM 3333 C CA . VAL A 1 456 ? 69.286 -9.822 35.588 1.00 20.34 435 VAL A CA 1
ATOM 3334 C C . VAL A 1 456 ? 70.724 -9.343 35.769 1.00 24.59 435 VAL A C 1
ATOM 3335 O O . VAL A 1 456 ? 71.235 -8.600 34.934 1.00 31.00 435 VAL A O 1
ATOM 3339 N N . PRO A 1 457 ? 71.375 -9.744 36.871 1.00 31.95 436 PRO A N 1
ATOM 3340 C CA . PRO A 1 457 ? 72.766 -9.335 37.108 1.00 31.19 436 PRO A CA 1
ATOM 3341 C C . PRO A 1 457 ? 73.720 -9.808 36.006 1.00 44.30 436 PRO A C 1
ATOM 3342 O O . PRO A 1 457 ? 73.660 -10.953 35.552 1.00 37.34 436 PRO A O 1
ATOM 3347 N N . ASN B 1 23 ? 31.700 -31.582 10.870 1.00 60.21 2 ASN B N 1
ATOM 3348 C CA . ASN B 1 23 ? 32.968 -31.474 11.581 1.00 49.05 2 ASN B CA 1
ATOM 3349 C C . ASN B 1 23 ? 32.903 -30.392 12.655 1.00 47.70 2 ASN B C 1
ATOM 3350 O O . ASN B 1 23 ? 32.839 -30.691 13.848 1.00 48.51 2 ASN B O 1
ATOM 3355 N N . TYR B 1 24 ? 32.918 -29.135 12.224 1.00 40.69 3 TYR B N 1
ATOM 3356 C CA . TYR B 1 24 ? 32.786 -28.010 13.141 1.00 37.59 3 TYR B CA 1
ATOM 3357 C C . TYR B 1 24 ? 31.320 -27.733 13.425 1.00 37.25 3 TYR B C 1
ATOM 3358 O O . TYR B 1 24 ? 30.450 -28.096 12.633 1.00 47.79 3 TYR B O 1
ATOM 3367 N N . LEU B 1 25 ? 31.047 -27.096 14.558 1.00 38.61 4 LEU B N 1
ATOM 3368 C CA . LEU B 1 25 ? 29.690 -26.679 14.890 1.00 30.97 4 LEU B CA 1
ATOM 3369 C C . LEU B 1 25 ? 29.110 -25.777 13.814 1.00 29.65 4 LEU B C 1
ATOM 3370 O O . LEU B 1 25 ? 29.801 -24.910 13.283 1.00 35.23 4 LEU B O 1
ATOM 3375 N N . SER B 1 26 ? 27.839 -25.989 13.492 1.00 34.12 5 SER B N 1
ATOM 3376 C CA . SER B 1 26 ? 27.130 -25.112 12.574 1.00 30.11 5 SER B CA 1
ATOM 3377 C C . SER B 1 26 ? 26.887 -23.784 13.270 1.00 33.14 5 SER B C 1
ATOM 3378 O O . SER B 1 26 ? 26.908 -23.725 14.499 1.00 34.93 5 SER B O 1
ATOM 3381 N N . PRO B 1 27 ? 26.670 -22.712 12.493 1.00 34.92 6 PRO B N 1
ATOM 3382 C CA . PRO B 1 27 ? 26.373 -21.405 13.090 1.00 34.75 6 PRO B CA 1
ATOM 3383 C C . PRO B 1 27 ? 25.173 -21.446 14.037 1.00 37.60 6 PRO B C 1
ATOM 3384 O O . PRO B 1 27 ? 25.158 -20.723 15.031 1.00 39.19 6 PRO B O 1
ATOM 3388 N N . ALA B 1 28 ? 24.195 -22.295 13.737 1.00 39.40 7 ALA B N 1
ATOM 3389 C CA . ALA B 1 28 ? 23.005 -22.423 14.571 1.00 33.12 7 ALA B CA 1
ATOM 3390 C C . ALA B 1 28 ? 23.355 -22.947 15.959 1.00 29.72 7 ALA B C 1
ATOM 3391 O O . ALA B 1 28 ? 22.899 -22.411 16.964 1.00 37.63 7 ALA B O 1
ATOM 3393 N N . LYS B 1 29 ? 24.169 -23.995 16.011 1.00 29.69 8 LYS B N 1
ATOM 3394 C CA . LYS B 1 29 ? 24.591 -24.562 17.287 1.00 27.50 8 LYS B CA 1
ATOM 3395 C C . LYS B 1 29 ? 25.522 -23.609 18.031 1.00 30.67 8 LYS B C 1
ATOM 3396 O O . LYS B 1 29 ? 25.555 -23.595 19.258 1.00 34.00 8 LYS B O 1
ATOM 3402 N N . ILE B 1 30 ? 26.279 -22.814 17.284 1.00 31.47 9 ILE B N 1
ATOM 3403 C CA . ILE B 1 30 ? 27.145 -21.810 17.890 1.00 30.33 9 ILE B CA 1
ATOM 3404 C C . ILE B 1 30 ? 26.303 -20.717 18.544 1.00 28.99 9 ILE B C 1
ATOM 3405 O O . ILE B 1 30 ? 26.525 -20.373 19.703 1.00 32.21 9 ILE B O 1
ATOM 3410 N N . ASP B 1 31 ? 25.334 -20.184 17.800 1.00 31.03 10 ASP B N 1
ATOM 3411 C CA . ASP B 1 31 ? 24.391 -19.204 18.341 1.00 29.80 10 ASP B CA 1
ATOM 3412 C C . ASP B 1 31 ? 23.697 -19.748 19.579 1.00 25.20 10 ASP B C 1
ATOM 3413 O O . ASP B 1 31 ? 23.524 -19.044 20.569 1.00 33.63 10 ASP B O 1
ATOM 3418 N N . SER B 1 32 ? 23.301 -21.013 19.511 1.00 25.99 11 SER B N 1
ATOM 3419 C CA . SER B 1 32 ? 22.625 -21.671 20.620 1.00 26.77 11 SER B CA 1
ATOM 3420 C C . SER B 1 32 ? 23.528 -21.815 21.845 1.00 26.77 11 SER B C 1
ATOM 3421 O O . SER B 1 32 ? 23.078 -21.684 22.980 1.00 30.81 11 SER B O 1
ATOM 3424 N N . LEU B 1 33 ? 24.804 -22.089 21.610 1.00 24.89 12 LEU B N 1
ATOM 3425 C CA . LEU B 1 33 ? 25.766 -22.206 22.697 1.00 24.39 12 LEU B CA 1
ATOM 3426 C C . LEU B 1 33 ? 26.018 -20.840 23.336 1.00 22.35 12 LEU B C 1
ATOM 3427 O O . LEU B 1 33 ? 26.151 -20.717 24.550 1.00 20.61 12 LEU B O 1
ATOM 3432 N N . PHE B 1 34 ? 26.073 -19.816 22.498 1.00 25.75 13 PHE B N 1
ATOM 3433 C CA . PHE B 1 34 ? 26.288 -18.455 22.951 1.00 16.73 13 PHE B CA 1
ATOM 3434 C C . PHE B 1 34 ? 25.119 -17.980 23.812 1.00 29.30 13 PHE B C 1
ATOM 3435 O O . PHE B 1 34 ? 25.313 -17.363 24.858 1.00 27.51 13 PHE B O 1
ATOM 3443 N N . SER B 1 35 ? 23.907 -18.289 23.367 1.00 23.63 14 SER B N 1
ATOM 3444 C CA . SER B 1 35 ? 22.697 -17.901 24.077 1.00 26.11 14 SER B CA 1
ATOM 3445 C C . SER B 1 35 ? 22.608 -18.560 25.455 1.00 21.14 14 SER B C 1
ATOM 3446 O O . SER B 1 35 ? 22.171 -17.942 26.418 1.00 26.32 14 SER B O 1
ATOM 3449 N N . ALA B 1 36 ? 23.039 -19.810 25.554 1.00 21.65 15 ALA B N 1
ATOM 3450 C CA . ALA B 1 36 ? 23.017 -20.511 26.834 1.00 23.10 15 ALA B CA 1
ATOM 3451 C C . ALA B 1 36 ? 24.018 -19.919 27.839 1.00 24.63 15 ALA B C 1
ATOM 3452 O O . ALA B 1 36 ? 23.822 -20.023 29.049 1.00 26.66 15 ALA B O 1
ATOM 3454 N N . GLN B 1 37 ? 25.084 -19.300 27.344 1.00 21.02 16 GLN B N 1
ATOM 3455 C CA . GLN B 1 37 ? 26.047 -18.650 28.232 1.00 21.77 16 GLN B CA 1
ATOM 3456 C C . GLN B 1 37 ? 25.514 -17.304 28.721 1.00 24.36 16 GLN B C 1
ATOM 3457 O O . GLN B 1 37 ? 25.720 -16.931 29.875 1.00 24.48 16 GLN B O 1
ATOM 3463 N N . LYS B 1 38 ? 24.833 -16.581 27.837 1.00 23.26 17 LYS B N 1
ATOM 3464 C CA . LYS B 1 38 ? 24.152 -15.349 28.217 1.00 23.11 17 LYS B CA 1
ATOM 3465 C C . LYS B 1 38 ? 23.159 -15.621 29.338 1.00 27.21 17 LYS B C 1
ATOM 3466 O O . LYS B 1 38 ? 23.167 -14.948 30.368 1.00 31.33 17 LYS B O 1
ATOM 3472 N N . ALA B 1 39 ? 22.313 -16.624 29.129 1.00 24.47 18 ALA B N 1
ATOM 3473 C CA . ALA B 1 39 ? 21.311 -17.007 30.113 1.00 18.61 18 ALA B CA 1
ATOM 3474 C C . ALA B 1 39 ? 21.957 -17.455 31.416 1.00 21.10 18 ALA B C 1
ATOM 3475 O O . ALA B 1 39 ? 21.479 -17.124 32.499 1.00 27.37 18 ALA B O 1
ATOM 3477 N N . TYR B 1 40 ? 23.042 -18.215 31.307 1.00 22.16 19 TYR B N 1
ATOM 3478 C CA . TYR B 1 40 ? 23.717 -18.728 32.490 1.00 19.89 19 TYR B CA 1
ATOM 3479 C C . TYR B 1 40 ? 24.327 -17.601 33.303 1.00 22.69 19 TYR B C 1
ATOM 3480 O O . TYR B 1 40 ? 24.291 -17.622 34.529 1.00 23.88 19 TYR B O 1
ATOM 3489 N N . PHE B 1 41 ? 24.890 -16.616 32.618 1.00 21.76 20 PHE B N 1
ATOM 3490 C CA . PHE B 1 41 ? 25.478 -15.484 33.312 1.00 26.13 20 PHE B CA 1
ATOM 3491 C C . PHE B 1 41 ? 24.421 -14.698 34.088 1.00 24.49 20 PHE B C 1
ATOM 3492 O O . PHE B 1 41 ? 24.660 -14.286 35.219 1.00 24.28 20 PHE B O 1
ATOM 3500 N N . ALA B 1 42 ? 23.247 -14.515 33.488 1.00 26.32 21 ALA B N 1
ATOM 3501 C CA . ALA B 1 42 ? 22.172 -13.735 34.107 1.00 19.03 21 ALA B CA 1
ATOM 3502 C C . ALA B 1 42 ? 21.600 -14.419 35.352 1.00 22.86 21 ALA B C 1
ATOM 3503 O O . ALA B 1 42 ? 20.899 -13.802 36.145 1.00 28.19 21 ALA B O 1
ATOM 3505 N N . THR B 1 43 ? 21.911 -15.698 35.509 1.00 23.48 22 THR B N 1
ATOM 3506 C CA . THR B 1 43 ? 21.582 -16.462 36.707 1.00 22.89 22 THR B CA 1
ATOM 3507 C C . THR B 1 43 ? 22.392 -15.973 37.916 1.00 25.29 22 THR B C 1
ATOM 3508 O O . THR B 1 43 ? 22.022 -16.213 39.065 1.00 29.67 22 THR B O 1
ATOM 3512 N N . ARG B 1 44 ? 23.489 -15.270 37.636 1.00 25.86 23 ARG B N 1
ATOM 3513 C CA . ARG B 1 44 ? 24.430 -14.783 38.652 1.00 22.87 23 ARG B CA 1
ATOM 3514 C C . ARG B 1 44 ? 25.097 -15.943 39.373 1.00 23.26 23 ARG B C 1
ATOM 3515 O O . ARG B 1 44 ? 25.517 -15.816 40.522 1.00 27.37 23 ARG B O 1
ATOM 3523 N N . ALA B 1 45 ? 25.196 -17.073 38.682 1.00 22.58 24 ALA B N 1
ATOM 3524 C CA . ALA B 1 45 ? 25.865 -18.254 39.210 1.00 18.80 24 ALA B CA 1
ATOM 3525 C C . ALA B 1 45 ? 27.339 -17.980 39.509 1.00 19.04 24 ALA B C 1
ATOM 3526 O O . ALA B 1 45 ? 27.908 -18.544 40.444 1.00 29.68 24 ALA B O 1
ATOM 3528 N N . THR B 1 46 ? 27.943 -17.098 38.719 1.00 23.76 25 THR B N 1
ATOM 3529 C CA . THR B 1 46 ? 29.380 -16.850 38.778 1.00 22.08 25 THR B CA 1
ATOM 3530 C C . THR B 1 46 ? 29.795 -15.770 39.772 1.00 21.87 25 THR B C 1
ATOM 3531 O O . THR B 1 46 ? 30.974 -15.443 39.871 1.00 21.90 25 THR B O 1
ATOM 3535 N N . ALA B 1 47 ? 28.837 -15.233 40.519 1.00 22.72 26 ALA B N 1
ATOM 3536 C CA . ALA B 1 47 ? 29.085 -14.048 41.340 1.00 23.92 26 ALA B CA 1
ATOM 3537 C C . ALA B 1 47 ? 29.942 -14.313 42.574 1.00 22.52 26 ALA B C 1
ATOM 3538 O O . ALA B 1 47 ? 30.798 -13.506 42.912 1.00 26.19 26 ALA B O 1
ATOM 3540 N N . ASP B 1 48 ? 29.706 -15.429 43.255 1.00 26.50 27 ASP B N 1
ATOM 3541 C CA . ASP B 1 48 ? 30.396 -15.700 44.515 1.00 27.29 27 ASP B CA 1
ATOM 3542 C C . ASP B 1 48 ? 31.816 -16.202 44.293 1.00 25.06 27 ASP B C 1
ATOM 3543 O O . ASP B 1 48 ? 32.110 -16.827 43.277 1.00 27.88 27 ASP B O 1
ATOM 3548 N N . VAL B 1 49 ? 32.690 -15.935 45.257 1.00 24.69 28 VAL B N 1
ATOM 3549 C CA . VAL B 1 49 ? 34.089 -16.315 45.134 1.00 30.95 28 VAL B CA 1
ATOM 3550 C C . VAL B 1 49 ? 34.263 -17.826 45.308 1.00 20.12 28 VAL B C 1
ATOM 3551 O O . VAL B 1 49 ? 35.148 -18.426 44.706 1.00 23.94 28 VAL B O 1
ATOM 3555 N N . GLY B 1 50 ? 33.397 -18.439 46.109 1.00 23.22 29 GLY B N 1
ATOM 3556 C CA . GLY B 1 50 ? 33.425 -19.876 46.308 1.00 19.83 29 GLY B CA 1
ATOM 3557 C C . GLY B 1 50 ? 33.255 -20.630 45.004 1.00 22.95 29 GLY B C 1
ATOM 3558 O O . GLY B 1 50 ? 33.905 -21.648 44.771 1.00 21.29 29 GLY B O 1
ATOM 3559 N N . PHE B 1 51 ? 32.376 -20.119 44.152 1.00 21.45 30 PHE B N 1
ATOM 3560 C CA . PHE B 1 51 ? 32.146 -20.703 42.841 1.00 20.55 30 PHE B CA 1
ATOM 3561 C C . PHE B 1 51 ? 33.364 -20.535 41.945 1.00 22.43 30 PHE B C 1
ATOM 3562 O O . PHE B 1 51 ? 33.746 -21.456 41.225 1.00 26.68 30 PHE B O 1
ATOM 3570 N N . ARG B 1 52 ? 33.955 -19.346 41.969 1.00 21.60 31 ARG B N 1
ATOM 3571 C CA . ARG B 1 52 ? 35.104 -19.056 41.117 1.00 17.34 31 ARG B CA 1
ATOM 3572 C C . ARG B 1 52 ? 36.304 -19.904 41.519 1.00 17.38 31 ARG B C 1
ATOM 3573 O O . ARG B 1 52 ? 37.020 -20.421 40.668 1.00 23.87 31 ARG B O 1
ATOM 3581 N N . LYS B 1 53 ? 36.505 -20.070 42.818 1.00 19.38 32 LYS B N 1
ATOM 3582 C CA . LYS B 1 53 ? 37.620 -20.866 43.296 1.00 19.05 32 LYS B CA 1
ATOM 3583 C C . LYS B 1 53 ? 37.467 -22.341 42.920 1.00 24.17 32 LYS B C 1
ATOM 3584 O O . LYS B 1 53 ? 38.433 -22.963 42.486 1.00 24.01 32 LYS B O 1
ATOM 3590 N N . GLN B 1 54 ? 36.267 -22.903 43.054 1.00 19.56 33 GLN B N 1
ATOM 3591 C CA . GLN B 1 54 ? 36.095 -24.312 42.704 1.00 27.67 33 GLN B CA 1
ATOM 3592 C C . GLN B 1 54 ? 36.190 -24.499 41.187 1.00 22.92 33 GLN B C 1
ATOM 3593 O O . GLN B 1 54 ? 36.619 -25.550 40.717 1.00 25.22 33 GLN B O 1
ATOM 3599 N N . SER B 1 55 ? 35.814 -23.478 40.423 1.00 21.93 34 SER B N 1
ATOM 3600 C CA . SER B 1 55 ? 36.039 -23.503 38.979 1.00 22.53 34 SER B CA 1
ATOM 3601 C C . SER B 1 55 ? 37.529 -23.642 38.650 1.00 27.12 34 SER B C 1
ATOM 3602 O O . SER B 1 55 ? 37.902 -24.374 37.737 1.00 23.47 34 SER B O 1
ATOM 3605 N N . LEU B 1 56 ? 38.373 -22.931 39.390 1.00 15.25 35 LEU B N 1
ATOM 3606 C CA . LEU B 1 56 ? 39.814 -23.019 39.190 1.00 23.02 35 LEU B CA 1
ATOM 3607 C C . LEU B 1 56 ? 40.328 -24.406 39.561 1.00 19.40 35 LEU B C 1
ATOM 3608 O O . LEU B 1 56 ? 41.158 -24.976 38.860 1.00 23.52 35 LEU B O 1
ATOM 3613 N N . GLU B 1 57 ? 39.820 -24.939 40.666 1.00 21.09 36 GLU B N 1
ATOM 3614 C CA . GLU B 1 57 ? 40.188 -26.270 41.125 1.00 22.74 36 GLU B CA 1
ATOM 3615 C C . GLU B 1 57 ? 39.799 -27.341 40.119 1.00 21.84 36 GLU B C 1
ATOM 3616 O O . GLU B 1 57 ? 40.479 -28.353 39.984 1.00 22.49 36 GLU B O 1
ATOM 3622 N N . ARG B 1 58 ? 38.706 -27.117 39.404 1.00 21.33 37 ARG B N 1
ATOM 3623 C CA . ARG B 1 58 ? 38.270 -28.092 38.421 1.00 24.29 37 ARG B CA 1
ATOM 3624 C C . ARG B 1 58 ? 39.069 -27.985 37.131 1.00 22.18 37 ARG B C 1
ATOM 3625 O O . ARG B 1 58 ? 39.286 -28.980 36.448 1.00 23.17 37 ARG B O 1
ATOM 3633 N N . LEU B 1 59 ? 39.513 -26.780 36.801 1.00 20.87 38 LEU B N 1
ATOM 3634 C CA . LEU B 1 59 ? 40.371 -26.606 35.640 1.00 19.10 38 LEU B CA 1
ATOM 3635 C C . LEU B 1 59 ? 41.726 -27.249 35.921 1.00 17.77 38 LEU B C 1
ATOM 3636 O O . LEU B 1 59 ? 42.250 -28.005 35.107 1.00 25.29 38 LEU B O 1
ATOM 3641 N N . LYS B 1 60 ? 42.267 -26.956 37.097 1.00 16.83 39 LYS B N 1
ATOM 3642 C CA . LYS B 1 60 ? 43.554 -27.486 37.521 1.00 22.26 39 LYS B CA 1
ATOM 3643 C C . LYS B 1 60 ? 43.552 -29.007 37.502 1.00 22.31 39 LYS B C 1
ATOM 3644 O O . LYS B 1 60 ? 44.442 -29.636 36.940 1.00 28.02 39 LYS B O 1
ATOM 3650 N N . GLU B 1 61 ? 42.533 -29.588 38.118 1.00 23.21 40 GLU B N 1
ATOM 3651 C CA . GLU B 1 61 ? 42.365 -31.033 38.156 1.00 21.61 40 GLU B CA 1
ATOM 3652 C C . GLU B 1 61 ? 42.241 -31.635 36.759 1.00 24.11 40 GLU B C 1
ATOM 3653 O O . GLU B 1 61 ? 42.795 -32.696 36.486 1.00 26.03 40 GLU B O 1
ATOM 3659 N N . ALA B 1 62 ? 41.525 -30.951 35.871 1.00 21.74 41 ALA B N 1
ATOM 3660 C CA . ALA B 1 62 ? 41.330 -31.452 34.513 1.00 18.70 41 ALA B CA 1
ATOM 3661 C C . ALA B 1 62 ? 42.615 -31.376 33.689 1.00 22.28 41 ALA B C 1
ATOM 3662 O O . ALA B 1 62 ? 42.864 -32.230 32.838 1.00 28.46 41 ALA B O 1
ATOM 3664 N N . VAL B 1 63 ? 43.425 -30.351 33.933 1.00 25.06 42 VAL B N 1
ATOM 3665 C CA . VAL B 1 63 ? 44.712 -30.228 33.257 1.00 22.41 42 VAL B CA 1
ATOM 3666 C C . VAL B 1 63 ? 45.650 -31.359 33.673 1.00 23.49 42 VAL B C 1
ATOM 3667 O O . VAL B 1 63 ? 46.296 -31.990 32.836 1.00 24.26 42 VAL B O 1
ATOM 3671 N N . ILE B 1 64 ? 45.710 -31.613 34.973 1.00 20.46 43 ILE B N 1
ATOM 3672 C CA . ILE B 1 64 ? 46.587 -32.634 35.522 1.00 22.62 43 ILE B CA 1
ATOM 3673 C C . ILE B 1 64 ? 46.191 -34.021 35.019 1.00 24.79 43 ILE B C 1
ATOM 3674 O O . ILE B 1 64 ? 47.043 -34.858 34.748 1.00 29.60 43 ILE B O 1
ATOM 3679 N N . ASN B 1 65 ? 44.893 -34.245 34.859 1.00 32.06 44 ASN B N 1
ATOM 3680 C CA . ASN B 1 65 ? 44.398 -35.520 34.358 1.00 28.95 44 ASN B CA 1
ATOM 3681 C C . ASN B 1 65 ? 44.765 -35.777 32.904 1.00 26.93 44 ASN B C 1
ATOM 3682 O O . ASN B 1 65 ? 44.720 -36.911 32.441 1.00 26.78 44 ASN B O 1
ATOM 3687 N N . ASN B 1 66 ? 45.120 -34.724 32.182 1.00 29.09 45 ASN B N 1
ATOM 3688 C CA . ASN B 1 66 ? 45.357 -34.852 30.752 1.00 22.48 45 ASN B CA 1
ATOM 3689 C C . ASN B 1 66 ? 46.786 -34.515 30.333 1.00 22.57 45 ASN B C 1
ATOM 3690 O O . ASN B 1 66 ? 47.034 -34.213 29.170 1.00 24.57 45 ASN B O 1
ATOM 3695 N N . LYS B 1 67 ? 47.719 -34.584 31.281 1.00 24.67 46 LYS B N 1
ATOM 3696 C CA . LYS B 1 67 ? 49.129 -34.284 31.019 1.00 25.40 46 LYS B CA 1
ATOM 3697 C C . LYS B 1 67 ? 49.700 -35.090 29.861 1.00 24.55 46 LYS B C 1
ATOM 3698 O O . LYS B 1 67 ? 50.281 -34.532 28.931 1.00 29.55 46 LYS B O 1
ATOM 3704 N N . GLU B 1 68 ? 49.525 -36.404 29.920 1.00 24.05 47 GLU B N 1
ATOM 3705 C CA . GLU B 1 68 ? 50.109 -37.298 28.927 1.00 25.48 47 GLU B CA 1
ATOM 3706 C C . GLU B 1 68 ? 49.542 -37.053 27.539 1.00 19.76 47 GLU B C 1
ATOM 3707 O O . GLU B 1 68 ? 50.252 -37.173 26.546 1.00 24.99 47 GLU B O 1
ATOM 3713 N N . ALA B 1 69 ? 48.266 -36.696 27.471 1.00 22.79 48 ALA B N 1
ATOM 3714 C CA . ALA B 1 69 ? 47.652 -36.379 26.192 1.00 21.70 48 ALA B CA 1
ATOM 3715 C C . ALA B 1 69 ? 48.211 -35.065 25.648 1.00 23.81 48 ALA B C 1
ATOM 3716 O O . ALA B 1 69 ? 48.328 -34.888 24.438 1.00 26.18 48 ALA B O 1
ATOM 3718 N N . LEU B 1 70 ? 48.555 -34.150 26.548 1.00 23.20 49 LEU B N 1
ATOM 3719 C CA . LEU B 1 70 ? 49.126 -32.866 26.149 1.00 21.57 49 LEU B CA 1
ATOM 3720 C C . LEU B 1 70 ? 50.543 -33.038 25.622 1.00 20.18 49 LEU B C 1
ATOM 3721 O O . LEU B 1 70 ? 50.917 -32.419 24.623 1.00 25.86 49 LEU B O 1
ATOM 3726 N N . TYR B 1 71 ? 51.327 -33.875 26.299 1.00 21.92 50 TYR B N 1
ATOM 3727 C CA . TYR B 1 71 ? 52.678 -34.194 25.847 1.00 20.62 50 TYR B CA 1
ATOM 3728 C C . TYR B 1 71 ? 52.664 -34.700 24.414 1.00 21.61 50 TYR B C 1
ATOM 3729 O O . TYR B 1 71 ? 53.402 -34.206 23.567 1.00 22.71 50 TYR B O 1
ATOM 3738 N N . SER B 1 72 ? 51.806 -35.678 24.150 1.00 21.60 51 SER B N 1
ATOM 3739 C CA . SER B 1 72 ? 51.722 -36.294 22.833 1.00 20.10 51 SER B CA 1
ATOM 3740 C C . SER B 1 72 ? 51.209 -35.316 21.784 1.00 22.75 51 SER B C 1
ATOM 3741 O O . SER B 1 72 ? 51.694 -35.291 20.656 1.00 31.93 51 SER B O 1
ATOM 3744 N N . ALA B 1 73 ? 50.217 -34.520 22.163 1.00 23.71 52 ALA B N 1
ATOM 3745 C CA . ALA B 1 73 ? 49.612 -33.556 21.254 1.00 21.72 52 ALA B CA 1
ATOM 3746 C C . ALA B 1 73 ? 50.596 -32.461 20.856 1.00 21.37 52 ALA B C 1
ATOM 3747 O O . ALA B 1 73 ? 50.671 -32.082 19.692 1.00 23.07 52 ALA B O 1
ATOM 3749 N N . LEU B 1 74 ? 51.350 -31.960 21.826 1.00 16.45 53 LEU B N 1
ATOM 3750 C CA . LEU B 1 74 ? 52.298 -30.890 21.561 1.00 24.47 53 LEU B CA 1
ATOM 3751 C C . LEU B 1 74 ? 53.539 -31.409 20.836 1.00 27.65 53 LEU B C 1
ATOM 3752 O O . LEU B 1 74 ? 54.151 -30.685 20.059 1.00 24.17 53 LEU B O 1
ATOM 3757 N N . ALA B 1 75 ? 53.896 -32.667 21.073 1.00 20.76 54 ALA B N 1
ATOM 3758 C CA . ALA B 1 75 ? 54.977 -33.288 20.325 1.00 17.40 54 ALA B CA 1
ATOM 3759 C C . ALA B 1 75 ? 54.572 -33.446 18.867 1.00 20.09 54 ALA B C 1
ATOM 3760 O O . ALA B 1 75 ? 55.341 -33.136 17.969 1.00 20.60 54 ALA B O 1
ATOM 3762 N N . GLU B 1 76 ? 53.353 -33.922 18.632 1.00 21.38 55 GLU B N 1
ATOM 3763 C CA . GLU B 1 76 ? 52.887 -34.128 17.266 1.00 23.20 55 GLU B CA 1
ATOM 3764 C C . GLU B 1 76 ? 52.724 -32.816 16.501 1.00 25.42 55 GLU B C 1
ATOM 3765 O O . GLU B 1 76 ? 53.130 -32.706 15.346 1.00 25.66 55 GLU B O 1
ATOM 3771 N N . ASP B 1 77 ? 52.127 -31.822 17.148 1.00 24.29 56 ASP B N 1
ATOM 3772 C CA . ASP B 1 77 ? 51.860 -30.546 16.501 1.00 16.79 56 ASP B CA 1
ATOM 3773 C C . ASP B 1 77 ? 53.120 -29.691 16.330 1.00 20.87 56 ASP B C 1
ATOM 3774 O O . ASP B 1 77 ? 53.354 -29.139 15.265 1.00 15.17 56 ASP B O 1
ATOM 3779 N N . LEU B 1 78 ? 53.930 -29.582 17.376 1.00 18.97 57 LEU B N 1
ATOM 3780 C CA . LEU B 1 78 ? 55.019 -28.610 17.372 1.00 18.41 57 LEU B CA 1
ATOM 3781 C C . LEU B 1 78 ? 56.383 -29.200 17.733 1.00 18.36 57 LEU B C 1
ATOM 3782 O O . LEU B 1 78 ? 57.384 -28.486 17.776 1.00 21.10 57 LEU B O 1
ATOM 3787 N N . GLY B 1 79 ? 56.420 -30.503 17.983 1.00 16.03 58 GLY B N 1
ATOM 3788 C CA . GLY B 1 79 ? 57.652 -31.167 18.355 1.00 14.68 58 GLY B CA 1
ATOM 3789 C C . GLY B 1 79 ? 58.197 -30.675 19.679 1.00 24.89 58 GLY B C 1
ATOM 3790 O O . GLY B 1 79 ? 59.405 -30.698 19.900 1.00 28.28 58 GLY B O 1
ATOM 3791 N N . LYS B 1 80 ? 57.313 -30.225 20.564 1.00 16.80 59 LYS B N 1
ATOM 3792 C CA . LYS B 1 80 ? 57.755 -29.727 21.860 1.00 16.88 59 LYS B CA 1
ATOM 3793 C C . LYS B 1 80 ? 58.265 -30.860 22.736 1.00 26.57 59 LYS B C 1
ATOM 3794 O O . LYS B 1 80 ? 57.586 -31.870 22.903 1.00 24.19 59 LYS B O 1
ATOM 3800 N N . PRO B 1 81 ? 59.475 -30.695 23.290 1.00 24.92 60 PRO B N 1
ATOM 3801 C CA . PRO B 1 81 ? 59.998 -31.636 24.281 1.00 22.22 60 PRO B CA 1
ATOM 3802 C C . PRO B 1 81 ? 59.176 -31.590 25.561 1.00 28.15 60 PRO B C 1
ATOM 3803 O O . PRO B 1 81 ? 58.582 -30.564 25.871 1.00 23.21 60 PRO B O 1
ATOM 3807 N N . LYS B 1 82 ? 59.161 -32.696 26.295 1.00 32.78 61 LYS B N 1
ATOM 3808 C CA . LYS B 1 82 ? 58.399 -32.808 27.529 1.00 32.49 61 LYS B CA 1
ATOM 3809 C C . LYS B 1 82 ? 58.770 -31.739 28.556 1.00 30.67 61 LYS B C 1
ATOM 3810 O O . LYS B 1 82 ? 57.902 -31.207 29.244 1.00 33.44 61 LYS B O 1
ATOM 3816 N N . ASP B 1 83 ? 60.056 -31.422 28.656 1.00 40.87 62 ASP B N 1
ATOM 3817 C CA . ASP B 1 83 ? 60.524 -30.447 29.641 1.00 33.86 62 ASP B CA 1
ATOM 3818 C C . ASP B 1 83 ? 60.015 -29.045 29.337 1.00 29.95 62 ASP B C 1
ATOM 3819 O O . ASP B 1 83 ? 59.773 -28.250 30.243 1.00 31.69 62 ASP B O 1
ATOM 3824 N N . VAL B 1 84 ? 59.864 -28.749 28.054 1.00 26.65 63 VAL B N 1
ATOM 3825 C CA . VAL B 1 84 ? 59.394 -27.443 27.619 1.00 30.10 63 VAL B CA 1
ATOM 3826 C C . VAL B 1 84 ? 57.910 -27.297 27.922 1.00 27.58 63 VAL B C 1
ATOM 3827 O O . VAL B 1 84 ? 57.461 -26.255 28.393 1.00 29.90 63 VAL B O 1
ATOM 3831 N N . VAL B 1 85 ? 57.159 -28.361 27.658 1.00 29.59 64 VAL B N 1
ATOM 3832 C CA . VAL B 1 85 ? 55.733 -28.394 27.951 1.00 30.45 64 VAL B CA 1
ATOM 3833 C C . VAL B 1 85 ? 55.481 -28.166 29.440 1.00 30.43 64 VAL B C 1
ATOM 3834 O O . VAL B 1 85 ? 54.549 -27.462 29.824 1.00 28.29 64 VAL B O 1
ATOM 3838 N N . ASP B 1 86 ? 56.332 -28.751 30.273 1.00 28.72 65 ASP B N 1
ATOM 3839 C CA . ASP B 1 86 ? 56.206 -28.600 31.716 1.00 28.81 65 ASP B CA 1
ATOM 3840 C C . ASP B 1 86 ? 56.548 -27.189 32.177 1.00 32.54 65 ASP B C 1
ATOM 3841 O O . ASP B 1 86 ? 56.025 -26.720 33.178 1.00 32.18 65 ASP B O 1
ATOM 3846 N N . LEU B 1 87 ? 57.435 -26.517 31.452 1.00 32.42 66 LEU B N 1
ATOM 3847 C CA . LEU B 1 87 ? 57.819 -25.158 31.809 1.00 25.86 66 LEU B CA 1
ATOM 3848 C C . LEU B 1 87 ? 56.865 -24.117 31.236 1.00 27.88 66 LEU B C 1
ATOM 3849 O O . LEU B 1 87 ? 56.357 -23.263 31.961 1.00 31.71 66 LEU B O 1
ATOM 3854 N N . ALA B 1 88 ? 56.630 -24.193 29.932 1.00 25.50 67 ALA B N 1
ATOM 3855 C CA . ALA B 1 88 ? 55.979 -23.106 29.208 1.00 25.84 67 ALA B CA 1
ATOM 3856 C C . ALA B 1 88 ? 54.487 -23.319 28.994 1.00 19.98 67 ALA B C 1
ATOM 3857 O O . ALA B 1 88 ? 53.759 -22.374 28.709 1.00 32.78 67 ALA B O 1
ATOM 3859 N N . GLU B 1 89 ? 54.028 -24.555 29.120 1.00 21.15 68 GLU B N 1
ATOM 3860 C CA . GLU B 1 89 ? 52.630 -24.849 28.853 1.00 26.76 68 GLU B CA 1
ATOM 3861 C C . GLU B 1 89 ? 51.888 -25.237 30.124 1.00 27.39 68 GLU B C 1
ATOM 3862 O O . GLU B 1 89 ? 51.103 -24.453 30.647 1.00 28.21 68 GLU B O 1
ATOM 3868 N N . ILE B 1 90 ? 52.145 -26.437 30.628 1.00 28.36 69 ILE B N 1
ATOM 3869 C CA . ILE B 1 90 ? 51.405 -26.944 31.775 1.00 27.12 69 ILE B CA 1
ATOM 3870 C C . ILE B 1 90 ? 51.766 -26.213 33.058 1.00 26.15 69 ILE B C 1
ATOM 3871 O O . ILE B 1 90 ? 50.887 -25.733 33.771 1.00 25.05 69 ILE B O 1
ATOM 3876 N N . GLY B 1 91 ? 53.062 -26.122 33.342 1.00 30.14 70 GLY B N 1
ATOM 3877 C CA . GLY B 1 91 ? 53.540 -25.502 34.565 1.00 23.01 70 GLY B CA 1
ATOM 3878 C C . GLY B 1 91 ? 53.175 -24.036 34.685 1.00 28.78 70 GLY B C 1
ATOM 3879 O O . GLY B 1 91 ? 52.855 -23.556 35.769 1.00 25.60 70 GLY B O 1
ATOM 3880 N N . ALA B 1 92 ? 53.229 -23.329 33.562 1.00 24.30 71 ALA B N 1
ATOM 3881 C CA . ALA B 1 92 ? 52.862 -21.924 33.519 1.00 20.56 71 ALA B CA 1
ATOM 3882 C C . ALA B 1 92 ? 51.417 -21.724 33.962 1.00 24.77 71 ALA B C 1
ATOM 3883 O O . ALA B 1 92 ? 51.120 -20.829 34.747 1.00 28.41 71 ALA B O 1
ATOM 3885 N N . VAL B 1 93 ? 50.528 -22.574 33.460 1.00 23.38 72 VAL B N 1
ATOM 3886 C CA . VAL B 1 93 ? 49.113 -22.491 33.793 1.00 24.70 72 VAL B CA 1
ATOM 3887 C C . VAL B 1 93 ? 48.849 -22.854 35.251 1.00 23.93 72 VAL B C 1
ATOM 3888 O O . VAL B 1 93 ? 48.151 -22.130 35.957 1.00 28.29 72 VAL B O 1
ATOM 3892 N N . LEU B 1 94 ? 49.414 -23.971 35.699 1.00 22.38 73 LEU B N 1
ATOM 3893 C CA . LEU B 1 94 ? 49.174 -24.454 37.056 1.00 22.87 73 LEU B CA 1
ATOM 3894 C C . LEU B 1 94 ? 49.683 -23.471 38.107 1.00 21.87 73 LEU B C 1
ATOM 3895 O O . LEU B 1 94 ? 49.074 -23.321 39.167 1.00 23.32 73 LEU B O 1
ATOM 3900 N N . HIS B 1 95 ? 50.797 -22.808 37.811 1.00 21.93 74 HIS B N 1
ATOM 3901 C CA . HIS B 1 95 ? 51.336 -21.782 38.702 1.00 23.12 74 HIS B CA 1
ATOM 3902 C C . HIS B 1 95 ? 50.408 -20.576 38.804 1.00 22.26 74 HIS B C 1
ATOM 3903 O O . HIS B 1 95 ? 50.194 -20.048 39.894 1.00 24.08 74 HIS B O 1
ATOM 3910 N N . GLU B 1 96 ? 49.869 -20.139 37.668 1.00 20.64 75 GLU B N 1
ATOM 3911 C CA . GLU B 1 96 ? 48.917 -19.030 37.651 1.00 23.71 75 GLU B CA 1
ATOM 3912 C C . GLU B 1 96 ? 47.647 -19.410 38.403 1.00 21.15 75 GLU B C 1
ATOM 3913 O O . GLU B 1 96 ? 47.066 -18.582 39.106 1.00 24.02 75 GLU B O 1
ATOM 3919 N N . ILE B 1 97 ? 47.223 -20.661 38.256 1.00 17.70 76 ILE B N 1
ATOM 3920 C CA . ILE B 1 97 ? 46.046 -21.151 38.966 1.00 17.68 76 ILE B CA 1
ATOM 3921 C C . ILE B 1 97 ? 46.286 -21.112 40.466 1.00 17.72 76 ILE B C 1
ATOM 3922 O O . ILE B 1 97 ? 45.483 -20.555 41.206 1.00 17.25 76 ILE B O 1
ATOM 3927 N N . ASP B 1 98 ? 47.404 -21.676 40.913 1.00 18.96 77 ASP B N 1
ATOM 3928 C CA . ASP B 1 98 ? 47.704 -21.699 42.340 1.00 16.98 77 ASP B CA 1
ATOM 3929 C C . ASP B 1 98 ? 47.860 -20.295 42.918 1.00 16.62 77 ASP B C 1
ATOM 3930 O O . ASP B 1 98 ? 47.404 -20.026 44.028 1.00 21.07 77 ASP B O 1
ATOM 3935 N N . PHE B 1 99 ? 48.497 -19.405 42.160 1.00 20.08 78 PHE B N 1
ATOM 3936 C CA . PHE B 1 99 ? 48.665 -18.013 42.578 1.00 14.03 78 PHE B CA 1
ATOM 3937 C C . PHE B 1 99 ? 47.305 -17.316 42.685 1.00 16.76 78 PHE B C 1
ATOM 3938 O O . PHE B 1 99 ? 47.046 -16.598 43.650 1.00 19.69 78 PHE B O 1
ATOM 3946 N N . ALA B 1 100 ? 46.440 -17.535 41.700 1.00 18.29 79 ALA B N 1
ATOM 3947 C CA . ALA B 1 100 ? 45.093 -16.963 41.728 1.00 18.23 79 ALA B CA 1
ATOM 3948 C C . ALA B 1 100 ? 44.306 -17.455 42.939 1.00 21.52 79 ALA B C 1
ATOM 3949 O O . ALA B 1 100 ? 43.659 -16.674 43.628 1.00 23.74 79 ALA B O 1
ATOM 3951 N N . LEU B 1 101 ? 44.386 -18.752 43.207 1.00 19.17 80 LEU B N 1
ATOM 3952 C CA . LEU B 1 101 ? 43.662 -19.348 44.322 1.00 20.17 80 LEU B CA 1
ATOM 3953 C C . LEU B 1 101 ? 44.057 -18.746 45.660 1.00 25.31 80 LEU B C 1
ATOM 3954 O O . LEU B 1 101 ? 43.209 -18.524 46.520 1.00 30.94 80 LEU B O 1
ATOM 3959 N N . ALA B 1 102 ? 45.349 -18.484 45.830 1.00 23.98 81 ALA B N 1
ATOM 3960 C CA . ALA B 1 102 ? 45.860 -17.965 47.089 1.00 17.91 81 ALA B CA 1
ATOM 3961 C C . ALA B 1 102 ? 45.557 -16.484 47.274 1.00 20.90 81 ALA B C 1
ATOM 3962 O O . ALA B 1 102 ? 45.709 -15.950 48.370 1.00 24.33 81 ALA B O 1
ATOM 3964 N N . HIS B 1 103 ? 45.130 -15.818 46.209 1.00 19.23 82 HIS B N 1
ATOM 3965 C CA . HIS B 1 103 ? 44.958 -14.370 46.261 1.00 19.70 82 HIS B CA 1
ATOM 3966 C C . HIS B 1 103 ? 43.539 -13.894 45.979 1.00 21.43 82 HIS B C 1
ATOM 3967 O O . HIS B 1 103 ? 43.235 -12.720 46.158 1.00 23.27 82 HIS B O 1
ATOM 3974 N N . LEU B 1 104 ? 42.676 -14.805 45.543 1.00 21.95 83 LEU B N 1
ATOM 3975 C CA . LEU B 1 104 ? 41.366 -14.419 45.037 1.00 23.72 83 LEU B CA 1
ATOM 3976 C C . LEU B 1 104 ? 40.494 -13.763 46.105 1.00 24.74 83 LEU B C 1
ATOM 3977 O O . LEU B 1 104 ? 39.767 -12.822 45.809 1.00 26.47 83 LEU B O 1
ATOM 3982 N N . ASP B 1 105 ? 40.565 -14.258 47.339 1.00 28.44 84 ASP B N 1
ATOM 3983 C CA . ASP B 1 105 ? 39.781 -13.691 48.435 1.00 25.09 84 ASP B CA 1
ATOM 3984 C C . ASP B 1 105 ? 40.098 -12.215 48.619 1.00 25.58 84 ASP B C 1
ATOM 3985 O O . ASP B 1 105 ? 39.223 -11.408 48.930 1.00 32.20 84 ASP B O 1
ATOM 3990 N N . GLU B 1 106 ? 41.361 -11.869 48.424 1.00 22.60 85 GLU B N 1
ATOM 3991 C CA . GLU B 1 106 ? 41.783 -10.490 48.542 1.00 23.38 85 GLU B CA 1
ATOM 3992 C C . GLU B 1 106 ? 41.312 -9.671 47.349 1.00 25.33 85 GLU B C 1
ATOM 3993 O O . GLU B 1 106 ? 40.868 -8.537 47.499 1.00 30.40 85 GLU B O 1
ATOM 3999 N N . TRP B 1 107 ? 41.405 -10.255 46.163 1.00 24.77 86 TRP B N 1
ATOM 4000 C CA . TRP B 1 107 ? 41.126 -9.524 44.939 1.00 23.64 86 TRP B CA 1
ATOM 4001 C C . TRP B 1 107 ? 39.657 -9.132 44.801 1.00 24.00 86 TRP B C 1
ATOM 4002 O O . TRP B 1 107 ? 39.356 -8.046 44.316 1.00 27.43 86 TRP B O 1
ATOM 4013 N N . VAL B 1 108 ? 38.751 -10.008 45.230 1.00 22.69 87 VAL B N 1
ATOM 4014 C CA . VAL B 1 108 ? 37.320 -9.781 45.034 1.00 19.32 87 VAL B CA 1
ATOM 4015 C C . VAL B 1 108 ? 36.711 -8.899 46.117 1.00 23.64 87 VAL B C 1
ATOM 4016 O O . VAL B 1 108 ? 35.522 -8.593 46.075 1.00 26.98 87 VAL B O 1
ATOM 4020 N N . ALA B 1 109 ? 37.524 -8.488 47.082 1.00 24.15 88 ALA B N 1
ATOM 4021 C CA . ALA B 1 109 ? 37.041 -7.649 48.173 1.00 23.29 88 ALA B CA 1
ATOM 4022 C C . ALA B 1 109 ? 36.868 -6.198 47.744 1.00 21.84 88 ALA B C 1
ATOM 4023 O O . ALA B 1 109 ? 37.767 -5.608 47.149 1.00 26.75 88 ALA B O 1
ATOM 4025 N N . PRO B 1 110 ? 35.701 -5.619 48.050 1.00 22.91 89 PRO B N 1
ATOM 4026 C CA . PRO B 1 110 ? 35.436 -4.202 47.780 1.00 20.50 89 PRO B CA 1
ATOM 4027 C C . PRO B 1 110 ? 36.485 -3.309 48.420 1.00 25.21 89 PRO B C 1
ATOM 4028 O O . PRO B 1 110 ? 36.889 -3.540 49.558 1.00 30.95 89 PRO B O 1
ATOM 4032 N N . VAL B 1 111 ? 36.941 -2.310 47.677 1.00 22.77 90 VAL B N 1
ATOM 4033 C CA . VAL B 1 111 ? 37.949 -1.397 48.180 1.00 18.72 90 VAL B CA 1
ATOM 4034 C C . VAL B 1 111 ? 37.295 -0.095 48.618 1.00 26.70 90 VAL B C 1
ATOM 4035 O O . VAL B 1 111 ? 36.707 0.605 47.804 1.00 23.29 90 VAL B O 1
ATOM 4039 N N . SER B 1 112 ? 37.390 0.224 49.903 1.00 22.44 91 SER B N 1
ATOM 4040 C CA . SER B 1 112 ? 36.816 1.464 50.405 1.00 28.94 91 SER B CA 1
ATOM 4041 C C . SER B 1 112 ? 37.750 2.621 50.106 1.00 23.81 91 SER B C 1
ATOM 4042 O O . SER B 1 112 ? 38.963 2.501 50.244 1.00 25.11 91 SER B O 1
ATOM 4045 N N . VAL B 1 113 ? 37.183 3.741 49.678 1.00 24.75 92 VAL B N 1
ATOM 4046 C CA . VAL B 1 113 ? 37.984 4.916 49.367 1.00 20.71 92 VAL B CA 1
ATOM 4047 C C . VAL B 1 113 ? 37.520 6.090 50.208 1.00 24.46 92 VAL B C 1
ATOM 4048 O O . VAL B 1 113 ? 36.417 6.065 50.752 1.00 32.03 92 VAL B O 1
ATOM 4052 N N . PRO B 1 114 ? 38.372 7.114 50.349 1.00 22.31 93 PRO B N 1
ATOM 4053 C CA . PRO B 1 114 ? 37.942 8.313 51.069 1.00 21.95 93 PRO B CA 1
ATOM 4054 C C . PRO B 1 114 ? 36.844 9.059 50.330 1.00 27.16 93 PRO B C 1
ATOM 4055 O O . PRO B 1 114 ? 36.656 8.874 49.126 1.00 22.89 93 PRO B O 1
ATOM 4059 N N . SER B 1 115 ? 36.123 9.895 51.064 1.00 31.27 94 SER B N 1
ATOM 4060 C CA . SER B 1 115 ? 35.116 10.759 50.477 1.00 25.12 94 SER B CA 1
ATOM 4061 C C . SER B 1 115 ? 35.497 12.204 50.718 1.00 23.53 94 SER B C 1
ATOM 4062 O O . SER B 1 115 ? 35.584 12.637 51.862 1.00 36.46 94 SER B O 1
ATOM 4065 N N . PRO B 1 116 ? 35.736 12.957 49.640 1.00 23.91 95 PRO B N 1
ATOM 4066 C CA . PRO B 1 116 ? 36.054 14.376 49.797 1.00 26.64 95 PRO B CA 1
ATOM 4067 C C . PRO B 1 116 ? 34.881 15.138 50.404 1.00 31.59 95 PRO B C 1
ATOM 4068 O O . PRO B 1 116 ? 33.755 14.643 50.389 1.00 37.58 95 PRO B O 1
ATOM 4072 N N . ASP B 1 117 ? 35.149 16.326 50.935 1.00 39.92 96 ASP B N 1
ATOM 4073 C CA . ASP B 1 117 ? 34.145 17.085 51.674 1.00 37.44 96 ASP B CA 1
ATOM 4074 C C . ASP B 1 117 ? 32.999 17.570 50.794 1.00 31.57 96 ASP B C 1
ATOM 4075 O O . ASP B 1 117 ? 31.872 17.708 51.262 1.00 32.97 96 ASP B O 1
ATOM 4080 N N . ILE B 1 118 ? 33.284 17.821 49.520 1.00 30.13 97 ILE B N 1
ATOM 4081 C CA . ILE B 1 118 ? 32.276 18.345 48.606 1.00 32.53 97 ILE B CA 1
ATOM 4082 C C . ILE B 1 118 ? 31.108 17.362 48.432 1.00 34.07 97 ILE B C 1
ATOM 4083 O O . ILE B 1 118 ? 29.984 17.767 48.135 1.00 34.43 97 ILE B O 1
ATOM 4088 N N . ILE B 1 119 ? 31.367 16.077 48.652 1.00 34.27 98 ILE B N 1
ATOM 4089 C CA . ILE B 1 119 ? 30.332 15.056 48.520 1.00 30.12 98 ILE B CA 1
ATOM 4090 C C . ILE B 1 119 ? 29.961 14.427 49.859 1.00 27.03 98 ILE B C 1
ATOM 4091 O O . ILE B 1 119 ? 29.191 13.468 49.911 1.00 32.30 98 ILE B O 1
ATOM 4096 N N . ALA B 1 120 ? 30.514 14.960 50.940 1.00 32.43 99 ALA B N 1
ATOM 4097 C CA . ALA B 1 120 ? 30.189 14.470 52.271 1.00 29.68 99 ALA B CA 1
ATOM 4098 C 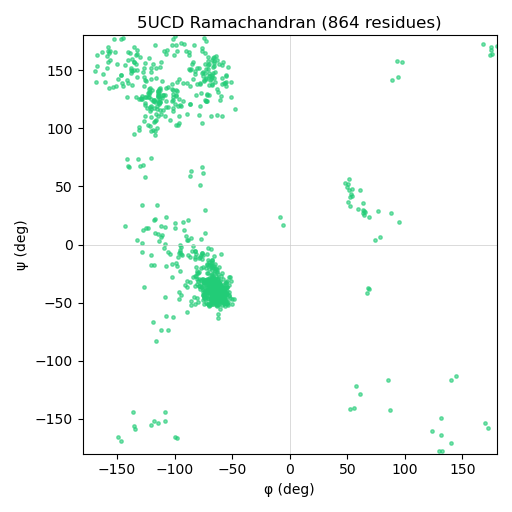C . ALA B 1 120 ? 28.777 14.911 52.648 1.00 38.23 99 ALA B C 1
ATOM 4099 O O . ALA B 1 120 ? 28.300 15.939 52.166 1.00 34.72 99 ALA B O 1
ATOM 4101 N N . PRO B 1 121 ? 28.091 14.125 53.494 1.00 29.62 100 PRO B N 1
ATOM 4102 C CA . PRO B 1 121 ? 28.538 12.838 54.034 1.00 27.05 100 PRO B CA 1
ATOM 4103 C C . PRO B 1 121 ? 28.194 11.668 53.121 1.00 28.21 100 PRO B C 1
ATOM 4104 O O . PRO B 1 121 ? 27.085 11.614 52.597 1.00 27.74 100 PRO B O 1
ATOM 4108 N N . SER B 1 122 ? 29.142 10.754 52.927 1.00 30.95 101 SER B N 1
ATOM 4109 C CA . SER B 1 122 ? 28.888 9.533 52.170 1.00 28.17 101 SER B CA 1
ATOM 4110 C C . SER B 1 122 ? 30.010 8.527 52.356 1.00 29.64 101 SER B C 1
ATOM 4111 O O . SER B 1 122 ? 31.143 8.897 52.646 1.00 29.56 101 SER B O 1
ATOM 4114 N N . GLU B 1 123 ? 29.67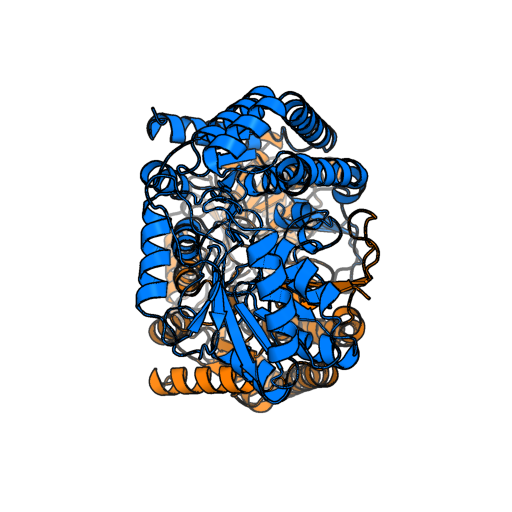8 7.250 52.205 1.00 25.01 102 GLU B N 1
ATOM 4115 C CA . GLU B 1 123 ? 30.667 6.183 52.206 1.00 29.59 102 GLU B CA 1
ATOM 4116 C C . GLU B 1 123 ? 30.844 5.652 50.796 1.00 27.37 102 GLU B C 1
ATOM 4117 O O . GLU B 1 123 ? 29.883 5.227 50.161 1.00 27.57 102 GLU B O 1
ATOM 4123 N N . CYS B 1 124 ? 32.076 5.681 50.305 1.00 30.34 103 CYS B N 1
ATOM 4124 C CA . CYS B 1 124 ? 32.351 5.249 48.944 1.00 25.12 103 CYS B CA 1
ATOM 4125 C C . CYS B 1 124 ? 33.260 4.036 48.920 1.00 25.79 103 CYS B C 1
ATOM 4126 O O . CYS B 1 124 ? 34.064 3.833 49.825 1.00 27.12 103 CYS B O 1
ATOM 4129 N N . TYR B 1 125 ? 33.115 3.231 47.875 1.00 20.97 104 TYR B N 1
ATOM 4130 C CA . TYR B 1 125 ? 33.998 2.102 47.655 1.00 17.09 104 TYR B CA 1
ATOM 4131 C C . TYR B 1 125 ? 33.968 1.699 46.188 1.00 19.88 104 TYR B C 1
ATOM 4132 O O . TYR B 1 125 ? 33.147 2.193 45.417 1.00 19.55 104 TYR B O 1
ATOM 4141 N N . VAL B 1 126 ? 34.887 0.820 45.806 1.00 22.36 105 VAL B N 1
ATOM 4142 C CA . VAL B 1 126 ? 35.020 0.403 44.419 1.00 17.68 105 VAL B CA 1
ATOM 4143 C C . VAL B 1 126 ? 34.850 -1.104 44.300 1.00 25.95 105 VAL B C 1
ATOM 4144 O O . VAL B 1 126 ? 35.448 -1.874 45.049 1.00 25.13 105 VAL B O 1
ATOM 4148 N N . VAL B 1 127 ? 34.015 -1.514 43.357 1.00 24.89 106 VAL B N 1
ATOM 4149 C CA . VAL B 1 127 ? 33.769 -2.919 43.095 1.00 20.16 106 VAL B CA 1
ATOM 4150 C C . VAL B 1 127 ? 34.373 -3.261 41.742 1.00 24.06 106 VAL B C 1
ATOM 4151 O O . VAL B 1 127 ? 34.325 -2.450 40.819 1.00 28.66 106 VAL B O 1
ATOM 4155 N N . GLN B 1 128 ? 34.978 -4.440 41.635 1.00 29.01 107 GLN B N 1
ATOM 4156 C CA . GLN B 1 128 ? 35.393 -4.958 40.342 1.00 23.87 107 GLN B CA 1
ATOM 4157 C C . GLN B 1 128 ? 34.294 -5.892 39.844 1.00 23.56 107 GLN B C 1
ATOM 4158 O O . GLN B 1 128 ? 34.073 -6.966 40.404 1.00 23.39 107 GLN B O 1
ATOM 4164 N N . GLU B 1 129 ? 33.596 -5.463 38.799 1.00 18.55 108 GLU B N 1
ATOM 4165 C CA . GLU B 1 129 ? 32.420 -6.172 38.310 1.00 20.82 108 GLU B CA 1
ATOM 4166 C C . GLU B 1 129 ? 32.709 -6.918 37.012 1.00 17.42 108 GLU B C 1
ATOM 4167 O O . GLU B 1 129 ? 33.337 -6.376 36.109 1.00 24.33 108 GLU B O 1
ATOM 4173 N N . PRO B 1 130 ? 32.247 -8.172 36.917 1.00 20.04 109 PRO B N 1
ATOM 4174 C CA . PRO B 1 130 ? 32.440 -8.985 35.710 1.00 21.60 109 PRO B CA 1
ATOM 4175 C C . PRO B 1 130 ? 31.863 -8.345 34.452 1.00 23.71 109 PRO B C 1
ATOM 4176 O O . PRO B 1 130 ? 30.963 -7.515 34.539 1.00 23.78 109 PRO B O 1
ATOM 4180 N N . TYR B 1 131 ? 32.381 -8.733 33.293 1.00 21.46 110 TYR B N 1
ATOM 4181 C CA . TYR B 1 131 ? 31.859 -8.238 32.027 1.00 20.96 110 TYR B CA 1
ATOM 4182 C C . TYR B 1 131 ? 30.624 -9.021 31.577 1.00 18.78 110 TYR B C 1
ATOM 4183 O O . TYR B 1 131 ? 29.589 -8.435 31.261 1.00 26.33 110 TYR B O 1
ATOM 4192 N N . GLY B 1 132 ? 30.738 -10.344 31.555 1.00 17.61 111 GLY B N 1
ATOM 4193 C CA . GLY B 1 132 ? 29.654 -11.197 31.105 1.00 20.80 111 GLY B CA 1
ATOM 4194 C C . GLY B 1 132 ? 30.142 -12.419 30.350 1.00 22.50 111 GLY B C 1
ATOM 4195 O O . GLY B 1 132 ? 30.783 -13.301 30.919 1.00 23.52 111 GLY B O 1
ATOM 4196 N N . VAL B 1 133 ? 29.833 -12.469 29.061 1.00 20.44 112 VAL B N 1
ATOM 4197 C CA . VAL B 1 133 ? 30.234 -13.589 28.224 1.00 20.03 112 VAL B CA 1
ATOM 4198 C C . VAL B 1 133 ? 31.476 -13.218 27.431 1.00 18.69 112 VAL B C 1
ATOM 4199 O O . VAL B 1 133 ? 31.457 -12.263 26.663 1.00 20.77 112 VAL B O 1
ATOM 4203 N N . THR B 1 134 ? 32.552 -13.978 27.613 1.00 18.15 113 THR B N 1
ATOM 4204 C CA . THR B 1 134 ? 33.824 -13.622 26.995 1.00 18.64 113 THR B CA 1
ATOM 4205 C C . THR B 1 134 ? 34.264 -14.608 25.919 1.00 15.71 113 THR B C 1
ATOM 4206 O O . THR B 1 134 ? 33.905 -15.782 25.933 1.00 20.16 113 THR B O 1
ATOM 4210 N N . TYR B 1 135 ? 35.038 -14.092 24.977 1.00 14.11 114 TYR B N 1
ATOM 4211 C CA . TYR B 1 135 ? 35.555 -14.858 23.858 1.00 18.42 114 TYR B CA 1
ATOM 4212 C C . TYR B 1 135 ? 37.078 -14.881 23.919 1.00 20.66 114 TYR B C 1
ATOM 4213 O O . TYR B 1 135 ? 37.710 -13.831 23.967 1.00 18.13 114 TYR B O 1
ATOM 4222 N N . ILE B 1 136 ? 37.667 -16.072 23.935 1.00 21.50 115 ILE B N 1
ATOM 4223 C CA . ILE B 1 136 ? 39.120 -16.184 23.907 1.00 17.53 115 ILE B CA 1
ATOM 4224 C C . ILE B 1 136 ? 39.598 -16.856 22.632 1.00 20.46 115 ILE B C 1
ATOM 4225 O O . ILE B 1 136 ? 39.294 -18.018 22.381 1.00 21.95 115 ILE B O 1
ATOM 4230 N N . ILE B 1 137 ? 40.350 -16.114 21.829 1.00 25.01 116 ILE B N 1
ATOM 4231 C CA . ILE B 1 137 ? 40.921 -16.659 20.610 1.00 23.67 116 ILE B CA 1
ATOM 4232 C C . ILE B 1 137 ? 42.356 -17.087 20.869 1.00 21.00 116 ILE B C 1
ATOM 4233 O O . ILE B 1 137 ? 43.199 -16.273 21.234 1.00 26.75 116 ILE B O 1
ATOM 4238 N N . GLY B 1 138 ? 42.625 -18.373 20.687 1.00 23.67 117 GLY B N 1
ATOM 4239 C CA . GLY B 1 138 ? 43.936 -18.923 20.974 1.00 20.02 117 GLY B CA 1
ATOM 4240 C C . GLY B 1 138 ? 44.824 -19.026 19.751 1.00 22.23 117 GLY B C 1
ATOM 4241 O O . GLY B 1 138 ? 44.353 -19.336 18.659 1.00 24.19 117 GLY B O 1
ATOM 4242 N N . PRO B 1 139 ? 46.123 -18.755 19.928 1.00 26.17 118 PRO B N 1
ATOM 4243 C CA . PRO B 1 139 ? 47.100 -18.830 18.843 1.00 22.24 118 PRO B CA 1
ATOM 4244 C C . PRO B 1 139 ? 47.732 -20.214 18.779 1.00 20.84 118 PRO B C 1
ATOM 4245 O O . PRO B 1 139 ? 47.506 -21.024 19.675 1.00 21.84 118 PRO B O 1
ATOM 4249 N N . PHE B 1 140 ? 48.524 -20.478 17.747 1.00 26.61 119 PHE B N 1
ATOM 4250 C CA . PHE B 1 140 ? 49.057 -21.819 17.535 1.00 20.54 119 PHE B CA 1
ATOM 4251 C C . PHE B 1 140 ? 50.271 -22.147 18.399 1.00 20.19 119 PHE B C 1
ATOM 4252 O O . PHE B 1 140 ? 50.440 -23.294 18.811 1.00 26.43 119 PHE B O 1
ATOM 4260 N N . ASN B 1 141 ? 51.114 -21.152 18.668 1.00 20.87 120 ASN B N 1
ATOM 4261 C CA . ASN B 1 141 ? 52.487 -21.425 19.097 1.00 19.31 120 ASN B CA 1
ATOM 4262 C C . ASN B 1 141 ? 52.622 -21.932 20.531 1.00 21.80 120 ASN B C 1
ATOM 4263 O O . ASN B 1 141 ? 53.433 -22.811 20.800 1.00 20.12 120 ASN B O 1
ATOM 4268 N N . TYR B 1 142 ? 51.833 -21.381 21.444 1.00 24.55 121 TYR B N 1
ATOM 4269 C CA . TYR B 1 142 ? 51.778 -21.881 22.814 1.00 16.59 121 TYR B CA 1
ATOM 4270 C C . TYR B 1 142 ? 50.321 -22.087 23.205 1.00 22.33 121 TYR B C 1
ATOM 4271 O O . TYR B 1 142 ? 49.810 -21.389 24.076 1.00 29.30 121 TYR B O 1
ATOM 4280 N N . PRO B 1 143 ? 49.658 -23.064 22.566 1.00 16.12 122 PRO B N 1
ATOM 4281 C CA . PRO B 1 143 ? 48.199 -23.194 22.586 1.00 21.35 122 PRO B CA 1
ATOM 4282 C C . PRO B 1 143 ? 47.612 -23.450 23.968 1.00 22.45 122 PRO B C 1
ATOM 4283 O O . PRO B 1 143 ? 46.483 -23.038 24.213 1.00 32.27 122 PRO B O 1
ATOM 4287 N N . VAL B 1 144 ? 48.344 -24.106 24.859 1.00 22.82 123 VAL B N 1
ATOM 4288 C CA . VAL B 1 144 ? 47.814 -24.342 26.197 1.00 20.23 123 VAL B CA 1
ATOM 4289 C C . VAL B 1 144 ? 47.961 -23.091 27.063 1.00 25.19 123 VAL B C 1
ATOM 4290 O O . VAL B 1 144 ? 46.998 -22.648 27.696 1.00 23.34 123 VAL B O 1
ATOM 4294 N N . ASN B 1 145 ? 49.165 -22.526 27.080 1.00 21.18 124 ASN B N 1
ATOM 4295 C CA . ASN B 1 145 ? 49.446 -21.315 27.840 1.00 20.30 124 ASN B CA 1
ATOM 4296 C C . ASN B 1 145 ? 48.499 -20.192 27.446 1.00 20.11 124 ASN B C 1
ATOM 4297 O O . ASN B 1 145 ? 47.863 -19.580 28.292 1.00 23.35 124 ASN B O 1
ATOM 4302 N N . LEU B 1 146 ? 48.390 -19.944 26.150 1.00 24.71 125 LEU B N 1
ATOM 4303 C CA . LEU B 1 146 ? 47.699 -18.757 25.673 1.00 23.90 125 LEU B CA 1
ATOM 4304 C C . LEU B 1 146 ? 46.197 -18.958 25.428 1.00 21.55 125 LEU B C 1
ATOM 4305 O O . LEU B 1 146 ? 45.529 -18.069 24.907 1.00 25.72 125 LEU B O 1
ATOM 4310 N N . THR B 1 147 ? 45.659 -20.112 25.812 1.00 23.19 126 THR B N 1
ATOM 4311 C CA . THR B 1 147 ? 44.206 -20.255 25.882 1.00 25.50 126 THR B CA 1
ATOM 4312 C C . THR B 1 147 ? 43.761 -20.321 27.332 1.00 20.49 126 THR B C 1
ATOM 4313 O O . THR B 1 147 ? 42.811 -19.651 27.721 1.00 24.41 126 THR B O 1
ATOM 4317 N N . LEU B 1 148 ? 44.465 -21.115 28.133 1.00 18.75 127 LEU B N 1
ATOM 4318 C CA . LEU B 1 148 ? 44.028 -21.406 29.494 1.00 14.32 127 LEU B CA 1
ATOM 4319 C C . LEU B 1 148 ? 44.438 -20.357 30.526 1.00 17.38 127 LEU B C 1
ATOM 4320 O O . LEU B 1 148 ? 43.758 -20.193 31.537 1.00 22.70 127 LEU B O 1
ATOM 4325 N N . THR B 1 149 ? 45.543 -19.657 30.297 1.00 14.63 128 THR B N 1
ATOM 4326 C CA . THR B 1 149 ? 45.915 -18.572 31.205 1.00 18.80 128 THR B CA 1
ATOM 4327 C C . THR B 1 149 ? 44.922 -17.399 31.116 1.00 16.53 128 THR B C 1
ATOM 4328 O O . THR B 1 149 ? 44.511 -16.876 32.143 1.00 22.26 128 THR B O 1
ATOM 4332 N N . PRO B 1 150 ? 44.524 -16.985 29.898 1.00 16.44 129 PRO B N 1
ATOM 4333 C CA . PRO B 1 150 ? 43.479 -15.961 29.895 1.00 15.22 129 PRO B CA 1
ATOM 4334 C C . PRO B 1 150 ? 42.153 -16.478 30.459 1.00 22.49 129 PRO B C 1
ATOM 4335 O O . PRO B 1 150 ? 41.392 -15.698 31.027 1.00 21.96 129 PRO B O 1
ATOM 4339 N N . LEU B 1 151 ? 41.889 -17.774 30.300 1.00 23.48 130 LEU B N 1
ATOM 4340 C CA . LEU B 1 151 ? 40.673 -18.385 30.830 1.00 16.87 130 LEU B CA 1
ATOM 4341 C C . LEU B 1 151 ? 40.589 -18.199 32.335 1.00 16.02 130 LEU B C 1
ATOM 4342 O O . LEU B 1 151 ? 39.519 -17.940 32.882 1.00 23.80 130 LEU B O 1
ATOM 4347 N N . ILE B 1 152 ? 41.731 -18.334 32.997 1.00 19.21 131 ILE B N 1
ATOM 4348 C CA . ILE B 1 152 ? 41.827 -18.086 34.425 1.00 20.01 131 ILE B CA 1
ATOM 4349 C C . ILE B 1 152 ? 41.349 -16.673 34.733 1.00 17.40 131 ILE B C 1
ATOM 4350 O O . ILE B 1 152 ? 40.655 -16.446 35.722 1.00 21.31 131 ILE B O 1
ATOM 4355 N N . GLY B 1 153 ? 41.717 -15.733 33.869 1.00 18.23 132 GLY B N 1
ATOM 4356 C CA . GLY B 1 153 ? 41.254 -14.363 33.989 1.00 14.88 132 GLY B CA 1
ATOM 4357 C C . GLY B 1 153 ? 39.744 -14.273 33.929 1.00 18.47 132 GLY B C 1
ATOM 4358 O O . GLY B 1 153 ? 39.111 -13.687 34.804 1.00 22.03 132 GLY B O 1
ATOM 4359 N N . ALA B 1 154 ? 39.172 -14.865 32.889 1.00 18.12 133 ALA B N 1
ATOM 4360 C CA . ALA B 1 154 ? 37.727 -14.905 32.717 1.00 15.96 133 ALA B CA 1
ATOM 4361 C C . ALA B 1 154 ? 37.044 -15.525 33.930 1.00 20.19 133 ALA B C 1
ATOM 4362 O O . ALA B 1 154 ? 36.017 -15.032 34.394 1.00 20.03 133 ALA B O 1
ATOM 4364 N N . ILE B 1 155 ? 37.633 -16.592 34.457 1.00 18.90 134 ILE B N 1
ATOM 4365 C CA . ILE B 1 155 ? 37.036 -17.305 35.576 1.00 15.00 134 ILE B CA 1
ATOM 4366 C C . ILE B 1 155 ? 37.044 -16.477 36.855 1.00 18.01 134 ILE B C 1
ATOM 4367 O O . ILE B 1 155 ? 36.015 -16.338 37.510 1.00 19.08 134 ILE B O 1
ATOM 4372 N N . ILE B 1 156 ? 38.194 -15.917 37.213 1.00 20.03 135 ILE B N 1
ATOM 4373 C CA . ILE B 1 156 ? 38.293 -15.214 38.484 1.00 15.29 135 ILE B CA 1
ATOM 4374 C C . ILE B 1 156 ? 37.555 -13.884 38.440 1.00 18.84 135 ILE B C 1
ATOM 4375 O O . ILE B 1 156 ? 37.194 -13.339 39.475 1.00 17.55 135 ILE B O 1
ATOM 4380 N N . GLY B 1 157 ? 37.318 -13.379 37.235 1.00 18.46 136 GLY B N 1
ATOM 4381 C CA . GLY B 1 157 ? 36.559 -12.160 37.052 1.00 13.69 136 GLY B CA 1
ATOM 4382 C C . GLY B 1 157 ? 35.054 -12.362 37.167 1.00 23.99 136 GLY B C 1
ATOM 4383 O O . GLY B 1 157 ? 34.303 -11.396 37.234 1.00 23.54 136 GLY B O 1
ATOM 4384 N N . GLY B 1 158 ? 34.610 -13.616 37.179 1.00 20.27 137 GLY B N 1
ATOM 4385 C CA . GLY B 1 158 ? 33.197 -13.919 37.316 1.00 18.67 137 GLY B CA 1
ATOM 4386 C C . GLY B 1 158 ? 32.462 -13.962 35.992 1.00 17.68 137 GLY B C 1
ATOM 4387 O O . GLY B 1 158 ? 31.266 -13.714 35.931 1.00 23.94 137 GLY B O 1
ATOM 4388 N N . ASN B 1 159 ? 33.188 -14.282 34.930 1.00 18.88 138 ASN B N 1
ATOM 4389 C CA . ASN B 1 159 ? 32.635 -14.342 33.586 1.00 17.39 138 ASN B CA 1
ATOM 4390 C C . ASN B 1 159 ? 32.289 -15.764 33.154 1.00 23.15 138 ASN B C 1
ATOM 4391 O O . ASN B 1 159 ? 32.613 -16.730 33.844 1.00 18.44 138 ASN B O 1
ATOM 4396 N N . THR B 1 160 ? 31.625 -15.885 32.010 1.00 21.63 139 THR B N 1
ATOM 4397 C CA . THR B 1 160 ? 31.562 -17.152 31.294 1.00 22.18 139 THR B CA 1
ATOM 4398 C C . THR B 1 160 ? 32.544 -17.025 30.145 1.00 19.92 139 THR B C 1
ATOM 4399 O O . THR B 1 160 ? 33.050 -15.937 29.890 1.00 24.26 139 THR B O 1
ATOM 4403 N N . CYS B 1 161 ? 32.811 -18.112 29.435 1.00 21.03 140 CYS B N 1
ATOM 4404 C CA . CYS B 1 161 ? 33.826 -18.037 28.399 1.00 18.29 140 CYS B CA 1
ATOM 4405 C C . CYS B 1 161 ? 33.644 -19.029 27.259 1.00 19.48 140 CYS B C 1
ATOM 4406 O O . CYS B 1 161 ? 33.361 -20.206 27.470 1.00 18.39 140 CYS B O 1
ATOM 4409 N N . ILE B 1 162 ? 33.810 -18.534 26.041 1.00 17.29 141 ILE B N 1
ATOM 4410 C CA . ILE B 1 162 ? 33.913 -19.397 24.878 1.00 20.53 141 ILE B CA 1
ATOM 4411 C C . ILE B 1 162 ? 35.330 -19.307 24.317 1.00 19.59 141 ILE B C 1
ATOM 4412 O O . ILE B 1 162 ? 35.836 -18.220 24.050 1.00 20.48 141 ILE B O 1
ATOM 4417 N N . ILE B 1 163 ? 35.971 -20.458 24.159 1.00 27.33 142 ILE B N 1
ATOM 4418 C CA . ILE B 1 163 ? 37.348 -20.526 23.681 1.00 15.93 142 ILE B CA 1
ATOM 4419 C C . ILE B 1 163 ? 37.407 -21.107 22.279 1.00 17.81 142 ILE B C 1
ATOM 4420 O O . ILE B 1 163 ? 36.835 -22.162 22.022 1.00 23.09 142 ILE B O 1
ATOM 4425 N N . LYS B 1 164 ? 38.087 -20.417 21.369 1.00 19.62 143 LYS B N 1
ATOM 4426 C CA . LYS B 1 164 ? 38.391 -20.994 20.064 1.00 23.59 143 LYS B CA 1
ATOM 4427 C C . LYS B 1 164 ? 39.897 -21.169 19.890 1.00 19.53 143 LYS B C 1
ATOM 4428 O O . LYS B 1 164 ? 40.605 -20.210 19.592 1.00 21.21 143 LYS B O 1
ATOM 4434 N N . PRO B 1 165 ? 40.394 -22.397 20.081 1.00 22.15 144 PRO B N 1
ATOM 4435 C CA . PRO B 1 165 ? 41.825 -22.649 19.895 1.00 16.43 144 PRO B CA 1
ATOM 4436 C C . PRO B 1 165 ? 42.199 -22.621 18.423 1.00 21.81 144 PRO B C 1
ATOM 4437 O O . PRO B 1 165 ? 41.321 -22.480 17.579 1.00 27.72 144 PRO B O 1
ATOM 4441 N N . SER B 1 166 ? 43.486 -22.739 18.118 1.00 28.82 145 SER B N 1
ATOM 4442 C CA . SER B 1 166 ? 43.940 -22.719 16.735 1.00 25.34 145 SER B CA 1
ATOM 4443 C C . SER B 1 166 ? 43.616 -24.026 16.021 1.00 25.08 145 SER B C 1
ATOM 4444 O O . SER B 1 166 ? 43.714 -25.103 16.603 1.00 23.13 145 SER B O 1
ATOM 4447 N N . GLU B 1 167 ? 43.237 -23.932 14.754 1.00 27.93 146 GLU B N 1
ATOM 4448 C CA . GLU B 1 167 ? 42.945 -25.131 13.985 1.00 27.96 146 GLU B CA 1
ATOM 4449 C C . GLU B 1 167 ? 44.217 -25.682 13.348 1.00 27.89 146 GLU B C 1
ATOM 4450 O O . GLU B 1 167 ? 44.225 -26.799 12.841 1.00 30.67 146 GLU B O 1
ATOM 4456 N N . THR B 1 168 ? 45.296 -24.903 13.386 1.00 28.94 147 THR B N 1
ATOM 4457 C CA . THR B 1 168 ? 46.553 -25.325 12.770 1.00 23.77 147 THR B CA 1
ATOM 4458 C C . THR B 1 168 ? 47.351 -26.246 13.692 1.00 25.90 147 THR B C 1
ATOM 4459 O O . THR B 1 168 ? 48.337 -26.848 13.278 1.00 37.79 147 THR B O 1
ATOM 4463 N N . THR B 1 169 ? 46.917 -26.348 14.943 1.00 26.52 148 THR B N 1
ATOM 4464 C CA . THR B 1 169 ? 47.452 -27.328 15.878 1.00 18.89 148 THR B CA 1
ATOM 4465 C C . THR B 1 169 ? 46.317 -28.236 16.364 1.00 30.92 148 THR B C 1
ATOM 4466 O O . THR B 1 169 ? 45.857 -28.116 17.498 1.00 31.24 148 THR B O 1
ATOM 4470 N N . PRO B 1 170 ? 45.860 -29.152 15.498 1.00 26.37 149 PRO B N 1
ATOM 4471 C CA . PRO B 1 170 ? 44.622 -29.907 15.724 1.00 25.07 149 PRO B CA 1
ATOM 4472 C C . PRO B 1 170 ? 44.673 -30.888 16.898 1.00 25.43 149 PRO B C 1
ATOM 4473 O O . PRO B 1 170 ? 43.674 -31.041 17.593 1.00 25.02 149 PRO B O 1
ATOM 4477 N N . GLU B 1 171 ? 45.812 -31.530 17.122 1.00 26.63 150 GLU B N 1
ATOM 4478 C CA . GLU B 1 171 ? 45.930 -32.504 18.201 1.00 25.73 150 GLU B CA 1
ATOM 4479 C C . GLU B 1 171 ? 45.738 -31.870 19.570 1.00 29.43 150 GLU B C 1
ATOM 4480 O O . GLU B 1 171 ? 45.043 -32.420 20.423 1.00 27.92 150 GLU B O 1
ATOM 4486 N N . THR B 1 172 ? 46.361 -30.714 19.782 1.00 28.05 151 THR B N 1
ATOM 4487 C CA . THR B 1 172 ? 46.332 -30.081 21.091 1.00 24.40 151 THR B CA 1
ATOM 4488 C C . THR B 1 172 ? 45.018 -29.331 21.296 1.00 23.52 151 THR B C 1
ATOM 4489 O O . THR B 1 172 ? 44.537 -29.210 22.418 1.00 27.09 151 THR B O 1
ATOM 4493 N N . SER B 1 173 ? 44.429 -28.848 20.210 1.00 24.82 152 SER B N 1
ATOM 4494 C CA . SER B 1 173 ? 43.117 -28.216 20.282 1.00 26.09 152 SER B CA 1
ATOM 4495 C C . SER B 1 173 ? 42.071 -29.219 20.748 1.00 28.20 152 SER B C 1
ATOM 4496 O O . SER B 1 173 ? 41.154 -28.870 21.487 1.00 25.39 152 SER B O 1
ATOM 4499 N N . ALA B 1 174 ? 42.227 -30.467 20.316 1.00 24.32 153 ALA B N 1
ATOM 4500 C CA . ALA B 1 174 ? 41.330 -31.547 20.713 1.00 22.13 153 ALA B CA 1
ATOM 4501 C C . ALA B 1 174 ? 41.452 -31.841 22.203 1.00 21.75 153 ALA B C 1
ATOM 4502 O O . ALA B 1 174 ? 40.453 -32.039 22.887 1.00 21.61 153 ALA B O 1
ATOM 4504 N N . VAL B 1 175 ? 42.683 -31.867 22.706 1.00 22.59 154 VAL B N 1
ATOM 4505 C CA . VAL B 1 175 ? 42.902 -32.109 24.125 1.00 17.21 154 VAL B CA 1
ATOM 4506 C C . VAL B 1 175 ? 42.400 -30.931 24.966 1.00 22.01 154 VAL B C 1
ATOM 4507 O O . VAL B 1 175 ? 41.853 -31.123 26.050 1.00 21.49 154 VAL B O 1
ATOM 4511 N N . ILE B 1 176 ? 42.580 -29.715 24.460 1.00 19.35 155 ILE B N 1
ATOM 4512 C CA . ILE B 1 176 ? 42.071 -28.532 25.149 1.00 22.70 155 ILE B CA 1
ATOM 4513 C C . ILE B 1 176 ? 40.552 -28.613 25.275 1.00 20.35 155 ILE B C 1
ATOM 4514 O O . ILE B 1 176 ? 39.997 -28.327 26.330 1.00 25.12 155 ILE B O 1
ATOM 4519 N N . GLU B 1 177 ? 39.886 -29.030 24.206 1.00 22.62 156 GLU B N 1
ATOM 4520 C CA . GLU B 1 177 ? 38.447 -29.253 24.258 1.00 24.46 156 GLU B CA 1
ATOM 4521 C C . GLU B 1 177 ? 38.091 -30.333 25.279 1.00 20.01 156 GLU B C 1
ATOM 4522 O O . GLU B 1 177 ? 37.122 -30.193 26.021 1.00 29.23 156 GLU B O 1
ATOM 4528 N N . LYS B 1 178 ? 38.884 -31.399 25.323 1.00 20.19 157 LYS B N 1
ATOM 4529 C CA . LYS B 1 178 ? 38.642 -32.496 26.254 1.00 16.94 157 LYS B CA 1
ATOM 4530 C C . LYS B 1 178 ? 38.794 -32.044 27.702 1.00 25.75 157 LYS B C 1
ATOM 4531 O O . LYS B 1 178 ? 38.019 -32.443 28.572 1.00 24.35 157 LYS B O 1
ATOM 4537 N N . ILE B 1 179 ? 39.800 -31.212 27.950 1.00 27.15 158 ILE B N 1
ATOM 4538 C CA . ILE B 1 179 ? 40.054 -30.669 29.280 1.00 25.94 158 ILE B CA 1
ATOM 4539 C C . ILE B 1 179 ? 38.889 -29.803 29.755 1.00 22.89 158 ILE B C 1
ATOM 4540 O O . ILE B 1 179 ? 38.392 -29.964 30.865 1.00 29.61 158 ILE B O 1
ATOM 4545 N N . ILE B 1 180 ? 38.451 -28.894 28.895 1.00 21.42 159 ILE B N 1
ATOM 4546 C CA . ILE B 1 180 ? 37.363 -27.985 29.223 1.00 21.28 159 ILE B CA 1
ATOM 4547 C C . ILE B 1 180 ? 36.023 -28.710 29.388 1.00 24.46 159 ILE B C 1
ATOM 4548 O O . ILE B 1 180 ? 35.274 -28.436 30.326 1.00 25.34 159 ILE B O 1
ATOM 4553 N N . ALA B 1 181 ? 35.727 -29.635 28.482 1.00 21.01 160 ALA B N 1
ATOM 4554 C CA . ALA B 1 181 ? 34.478 -30.390 28.550 1.00 23.40 160 ALA B CA 1
ATOM 4555 C C . ALA B 1 181 ? 34.394 -31.176 29.849 1.00 20.21 160 ALA B C 1
ATOM 4556 O O . ALA B 1 181 ? 33.325 -31.339 30.431 1.00 30.31 160 ALA B O 1
ATOM 4558 N N . GLU B 1 182 ? 35.548 -31.644 30.299 1.00 25.70 161 GLU B N 1
ATOM 4559 C CA . GLU B 1 182 ? 35.660 -32.476 31.484 1.00 24.01 161 GLU B CA 1
ATOM 4560 C C . GLU B 1 182 ? 35.549 -31.664 32.771 1.00 25.84 161 GLU B C 1
ATOM 4561 O O . GLU B 1 182 ? 35.075 -32.159 33.786 1.00 30.94 161 GLU B O 1
ATOM 4567 N N . ALA B 1 183 ? 35.983 -30.410 32.726 1.00 25.37 162 ALA B N 1
ATOM 4568 C CA . ALA B 1 183 ? 35.961 -29.566 33.913 1.00 20.14 162 ALA B CA 1
ATOM 4569 C C . ALA B 1 183 ? 34.647 -28.814 34.062 1.00 21.68 162 ALA B C 1
ATOM 4570 O O . ALA B 1 183 ? 34.157 -28.628 35.174 1.00 20.51 162 ALA B O 1
ATOM 4572 N N . PHE B 1 184 ? 34.077 -28.391 32.937 1.00 20.48 163 PHE B N 1
ATOM 4573 C CA . PHE B 1 184 ? 32.979 -27.431 32.951 1.00 18.40 163 PHE B CA 1
ATOM 4574 C C . PHE B 1 184 ? 31.789 -27.816 32.076 1.00 20.84 163 PHE B C 1
ATOM 4575 O O . PHE B 1 184 ? 31.939 -28.471 31.048 1.00 22.00 163 PHE B O 1
ATOM 4583 N N . ALA B 1 185 ? 30.608 -27.371 32.484 1.00 21.66 164 ALA B N 1
ATOM 4584 C CA . ALA B 1 185 ? 29.434 -27.418 31.622 1.00 26.28 164 ALA B CA 1
ATOM 4585 C C . ALA B 1 185 ? 29.574 -26.363 30.529 1.00 21.53 164 ALA B C 1
ATOM 4586 O O . ALA B 1 185 ? 30.105 -25.283 30.778 1.00 25.94 164 ALA B O 1
ATOM 4588 N N . PRO B 1 186 ? 29.110 -26.675 29.311 1.00 24.66 165 PRO B N 1
ATOM 4589 C CA . PRO B 1 186 ? 29.240 -25.760 28.169 1.00 19.75 165 PRO B CA 1
ATOM 4590 C C . PRO B 1 186 ? 28.574 -24.393 28.368 1.00 28.02 165 PRO B C 1
ATOM 4591 O O . PRO B 1 186 ? 28.992 -23.418 27.736 1.00 31.98 165 PRO B O 1
ATOM 4595 N N . GLU B 1 187 ? 27.571 -24.315 29.234 1.00 23.40 166 GLU B N 1
ATOM 4596 C CA . GLU B 1 187 ? 26.893 -23.048 29.490 1.00 22.61 166 GLU B CA 1
ATOM 4597 C C . GLU B 1 187 ? 27.785 -22.097 30.289 1.00 22.98 166 GLU B C 1
ATOM 4598 O O . GLU B 1 187 ? 27.538 -20.897 30.340 1.00 24.61 166 GLU B O 1
ATOM 4604 N N . TYR B 1 188 ? 28.821 -22.642 30.915 1.00 23.94 167 TYR B N 1
ATOM 4605 C CA . TYR B 1 188 ? 29.756 -21.841 31.694 1.00 20.56 167 TYR B CA 1
ATOM 4606 C C . TYR B 1 188 ? 31.054 -21.584 30.918 1.00 18.48 167 TYR B C 1
ATOM 4607 O O . TYR B 1 188 ? 31.399 -20.440 30.628 1.00 20.83 167 TYR B O 1
ATOM 4616 N N . VAL B 1 189 ? 31.778 -22.652 30.597 1.00 23.13 168 VAL B N 1
ATOM 4617 C CA . VAL B 1 189 ? 32.972 -22.545 29.767 1.00 15.36 168 VAL B CA 1
ATOM 4618 C C . VAL B 1 189 ? 32.949 -23.618 28.691 1.00 23.77 168 VAL B C 1
ATOM 4619 O O . VAL B 1 189 ? 32.785 -24.802 28.987 1.00 27.45 168 VAL B O 1
ATOM 4623 N N . ALA B 1 190 ? 33.113 -23.207 27.441 1.00 19.96 169 ALA B N 1
ATOM 4624 C CA . ALA B 1 190 ? 33.075 -24.155 26.340 1.00 19.01 169 ALA B CA 1
ATOM 4625 C C . ALA B 1 190 ? 34.155 -23.875 25.308 1.00 24.51 169 ALA B C 1
ATOM 4626 O O . ALA B 1 190 ? 34.536 -22.727 25.088 1.00 20.22 169 ALA B O 1
ATOM 4628 N N . VAL B 1 191 ? 34.642 -24.942 24.684 1.00 23.51 170 VAL B N 1
ATOM 4629 C CA . VAL B 1 191 ? 35.575 -24.836 23.577 1.00 21.34 170 VAL B CA 1
ATOM 4630 C C . VAL B 1 191 ? 34.843 -25.047 22.265 1.00 25.85 170 VAL B C 1
ATOM 4631 O O . VAL B 1 191 ? 34.134 -26.032 22.095 1.00 30.52 170 VAL B O 1
ATOM 4635 N N . ILE B 1 192 ? 35.004 -24.108 21.344 1.00 26.49 171 ILE B N 1
ATOM 4636 C CA . ILE B 1 192 ? 34.452 -24.257 20.009 1.00 26.09 171 ILE B CA 1
ATOM 4637 C C . ILE B 1 192 ? 35.593 -24.280 19.010 1.00 30.20 171 ILE B C 1
ATOM 4638 O O . ILE B 1 192 ? 36.218 -23.255 18.743 1.00 29.73 171 ILE B O 1
ATOM 4643 N N . GLN B 1 193 ? 35.884 -25.459 18.477 1.00 22.25 172 GLN B N 1
ATOM 4644 C CA . GLN B 1 193 ? 36.908 -25.581 17.456 1.00 24.57 172 GLN B CA 1
ATOM 4645 C C . GLN B 1 193 ? 36.368 -25.052 16.140 1.00 27.28 172 GLN B C 1
ATOM 4646 O O . GLN B 1 193 ? 35.185 -25.189 15.851 1.00 32.28 172 GLN B O 1
ATOM 4652 N N . GLY B 1 194 ? 37.228 -24.426 15.349 1.00 26.49 173 GLY B N 1
ATOM 4653 C CA . GLY B 1 194 ? 36.795 -23.871 14.084 1.00 25.78 173 GLY B CA 1
ATOM 4654 C C . GLY B 1 194 ? 37.905 -23.189 13.316 1.00 28.25 173 GLY B C 1
ATOM 4655 O O . GLY B 1 194 ? 39.002 -22.993 13.830 1.00 29.69 173 GLY B O 1
ATOM 4656 N N . GLY B 1 195 ? 37.612 -22.836 12.070 1.00 31.97 174 GLY B N 1
ATOM 4657 C CA . GLY B 1 195 ? 38.557 -22.133 11.227 1.00 28.56 174 GLY B CA 1
ATOM 4658 C C . GLY B 1 195 ? 38.145 -20.689 11.030 1.00 35.76 174 GLY B C 1
ATOM 4659 O O . GLY B 1 195 ? 37.606 -20.061 11.941 1.00 34.82 174 GLY B O 1
ATOM 4660 N N . ARG B 1 196 ? 38.397 -20.168 9.834 1.00 38.93 175 ARG B N 1
ATOM 4661 C CA . ARG B 1 196 ? 38.098 -18.778 9.516 1.00 35.50 175 ARG B CA 1
ATOM 4662 C C . ARG B 1 196 ? 36.612 -18.477 9.681 1.00 34.49 175 ARG B C 1
ATOM 4663 O O . ARG B 1 196 ? 36.239 -17.503 10.330 1.00 36.86 175 ARG B O 1
ATOM 4671 N N . ASP B 1 197 ? 35.775 -19.333 9.100 1.00 30.87 176 ASP B N 1
ATOM 4672 C CA . ASP B 1 197 ? 34.326 -19.156 9.100 1.00 30.64 176 ASP B CA 1
ATOM 4673 C C . ASP B 1 197 ? 33.700 -19.169 10.492 1.00 31.55 176 ASP B C 1
ATOM 4674 O O . ASP B 1 197 ? 32.784 -18.401 10.766 1.00 31.46 176 ASP B O 1
ATOM 4679 N N . GLU B 1 198 ? 34.183 -20.049 11.363 1.00 31.98 177 GLU B N 1
ATOM 4680 C CA . GLU B 1 198 ? 33.657 -20.134 12.721 1.00 28.98 177 GLU B CA 1
ATOM 4681 C C . GLU B 1 198 ? 34.101 -18.933 13.546 1.00 31.10 177 GLU B C 1
ATOM 4682 O O . GLU B 1 198 ? 33.384 -18.479 14.434 1.00 37.75 177 GLU B O 1
ATOM 4688 N N . ASN B 1 199 ? 35.290 -18.422 13.249 1.00 29.23 178 ASN B N 1
ATOM 4689 C CA . ASN B 1 199 ? 35.826 -17.284 13.983 1.00 31.05 178 ASN B CA 1
ATOM 4690 C C . ASN B 1 199 ? 35.081 -15.992 13.668 1.00 26.87 178 ASN B C 1
ATOM 4691 O O . ASN B 1 199 ? 34.718 -15.241 14.569 1.00 30.86 178 ASN B O 1
ATOM 4696 N N . SER B 1 200 ? 34.859 -15.734 12.384 1.00 30.74 179 SER B N 1
ATOM 4697 C CA . SER B 1 200 ? 34.155 -14.527 11.966 1.00 28.39 179 SER B CA 1
ATOM 4698 C C . SER B 1 200 ? 32.707 -14.553 12.443 1.00 26.19 179 SER B C 1
ATOM 4699 O O . SER B 1 200 ? 32.123 -13.510 12.734 1.00 32.40 179 SER B O 1
ATOM 4702 N N . HIS B 1 201 ? 32.134 -15.746 12.539 1.00 26.73 180 HIS B N 1
ATOM 4703 C CA . HIS B 1 201 ? 30.782 -15.877 13.059 1.00 30.98 180 HIS B CA 1
ATOM 4704 C C . HIS B 1 201 ? 30.738 -15.559 14.549 1.00 27.83 180 HIS B C 1
ATOM 4705 O O . HIS B 1 201 ? 29.864 -14.830 15.010 1.00 30.06 180 HIS B O 1
ATOM 4712 N N . LEU B 1 202 ? 31.682 -16.111 15.301 1.00 26.66 181 LEU B N 1
ATOM 4713 C CA . LEU B 1 202 ? 31.760 -15.830 16.728 1.00 27.76 181 LEU B CA 1
ATOM 4714 C C . LEU B 1 202 ? 32.074 -14.359 16.978 1.00 20.27 181 LEU B C 1
ATOM 4715 O O . LEU B 1 202 ? 31.606 -13.776 17.952 1.00 24.57 181 LEU B O 1
ATOM 4720 N N . LEU B 1 203 ? 32.858 -13.755 16.091 1.00 22.33 182 LEU B N 1
ATOM 4721 C CA . LEU B 1 203 ? 33.222 -12.352 16.250 1.00 20.89 182 LEU B CA 1
ATOM 4722 C C . LEU B 1 203 ? 32.036 -11.426 16.003 1.00 24.97 182 LEU B C 1
ATOM 4723 O O . LEU B 1 203 ? 32.066 -10.263 16.398 1.00 29.50 182 LEU B O 1
ATOM 4728 N N . SER B 1 204 ? 30.993 -11.942 15.358 1.00 27.26 183 SER B N 1
ATOM 4729 C CA . SER B 1 204 ? 29.820 -11.132 15.052 1.00 28.32 183 SER B CA 1
ATOM 4730 C C . SER B 1 204 ? 28.805 -11.160 16.189 1.00 26.27 183 SER B C 1
ATOM 4731 O O . SER B 1 204 ? 27.831 -10.414 16.175 1.00 34.33 183 SER B O 1
ATOM 4734 N N . LEU B 1 205 ? 29.035 -12.026 17.169 1.00 26.31 184 LEU B N 1
ATOM 4735 C CA . LEU B 1 205 ? 28.141 -12.136 18.314 1.00 25.51 184 LEU B CA 1
ATOM 4736 C C . LEU B 1 205 ? 28.459 -11.051 19.341 1.00 29.84 184 LEU B C 1
ATOM 4737 O O . LEU B 1 205 ? 29.606 -10.624 19.457 1.00 29.44 184 LEU B O 1
ATOM 4742 N N . PRO B 1 206 ? 27.438 -10.586 20.082 1.00 33.55 185 PRO B N 1
ATOM 4743 C CA . PRO B 1 206 ? 27.647 -9.505 21.054 1.00 24.77 185 PRO B CA 1
ATOM 4744 C C . PRO B 1 206 ? 28.343 -9.973 22.333 1.00 25.78 185 PRO B C 1
ATOM 4745 O O . PRO B 1 206 ? 27.739 -9.962 23.405 1.00 27.59 185 PRO B O 1
ATOM 4749 N N . PHE B 1 207 ? 29.602 -10.383 22.214 1.00 25.88 186 PHE B N 1
ATOM 4750 C CA . PHE B 1 207 ? 30.392 -10.750 23.381 1.00 25.52 186 PHE B CA 1
ATOM 4751 C C . PHE B 1 207 ? 30.569 -9.544 24.295 1.00 23.96 186 PHE B C 1
ATOM 4752 O O . PHE B 1 207 ? 30.434 -8.400 23.863 1.00 22.76 186 PHE B O 1
ATOM 4760 N N . ASP B 1 208 ? 30.870 -9.795 25.561 1.00 21.82 187 ASP B N 1
ATOM 4761 C CA . ASP B 1 208 ? 31.028 -8.702 26.513 1.00 20.81 187 ASP B CA 1
ATOM 4762 C C . ASP B 1 208 ? 32.496 -8.359 26.727 1.00 24.38 187 ASP B C 1
ATOM 4763 O O . ASP B 1 208 ? 32.819 -7.298 27.255 1.00 24.43 187 ASP B O 1
ATOM 4768 N N . PHE B 1 209 ? 33.374 -9.266 26.306 1.00 19.12 188 PHE B N 1
ATOM 4769 C CA . PHE B 1 209 ? 34.816 -9.042 26.332 1.00 22.57 188 PHE B CA 1
ATOM 4770 C C . PHE B 1 209 ? 35.503 -10.010 25.374 1.00 19.91 188 PHE B C 1
ATOM 4771 O O . PHE B 1 209 ? 35.116 -11.167 25.281 1.00 17.91 188 PHE B O 1
ATOM 4779 N N . ILE B 1 210 ? 36.511 -9.533 24.654 1.00 20.09 189 ILE B N 1
ATOM 4780 C CA . ILE B 1 210 ? 37.254 -10.383 23.730 1.00 20.90 189 ILE B CA 1
ATOM 4781 C C . ILE B 1 210 ? 38.756 -10.336 24.008 1.00 20.90 189 ILE B C 1
ATOM 4782 O O . ILE B 1 210 ? 39.347 -9.261 24.075 1.00 21.93 189 ILE B O 1
ATOM 4787 N N . PHE B 1 211 ? 39.357 -11.511 24.174 1.00 21.42 190 PHE B N 1
ATOM 4788 C CA . PHE B 1 211 ? 40.792 -11.646 24.415 1.00 20.06 190 PHE B CA 1
ATOM 4789 C C . PHE B 1 211 ? 41.439 -12.314 23.214 1.00 16.94 190 PHE B C 1
ATOM 4790 O O . PHE B 1 211 ? 41.152 -13.463 22.905 1.00 24.77 190 PHE B O 1
ATOM 4798 N N . PHE B 1 212 ? 42.310 -11.593 22.530 1.00 22.38 191 PHE B N 1
ATOM 4799 C CA . PHE B 1 212 ? 42.913 -12.129 21.326 1.00 21.50 191 PHE B CA 1
ATOM 4800 C C . PHE B 1 212 ? 44.425 -12.171 21.436 1.00 23.90 191 PHE B C 1
ATOM 4801 O O . PHE B 1 212 ? 45.053 -11.220 21.894 1.00 25.33 191 PHE B O 1
ATOM 4809 N N . THR B 1 213 ? 44.997 -13.293 21.021 1.00 21.62 192 THR B N 1
ATOM 4810 C CA . THR B 1 213 ? 46.436 -13.430 20.913 1.00 18.91 192 THR B CA 1
ATOM 4811 C C . THR B 1 213 ? 46.770 -13.874 19.494 1.00 21.33 192 THR B C 1
ATOM 4812 O O . THR B 1 213 ? 46.304 -14.916 19.046 1.00 24.10 192 THR B O 1
ATOM 4816 N N . GLY B 1 214 ? 47.556 -13.075 18.780 1.00 19.38 193 GLY B N 1
ATOM 4817 C CA . GLY B 1 214 ? 47.877 -13.374 17.396 1.00 20.89 193 GLY B CA 1
ATOM 4818 C C . GLY B 1 214 ? 48.631 -12.254 16.709 1.00 20.16 193 GLY B C 1
ATOM 4819 O O . GLY B 1 214 ? 49.247 -11.430 17.369 1.00 27.31 193 GLY B O 1
ATOM 4820 N N . SER B 1 215 ? 48.575 -12.224 15.381 1.00 24.36 194 SER B N 1
ATOM 4821 C CA . SER B 1 215 ? 49.308 -11.235 14.590 1.00 24.23 194 SER B CA 1
ATOM 4822 C C . SER B 1 215 ? 48.590 -9.888 14.545 1.00 29.86 194 SER B C 1
ATOM 4823 O O . SER B 1 215 ? 47.363 -9.839 14.655 1.00 29.17 194 SER B O 1
ATOM 4826 N N . PRO B 1 216 ? 49.355 -8.792 14.382 1.00 26.42 195 PRO B N 1
ATOM 4827 C CA . PRO B 1 216 ? 48.795 -7.433 14.354 1.00 23.64 195 PRO B CA 1
ATOM 4828 C C . PRO B 1 216 ? 47.686 -7.249 13.326 1.00 28.37 195 PRO B C 1
ATOM 4829 O O . PRO B 1 216 ? 46.740 -6.521 13.593 1.00 29.44 195 PRO B O 1
ATOM 4833 N N . ASN B 1 217 ? 47.795 -7.893 12.171 1.00 31.14 196 ASN B N 1
ATOM 4834 C CA . ASN B 1 217 ? 46.794 -7.704 11.126 1.00 30.22 196 ASN B CA 1
ATOM 4835 C C . ASN B 1 217 ? 45.465 -8.385 11.437 1.00 25.75 196 ASN B C 1
ATOM 4836 O O . ASN B 1 217 ? 44.410 -7.909 11.026 1.00 32.28 196 ASN B O 1
ATOM 4841 N N . VAL B 1 218 ? 45.511 -9.491 12.168 1.00 25.22 197 VAL B N 1
ATOM 4842 C CA . VAL B 1 218 ? 44.285 -10.167 12.564 1.00 26.93 197 VAL B CA 1
ATOM 4843 C C . VAL B 1 218 ? 43.695 -9.470 13.788 1.00 19.77 197 VAL B C 1
ATOM 4844 O O . VAL B 1 218 ? 42.487 -9.487 14.002 1.00 31.57 197 VAL B O 1
ATOM 4848 N N . GLY B 1 219 ? 44.554 -8.841 14.581 1.00 26.49 198 GLY B N 1
ATOM 4849 C CA . GLY B 1 219 ? 44.098 -8.027 15.690 1.00 25.79 198 GLY B CA 1
ATOM 4850 C C . GLY B 1 219 ? 43.226 -6.887 15.192 1.00 27.71 198 GLY B C 1
ATOM 4851 O O . GLY B 1 219 ? 42.249 -6.507 15.837 1.00 23.16 198 GLY B O 1
ATOM 4852 N N . LYS B 1 220 ? 43.579 -6.349 14.031 1.00 27.76 199 LYS B N 1
ATOM 4853 C CA . LYS B 1 220 ? 42.792 -5.296 13.401 1.00 23.00 199 LYS B CA 1
ATOM 4854 C C . LYS B 1 220 ? 41.411 -5.807 13.020 1.00 27.13 199 LYS B C 1
ATOM 4855 O O . LYS B 1 220 ? 40.419 -5.089 13.132 1.00 31.90 199 LYS B O 1
ATOM 4861 N N . VAL B 1 221 ? 41.353 -7.055 12.573 1.00 28.17 200 VAL B N 1
ATOM 4862 C CA . VAL B 1 221 ? 40.089 -7.670 12.200 1.00 26.36 200 VAL B CA 1
ATOM 4863 C C . VAL B 1 221 ? 39.234 -7.910 13.437 1.00 26.33 200 VAL B C 1
ATOM 4864 O O . VAL B 1 221 ? 38.019 -7.723 13.409 1.00 31.13 200 VAL B O 1
ATOM 4868 N N . VAL B 1 222 ? 39.880 -8.311 14.525 1.00 26.10 201 VAL B N 1
ATOM 4869 C CA . VAL B 1 222 ? 39.183 -8.584 15.774 1.00 24.99 201 VAL B CA 1
ATOM 4870 C C . VAL B 1 222 ? 38.607 -7.306 16.389 1.00 23.13 201 VAL B C 1
ATOM 4871 O O . VAL B 1 222 ? 37.479 -7.298 16.878 1.00 29.28 201 VAL B O 1
ATOM 4875 N N . MET B 1 223 ? 39.377 -6.226 16.352 1.00 29.93 202 MET B N 1
ATOM 4876 C CA . MET B 1 223 ? 38.944 -4.967 16.952 1.00 21.43 202 MET B CA 1
ATOM 4877 C C . MET B 1 223 ? 37.834 -4.321 16.132 1.00 25.47 202 MET B C 1
ATOM 4878 O O . MET B 1 223 ? 36.908 -3.723 16.678 1.00 26.38 202 MET B O 1
ATOM 4883 N N . GLN B 1 224 ? 37.936 -4.454 14.815 1.00 25.52 203 GLN B N 1
ATOM 4884 C CA . GLN B 1 224 ? 36.909 -3.972 13.907 1.00 27.37 203 GLN B CA 1
ATOM 4885 C C . GLN B 1 224 ? 35.566 -4.648 14.180 1.00 32.71 203 GLN B C 1
ATOM 4886 O O . GLN B 1 224 ? 34.523 -3.999 14.184 1.00 32.74 203 GLN B O 1
ATOM 4892 N N . ALA B 1 225 ? 35.595 -5.954 14.415 1.00 30.85 204 ALA B N 1
ATOM 4893 C CA . ALA B 1 225 ? 34.374 -6.688 14.708 1.00 29.12 204 ALA B CA 1
ATOM 4894 C C . ALA B 1 225 ? 33.866 -6.328 16.092 1.00 26.65 204 ALA B C 1
ATOM 4895 O O . ALA B 1 225 ? 32.665 -6.315 16.342 1.00 30.73 204 ALA B O 1
ATOM 4897 N N . ALA B 1 226 ? 34.795 -6.038 16.991 1.00 25.63 205 ALA B N 1
ATOM 4898 C CA . ALA B 1 226 ? 34.453 -5.684 18.359 1.00 25.01 205 ALA B CA 1
ATOM 4899 C C . ALA B 1 226 ? 33.755 -4.333 18.436 1.00 23.59 205 ALA B C 1
ATOM 4900 O O . ALA B 1 226 ? 32.951 -4.093 19.332 1.00 29.90 205 ALA B O 1
ATOM 4902 N N . ALA B 1 227 ? 34.079 -3.454 17.496 1.00 24.85 206 ALA B N 1
ATOM 4903 C CA . ALA B 1 227 ? 33.547 -2.100 17.489 1.00 21.16 206 ALA B CA 1
ATOM 4904 C C . ALA B 1 227 ? 32.042 -2.107 17.266 1.00 28.38 206 ALA B C 1
ATOM 4905 O O . ALA B 1 227 ? 31.319 -1.303 17.844 1.00 29.69 206 ALA B O 1
ATOM 4907 N N . LYS B 1 228 ? 31.580 -3.038 16.440 1.00 27.17 207 LYS B N 1
ATOM 4908 C CA . LYS B 1 228 ? 30.181 -3.102 16.051 1.00 27.26 207 LYS B CA 1
ATOM 4909 C C . LYS B 1 228 ? 29.253 -3.428 17.217 1.00 32.79 207 LYS B C 1
ATOM 4910 O O . LYS B 1 228 ? 28.051 -3.178 17.146 1.00 26.37 207 LYS B O 1
ATOM 4916 N N . HIS B 1 229 ? 29.807 -3.978 18.291 1.00 34.47 208 HIS B N 1
ATOM 4917 C CA . HIS B 1 229 ? 29.009 -4.280 19.475 1.00 25.66 208 HIS B CA 1
ATOM 4918 C C . HIS B 1 229 ? 29.568 -3.592 20.709 1.00 26.55 208 HIS B C 1
ATOM 4919 O O . HIS B 1 229 ? 29.201 -3.939 21.832 1.00 29.80 208 HIS B O 1
ATOM 4926 N N . LEU B 1 230 ? 30.460 -2.629 20.487 1.00 24.32 209 LEU B N 1
ATOM 4927 C CA . LEU B 1 230 ? 31.122 -1.910 21.572 1.00 24.90 209 LEU B CA 1
ATOM 4928 C C . LEU B 1 230 ? 31.737 -2.870 22.586 1.00 22.79 209 LEU B C 1
ATOM 4929 O O . LEU B 1 230 ? 31.560 -2.710 23.790 1.00 28.65 209 LEU B O 1
ATOM 4934 N N . THR B 1 231 ? 32.447 -3.876 22.090 1.00 25.61 210 THR B N 1
ATOM 4935 C CA . THR B 1 231 ? 33.046 -4.885 22.959 1.00 23.57 210 THR B CA 1
ATOM 4936 C C . THR B 1 231 ? 34.499 -4.544 23.257 1.00 23.08 210 THR B C 1
ATOM 4937 O O . THR B 1 231 ? 35.293 -4.352 22.341 1.00 25.61 210 THR B O 1
ATOM 4941 N N . PRO B 1 232 ? 34.850 -4.463 24.544 1.00 19.37 211 PRO B N 1
ATOM 4942 C CA . PRO B 1 232 ? 36.233 -4.160 24.930 1.00 17.72 211 PRO B CA 1
ATOM 4943 C C . PRO B 1 232 ? 37.164 -5.311 24.577 1.00 24.26 211 PRO B C 1
ATOM 4944 O O . PRO B 1 232 ? 36.770 -6.469 24.689 1.00 20.48 211 PRO B O 1
ATOM 4948 N N . VAL B 1 233 ? 38.375 -5.002 24.135 1.00 18.50 212 VAL B N 1
ATOM 4949 C CA . VAL B 1 233 ? 39.301 -6.048 23.749 1.00 19.08 212 VAL B CA 1
ATOM 4950 C C . VAL B 1 233 ? 40.645 -5.938 24.444 1.00 21.32 212 VAL B C 1
ATOM 4951 O O . VAL B 1 233 ? 41.079 -4.860 24.832 1.00 29.84 212 VAL B O 1
ATOM 4955 N N . VAL B 1 234 ? 41.287 -7.083 24.613 1.00 21.19 213 VAL B N 1
ATOM 4956 C CA . VAL B 1 234 ? 42.709 -7.115 24.882 1.00 24.37 213 VAL B CA 1
ATOM 4957 C C . VAL B 1 234 ? 43.352 -7.775 23.678 1.00 22.20 213 VAL B C 1
ATOM 4958 O O . VAL B 1 234 ? 42.869 -8.793 23.185 1.00 20.97 213 VAL B O 1
ATOM 4962 N N . LEU B 1 235 ? 44.405 -7.149 23.169 1.00 23.41 214 LEU B N 1
ATOM 4963 C CA . LEU B 1 235 ? 45.116 -7.665 22.015 1.00 21.75 214 LEU B CA 1
ATOM 4964 C C . LEU B 1 235 ? 46.572 -7.906 22.378 1.00 24.73 214 LEU B C 1
ATOM 4965 O O . LEU B 1 235 ? 47.308 -6.977 22.699 1.00 18.69 214 LEU B O 1
ATOM 4970 N N . GLU B 1 236 ? 46.972 -9.168 22.353 1.00 23.11 215 GLU B N 1
ATOM 4971 C CA . GLU B 1 236 ? 48.358 -9.530 22.574 1.00 22.13 215 GLU B CA 1
ATOM 4972 C C . GLU B 1 236 ? 48.958 -9.873 21.225 1.00 22.82 215 GLU B C 1
ATOM 4973 O O . GLU B 1 236 ? 48.644 -10.906 20.642 1.00 17.51 215 GLU B O 1
ATOM 4979 N N . LEU B 1 237 ? 49.800 -8.984 20.715 1.00 23.38 216 LEU B N 1
ATOM 4980 C CA . LEU B 1 237 ? 50.237 -9.078 19.331 1.00 21.51 216 LEU B CA 1
ATOM 4981 C C . LEU B 1 237 ? 51.743 -9.282 19.231 1.00 26.77 216 LEU B C 1
ATOM 4982 O O . LEU B 1 237 ? 52.357 -9.837 20.137 1.00 31.58 216 LEU B O 1
ATOM 4987 N N . GLY B 1 238 ? 52.335 -8.827 18.133 1.00 25.64 217 GLY B N 1
ATOM 4988 C CA . GLY B 1 238 ? 53.729 -9.121 17.869 1.00 29.49 217 GLY B CA 1
ATOM 4989 C C . GLY B 1 238 ? 54.585 -7.975 17.376 1.00 21.37 217 GLY B C 1
ATOM 4990 O O . GLY B 1 238 ? 54.416 -6.829 17.780 1.00 32.81 217 GLY B O 1
ATOM 4991 N N . GLY B 1 239 ? 55.512 -8.299 16.484 1.00 28.63 218 GLY B N 1
ATOM 4992 C CA . GLY B 1 239 ? 56.538 -7.369 16.053 1.00 24.63 218 GLY B CA 1
ATOM 4993 C C . GLY B 1 239 ? 57.865 -8.092 16.131 1.00 20.08 218 GLY B C 1
ATOM 4994 O O . GLY B 1 239 ? 57.887 -9.311 16.239 1.00 25.07 218 GLY B O 1
ATOM 4995 N N . LYS B 1 240 ? 58.968 -7.353 16.098 1.00 26.61 219 LYS B N 1
ATOM 4996 C CA . LYS B 1 240 ? 60.291 -7.968 16.148 1.00 17.95 219 LYS B CA 1
ATOM 4997 C C . LYS B 1 240 ? 61.067 -7.525 17.381 1.00 17.61 219 LYS B C 1
ATOM 4998 O O . LYS B 1 240 ? 61.556 -6.404 17.433 1.00 20.50 219 LYS B O 1
ATOM 5004 N N . CYS B 1 241 ? 61.187 -8.406 18.370 1.00 15.92 220 CYS B N 1
ATOM 5005 C CA . CYS B 1 241 ? 61.940 -8.086 19.578 1.00 13.42 220 CYS B CA 1
ATOM 5006 C C . CYS B 1 241 ? 63.434 -8.046 19.304 1.00 20.05 220 CYS B C 1
ATOM 5007 O O . CYS B 1 241 ? 64.006 -9.018 18.826 1.00 18.80 220 CYS B O 1
ATOM 5010 N N . PRO B 1 242 ? 64.075 -6.916 19.612 1.00 24.38 221 PRO B N 1
ATOM 5011 C CA . PRO B 1 242 ? 65.527 -6.813 19.472 1.00 14.82 221 PRO B CA 1
ATOM 5012 C C . PRO B 1 242 ? 66.256 -7.361 20.686 1.00 25.49 221 PRO B C 1
ATOM 5013 O O . PRO B 1 242 ? 65.788 -7.203 21.812 1.00 21.58 221 PRO B O 1
ATOM 5017 N N . LEU B 1 243 ? 67.385 -8.019 20.454 1.00 18.68 222 LEU B N 1
ATOM 5018 C CA . LEU B 1 243 ? 68.317 -8.289 21.528 1.00 16.64 222 LEU B CA 1
ATOM 5019 C C . LEU B 1 243 ? 69.557 -7.446 21.253 1.00 22.05 222 LEU B C 1
ATOM 5020 O O . LEU B 1 243 ? 70.278 -7.680 20.283 1.00 21.52 222 LEU B O 1
ATOM 5025 N N . ILE B 1 244 ? 69.781 -6.455 22.107 1.00 21.25 223 ILE B N 1
ATOM 5026 C CA . ILE B 1 244 ? 70.848 -5.484 21.919 1.00 17.47 223 ILE B CA 1
ATOM 5027 C C . ILE B 1 244 ? 72.032 -5.784 22.822 1.00 17.21 223 ILE B C 1
ATOM 5028 O O . ILE B 1 244 ? 71.888 -5.868 24.037 1.00 20.03 223 ILE B O 1
ATOM 5033 N N . VAL B 1 245 ? 73.205 -5.947 22.221 1.00 14.37 224 VAL B N 1
ATOM 5034 C CA . VAL B 1 245 ? 74.390 -6.334 22.974 1.00 15.93 224 VAL B CA 1
ATOM 5035 C C . VAL B 1 245 ? 75.402 -5.202 23.073 1.00 21.76 224 VAL B C 1
ATOM 5036 O O . VAL B 1 245 ? 75.957 -4.762 22.073 1.00 22.72 224 VAL B O 1
ATOM 5040 N N . LEU B 1 246 ? 75.636 -4.746 24.296 1.00 22.08 225 LEU B N 1
ATOM 5041 C CA . LEU B 1 246 ? 76.564 -3.661 24.566 1.00 19.12 225 LEU B CA 1
ATOM 5042 C C . LEU B 1 246 ? 77.977 -4.217 24.675 1.00 22.28 225 LEU B C 1
ATOM 5043 O O . LEU B 1 246 ? 78.146 -5.392 24.989 1.00 25.24 225 LEU B O 1
ATOM 5048 N N . PRO B 1 247 ? 78.998 -3.375 24.417 1.00 22.94 226 PRO B N 1
ATOM 5049 C CA . PRO B 1 247 ? 80.395 -3.824 24.406 1.00 25.31 226 PRO B CA 1
ATOM 5050 C C . PRO B 1 247 ? 80.831 -4.567 25.671 1.00 25.71 226 PRO B C 1
ATOM 5051 O O . PRO B 1 247 ? 81.727 -5.397 25.591 1.00 29.72 226 PRO B O 1
ATOM 5055 N N . ASP B 1 248 ? 80.212 -4.282 26.811 1.00 26.38 227 ASP B N 1
ATOM 5056 C CA . ASP B 1 248 ? 80.662 -4.863 28.071 1.00 24.76 227 ASP B CA 1
ATOM 5057 C C . ASP B 1 248 ? 79.824 -6.064 28.492 1.00 20.99 227 ASP B C 1
ATOM 5058 O O . ASP B 1 248 ? 79.899 -6.515 29.632 1.00 34.02 227 ASP B O 1
ATOM 5063 N N . ALA B 1 249 ? 79.030 -6.586 27.568 1.00 26.09 228 ALA B N 1
ATOM 5064 C CA . ALA B 1 249 ? 78.151 -7.705 27.878 1.00 26.24 228 ALA B CA 1
ATOM 5065 C C . ALA B 1 249 ? 78.937 -8.978 28.165 1.00 21.39 228 ALA B C 1
ATOM 5066 O O . ALA B 1 249 ? 79.981 -9.224 27.570 1.00 27.11 228 ALA B O 1
ATOM 5068 N N . ASP B 1 250 ? 78.432 -9.769 29.102 1.00 27.66 229 ASP B N 1
ATOM 5069 C CA . ASP B 1 250 ? 78.903 -11.131 29.298 1.00 27.11 229 ASP B CA 1
ATOM 5070 C C . ASP B 1 250 ? 78.471 -11.932 28.078 1.00 24.91 229 ASP B C 1
ATOM 5071 O O . ASP B 1 250 ? 77.280 -12.169 27.879 1.00 24.39 229 ASP B O 1
ATOM 5076 N N . LEU B 1 251 ? 79.430 -12.339 27.256 1.00 24.41 230 LEU B N 1
ATOM 5077 C CA . LEU B 1 251 ? 79.099 -12.964 25.980 1.00 30.24 230 LEU B CA 1
ATOM 5078 C C . LEU B 1 251 ? 78.582 -14.399 26.128 1.00 25.82 230 LEU B C 1
ATOM 5079 O O . LEU B 1 251 ? 77.734 -14.829 25.351 1.00 27.28 230 LEU B O 1
ATOM 5084 N N . ASP B 1 252 ? 79.081 -15.132 27.119 1.00 24.63 231 ASP B N 1
ATOM 5085 C CA . ASP B 1 252 ? 78.591 -16.487 27.370 1.00 25.35 231 ASP B CA 1
ATOM 5086 C C . ASP B 1 252 ? 77.143 -16.443 27.845 1.00 28.47 231 ASP B C 1
ATOM 5087 O O . ASP B 1 252 ? 76.304 -17.227 27.399 1.00 26.78 231 ASP B O 1
ATOM 5092 N N . GLN B 1 253 ? 76.862 -15.519 28.757 1.00 22.26 232 GLN B N 1
ATOM 5093 C CA . GLN B 1 253 ? 75.503 -15.275 29.211 1.00 22.17 232 GLN B CA 1
ATOM 5094 C C . GLN B 1 253 ? 74.598 -14.934 28.037 1.00 19.41 232 GLN B C 1
ATOM 5095 O O . GLN B 1 253 ? 73.495 -15.453 27.925 1.00 24.35 232 GLN B O 1
ATOM 5101 N N . THR B 1 254 ? 75.084 -14.070 27.154 1.00 23.87 233 THR B N 1
ATOM 5102 C CA . THR B 1 254 ? 74.310 -13.641 25.996 1.00 19.70 233 THR B CA 1
ATOM 5103 C C . THR B 1 254 ? 74.005 -14.801 25.053 1.00 21.73 233 THR B C 1
ATOM 5104 O O . THR B 1 254 ? 72.870 -14.960 24.604 1.00 30.10 233 THR B O 1
ATOM 5108 N N . VAL B 1 255 ? 75.014 -15.614 24.761 1.00 19.27 234 VAL B N 1
ATOM 5109 C CA . VAL B 1 255 ? 74.827 -16.764 23.887 1.00 19.49 234 VAL B CA 1
ATOM 5110 C C . VAL B 1 255 ? 73.834 -17.754 24.506 1.00 20.99 234 VAL B C 1
ATOM 5111 O O . VAL B 1 255 ? 72.970 -18.295 23.817 1.00 22.01 234 VAL B O 1
ATOM 5115 N N . ASN B 1 256 ? 73.946 -17.958 25.813 1.00 20.53 235 ASN B N 1
ATOM 5116 C CA . ASN B 1 256 ? 73.022 -18.816 26.542 1.00 20.78 235 ASN B CA 1
ATOM 5117 C C . ASN B 1 256 ? 71.566 -18.393 26.392 1.00 23.97 235 ASN B C 1
ATOM 5118 O O . ASN B 1 256 ? 70.696 -19.213 26.103 1.00 24.99 235 ASN B O 1
ATOM 5123 N N . GLN B 1 257 ? 71.306 -17.106 26.585 1.00 23.81 236 GLN B N 1
ATOM 5124 C CA . GLN B 1 257 ? 69.952 -16.587 26.472 1.00 21.21 236 GLN B CA 1
ATOM 5125 C C . GLN B 1 257 ? 69.466 -16.586 25.026 1.00 20.96 236 GLN B C 1
ATOM 5126 O O . GLN B 1 257 ? 68.294 -16.851 24.762 1.00 19.73 236 GLN B O 1
ATOM 5132 N N . LEU B 1 258 ? 70.368 -16.298 24.092 1.00 21.78 237 LEU B N 1
ATOM 5133 C CA . LEU B 1 258 ? 70.050 -16.409 22.673 1.00 19.64 237 LEU B CA 1
ATOM 5134 C C . LEU B 1 258 ? 69.646 -17.833 22.307 1.00 28.11 237 LEU B C 1
ATOM 5135 O O . LEU B 1 258 ? 68.634 -18.045 21.646 1.00 34.22 237 LEU B O 1
ATOM 5140 N N . MET B 1 259 ? 70.442 -18.805 22.738 1.00 27.00 238 MET B N 1
ATOM 5141 C CA . MET B 1 259 ? 70.149 -20.207 22.468 1.00 26.85 238 MET B CA 1
ATOM 5142 C C . MET B 1 259 ? 68.768 -20.584 22.983 1.00 27.26 238 MET B C 1
ATOM 5143 O O . MET B 1 259 ? 67.956 -21.167 22.265 1.00 32.16 238 MET B O 1
ATOM 5148 N N . PHE B 1 260 ? 68.514 -20.245 24.239 1.00 26.22 239 PHE B N 1
ATOM 5149 C CA . PHE B 1 260 ? 67.224 -20.506 24.854 1.00 18.55 239 PHE B CA 1
ATOM 5150 C C . PHE B 1 260 ? 66.107 -19.754 24.141 1.00 21.84 239 PHE B C 1
ATOM 5151 O O . PHE B 1 260 ? 65.180 -20.361 23.616 1.00 25.81 239 PHE B O 1
ATOM 5159 N N . GLY B 1 261 ? 66.212 -18.431 24.108 1.00 19.65 240 GLY B N 1
ATOM 5160 C CA . GLY B 1 261 ? 65.152 -17.597 23.573 1.00 25.00 240 GLY B CA 1
ATOM 5161 C C . GLY B 1 261 ? 64.862 -17.723 22.091 1.00 21.18 240 GLY B C 1
ATOM 5162 O O . GLY B 1 261 ? 63.707 -17.725 21.688 1.00 25.52 240 GLY B O 1
ATOM 5163 N N . LYS B 1 262 ? 65.905 -17.820 21.275 1.00 20.64 241 LYS B N 1
ATOM 5164 C CA . LYS B 1 262 ? 65.734 -17.799 19.826 1.00 19.71 241 LYS B CA 1
ATOM 5165 C C . LYS B 1 262 ? 65.272 -19.138 19.247 1.00 20.24 241 LYS B C 1
ATOM 5166 O O . LYS B 1 262 ? 64.501 -19.169 18.291 1.00 22.66 241 LYS B O 1
ATOM 5172 N N . PHE B 1 263 ? 65.736 -20.242 19.819 1.00 22.53 242 PHE B N 1
ATOM 5173 C CA . PHE B 1 263 ? 65.520 -21.540 19.184 1.00 18.14 242 PHE B CA 1
ATOM 5174 C C . PHE B 1 263 ? 64.518 -22.440 19.899 1.00 22.01 242 PHE B C 1
ATOM 5175 O O . PHE B 1 263 ? 64.214 -23.529 19.421 1.00 25.80 242 PHE B O 1
ATOM 5183 N N . ILE B 1 264 ? 63.993 -21.993 21.032 1.00 23.61 243 ILE B N 1
ATOM 5184 C CA . ILE B 1 264 ? 62.903 -22.727 21.651 1.00 21.84 243 ILE B CA 1
ATOM 5185 C C . ILE B 1 264 ? 61.678 -22.607 20.743 1.00 20.44 243 ILE B C 1
ATOM 5186 O O . ILE B 1 264 ? 61.405 -21.543 20.187 1.00 23.19 243 ILE B O 1
ATOM 5191 N N . ASN B 1 265 ? 60.977 -23.719 20.559 1.00 23.19 244 ASN B N 1
ATOM 5192 C CA . ASN B 1 265 ? 59.803 -23.767 19.692 1.00 16.52 244 ASN B CA 1
ATOM 5193 C C . ASN B 1 265 ? 60.083 -23.220 18.291 1.00 15.90 244 ASN B C 1
ATOM 5194 O O . ASN B 1 265 ? 59.261 -22.518 17.718 1.00 19.66 244 ASN B O 1
ATOM 5199 N N . SER B 1 266 ? 61.253 -23.552 17.753 1.00 25.43 245 SER B N 1
ATOM 5200 C CA . SER B 1 266 ? 61.654 -23.144 16.407 1.00 16.23 245 SER B CA 1
ATOM 5201 C C . SER B 1 266 ? 61.488 -21.642 16.169 1.00 20.56 245 SER B C 1
ATOM 5202 O O . SER B 1 266 ? 61.110 -21.217 15.080 1.00 20.49 245 SER B O 1
ATOM 5205 N N . GLY B 1 267 ? 61.761 -20.844 17.194 1.00 14.92 246 GLY B N 1
ATOM 5206 C CA . GLY B 1 267 ? 61.637 -19.405 17.079 1.00 20.29 246 GLY B CA 1
ATOM 5207 C C . GLY B 1 267 ? 60.210 -18.888 17.066 1.00 16.65 246 GLY B C 1
ATOM 5208 O O . GLY B 1 267 ? 59.986 -17.693 16.907 1.00 17.10 246 GLY B O 1
ATOM 5209 N N . GLN B 1 268 ? 59.244 -19.783 17.236 1.00 17.15 247 GLN B N 1
ATOM 5210 C CA . GLN B 1 268 ? 57.834 -19.406 17.195 1.00 21.78 247 GLN B CA 1
ATOM 5211 C C . GLN B 1 268 ? 57.348 -18.920 18.555 1.00 17.79 247 GLN B C 1
ATOM 5212 O O . GLN B 1 268 ? 56.481 -19.524 19.178 1.00 24.39 247 GLN B O 1
ATOM 5218 N N . THR B 1 269 ? 57.931 -17.820 19.005 1.00 20.61 248 THR B N 1
ATOM 5219 C CA . THR B 1 269 ? 57.589 -17.219 20.280 1.00 19.84 248 THR B CA 1
ATOM 5220 C C . THR B 1 269 ? 57.457 -15.710 20.091 1.00 23.81 248 THR B C 1
ATOM 5221 O O . THR B 1 269 ? 58.270 -15.082 19.413 1.00 24.32 248 THR B O 1
ATOM 5239 N N . ILE B 1 271 ? 57.763 -13.381 22.322 1.00 17.98 250 ILE B N 1
ATOM 5240 C CA . ILE B 1 271 ? 58.801 -12.653 23.044 1.00 22.49 250 ILE B CA 1
ATOM 5241 C C . ILE B 1 271 ? 60.186 -13.241 22.796 1.00 21.50 250 ILE B C 1
ATOM 5242 O O . ILE B 1 271 ? 61.092 -13.088 23.611 1.00 28.04 250 ILE B O 1
ATOM 5247 N N . ALA B 1 272 ? 60.345 -13.928 21.674 1.00 25.38 251 ALA B N 1
ATOM 5248 C CA . ALA B 1 272 ? 61.653 -14.427 21.291 1.00 18.98 251 ALA B CA 1
ATOM 5249 C C . ALA B 1 272 ? 62.480 -13.278 20.761 1.00 22.20 251 ALA B C 1
ATOM 5250 O O . ALA B 1 272 ? 61.933 -12.342 20.178 1.00 18.28 251 ALA B O 1
ATOM 5252 N N . PRO B 1 273 ? 63.801 -13.332 20.973 1.00 19.11 252 PRO B N 1
ATOM 5253 C CA . PRO B 1 273 ? 64.675 -12.402 20.259 1.00 17.76 252 PRO B CA 1
ATOM 5254 C C . PRO B 1 273 ? 64.492 -12.601 18.767 1.00 19.33 252 PRO B C 1
ATOM 5255 O O . PRO B 1 273 ? 64.868 -13.646 18.256 1.00 24.65 252 PRO B O 1
ATOM 5259 N N . ASP B 1 274 ? 63.895 -11.641 18.077 1.00 21.56 253 ASP B N 1
ATOM 5260 C CA . ASP B 1 274 ? 63.713 -11.784 16.643 1.00 19.39 253 ASP B CA 1
ATOM 5261 C C . ASP B 1 274 ? 65.040 -11.584 15.919 1.00 20.83 253 ASP B C 1
ATOM 5262 O O . ASP B 1 274 ? 65.393 -12.354 15.030 1.00 23.34 253 ASP B O 1
ATOM 5267 N N . TYR B 1 275 ? 65.779 -10.552 16.305 1.00 16.15 254 TYR B N 1
ATOM 5268 C CA . TYR B 1 275 ? 67.055 -10.280 15.668 1.00 13.33 254 TYR B CA 1
ATOM 5269 C C . TYR B 1 275 ? 68.094 -9.832 16.679 1.00 13.19 254 TYR B C 1
ATOM 5270 O O . TYR B 1 275 ? 67.763 -9.380 17.770 1.00 19.43 254 TYR B O 1
ATOM 5279 N N . LEU B 1 276 ? 69.358 -9.973 16.303 1.00 19.16 255 LEU B N 1
ATOM 5280 C CA . LEU B 1 276 ? 70.469 -9.585 17.155 1.00 14.97 255 LEU B CA 1
ATOM 5281 C C . LEU B 1 276 ? 71.037 -8.241 16.709 1.00 19.61 255 LEU B C 1
ATOM 5282 O O . LEU B 1 276 ? 71.331 -8.039 15.536 1.00 16.11 255 LEU B O 1
ATOM 5287 N N . TYR B 1 277 ? 71.179 -7.326 17.658 1.00 19.92 256 TYR B N 1
ATOM 5288 C CA . TYR B 1 277 ? 71.729 -6.007 17.391 1.00 18.76 256 TYR B CA 1
ATOM 5289 C C . TYR B 1 277 ? 72.964 -5.839 18.265 1.00 22.57 256 TYR B C 1
ATOM 5290 O O . TYR B 1 277 ? 72.861 -5.506 19.445 1.00 19.34 256 TYR B O 1
ATOM 5299 N N . VAL B 1 278 ? 74.133 -6.086 17.689 1.00 14.68 257 VAL B N 1
ATOM 5300 C CA . VAL B 1 278 ? 75.345 -6.208 18.485 1.00 18.94 257 VAL B CA 1
ATOM 5301 C C . VAL B 1 278 ? 76.350 -5.102 18.151 1.00 20.79 257 VAL B C 1
ATOM 5302 O O . VAL B 1 278 ? 76.460 -4.664 17.004 1.00 22.46 257 VAL B O 1
ATOM 5306 N N . HIS B 1 279 ? 77.056 -4.627 19.170 1.00 16.17 258 HIS B N 1
ATOM 5307 C CA . HIS B 1 279 ? 78.104 -3.644 18.959 1.00 17.88 258 HIS B CA 1
ATOM 5308 C C . HIS B 1 279 ? 79.199 -4.266 18.105 1.00 24.79 258 HIS B C 1
ATOM 5309 O O . HIS B 1 279 ? 79.618 -5.393 18.366 1.00 24.04 258 HIS B O 1
ATOM 5316 N N . TYR B 1 280 ? 79.659 -3.529 17.096 1.00 24.18 259 TYR B N 1
ATOM 5317 C CA . TYR B 1 280 ? 80.610 -4.048 16.115 1.00 20.21 259 TYR B CA 1
ATOM 5318 C C . TYR B 1 280 ? 81.839 -4.695 16.752 1.00 21.12 259 TYR B C 1
ATOM 5319 O O . TYR B 1 280 ? 82.403 -5.635 16.198 1.00 26.28 259 TYR B O 1
ATOM 5328 N N . SER B 1 281 ? 82.238 -4.198 17.918 1.00 22.67 260 SER B N 1
ATOM 5329 C CA . SER B 1 281 ? 83.501 -4.601 18.526 1.00 24.51 260 SER B CA 1
ATOM 5330 C C . SER B 1 281 ? 83.450 -5.963 19.216 1.00 24.76 260 SER B C 1
ATOM 5331 O O . SER B 1 281 ? 84.487 -6.499 19.597 1.00 21.53 260 SER B O 1
ATOM 5334 N N . VAL B 1 282 ? 82.257 -6.524 19.393 1.00 23.37 261 VAL B N 1
ATOM 5335 C CA . VAL B 1 282 ? 82.159 -7.863 19.973 1.00 16.76 261 VAL B CA 1
ATOM 5336 C C . VAL B 1 282 ? 81.330 -8.803 19.115 1.00 19.35 261 VAL B C 1
ATOM 5337 O O . VAL B 1 282 ? 80.972 -9.882 19.563 1.00 27.55 261 VAL B O 1
ATOM 5341 N N . LYS B 1 283 ? 81.034 -8.400 17.883 1.00 19.95 262 LYS B N 1
ATOM 5342 C CA . LYS B 1 283 ? 80.277 -9.253 16.982 1.00 22.46 262 LYS B CA 1
ATOM 5343 C C . LYS B 1 283 ? 81.017 -10.554 16.670 1.00 27.14 262 LYS B C 1
ATOM 5344 O O . LYS B 1 283 ? 80.455 -11.639 16.808 1.00 25.07 262 LYS B O 1
ATOM 5350 N N . ASP B 1 284 ? 82.275 -10.436 16.249 1.00 25.16 263 ASP B N 1
ATOM 5351 C CA . ASP B 1 284 ? 83.065 -11.600 15.853 1.00 24.61 263 ASP B CA 1
ATOM 5352 C C . ASP B 1 284 ? 83.192 -12.602 16.994 1.00 21.29 263 ASP B C 1
ATOM 5353 O O . ASP B 1 284 ? 83.074 -13.809 16.785 1.00 26.53 263 ASP B O 1
ATOM 5358 N N . ALA B 1 285 ? 83.415 -12.096 18.201 1.00 20.35 264 ALA B N 1
ATOM 5359 C CA . ALA B 1 285 ? 83.568 -12.953 19.368 1.00 17.38 264 ALA B CA 1
ATOM 5360 C C . ALA B 1 285 ? 82.240 -13.565 19.796 1.00 27.85 264 ALA B C 1
ATOM 5361 O O . ALA B 1 285 ? 82.205 -14.677 20.322 1.00 25.96 264 ALA B O 1
ATOM 5363 N N . LEU B 1 286 ? 81.148 -12.838 19.567 1.00 25.80 265 LEU B N 1
ATOM 5364 C CA . LEU B 1 286 ? 79.828 -13.335 19.922 1.00 20.64 265 LEU B CA 1
ATOM 5365 C C . LEU B 1 286 ? 79.381 -14.446 18.978 1.00 21.18 265 LEU B C 1
ATOM 5366 O O . LEU B 1 286 ? 78.955 -15.507 19.422 1.00 23.64 265 LEU B O 1
ATOM 5371 N N . LEU B 1 287 ? 79.476 -14.197 17.678 1.00 22.20 266 LEU B N 1
ATOM 5372 C CA . LEU B 1 287 ? 79.057 -15.182 16.689 1.00 23.59 266 LEU B CA 1
ATOM 5373 C C . LEU B 1 287 ? 79.922 -16.443 16.722 1.00 20.68 266 LEU B C 1
ATOM 5374 O O . LEU B 1 287 ? 79.444 -17.532 16.423 1.00 30.04 266 LEU B O 1
ATOM 5379 N N . GLU B 1 288 ? 81.188 -16.300 17.094 1.00 24.93 267 GLU B N 1
ATOM 5380 C CA . GLU B 1 288 ? 82.063 -17.459 17.202 1.00 24.47 267 GLU B CA 1
ATOM 5381 C C . GLU B 1 288 ? 81.567 -18.409 18.288 1.00 25.31 267 GLU B C 1
ATOM 5382 O O . GLU B 1 288 ? 81.474 -19.619 18.069 1.00 24.12 267 GLU B O 1
ATOM 5388 N N . ARG B 1 289 ? 81.244 -17.857 19.453 1.00 22.34 268 ARG B N 1
ATOM 5389 C CA . ARG B 1 289 ? 80.644 -18.635 20.535 1.00 23.40 268 ARG B CA 1
ATOM 5390 C C . ARG B 1 289 ? 79.285 -19.217 20.143 1.00 23.65 268 ARG B C 1
ATOM 5391 O O . ARG B 1 289 ? 78.973 -20.364 20.458 1.00 24.90 268 ARG B O 1
ATOM 5399 N N . LEU B 1 290 ? 78.478 -18.409 19.467 1.00 19.96 269 LEU B N 1
ATOM 5400 C CA . LEU B 1 290 ? 77.110 -18.786 19.152 1.00 18.33 269 LEU B CA 1
ATOM 5401 C C . LEU B 1 290 ? 77.067 -19.903 18.125 1.00 18.52 269 LEU B C 1
ATOM 5402 O O . LEU B 1 290 ? 76.410 -20.915 18.335 1.00 26.39 269 LEU B O 1
ATOM 5407 N N . VAL B 1 291 ? 77.762 -19.704 17.013 1.00 16.42 270 VAL B N 1
ATOM 5408 C CA . VAL B 1 291 ? 77.800 -20.682 15.938 1.00 20.75 270 VAL B CA 1
ATOM 5409 C C . VAL B 1 291 ? 78.324 -22.031 16.428 1.00 23.79 270 VAL B C 1
ATOM 5410 O O . VAL B 1 291 ? 77.821 -23.081 16.030 1.00 23.28 270 VAL B O 1
ATOM 5414 N N . GLU B 1 292 ? 79.317 -22.002 17.308 1.00 26.02 271 GLU B N 1
ATOM 5415 C CA . GLU B 1 292 ? 79.865 -23.233 17.862 1.00 23.56 271 GLU B CA 1
ATOM 5416 C C . GLU B 1 292 ? 78.826 -23.972 18.697 1.00 24.01 271 GLU B C 1
ATOM 5417 O O . GLU B 1 292 ? 78.700 -25.191 18.604 1.00 26.07 271 GLU B O 1
ATOM 5423 N N . ARG B 1 293 ? 78.079 -23.235 19.511 1.00 25.59 272 ARG B N 1
ATOM 5424 C CA . ARG B 1 293 ? 77.086 -23.869 20.367 1.00 28.26 272 ARG B CA 1
ATOM 5425 C C . ARG B 1 293 ? 75.889 -24.369 19.569 1.00 23.27 272 ARG B C 1
ATOM 5426 O O . ARG B 1 293 ? 75.318 -25.403 19.891 1.00 28.13 272 ARG B O 1
ATOM 5434 N N . VAL B 1 294 ? 75.522 -23.645 18.519 1.00 24.35 273 VAL B N 1
ATOM 5435 C CA . VAL B 1 294 ? 74.467 -24.102 17.627 1.00 21.57 273 VAL B CA 1
ATOM 5436 C C . VAL B 1 294 ? 74.861 -25.414 16.955 1.00 25.82 273 VAL B C 1
ATOM 5437 O O . VAL B 1 294 ? 74.058 -26.343 16.878 1.00 29.14 273 VAL B O 1
ATOM 5441 N N . LYS B 1 295 ? 76.101 -25.486 16.475 1.00 25.01 274 LYS B N 1
ATOM 5442 C CA . LYS B 1 295 ? 76.596 -26.685 15.804 1.00 27.02 274 LYS B CA 1
ATOM 5443 C C . LYS B 1 295 ? 76.696 -27.868 16.757 1.00 26.35 274 LYS B C 1
ATOM 5444 O O . LYS B 1 295 ? 76.486 -29.013 16.366 1.00 31.52 274 LYS B O 1
ATOM 5450 N N . THR B 1 296 ? 77.011 -27.583 18.011 1.00 27.84 275 THR B N 1
ATOM 5451 C CA . THR B 1 296 ? 77.176 -28.624 19.010 1.00 24.64 275 THR B CA 1
ATOM 5452 C C . THR B 1 296 ? 75.839 -29.111 19.562 1.00 27.01 275 THR B C 1
ATOM 5453 O O . THR B 1 296 ? 75.603 -30.311 19.677 1.00 27.45 275 THR B O 1
ATOM 5457 N N . GLU B 1 297 ? 74.960 -28.177 19.901 1.00 27.91 276 GLU B N 1
ATOM 5458 C CA . GLU B 1 297 ? 73.734 -28.530 20.600 1.00 25.70 276 GLU B CA 1
ATOM 5459 C C . GLU B 1 297 ? 72.544 -28.721 19.672 1.00 28.39 276 GLU B C 1
ATOM 5460 O O . GLU B 1 297 ? 71.591 -29.405 20.025 1.00 31.51 276 GLU B O 1
ATOM 5466 N N . LEU B 1 298 ? 72.593 -28.124 18.486 1.00 28.99 277 LEU B N 1
ATOM 5467 C CA . LEU B 1 298 ? 71.470 -28.216 17.553 1.00 22.36 277 LEU B CA 1
ATOM 5468 C C . LEU B 1 298 ? 71.873 -28.725 16.172 1.00 20.18 277 LEU B C 1
ATOM 5469 O O . LEU B 1 298 ? 71.634 -28.052 15.174 1.00 21.32 277 LEU B O 1
ATOM 5474 N N . PRO B 1 299 ? 72.469 -29.926 16.101 1.00 27.94 278 PRO B N 1
ATOM 5475 C CA . PRO B 1 299 ? 73.002 -30.384 14.813 1.00 25.84 278 PRO B CA 1
ATOM 5476 C C . PRO B 1 299 ? 71.939 -30.928 13.850 1.00 30.39 278 PRO B C 1
ATOM 5477 O O . PRO B 1 299 ? 72.159 -30.915 12.643 1.00 24.49 278 PRO B O 1
ATOM 5481 N N . GLU B 1 300 ? 70.806 -31.387 14.370 1.00 23.97 279 GLU B N 1
ATOM 5482 C CA . GLU B 1 300 ? 69.806 -32.027 13.522 1.00 22.22 279 GLU B CA 1
ATOM 5483 C C . GLU B 1 300 ? 68.868 -31.011 12.889 1.00 25.45 279 GLU B C 1
ATOM 5484 O O . GLU B 1 300 ? 68.608 -29.949 13.452 1.00 26.70 279 GLU B O 1
ATOM 5490 N N . ILE B 1 301 ? 68.354 -31.357 11.717 1.00 17.20 280 ILE B N 1
ATOM 5491 C CA . ILE B 1 301 ? 67.501 -30.462 10.952 1.00 21.54 280 ILE B CA 1
ATOM 5492 C C . ILE B 1 301 ? 66.197 -30.153 11.693 1.00 23.40 280 ILE B C 1
ATOM 5493 O O . ILE B 1 301 ? 65.554 -29.144 11.424 1.00 25.34 280 ILE B O 1
ATOM 5498 N N . ASN B 1 302 ? 65.829 -31.011 12.642 1.00 28.42 281 ASN B N 1
ATOM 5499 C CA . ASN B 1 302 ? 64.624 -30.814 13.437 1.00 23.67 281 ASN B CA 1
ATOM 5500 C C . ASN B 1 302 ? 64.938 -30.627 14.917 1.00 25.20 281 ASN B C 1
ATOM 5501 O O . ASN B 1 302 ? 64.084 -30.854 15.772 1.00 30.22 281 ASN B O 1
ATOM 5506 N N . SER B 1 303 ? 66.169 -30.219 15.211 1.00 22.83 282 SER B N 1
ATOM 5507 C CA . SER B 1 303 ? 66.607 -29.989 16.585 1.00 23.30 282 SER B CA 1
ATOM 5508 C C . SER B 1 303 ? 65.741 -28.998 17.364 1.00 24.91 282 SER B C 1
ATOM 5509 O O . SER B 1 303 ? 65.535 -29.171 18.560 1.00 23.65 282 SER B O 1
ATOM 5512 N N . THR B 1 304 ? 65.250 -27.956 16.700 1.00 18.35 283 THR B N 1
ATOM 5513 C CA . THR B 1 304 ? 64.483 -26.924 17.395 1.00 19.40 283 THR B CA 1
ATOM 5514 C C . THR B 1 304 ? 63.028 -27.327 17.629 1.00 21.19 283 THR B C 1
ATOM 5515 O O . THR B 1 304 ? 62.378 -26.808 18.531 1.00 28.31 283 THR B O 1
ATOM 5519 N N . GLY B 1 305 ? 62.527 -28.255 16.819 1.00 25.40 284 GLY B N 1
ATOM 5520 C CA . GLY B 1 305 ? 61.136 -28.667 16.882 1.00 21.40 284 GLY B CA 1
ATOM 5521 C C . GLY B 1 305 ? 60.527 -28.674 15.495 1.00 17.65 284 GLY B C 1
ATOM 5522 O O . GLY B 1 305 ? 61.221 -28.918 14.515 1.00 23.25 284 GLY B O 1
ATOM 5523 N N . LYS B 1 306 ? 59.230 -28.409 15.404 1.00 19.50 285 LYS B N 1
ATOM 5524 C CA . LYS B 1 306 ? 58.578 -28.299 14.102 1.00 21.12 285 LYS B CA 1
ATOM 5525 C C . LYS B 1 306 ? 57.958 -26.926 13.919 1.00 18.99 285 LYS B C 1
ATOM 5526 O O . LYS B 1 306 ? 57.439 -26.349 14.870 1.00 23.21 285 LYS B O 1
ATOM 5532 N N . LEU B 1 307 ? 58.037 -26.399 12.699 1.00 23.77 286 LEU B N 1
ATOM 5533 C CA . LEU B 1 307 ? 57.230 -25.253 12.301 1.00 20.65 286 LEU B CA 1
ATOM 5534 C C . LEU B 1 307 ? 55.797 -25.753 12.193 1.00 22.50 286 LEU B C 1
ATOM 5535 O O . LEU B 1 307 ? 55.578 -26.922 11.888 1.00 21.12 286 LEU B O 1
ATOM 5540 N N . VAL B 1 308 ? 54.823 -24.879 12.433 1.00 22.13 287 VAL B N 1
ATOM 5541 C CA . VAL B 1 308 ? 53.441 -25.323 12.566 1.00 23.16 287 VAL B CA 1
ATOM 5542 C C . VAL B 1 308 ? 52.882 -25.886 11.257 1.00 22.59 287 VAL B C 1
ATOM 5543 O O . VAL B 1 308 ? 52.106 -26.835 11.268 1.00 22.58 287 VAL B O 1
ATOM 5547 N N . THR B 1 309 ? 53.293 -25.321 10.129 1.00 22.22 288 THR B N 1
ATOM 5548 C CA . THR B 1 309 ? 52.811 -25.793 8.837 1.00 21.93 288 THR B CA 1
ATOM 5549 C C . THR B 1 309 ? 53.938 -25.890 7.823 1.00 20.89 288 THR B C 1
ATOM 5550 O O . THR B 1 309 ? 54.977 -25.253 7.972 1.00 24.73 288 THR B O 1
ATOM 5554 N N . GLU B 1 310 ? 53.713 -26.680 6.783 1.00 24.15 289 GLU B N 1
ATOM 5555 C CA . GLU B 1 310 ? 54.643 -26.764 5.669 1.00 20.29 289 GLU B CA 1
ATOM 5556 C C . GLU B 1 310 ? 54.793 -25.405 5.004 1.00 25.24 289 GLU B C 1
ATOM 5557 O O . GLU B 1 310 ? 55.869 -25.056 4.520 1.00 27.23 289 GLU B O 1
ATOM 5563 N N . ARG B 1 311 ? 53.703 -24.642 4.991 1.00 24.49 290 ARG B N 1
ATOM 5564 C CA . ARG B 1 311 ? 53.685 -23.316 4.385 1.00 24.40 290 ARG B CA 1
ATOM 5565 C C . ARG B 1 311 ? 54.684 -22.391 5.063 1.00 22.26 290 ARG B C 1
ATOM 5566 O O . ARG B 1 311 ? 55.366 -21.614 4.406 1.00 25.29 290 ARG B O 1
ATOM 5574 N N . GLN B 1 312 ? 54.765 -22.484 6.384 1.00 25.88 291 GLN B N 1
ATOM 5575 C CA . GLN B 1 312 ? 55.667 -21.637 7.147 1.00 22.50 291 GLN B CA 1
ATOM 5576 C C . GLN B 1 312 ? 57.122 -21.956 6.851 1.00 22.62 291 GLN B C 1
ATOM 5577 O O . GLN B 1 312 ? 57.962 -21.060 6.843 1.00 27.78 291 GLN B O 1
ATOM 5583 N N . VAL B 1 313 ? 57.426 -23.227 6.607 1.00 19.30 292 VAL B N 1
ATOM 5584 C CA . VAL B 1 313 ? 58.787 -23.603 6.246 1.00 20.99 292 VAL B CA 1
ATOM 5585 C C . VAL B 1 313 ? 59.134 -22.996 4.898 1.00 22.05 292 VAL B C 1
ATOM 5586 O O . VAL B 1 313 ? 60.203 -22.420 4.722 1.00 30.46 292 VAL B O 1
ATOM 5590 N N . GLN B 1 314 ? 58.211 -23.108 3.952 1.00 25.05 293 GLN B N 1
ATOM 5591 C CA . GLN B 1 314 ? 58.416 -22.529 2.631 1.00 28.98 293 GLN B CA 1
ATOM 5592 C C . GLN B 1 314 ? 58.550 -21.006 2.683 1.00 26.11 293 GLN B C 1
ATOM 5593 O O . GLN B 1 314 ? 59.341 -20.431 1.940 1.00 30.09 293 GLN B O 1
ATOM 5599 N N . ARG B 1 315 ? 57.782 -20.358 3.556 1.00 22.22 294 ARG B N 1
ATOM 5600 C CA . ARG B 1 315 ? 57.894 -18.912 3.736 1.00 22.45 294 ARG B CA 1
ATOM 5601 C C . ARG B 1 315 ? 59.300 -18.540 4.185 1.00 23.93 294 ARG B C 1
ATOM 5602 O O . ARG B 1 315 ? 59.909 -17.614 3.659 1.00 33.07 294 ARG B O 1
ATOM 5610 N N . LEU B 1 316 ? 59.811 -19.282 5.158 1.00 27.78 295 LEU B N 1
ATOM 5611 C CA . LEU B 1 316 ? 61.121 -19.006 5.723 1.00 22.12 295 LEU B CA 1
ATOM 5612 C C . LEU B 1 316 ? 62.243 -19.307 4.734 1.00 23.90 295 LEU B C 1
ATOM 5613 O O . LEU B 1 316 ? 63.252 -18.611 4.707 1.00 24.42 295 LEU B O 1
ATOM 5618 N N . VAL B 1 317 ? 62.064 -20.343 3.921 1.00 28.73 296 VAL B N 1
ATOM 5619 C CA . VAL B 1 317 ? 63.074 -20.716 2.935 1.00 25.84 296 VAL B CA 1
ATOM 5620 C C . VAL B 1 317 ? 63.223 -19.622 1.879 1.00 26.09 296 VAL B C 1
ATOM 5621 O O . VAL B 1 317 ? 64.336 -19.286 1.474 1.00 29.81 296 VAL B O 1
ATOM 5625 N N . SER B 1 318 ? 62.100 -19.060 1.448 1.00 28.16 297 SER B N 1
ATOM 5626 C CA . SER B 1 318 ? 62.114 -17.970 0.477 1.00 29.81 297 SER B CA 1
ATOM 5627 C C . SER B 1 318 ? 62.869 -16.758 1.014 1.00 27.57 297 SER B C 1
ATOM 5628 O O . SER B 1 318 ? 63.656 -16.141 0.298 1.00 30.94 297 SER B O 1
ATOM 5631 N N . LEU B 1 319 ? 62.624 -16.428 2.277 1.00 26.40 298 LEU B N 1
ATOM 5632 C CA . LEU B 1 319 ? 63.345 -15.349 2.939 1.00 28.72 298 LEU B CA 1
ATOM 5633 C C . LEU B 1 319 ? 64.850 -15.613 2.925 1.00 25.55 298 LEU B C 1
ATOM 5634 O O . LEU B 1 319 ? 65.636 -14.723 2.620 1.00 29.59 298 LEU B O 1
ATOM 5639 N N . LEU B 1 320 ? 65.244 -16.841 3.246 1.00 29.06 299 LEU B N 1
ATOM 5640 C CA . LEU B 1 320 ? 66.652 -17.221 3.214 1.00 24.34 299 LEU B CA 1
ATOM 5641 C C . LEU B 1 320 ? 67.230 -17.144 1.806 1.00 26.24 299 LEU B C 1
ATOM 5642 O O . LEU B 1 320 ? 68.382 -16.772 1.621 1.00 31.62 299 LEU B O 1
ATOM 5647 N N . GLU B 1 321 ? 66.425 -17.493 0.812 1.00 27.55 300 GLU B N 1
ATOM 5648 C CA . GLU B 1 321 ? 66.869 -17.420 -0.571 1.00 33.64 300 GLU B CA 1
ATOM 5649 C C . GLU B 1 321 ? 67.032 -15.970 -1.034 1.00 36.87 300 GLU B C 1
ATOM 5650 O O . GLU B 1 321 ? 67.753 -15.693 -1.991 1.00 42.36 300 GLU B O 1
ATOM 5656 N N . ALA B 1 322 ? 66.372 -15.045 -0.343 1.00 31.69 301 ALA B N 1
ATOM 5657 C CA . ALA B 1 322 ? 66.345 -13.651 -0.773 1.00 30.61 301 ALA B CA 1
ATOM 5658 C C . ALA B 1 322 ? 67.297 -12.756 0.018 1.00 32.33 301 ALA B C 1
ATOM 5659 O O . ALA B 1 322 ? 67.611 -11.647 -0.415 1.00 34.93 301 ALA B O 1
ATOM 5661 N N . THR B 1 323 ? 67.757 -13.232 1.170 1.00 26.84 302 THR B N 1
ATOM 5662 C CA . THR B 1 323 ? 68.589 -12.411 2.047 1.00 24.84 302 THR B CA 1
ATOM 5663 C C . THR B 1 323 ? 69.930 -12.046 1.417 1.00 27.69 302 THR B C 1
ATOM 5664 O O . THR B 1 323 ? 70.489 -12.800 0.622 1.00 31.94 302 THR B O 1
ATOM 5668 N N . GLN B 1 324 ? 70.435 -10.872 1.776 1.00 30.46 303 GLN B N 1
ATOM 5669 C CA . GLN B 1 324 ? 71.740 -10.423 1.320 1.00 23.78 303 GLN B CA 1
ATOM 5670 C C . GLN B 1 324 ? 72.786 -10.765 2.363 1.00 29.07 303 GLN B C 1
ATOM 5671 O O . GLN B 1 324 ? 73.979 -10.552 2.160 1.00 27.42 303 GLN B O 1
ATOM 5677 N N . GLY B 1 325 ? 72.329 -11.299 3.488 1.00 28.11 304 GLY B N 1
ATOM 5678 C CA . GLY B 1 325 ? 73.230 -11.659 4.564 1.00 23.75 304 GLY B CA 1
ATOM 5679 C C . GLY B 1 325 ? 74.004 -12.918 4.252 1.00 25.69 304 GLY B C 1
ATOM 5680 O O . GLY B 1 325 ? 73.798 -13.534 3.210 1.00 22.86 304 GLY B O 1
ATOM 5681 N N . GLN B 1 326 ? 74.899 -13.300 5.157 1.00 29.89 305 GLN B N 1
ATOM 5682 C CA . GLN B 1 326 ? 75.675 -14.524 5.001 1.00 26.16 305 GLN B CA 1
ATOM 5683 C C . GLN B 1 326 ? 75.268 -15.565 6.030 1.00 27.29 305 GLN B C 1
ATOM 5684 O O . GLN B 1 326 ? 75.275 -15.303 7.231 1.00 27.28 305 GLN B O 1
ATOM 5690 N N . VAL B 1 327 ? 74.922 -16.754 5.556 1.00 23.41 306 VAL B N 1
ATOM 5691 C CA . VAL B 1 327 ? 74.621 -17.853 6.455 1.00 24.77 306 VAL B CA 1
ATOM 5692 C C . VAL B 1 327 ? 75.898 -18.351 7.113 1.00 23.59 306 VAL B C 1
ATOM 5693 O O . VAL B 1 327 ? 76.889 -18.619 6.443 1.00 33.60 306 VAL B O 1
ATOM 5697 N N . LEU B 1 328 ? 75.871 -18.457 8.434 1.00 25.04 307 LEU B N 1
ATOM 5698 C CA . LEU B 1 328 ? 77.014 -18.940 9.187 1.00 17.97 307 LEU B CA 1
ATOM 5699 C C . LEU B 1 328 ? 76.808 -20.385 9.607 1.00 19.12 307 LEU B C 1
ATOM 5700 O O . LEU B 1 328 ? 77.763 -21.130 9.788 1.00 22.61 307 LEU B O 1
ATOM 5705 N N . VAL B 1 329 ? 75.549 -20.769 9.770 1.00 22.49 308 VAL B N 1
ATOM 5706 C CA . VAL B 1 329 ? 75.195 -22.131 10.146 1.00 24.91 308 VAL B CA 1
ATOM 5707 C C . VAL B 1 329 ? 73.721 -22.356 9.832 1.00 23.08 308 VAL B C 1
ATOM 5708 O O . VAL B 1 329 ? 72.923 -21.424 9.888 1.00 24.01 308 VAL B O 1
ATOM 5712 N N . GLY B 1 330 ? 73.371 -23.582 9.459 1.00 20.24 309 GLY B N 1
ATOM 5713 C CA . GLY B 1 330 ? 71.983 -23.943 9.245 1.00 23.04 309 GLY B CA 1
ATOM 5714 C C . GLY B 1 330 ? 71.468 -23.666 7.847 1.00 26.59 309 GLY B C 1
ATOM 5715 O O . GLY B 1 330 ? 72.187 -23.846 6.865 1.00 32.15 309 GLY B O 1
ATOM 5716 N N . SER B 1 331 ? 70.212 -23.232 7.780 1.00 23.44 310 SER B N 1
ATOM 5717 C CA . SER B 1 331 ? 69.496 -22.975 6.531 1.00 25.06 310 SER B CA 1
ATOM 5718 C C . SER B 1 331 ? 69.204 -24.260 5.761 1.00 25.31 310 SER B C 1
ATOM 5719 O O . SER B 1 331 ? 69.012 -24.238 4.549 1.00 32.89 310 SER B O 1
ATOM 5722 N N . GLN B 1 332 ? 69.161 -25.380 6.470 1.00 25.84 311 GLN B N 1
ATOM 5723 C CA . GLN B 1 332 ? 68.766 -26.645 5.864 1.00 28.97 311 GLN B CA 1
ATOM 5724 C C . GLN B 1 332 ? 67.307 -26.907 6.189 1.00 23.03 311 GLN B C 1
ATOM 5725 O O . GLN B 1 332 ? 66.907 -26.856 7.348 1.00 24.74 311 GLN B O 1
ATOM 5731 N N . ALA B 1 333 ? 66.510 -27.194 5.170 1.00 22.88 312 ALA B N 1
ATOM 5732 C CA . ALA B 1 333 ? 65.078 -27.342 5.380 1.00 26.71 312 ALA B CA 1
ATOM 5733 C C . ALA B 1 333 ? 64.517 -28.655 4.848 1.00 25.87 312 ALA B C 1
ATOM 5734 O O . ALA B 1 333 ? 64.958 -29.165 3.821 1.00 24.52 312 ALA B O 1
ATOM 5736 N N . ASP B 1 334 ? 63.536 -29.187 5.572 1.00 27.41 313 ASP B N 1
ATOM 5737 C CA . ASP B 1 334 ? 62.742 -30.327 5.129 1.00 23.64 313 ASP B CA 1
ATOM 5738 C C . ASP B 1 334 ? 61.270 -29.977 5.316 1.00 25.36 313 ASP B C 1
ATOM 5739 O O . ASP B 1 334 ? 60.738 -30.089 6.420 1.00 27.75 313 ASP B O 1
ATOM 5744 N N . VAL B 1 335 ? 60.624 -29.553 4.236 1.00 24.00 314 VAL B N 1
ATOM 5745 C CA . VAL B 1 335 ? 59.250 -29.058 4.294 1.00 21.70 314 VAL B CA 1
ATOM 5746 C C . VAL B 1 335 ? 58.282 -30.111 4.814 1.00 28.10 314 VAL B C 1
ATOM 5747 O O . VAL B 1 335 ? 57.486 -29.837 5.709 1.00 31.31 314 VAL B O 1
ATOM 5751 N N . SER B 1 336 ? 58.367 -31.320 4.264 1.00 23.29 315 SER B N 1
ATOM 5752 C CA . SER B 1 336 ? 57.467 -32.401 4.643 1.00 21.98 315 SER B CA 1
ATOM 5753 C C . SER B 1 336 ? 57.629 -32.768 6.116 1.00 23.82 315 SER B C 1
ATOM 5754 O O . SER B 1 336 ? 56.688 -33.229 6.756 1.00 22.69 315 SER B O 1
ATOM 5757 N N . LYS B 1 337 ? 58.827 -32.560 6.648 1.00 26.28 316 LYS B N 1
ATOM 5758 C CA . LYS B 1 337 ? 59.078 -32.773 8.067 1.00 20.76 316 LYS B CA 1
ATOM 5759 C C . LYS B 1 337 ? 58.702 -31.553 8.894 1.00 21.21 316 LYS B C 1
ATOM 5760 O O . LYS B 1 337 ? 58.749 -31.599 10.121 1.00 25.11 316 LYS B O 1
ATOM 5766 N N . ARG B 1 338 ? 58.334 -30.471 8.214 1.00 25.71 317 ARG B N 1
ATOM 5767 C CA . ARG B 1 338 ? 58.081 -29.187 8.862 1.00 20.14 317 ARG B CA 1
ATOM 5768 C C . ARG B 1 338 ? 59.300 -28.784 9.694 1.00 21.57 317 ARG B C 1
ATOM 5769 O O . ARG B 1 338 ? 59.185 -28.405 10.857 1.00 17.41 317 ARG B O 1
ATOM 5777 N N . ALA B 1 339 ? 60.477 -28.881 9.083 1.00 20.07 318 ALA B N 1
ATOM 5778 C CA . ALA B 1 339 ? 61.718 -28.612 9.791 1.00 18.36 318 ALA B CA 1
ATOM 5779 C C . ALA B 1 339 ? 62.593 -27.573 9.093 1.00 22.63 318 ALA B C 1
ATOM 5780 O O . ALA B 1 339 ? 62.698 -27.539 7.871 1.00 22.71 318 ALA B O 1
ATOM 5782 N N . LEU B 1 340 ? 63.216 -26.725 9.898 1.00 22.22 319 LEU B N 1
ATOM 5783 C CA . LEU B 1 340 ? 64.238 -25.811 9.422 1.00 18.47 319 LEU B CA 1
ATOM 5784 C C . LEU B 1 340 ? 65.312 -25.751 10.486 1.00 18.80 319 LEU B C 1
ATOM 5785 O O . LEU B 1 340 ? 65.018 -25.512 11.653 1.00 23.94 319 LEU B O 1
ATOM 5790 N N . SER B 1 341 ? 66.554 -25.995 10.091 1.00 20.45 320 SER B N 1
ATOM 5791 C CA . SER B 1 341 ? 67.655 -26.033 11.048 1.00 21.28 320 SER B CA 1
ATOM 5792 C C . SER B 1 341 ? 67.897 -24.662 11.665 1.00 23.87 320 SER B C 1
ATOM 5793 O O . SER B 1 341 ? 67.533 -23.639 11.088 1.00 20.59 320 SER B O 1
ATOM 5796 N N . ALA B 1 342 ? 68.497 -24.655 12.851 1.00 18.74 321 ALA B N 1
ATOM 5797 C CA . ALA B 1 342 ? 68.843 -23.417 13.529 1.00 21.03 321 ALA B CA 1
ATOM 5798 C C . ALA B 1 342 ? 69.812 -22.615 12.663 1.00 22.50 321 ALA B C 1
ATOM 5799 O O . ALA B 1 342 ? 70.857 -23.115 12.254 1.00 22.78 321 ALA B O 1
ATOM 5801 N N . THR B 1 343 ? 69.448 -21.374 12.371 1.00 24.87 322 THR B N 1
ATOM 5802 C CA . THR B 1 343 ? 70.159 -20.593 11.372 1.00 20.51 322 THR B CA 1
ATOM 5803 C C . THR B 1 343 ? 70.621 -19.251 11.915 1.00 22.12 322 THR B C 1
ATOM 5804 O O . THR B 1 343 ? 69.880 -18.569 12.616 1.00 19.47 322 THR B O 1
ATOM 5808 N N . VAL B 1 344 ? 71.857 -18.884 11.591 1.00 28.24 323 VAL B N 1
ATOM 5809 C CA . VAL B 1 344 ? 72.387 -17.569 11.925 1.00 21.10 323 VAL B CA 1
ATOM 5810 C C . VAL B 1 344 ? 72.839 -16.866 10.649 1.00 22.94 323 VAL B C 1
ATOM 5811 O O . VAL B 1 344 ? 73.608 -17.422 9.863 1.00 23.23 323 VAL B O 1
ATOM 5815 N N . VAL B 1 345 ? 72.350 -15.651 10.439 1.00 21.34 324 VAL B N 1
ATOM 5816 C CA . VAL B 1 345 ? 72.676 -14.899 9.235 1.00 19.18 324 VAL B CA 1
ATOM 5817 C C . VAL B 1 345 ? 73.362 -13.580 9.580 1.00 26.71 324 VAL B C 1
ATOM 5818 O O . VAL B 1 345 ? 72.776 -12.701 10.212 1.00 27.94 324 VAL B O 1
ATOM 5822 N N . ASP B 1 346 ? 74.611 -13.460 9.146 1.00 28.26 325 ASP B N 1
ATOM 5823 C CA . ASP B 1 346 ? 75.449 -12.302 9.423 1.00 26.18 325 ASP B CA 1
ATOM 5824 C C . ASP B 1 346 ? 75.299 -11.244 8.335 1.00 20.68 325 ASP B C 1
ATOM 5825 O O . ASP B 1 346 ? 74.752 -11.521 7.274 1.00 26.07 325 ASP B O 1
ATOM 5830 N N . GLY B 1 347 ? 75.783 -10.037 8.608 1.00 24.87 326 GLY B N 1
ATOM 5831 C CA . GLY B 1 347 ? 75.845 -8.976 7.613 1.00 25.92 326 GLY B CA 1
ATOM 5832 C C . GLY B 1 347 ? 74.505 -8.494 7.092 1.00 31.28 326 GLY B C 1
ATOM 5833 O O . GLY B 1 347 ? 74.371 -8.145 5.918 1.00 33.03 326 GLY B O 1
ATOM 5834 N N . VAL B 1 348 ? 73.515 -8.462 7.975 1.00 26.74 327 VAL B N 1
ATOM 5835 C CA . VAL B 1 348 ? 72.164 -8.061 7.612 1.00 23.32 327 VAL B CA 1
ATOM 5836 C C . VAL B 1 348 ? 71.944 -6.562 7.837 1.00 26.77 327 VAL B C 1
ATOM 5837 O O . VAL B 1 348 ? 72.413 -6.003 8.825 1.00 29.67 327 VAL B O 1
ATOM 5841 N N . GLU B 1 349 ? 71.252 -5.914 6.903 1.00 31.44 328 GLU B N 1
ATOM 5842 C CA . GLU B 1 349 ? 70.865 -4.511 7.052 1.00 29.54 328 GLU B CA 1
ATOM 5843 C C . GLU B 1 349 ? 69.369 -4.417 7.336 1.00 31.34 328 GLU B C 1
ATOM 5844 O O . GLU B 1 349 ? 68.645 -5.394 7.168 1.00 32.20 328 GLU B O 1
ATOM 5850 N N . TRP B 1 350 ? 68.898 -3.244 7.752 1.00 27.96 329 TRP B N 1
ATOM 5851 C CA . TRP B 1 350 ? 67.468 -3.043 7.991 1.00 29.86 329 TRP B CA 1
ATOM 5852 C C . TRP B 1 350 ? 66.700 -3.215 6.687 1.00 26.21 329 TRP B C 1
ATOM 5853 O O . TRP B 1 350 ? 65.507 -3.492 6.678 1.00 34.43 329 TRP B O 1
ATOM 5864 N N . ASN B 1 351 ? 67.429 -3.055 5.592 1.00 35.36 330 ASN B N 1
ATOM 5865 C CA . ASN B 1 351 ? 66.940 -3.217 4.232 1.00 35.48 330 ASN B CA 1
ATOM 5866 C C . ASN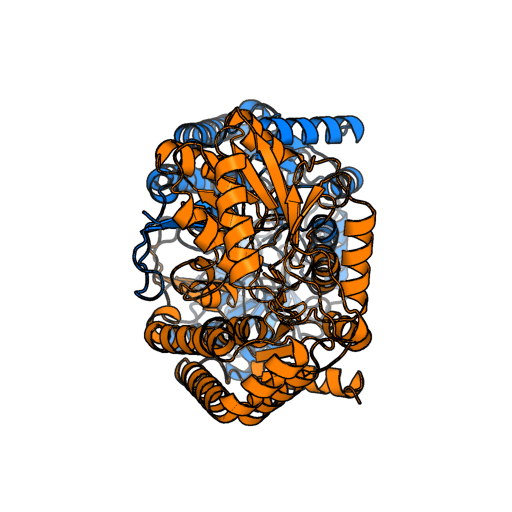 B 1 351 ? 66.516 -4.649 3.895 1.00 31.46 330 ASN B C 1
ATOM 5867 O O . ASN B 1 351 ? 65.728 -4.878 2.980 1.00 32.77 330 ASN B O 1
ATOM 5872 N N . ASP B 1 352 ? 67.051 -5.607 4.643 1.00 30.53 331 ASP B N 1
ATOM 5873 C CA . ASP B 1 352 ? 67.008 -7.018 4.266 1.00 28.43 331 ASP B CA 1
ATOM 5874 C C . ASP B 1 352 ? 65.613 -7.635 4.348 1.00 28.00 331 ASP B C 1
ATOM 5875 O O . ASP B 1 352 ? 64.809 -7.242 5.189 1.00 30.15 331 ASP B O 1
ATOM 5880 N N . PRO B 1 353 ? 65.323 -8.606 3.464 1.00 33.11 332 PRO B N 1
ATOM 5881 C CA . PRO B 1 353 ? 64.097 -9.407 3.527 1.00 28.62 332 PRO B CA 1
ATOM 5882 C C . PRO B 1 353 ? 63.859 -10.044 4.897 1.00 29.30 332 PRO B C 1
ATOM 5883 O O . PRO B 1 353 ? 62.713 -10.281 5.267 1.00 24.59 332 PRO B O 1
ATOM 5887 N N . LEU B 1 354 ? 64.929 -10.314 5.638 1.00 30.82 333 LEU B N 1
ATOM 5888 C CA . LEU B 1 354 ? 64.806 -10.912 6.962 1.00 28.56 333 LEU B CA 1
ATOM 5889 C C . LEU B 1 354 ? 64.366 -9.879 7.996 1.00 23.73 333 LEU B C 1
ATOM 5890 O O . LEU B 1 354 ? 64.045 -10.222 9.130 1.00 23.20 333 LEU B O 1
ATOM 5895 N N . MET B 1 355 ? 64.349 -8.613 7.600 1.00 27.37 334 MET B N 1
ATOM 5896 C CA . MET B 1 355 ? 63.993 -7.543 8.519 1.00 20.47 334 MET B CA 1
ATOM 5897 C C . MET B 1 355 ? 62.705 -6.853 8.113 1.00 22.65 334 MET B C 1
ATOM 5898 O O . MET B 1 355 ? 62.341 -5.826 8.680 1.00 32.47 334 MET B O 1
ATOM 5903 N N . SER B 1 356 ? 62.014 -7.419 7.131 1.00 23.12 335 SER B N 1
ATOM 5904 C CA . SER B 1 356 ? 60.732 -6.881 6.701 1.00 26.08 335 SER B CA 1
ATOM 5905 C C . SER B 1 356 ? 59.624 -7.212 7.693 1.00 33.29 335 SER B C 1
ATOM 5906 O O . SER B 1 356 ? 58.848 -6.341 8.076 1.00 44.59 335 SER B O 1
ATOM 5909 N N . GLU B 1 357 ? 59.556 -8.471 8.110 1.00 25.91 336 GLU B N 1
ATOM 5910 C CA . GLU B 1 357 ? 58.476 -8.924 8.981 1.00 25.53 336 GLU B CA 1
ATOM 5911 C C . GLU B 1 357 ? 58.993 -9.732 10.166 1.00 31.10 336 GLU B C 1
ATOM 5912 O O . GLU B 1 357 ? 60.139 -10.182 10.174 1.00 30.01 336 GLU B O 1
ATOM 5918 N N . GLU B 1 358 ? 58.135 -9.897 11.165 1.00 23.09 337 GLU B N 1
ATOM 5919 C CA . GLU B 1 358 ? 58.372 -10.845 12.242 1.00 25.50 337 GLU B CA 1
ATOM 5920 C C . GLU B 1 358 ? 58.718 -12.197 11.634 1.00 24.33 337 GLU B C 1
ATOM 5921 O O . GLU B 1 358 ? 57.990 -12.701 10.782 1.00 24.48 337 GLU B O 1
ATOM 5927 N N . LEU B 1 359 ? 59.839 -12.773 12.054 1.00 24.96 338 LEU B N 1
ATOM 5928 C CA . LEU B 1 359 ? 60.325 -14.014 11.450 1.00 18.30 338 LEU B CA 1
ATOM 5929 C C . LEU B 1 359 ? 59.526 -15.250 11.876 1.00 18.88 338 LEU B C 1
ATOM 5930 O O . LEU B 1 359 ? 59.081 -16.025 11.030 1.00 25.27 338 LEU B O 1
ATOM 5935 N N . PHE B 1 360 ? 59.345 -15.420 13.181 1.00 18.58 339 PHE B N 1
ATOM 5936 C CA . PHE B 1 360 ? 58.679 -16.602 13.736 1.00 23.99 339 PHE B CA 1
ATOM 5937 C C . PHE B 1 360 ? 59.260 -17.892 13.163 1.00 19.72 339 PHE B C 1
ATOM 5938 O O . PHE B 1 360 ? 58.536 -18.770 12.704 1.00 23.12 339 PHE B O 1
ATOM 5946 N N . GLY B 1 361 ? 60.583 -17.979 13.187 1.00 24.98 340 GLY B N 1
ATOM 5947 C CA . GLY B 1 361 ? 61.295 -19.137 12.691 1.00 20.48 340 GLY B CA 1
ATOM 5948 C C . GLY B 1 361 ? 62.664 -19.173 13.333 1.00 21.03 340 GLY B C 1
ATOM 5949 O O . GLY B 1 361 ? 63.102 -18.188 13.927 1.00 22.72 340 GLY B O 1
ATOM 5950 N N . PRO B 1 362 ? 63.357 -20.307 13.214 1.00 17.31 341 PRO B N 1
ATOM 5951 C CA . PRO B 1 362 ? 64.670 -20.471 13.841 1.00 16.31 341 PRO B CA 1
ATOM 5952 C C . PRO B 1 362 ? 65.786 -19.769 13.059 1.00 25.00 341 PRO B C 1
ATOM 5953 O O . PRO B 1 362 ? 66.810 -20.377 12.752 1.00 20.71 341 PRO B O 1
ATOM 5957 N N . ILE B 1 363 ? 65.579 -18.493 12.744 1.00 24.73 342 ILE B N 1
ATOM 5958 C CA . ILE B 1 363 ? 66.573 -17.696 12.038 1.00 14.47 342 ILE B CA 1
ATOM 5959 C C . ILE B 1 363 ? 66.942 -16.461 12.836 1.00 20.85 342 ILE B C 1
ATOM 5960 O O . ILE B 1 363 ? 66.069 -15.719 13.282 1.00 23.55 342 ILE B O 1
ATOM 5965 N N . LEU B 1 364 ? 68.238 -16.234 13.006 1.00 18.50 343 LEU B N 1
ATOM 5966 C CA . LEU B 1 364 ? 68.709 -15.064 13.730 1.00 19.76 343 LEU B CA 1
ATOM 5967 C C . LEU B 1 364 ? 69.566 -14.164 12.850 1.00 18.42 343 LEU B C 1
ATOM 5968 O O . LEU B 1 364 ? 70.744 -14.426 12.655 1.00 20.20 343 LEU B O 1
ATOM 5973 N N . PRO B 1 365 ? 68.966 -13.097 12.307 1.00 26.27 344 PRO B N 1
ATOM 5974 C CA . PRO B 1 365 ? 69.725 -12.095 11.554 1.00 20.14 344 PRO B CA 1
ATOM 5975 C C . PRO B 1 365 ? 70.548 -11.241 12.504 1.00 20.87 344 PRO B C 1
ATOM 5976 O O . PRO B 1 365 ? 70.132 -11.018 13.640 1.00 22.50 344 PRO B O 1
ATOM 5980 N N . VAL B 1 366 ? 71.713 -10.790 12.056 1.00 19.28 345 VAL B N 1
ATOM 5981 C CA . VAL B 1 366 ? 72.617 -10.056 12.929 1.00 22.99 345 VAL B CA 1
ATOM 5982 C C . VAL B 1 366 ? 72.974 -8.694 12.346 1.00 25.73 345 VAL B C 1
ATOM 5983 O O . VAL B 1 366 ? 73.564 -8.605 11.272 1.00 26.70 345 VAL B O 1
ATOM 5987 N N . LEU B 1 367 ? 72.602 -7.640 13.065 1.00 21.83 346 LEU B N 1
ATOM 5988 C CA . LEU B 1 367 ? 72.899 -6.272 12.661 1.00 18.43 346 LEU B CA 1
ATOM 5989 C C . LEU B 1 367 ? 73.916 -5.671 13.626 1.00 25.29 346 LEU B C 1
ATOM 5990 O O . LEU B 1 367 ? 74.037 -6.131 14.765 1.00 20.69 346 LEU B O 1
ATOM 5995 N N . GLU B 1 368 ? 74.642 -4.650 13.168 1.00 19.21 347 GLU B N 1
ATOM 5996 C CA . GLU B 1 368 ? 75.709 -4.037 13.963 1.00 25.72 347 GLU B CA 1
ATOM 5997 C C . GLU B 1 368 ? 75.489 -2.553 14.238 1.00 20.65 347 GLU B C 1
ATOM 5998 O O . GLU B 1 368 ? 74.922 -1.838 13.418 1.00 21.27 347 GLU B O 1
ATOM 6004 N N . PHE B 1 369 ? 75.970 -2.089 15.386 1.00 19.91 348 PHE B N 1
ATOM 6005 C CA . PHE B 1 369 ? 75.938 -0.667 15.692 1.00 19.54 348 PHE B CA 1
ATOM 6006 C C . PHE B 1 369 ? 77.225 -0.236 16.387 1.00 23.58 348 PHE B C 1
ATOM 6007 O O . PHE B 1 369 ? 78.000 -1.068 16.856 1.00 22.99 348 PHE B O 1
ATOM 6015 N N . ASP B 1 370 ? 77.447 1.072 16.444 1.00 26.38 349 ASP B N 1
ATOM 6016 C CA . ASP B 1 370 ? 78.531 1.632 17.239 1.00 26.93 349 ASP B CA 1
ATOM 6017 C C . ASP B 1 370 ? 77.948 2.550 18.303 1.00 25.17 349 ASP B C 1
ATOM 6018 O O . ASP B 1 370 ? 78.024 2.262 19.497 1.00 23.42 349 ASP B O 1
ATOM 6023 N N . SER B 1 371 ? 77.362 3.657 17.862 1.00 28.59 350 SER B N 1
ATOM 6024 C CA . SER B 1 371 ? 76.742 4.598 18.783 1.00 28.78 350 SER B CA 1
ATOM 6025 C C . SER B 1 371 ? 75.454 4.030 19.358 1.00 21.67 350 SER B C 1
ATOM 6026 O O . SER B 1 371 ? 74.589 3.563 18.620 1.00 22.22 350 SER B O 1
ATOM 6029 N N . VAL B 1 372 ? 75.337 4.078 20.679 1.00 22.29 351 VAL B N 1
ATOM 6030 C CA . VAL B 1 372 ? 74.129 3.643 21.370 1.00 21.97 351 VAL B CA 1
ATOM 6031 C C . VAL B 1 372 ? 72.937 4.530 21.006 1.00 26.45 351 VAL B C 1
ATOM 6032 O O . VAL B 1 372 ? 71.820 4.041 20.814 1.00 28.44 351 VAL B O 1
ATOM 6036 N N . ARG B 1 373 ? 73.185 5.832 20.889 1.00 23.14 352 ARG B N 1
ATOM 6037 C CA . ARG B 1 373 ? 72.143 6.774 20.493 1.00 28.07 352 ARG B CA 1
ATOM 6038 C C . ARG B 1 373 ? 71.570 6.429 19.127 1.00 23.50 352 ARG B C 1
ATOM 6039 O O . ARG B 1 373 ? 70.375 6.562 18.892 1.00 28.26 352 ARG B O 1
ATOM 6047 N N . THR B 1 374 ? 72.436 5.992 18.226 1.00 22.11 353 THR B N 1
ATOM 6048 C CA . THR B 1 374 ? 72.013 5.653 16.876 1.00 24.68 353 THR B CA 1
ATOM 6049 C C . THR B 1 374 ? 71.248 4.338 16.873 1.00 21.86 353 THR B C 1
ATOM 6050 O O . THR B 1 374 ? 70.258 4.187 16.157 1.00 26.22 353 THR B O 1
ATOM 6054 N N . ALA B 1 375 ? 71.712 3.395 17.687 1.00 28.82 354 ALA B N 1
ATOM 6055 C CA . ALA B 1 375 ? 71.058 2.098 17.825 1.00 22.66 354 ALA B CA 1
ATOM 6056 C C . ALA B 1 375 ? 69.623 2.277 18.296 1.00 21.03 354 ALA B C 1
ATOM 6057 O O . ALA B 1 375 ? 68.707 1.646 17.774 1.00 30.18 354 ALA B O 1
ATOM 6059 N N . ILE B 1 376 ? 69.442 3.143 19.287 1.00 26.02 355 ILE B N 1
ATOM 6060 C CA . ILE B 1 376 ? 68.116 3.473 19.795 1.00 21.98 355 ILE B CA 1
ATOM 6061 C C . ILE B 1 376 ? 67.237 4.014 18.680 1.00 24.28 355 ILE B C 1
ATOM 6062 O O . ILE B 1 376 ? 66.117 3.551 18.486 1.00 21.32 355 ILE B O 1
ATOM 6067 N N . ASP B 1 377 ? 67.762 4.985 17.938 1.00 23.22 356 ASP B N 1
ATOM 6068 C CA . ASP B 1 377 ? 67.015 5.619 16.857 1.00 22.96 356 ASP B CA 1
ATOM 6069 C C . ASP B 1 377 ? 66.630 4.632 15.761 1.00 25.89 356 ASP B C 1
ATOM 6070 O O . ASP B 1 377 ? 65.555 4.744 15.168 1.00 28.11 356 ASP B O 1
ATOM 6075 N N . GLN B 1 378 ? 67.509 3.670 15.493 1.00 28.25 357 GLN B N 1
ATOM 6076 C CA . GLN B 1 378 ? 67.275 2.708 14.421 1.00 20.36 357 GLN B CA 1
ATOM 6077 C C . GLN B 1 378 ? 66.156 1.750 14.778 1.00 24.23 357 GLN B C 1
ATOM 6078 O O . GLN B 1 378 ? 65.346 1.392 13.928 1.00 28.75 357 GLN B O 1
ATOM 6084 N N . VAL B 1 379 ? 66.115 1.331 16.037 1.00 21.23 358 VAL B N 1
ATOM 6085 C CA . VAL B 1 379 ? 65.039 0.467 16.494 1.00 21.44 358 VAL B CA 1
ATOM 6086 C C . VAL B 1 379 ? 63.715 1.213 16.404 1.00 22.49 358 VAL B C 1
ATOM 6087 O O . VAL B 1 379 ? 62.725 0.685 15.895 1.00 23.59 358 VAL B O 1
ATOM 6091 N N . ASN B 1 380 ? 63.710 2.454 16.877 1.00 24.76 359 ASN B N 1
ATOM 6092 C CA . ASN B 1 380 ? 62.494 3.253 16.876 1.00 20.70 359 ASN B CA 1
ATOM 6093 C C . ASN B 1 380 ? 62.015 3.557 15.467 1.00 21.77 359 ASN B C 1
ATOM 6094 O O . ASN B 1 380 ? 60.820 3.613 15.213 1.00 25.07 359 ASN B O 1
ATOM 6099 N N . LYS B 1 381 ? 62.950 3.738 14.545 1.00 26.55 360 LYS B N 1
ATOM 6100 C CA . LYS B 1 381 ? 62.586 4.101 13.186 1.00 24.81 360 LYS B CA 1
ATOM 6101 C C . LYS B 1 381 ? 62.030 2.923 12.398 1.00 22.26 360 LYS B C 1
ATOM 6102 O O . LYS B 1 381 ? 61.039 3.055 11.686 1.00 26.13 360 LYS B O 1
ATOM 6108 N N . HIS B 1 382 ? 62.675 1.770 12.522 1.00 28.94 361 HIS B N 1
ATOM 6109 C CA . HIS B 1 382 ? 62.367 0.641 11.654 1.00 27.87 361 HIS B CA 1
ATOM 6110 C C . HIS B 1 382 ? 61.362 -0.347 12.242 1.00 29.50 361 HIS B C 1
ATOM 6111 O O . HIS B 1 382 ? 60.463 -0.802 11.541 1.00 26.01 361 HIS B O 1
ATOM 6118 N N . HIS B 1 383 ? 61.503 -0.684 13.517 1.00 23.23 362 HIS B N 1
ATOM 6119 C CA . HIS B 1 383 ? 60.544 -1.596 14.135 1.00 24.54 362 HIS B CA 1
ATOM 6120 C C . HIS B 1 383 ? 60.189 -1.191 15.558 1.00 26.71 362 HIS B C 1
ATOM 6121 O O . HIS B 1 383 ? 60.520 -1.891 16.509 1.00 21.30 362 HIS B O 1
ATOM 6128 N N . PRO B 1 384 ? 59.490 -0.055 15.700 1.00 25.29 363 PRO B N 1
ATOM 6129 C CA . PRO B 1 384 ? 59.145 0.493 17.013 1.00 24.89 363 PRO B CA 1
ATOM 6130 C C . PRO B 1 384 ? 58.095 -0.328 17.754 1.00 21.38 363 PRO B C 1
ATOM 6131 O O . PRO B 1 384 ? 57.378 -1.122 17.151 1.00 19.75 363 PRO B O 1
ATOM 6135 N N . LYS B 1 385 ? 58.028 -0.118 19.063 1.00 23.01 364 LYS B N 1
ATOM 6136 C CA . LYS B 1 385 ? 57.045 -0.760 19.934 1.00 28.15 364 LYS B CA 1
ATOM 6137 C C . LYS B 1 385 ? 56.973 -2.282 19.795 1.00 19.15 364 LYS B C 1
ATOM 6138 O O . LYS B 1 385 ? 55.907 -2.833 19.519 1.00 19.67 364 LYS B O 1
ATOM 6144 N N . PRO B 1 386 ? 58.105 -2.973 19.993 1.00 18.88 365 PRO B N 1
ATOM 6145 C CA . PRO B 1 386 ? 58.007 -4.430 20.003 1.00 21.15 365 PRO B CA 1
ATOM 6146 C C . PRO B 1 386 ? 57.408 -4.902 21.315 1.00 22.65 365 PRO B C 1
ATOM 6147 O O . PRO B 1 386 ? 57.282 -4.113 22.246 1.00 18.90 365 PRO B O 1
ATOM 6151 N N . LEU B 1 387 ? 57.054 -6.176 21.390 1.00 20.39 366 LEU B N 1
ATOM 6152 C CA . LEU B 1 387 ? 56.465 -6.723 22.601 1.00 17.16 366 LEU B CA 1
ATOM 6153 C C . LEU B 1 387 ? 57.472 -6.689 23.747 1.00 17.47 366 LEU B C 1
ATOM 6154 O O . LEU B 1 387 ? 57.109 -6.447 24.895 1.00 23.81 366 LEU B O 1
ATOM 6159 N N . ALA B 1 388 ? 58.741 -6.917 23.432 1.00 19.81 367 ALA B N 1
ATOM 6160 C CA . ALA B 1 388 ? 59.789 -6.845 24.443 1.00 16.49 367 ALA B CA 1
ATOM 6161 C C . ALA B 1 388 ? 61.103 -6.321 23.869 1.00 12.70 367 ALA B C 1
ATOM 6162 O O . ALA B 1 388 ? 61.426 -6.566 22.716 1.00 21.31 367 ALA B O 1
ATOM 6164 N N . VAL B 1 389 ? 61.846 -5.583 24.684 1.00 17.83 368 VAL B N 1
ATOM 6165 C CA . VAL B 1 389 ? 63.189 -5.147 24.328 1.00 13.47 368 VAL B CA 1
ATOM 6166 C C . VAL B 1 389 ? 64.180 -5.824 25.264 1.00 18.55 368 VAL B C 1
ATOM 6167 O O . VAL B 1 389 ? 63.989 -5.821 26.477 1.00 22.16 368 VAL B O 1
ATOM 6171 N N . TYR B 1 390 ? 65.221 -6.428 24.699 1.00 14.86 369 TYR B N 1
ATOM 6172 C CA . TYR B 1 390 ? 66.249 -7.080 25.499 1.00 18.29 369 TYR B CA 1
ATOM 6173 C C . TYR B 1 390 ? 67.584 -6.358 25.339 1.00 19.02 369 TYR B C 1
ATOM 6174 O O . TYR B 1 390 ? 68.032 -6.130 24.222 1.00 18.10 369 TYR B O 1
ATOM 6183 N N . VAL B 1 391 ? 68.211 -6.001 26.455 1.00 18.42 370 VAL B N 1
ATOM 6184 C CA . VAL B 1 391 ? 69.516 -5.345 26.429 1.00 13.04 370 VAL B CA 1
ATOM 6185 C C . VAL B 1 391 ? 70.500 -6.128 27.280 1.00 17.51 370 VAL B C 1
ATOM 6186 O O . VAL B 1 391 ? 70.232 -6.427 28.441 1.00 18.35 370 VAL B O 1
ATOM 6190 N N . PHE B 1 392 ? 71.635 -6.480 26.691 1.00 21.23 371 PHE B N 1
ATOM 6191 C CA . PHE B 1 392 ? 72.655 -7.234 27.405 1.00 20.71 371 PHE B CA 1
ATOM 6192 C C . PHE B 1 392 ? 73.906 -6.391 27.624 1.00 17.80 371 PHE B C 1
ATOM 6193 O O . PHE B 1 392 ? 74.496 -5.882 26.676 1.00 23.13 371 PHE B O 1
ATOM 6201 N N . GLY B 1 393 ? 74.294 -6.237 28.885 1.00 20.81 372 GLY B N 1
ATOM 6202 C CA . GLY B 1 393 ? 75.428 -5.405 29.247 1.00 19.49 372 GLY B CA 1
ATOM 6203 C C . GLY B 1 393 ? 75.569 -5.306 30.752 1.00 26.84 372 GLY B C 1
ATOM 6204 O O . GLY B 1 393 ? 74.675 -5.719 31.489 1.00 31.99 372 GLY B O 1
ATOM 6205 N N . LYS B 1 394 ? 76.685 -4.754 31.217 1.00 24.50 373 LYS B N 1
ATOM 6206 C CA . LYS B 1 394 ? 76.942 -4.689 32.652 1.00 29.69 373 LYS B CA 1
ATOM 6207 C C . LYS B 1 394 ? 76.771 -3.284 33.227 1.00 26.48 373 LYS B C 1
ATOM 6208 O O . LYS B 1 394 ? 76.834 -3.096 34.439 1.00 34.20 373 LYS B O 1
ATOM 6214 N N . ASP B 1 395 ? 76.555 -2.302 32.363 1.00 22.05 374 ASP B N 1
ATOM 6215 C CA . ASP B 1 395 ? 76.300 -0.941 32.819 1.00 30.32 374 ASP B CA 1
ATOM 6216 C C . ASP B 1 395 ? 74.799 -0.694 32.874 1.00 27.09 374 ASP B C 1
ATOM 6217 O O . ASP B 1 395 ? 74.153 -0.504 31.848 1.00 27.04 374 ASP B O 1
ATOM 6222 N N . MET B 1 396 ? 74.250 -0.691 34.081 1.00 24.81 375 MET B N 1
ATOM 6223 C CA . MET B 1 396 ? 72.809 -0.637 34.249 1.00 24.17 375 MET B CA 1
ATOM 6224 C C . MET B 1 396 ? 72.228 0.702 33.816 1.00 30.64 375 MET B C 1
ATOM 6225 O O . MET B 1 396 ? 71.099 0.761 33.337 1.00 41.14 375 MET B O 1
ATOM 6230 N N . ASP B 1 397 ? 72.999 1.772 33.966 1.00 31.05 376 ASP B N 1
ATOM 6231 C CA . ASP B 1 397 ? 72.532 3.089 33.560 1.00 29.22 376 ASP B CA 1
ATOM 6232 C C . ASP B 1 397 ? 72.378 3.155 32.052 1.00 26.82 376 ASP B C 1
ATOM 6233 O O . ASP B 1 397 ? 71.378 3.659 31.542 1.00 29.12 376 ASP B O 1
ATOM 6238 N N . VAL B 1 398 ? 73.375 2.646 31.342 1.00 21.75 377 VAL B N 1
ATOM 6239 C CA . VAL B 1 398 ? 73.301 2.580 29.892 1.00 25.93 377 VAL B CA 1
ATOM 6240 C C . VAL B 1 398 ? 72.177 1.642 29.449 1.00 23.32 377 VAL B C 1
ATOM 6241 O O . VAL B 1 398 ? 71.427 1.957 28.527 1.00 23.80 377 VAL B O 1
ATOM 6245 N N . ALA B 1 399 ? 72.061 0.497 30.115 1.00 22.78 378 ALA B N 1
ATOM 6246 C CA . ALA B 1 399 ? 71.071 -0.514 29.742 1.00 24.54 378 ALA B CA 1
ATOM 6247 C C . ALA B 1 399 ? 69.653 -0.015 29.986 1.00 22.71 378 ALA B C 1
ATOM 6248 O O . ALA B 1 399 ? 68.811 -0.074 29.093 1.00 21.26 378 ALA B O 1
ATOM 6250 N N . LYS B 1 400 ? 69.399 0.478 31.195 1.00 24.34 379 LYS B N 1
ATOM 6251 C CA . LYS B 1 400 ? 68.100 1.050 31.532 1.00 23.68 379 LYS B CA 1
ATOM 6252 C C . LYS B 1 400 ? 67.784 2.262 30.665 1.00 23.83 379 LYS B C 1
ATOM 6253 O O . LYS B 1 400 ? 66.626 2.512 30.334 1.00 31.22 379 LYS B O 1
ATOM 6259 N N . GLY B 1 401 ? 68.819 3.013 30.304 1.00 26.04 380 GLY B N 1
ATOM 6260 C CA . GLY B 1 401 ? 68.653 4.199 29.486 1.00 22.84 380 GLY B CA 1
ATOM 6261 C C . GLY B 1 401 ? 68.163 3.867 28.094 1.00 18.51 380 GLY B C 1
ATOM 6262 O O . GLY B 1 401 ? 67.364 4.599 27.515 1.00 29.17 380 GLY B O 1
ATOM 6263 N N . ILE B 1 402 ? 68.647 2.754 27.556 1.00 24.64 381 ILE B N 1
ATOM 6264 C CA . ILE B 1 402 ? 68.181 2.254 26.269 1.00 21.08 381 ILE B CA 1
ATOM 6265 C C . ILE B 1 402 ? 66.713 1.855 26.355 1.00 20.57 381 ILE B C 1
ATOM 6266 O O . ILE B 1 402 ? 65.902 2.224 25.504 1.00 20.21 381 ILE B O 1
ATOM 6271 N N . ILE B 1 403 ? 66.385 1.108 27.403 1.00 18.71 382 ILE B N 1
ATOM 6272 C CA . ILE B 1 403 ? 65.023 0.661 27.653 1.00 21.81 382 ILE B CA 1
ATOM 6273 C C . ILE B 1 403 ? 64.057 1.837 27.811 1.00 19.57 382 ILE B C 1
ATOM 6274 O O . ILE B 1 403 ? 62.958 1.819 27.264 1.00 22.02 382 ILE B O 1
ATOM 6279 N N . ASN B 1 404 ? 64.479 2.869 28.533 1.00 22.32 383 ASN B N 1
ATOM 6280 C CA . ASN B 1 404 ? 63.620 4.029 28.751 1.00 25.01 383 ASN B CA 1
ATOM 6281 C C . ASN B 1 404 ? 63.423 4.875 27.497 1.00 25.25 383 ASN B C 1
ATOM 6282 O O . ASN B 1 404 ? 62.543 5.728 27.454 1.00 26.56 383 ASN B O 1
ATOM 6287 N N . GLN B 1 405 ? 64.231 4.642 26.472 1.00 23.38 384 GLN B N 1
ATOM 6288 C CA . GLN B 1 405 ? 64.098 5.429 25.253 1.00 19.12 384 GLN B CA 1
ATOM 6289 C C . GLN B 1 405 ? 63.575 4.606 24.093 1.00 18.00 384 GLN B C 1
ATOM 6290 O O . GLN B 1 405 ? 63.548 5.066 22.955 1.00 24.71 384 GLN B O 1
ATOM 6296 N N . ILE B 1 406 ? 63.162 3.381 24.385 1.00 20.91 385 ILE B N 1
ATOM 6297 C CA . ILE B 1 406 ? 62.472 2.571 23.394 1.00 18.62 385 ILE B CA 1
ATOM 6298 C C . ILE B 1 406 ? 61.160 2.066 23.964 1.00 23.28 385 ILE B C 1
ATOM 6299 O O . ILE B 1 406 ? 61.143 1.181 24.820 1.00 26.00 385 ILE B O 1
ATOM 6304 N N . GLN B 1 407 ? 60.063 2.648 23.498 1.00 21.78 386 GLN B N 1
ATOM 6305 C CA . GLN B 1 407 ? 58.745 2.172 23.885 1.00 22.79 386 GLN B CA 1
ATOM 6306 C C . GLN B 1 407 ? 58.578 0.721 23.480 1.00 23.43 386 GLN B C 1
ATOM 6307 O O . GLN B 1 407 ? 58.814 0.358 22.332 1.00 26.97 386 GLN B O 1
ATOM 6313 N N . SER B 1 408 ? 58.179 -0.104 24.436 1.00 15.43 387 SER B N 1
ATOM 6314 C CA . SER B 1 408 ? 57.929 -1.506 24.172 1.00 18.34 387 SER B CA 1
ATOM 6315 C C . SER B 1 408 ? 56.974 -2.026 25.220 1.00 19.20 387 SER B C 1
ATOM 6316 O O . SER B 1 408 ? 56.744 -1.370 26.230 1.00 21.72 387 SER B O 1
ATOM 6319 N N . GLY B 1 409 ? 56.413 -3.203 24.979 1.00 19.87 388 GLY B N 1
ATOM 6320 C CA . GLY B 1 409 ? 55.474 -3.789 25.912 1.00 20.47 388 GLY B CA 1
ATOM 6321 C C . GLY B 1 409 ? 56.104 -4.060 27.261 1.00 21.96 388 GLY B C 1
ATOM 6322 O O . GLY B 1 409 ? 55.568 -3.674 28.297 1.00 21.38 388 GLY B O 1
ATOM 6323 N N . ASP B 1 410 ? 57.245 -4.740 27.233 1.00 15.70 389 ASP B N 1
ATOM 6324 C CA . ASP B 1 410 ? 58.012 -5.061 28.429 1.00 16.25 389 ASP B CA 1
ATOM 6325 C C . ASP B 1 410 ? 59.495 -5.012 28.062 1.00 17.43 389 ASP B C 1
ATOM 6326 O O . ASP B 1 410 ? 59.836 -4.796 26.903 1.00 18.88 389 ASP B O 1
ATOM 6331 N N . ALA B 1 411 ? 60.378 -5.223 29.030 1.00 16.46 390 ALA B N 1
ATOM 6332 C CA . ALA B 1 411 ? 61.804 -5.202 28.738 1.00 16.60 390 ALA B CA 1
ATOM 6333 C C . ALA B 1 411 ? 62.625 -5.970 29.762 1.00 19.20 390 ALA B C 1
ATOM 6334 O O . ALA B 1 411 ? 62.203 -6.162 30.897 1.00 20.38 390 ALA B O 1
ATOM 6336 N N . GLN B 1 412 ? 63.810 -6.398 29.348 1.00 19.51 391 GLN B N 1
ATOM 6337 C CA . GLN B 1 412 ? 64.737 -7.069 30.249 1.00 17.71 391 GLN B CA 1
ATOM 6338 C C . GLN B 1 412 ? 66.175 -6.597 30.054 1.00 20.39 391 GLN B C 1
ATOM 6339 O O . GLN B 1 412 ? 66.564 -6.205 28.959 1.00 20.25 391 GLN B O 1
ATOM 6345 N N . VAL B 1 413 ? 66.958 -6.643 31.125 1.00 19.97 392 VAL B N 1
ATOM 6346 C CA . VAL B 1 413 ? 68.406 -6.497 31.019 1.00 16.57 392 VAL B CA 1
ATOM 6347 C C . VAL B 1 413 ? 69.082 -7.812 31.411 1.00 17.57 392 VAL B C 1
ATOM 6348 O O . VAL B 1 413 ? 68.887 -8.304 32.521 1.00 23.14 392 VAL B O 1
ATOM 6352 N N . ASN B 1 414 ? 69.850 -8.376 30.480 1.00 16.39 393 ASN B N 1
ATOM 6353 C CA . ASN B 1 414 ? 70.596 -9.627 30.674 1.00 18.61 393 ASN B CA 1
ATOM 6354 C C . ASN B 1 414 ? 69.702 -10.837 30.882 1.00 24.20 393 ASN B C 1
ATOM 6355 O O . ASN B 1 414 ? 70.094 -11.810 31.524 1.00 24.54 393 ASN B O 1
ATOM 6360 N N . GLY B 1 415 ? 68.503 -10.776 30.322 1.00 22.16 394 GLY B N 1
ATOM 6361 C CA . GLY B 1 415 ? 67.565 -11.868 30.437 1.00 18.45 394 GLY B CA 1
ATOM 6362 C C . GLY B 1 415 ? 66.634 -11.916 29.250 1.00 19.27 394 GLY B C 1
ATOM 6363 O O . GLY B 1 415 ? 66.528 -10.965 28.480 1.00 23.28 394 GLY B O 1
ATOM 6364 N N . VAL B 1 416 ? 65.944 -13.035 29.116 1.00 25.13 395 VAL B N 1
ATOM 6365 C CA . VAL B 1 416 ? 65.080 -13.274 27.980 1.00 19.55 395 VAL B CA 1
ATOM 6366 C C . VAL B 1 416 ? 63.853 -14.074 28.426 1.00 18.82 395 VAL B C 1
ATOM 6367 O O . VAL B 1 416 ? 63.962 -14.985 29.244 1.00 26.22 395 VAL B O 1
ATOM 6371 N N . MET B 1 417 ? 62.687 -13.668 27.932 1.00 22.78 396 MET B N 1
ATOM 6372 C CA . MET B 1 417 ? 61.438 -14.426 28.034 1.00 22.77 396 MET B CA 1
ATOM 6373 C C . MET B 1 417 ? 60.812 -14.588 29.424 1.00 24.03 396 MET B C 1
ATOM 6374 O O . MET B 1 417 ? 59.591 -14.551 29.549 1.00 21.94 396 MET B O 1
ATOM 6379 N N . LEU B 1 418 ? 61.625 -14.765 30.457 1.00 26.25 397 LEU B N 1
ATOM 6380 C CA . LEU B 1 418 ? 61.110 -15.196 31.756 1.00 23.06 397 LEU B CA 1
ATOM 6381 C C . LEU B 1 418 ? 60.241 -14.170 32.490 1.00 27.41 397 LEU B C 1
ATOM 6382 O O . LEU B 1 418 ? 59.704 -14.469 33.555 1.00 33.68 397 LEU B O 1
ATOM 6387 N N . HIS B 1 419 ? 60.091 -12.972 31.937 1.00 27.07 398 HIS B N 1
ATOM 6388 C CA . HIS B 1 419 ? 59.205 -11.988 32.553 1.00 23.82 398 HIS B CA 1
ATOM 6389 C C . HIS B 1 419 ? 57.743 -12.406 32.375 1.00 25.35 398 HIS B C 1
ATOM 6390 O O . HIS B 1 419 ? 56.879 -12.030 33.163 1.00 33.50 398 HIS B O 1
ATOM 6397 N N . ALA B 1 420 ? 57.480 -13.206 31.348 1.00 20.56 399 ALA B N 1
ATOM 6398 C CA . ALA B 1 420 ? 56.133 -13.704 31.080 1.00 21.58 399 ALA B CA 1
ATOM 6399 C C . ALA B 1 420 ? 55.727 -14.832 32.026 1.00 25.13 399 ALA B C 1
ATOM 6400 O O . ALA B 1 420 ? 54.585 -15.267 32.015 1.00 24.89 399 ALA B O 1
ATOM 6402 N N . PHE B 1 421 ? 56.662 -15.306 32.839 1.00 21.69 400 PHE B N 1
ATOM 6403 C CA . PHE B 1 421 ? 56.375 -16.408 33.744 1.00 20.48 400 PHE B CA 1
ATOM 6404 C C . PHE B 1 421 ? 56.310 -15.939 35.188 1.00 25.52 400 PHE B C 1
ATOM 6405 O O . PHE B 1 421 ? 56.356 -16.746 36.114 1.00 30.57 400 PHE B O 1
ATOM 6413 N N . SER B 1 422 ? 56.203 -14.629 35.375 1.00 22.49 401 SER B N 1
ATOM 6414 C CA . SER B 1 422 ? 56.035 -14.074 36.707 1.00 20.21 401 SER B CA 1
ATOM 6415 C C . SER B 1 422 ? 54.618 -13.557 36.888 1.00 18.09 401 SER B C 1
ATOM 6416 O O . SER B 1 422 ? 54.125 -12.795 36.061 1.00 21.25 401 SER B O 1
ATOM 6419 N N . PRO B 1 423 ? 53.956 -13.973 37.974 1.00 20.24 402 PRO B N 1
ATOM 6420 C CA . PRO B 1 423 ? 52.584 -13.538 38.246 1.00 20.05 402 PRO B CA 1
ATOM 6421 C C . PRO B 1 423 ? 52.535 -12.106 38.765 1.00 20.99 402 PRO B C 1
ATOM 6422 O O . PRO B 1 423 ? 51.452 -11.541 38.910 1.00 20.18 402 PRO B O 1
ATOM 6426 N N . TYR B 1 424 ? 53.705 -11.532 39.029 1.00 23.77 403 TYR B N 1
ATOM 6427 C CA . TYR B 1 424 ? 53.803 -10.195 39.594 1.00 17.32 403 TYR B CA 1
ATOM 6428 C C . TYR B 1 424 ? 53.998 -9.146 38.514 1.00 17.27 403 TYR B C 1
ATOM 6429 O O . TYR B 1 424 ? 53.996 -7.956 38.795 1.00 24.25 403 TYR B O 1
ATOM 6438 N N . LEU B 1 425 ? 54.173 -9.593 37.278 1.00 19.76 404 LEU B N 1
ATOM 6439 C CA . LEU B 1 425 ? 54.464 -8.683 36.182 1.00 15.77 404 LEU B CA 1
ATOM 6440 C C . LEU B 1 425 ? 53.339 -8.647 35.156 1.00 19.08 404 LEU B C 1
ATOM 6441 O O . LEU B 1 425 ? 52.852 -9.688 34.727 1.00 18.42 404 LEU B O 1
ATOM 6446 N N . PRO B 1 426 ? 52.926 -7.438 34.764 1.00 17.42 405 PRO B N 1
ATOM 6447 C CA . PRO B 1 426 ? 51.874 -7.244 33.763 1.00 21.14 405 PRO B CA 1
ATOM 6448 C C . PRO B 1 426 ? 52.372 -7.489 32.345 1.00 22.22 405 PRO B C 1
ATOM 6449 O O . PRO B 1 426 ? 53.063 -6.649 31.773 1.00 34.88 405 PRO B O 1
ATOM 6453 N N . PHE B 1 427 ? 52.000 -8.626 31.778 1.00 20.54 406 PHE B N 1
ATOM 6454 C CA . PHE B 1 427 ? 52.450 -8.993 30.448 1.00 18.21 406 PHE B CA 1
ATOM 6455 C C . PHE B 1 427 ? 51.550 -8.428 29.357 1.00 19.74 406 PHE B C 1
ATOM 6456 O O . PHE B 1 427 ? 50.358 -8.723 29.305 1.00 17.26 406 PHE B O 1
ATOM 6464 N N . GLY B 1 428 ? 52.130 -7.620 28.476 1.00 18.75 407 GLY B N 1
ATOM 6465 C CA . GLY B 1 428 ? 51.363 -7.014 27.403 1.00 19.02 407 GLY B CA 1
ATOM 6466 C C . GLY B 1 428 ? 52.156 -6.020 26.585 1.00 15.82 407 GLY B C 1
ATOM 6467 O O . GLY B 1 428 ? 53.201 -5.545 27.017 1.00 18.02 407 GLY B O 1
ATOM 6468 N N . GLY B 1 429 ? 51.648 -5.702 25.401 1.00 15.47 408 GLY B N 1
ATOM 6469 C CA . GLY B 1 429 ? 52.366 -4.863 24.466 1.00 18.83 408 GLY B CA 1
ATOM 6470 C C . GLY B 1 429 ? 51.922 -3.415 24.442 1.00 26.57 408 GLY B C 1
ATOM 6471 O O . GLY B 1 429 ? 51.230 -2.943 25.343 1.00 23.40 408 GLY B O 1
ATOM 6472 N N . ILE B 1 430 ? 52.346 -2.711 23.399 1.00 21.58 409 ILE B N 1
ATOM 6473 C CA . ILE B 1 430 ? 51.969 -1.326 23.171 1.00 21.19 409 ILE B CA 1
ATOM 6474 C C . ILE B 1 430 ? 51.954 -1.092 21.666 1.00 23.14 409 ILE B C 1
ATOM 6475 O O . ILE B 1 430 ? 52.780 -1.643 20.945 1.00 23.84 409 ILE B O 1
ATOM 6480 N N . GLY B 1 431 ? 51.005 -0.294 21.190 1.00 26.11 410 GLY B N 1
ATOM 6481 C CA . GLY B 1 431 ? 50.883 -0.032 19.769 1.00 17.02 410 GLY B CA 1
ATOM 6482 C C . GLY B 1 431 ? 50.706 -1.307 18.967 1.00 26.15 410 GLY B C 1
ATOM 6483 O O . GLY B 1 431 ? 49.783 -2.084 19.208 1.00 25.73 410 GLY B O 1
ATOM 6484 N N . ALA B 1 432 ? 51.610 -1.539 18.022 1.00 23.23 411 ALA B N 1
ATOM 6485 C CA . ALA B 1 432 ? 51.480 -2.678 17.125 1.00 21.42 411 ALA B CA 1
ATOM 6486 C C . ALA B 1 432 ? 51.714 -4.013 17.835 1.00 20.34 411 ALA B C 1
ATOM 6487 O O . ALA B 1 432 ? 51.369 -5.058 17.298 1.00 23.64 411 ALA B O 1
ATOM 6489 N N . SER B 1 433 ? 52.288 -3.987 19.035 1.00 17.67 412 SER B N 1
ATOM 6490 C CA . SER B 1 433 ? 52.496 -5.232 19.767 1.00 21.95 412 SER B CA 1
ATOM 6491 C C . SER B 1 433 ? 51.360 -5.490 20.754 1.00 21.06 412 SER B C 1
ATOM 6492 O O . SER B 1 433 ? 51.363 -6.495 21.459 1.00 22.85 412 SER B O 1
ATOM 6495 N N . GLY B 1 434 ? 50.392 -4.582 20.801 1.00 18.58 413 GLY B N 1
ATOM 6496 C CA . GLY B 1 434 ? 49.147 -4.862 21.493 1.00 20.83 413 GLY B CA 1
ATOM 6497 C C . GLY B 1 434 ? 48.611 -3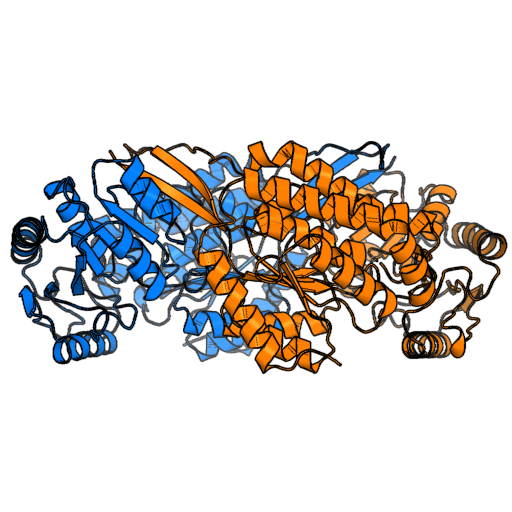.823 22.459 1.00 18.49 413 GLY B C 1
ATOM 6498 O O . GLY B 1 434 ? 49.178 -2.751 22.618 1.00 19.64 413 GLY B O 1
ATOM 6499 N N . MET B 1 435 ? 47.490 -4.151 23.095 1.00 20.40 414 MET B N 1
ATOM 6500 C CA . MET B 1 435 ? 46.898 -3.299 24.118 1.00 21.49 414 MET B CA 1
ATOM 6501 C C . MET B 1 435 ? 46.354 -4.152 25.259 1.00 22.89 414 MET B C 1
ATOM 6502 O O . MET B 1 435 ? 45.758 -5.203 25.032 1.00 24.55 414 MET B O 1
ATOM 6507 N N . GLY B 1 436 ? 46.567 -3.699 26.487 1.00 19.75 415 GLY B N 1
ATOM 6508 C CA . GLY B 1 436 ? 46.116 -4.435 27.650 1.00 19.06 415 GLY B CA 1
ATOM 6509 C C . GLY B 1 436 ? 47.187 -5.359 28.195 1.00 22.90 415 GLY B C 1
ATOM 6510 O O . GLY B 1 436 ? 48.110 -5.743 27.480 1.00 25.43 415 GLY B O 1
ATOM 6511 N N . GLU B 1 437 ? 47.063 -5.712 29.469 1.00 19.65 416 GLU B N 1
ATOM 6512 C CA . GLU B 1 437 ? 48.005 -6.615 30.112 1.00 18.23 416 GLU B CA 1
ATOM 6513 C C . GLU B 1 437 ? 47.281 -7.689 30.923 1.00 21.92 416 GLU B C 1
ATOM 6514 O O . GLU B 1 437 ? 46.152 -7.487 31.355 1.00 17.28 416 GLU B O 1
ATOM 6520 N N . TYR B 1 438 ? 47.934 -8.828 31.136 1.00 20.56 417 TYR B N 1
ATOM 6521 C CA . TYR B 1 438 ? 47.417 -9.796 32.092 1.00 18.93 417 TYR B CA 1
ATOM 6522 C C . TYR B 1 438 ? 48.537 -10.554 32.805 1.00 18.78 417 TYR B C 1
ATOM 6523 O O . TYR B 1 438 ? 49.706 -10.179 32.702 1.00 16.68 417 TYR B O 1
ATOM 6532 N N . HIS B 1 439 ? 48.122 -11.612 33.511 1.00 19.08 418 HIS B N 1
ATOM 6533 C CA . HIS B 1 439 ? 48.880 -12.424 34.479 1.00 18.12 418 HIS B CA 1
ATOM 6534 C C . HIS B 1 439 ? 48.645 -11.891 35.877 1.00 13.46 418 HIS B C 1
ATOM 6535 O O . HIS B 1 439 ? 48.510 -10.689 36.073 1.00 19.94 418 HIS B O 1
ATOM 6542 N N . GLY B 1 440 ? 48.585 -12.803 36.840 1.00 14.93 419 GLY B N 1
ATOM 6543 C CA . GLY B 1 440 ? 48.358 -12.462 38.231 1.00 16.32 419 GLY B CA 1
ATOM 6544 C C . GLY B 1 440 ? 47.145 -11.582 38.463 1.00 16.59 419 GLY B C 1
ATOM 6545 O O . GLY B 1 440 ? 46.110 -11.740 37.818 1.00 17.04 419 GLY B O 1
ATOM 6546 N N . HIS B 1 441 ? 47.287 -10.641 39.387 1.00 18.00 420 HIS B N 1
ATOM 6547 C CA . HIS B 1 441 ? 46.232 -9.694 39.696 1.00 18.85 420 HIS B CA 1
ATOM 6548 C C . HIS B 1 441 ? 45.752 -8.962 38.448 1.00 20.55 420 HIS B C 1
ATOM 6549 O O . HIS B 1 441 ? 44.581 -8.620 38.340 1.00 19.81 420 HIS B O 1
ATOM 6556 N N . PHE B 1 442 ? 46.653 -8.746 37.496 1.00 18.45 421 PHE B N 1
ATOM 6557 C CA . PHE B 1 442 ? 46.312 -7.988 36.297 1.00 17.58 421 PHE B CA 1
ATOM 6558 C C . PHE B 1 442 ? 45.279 -8.689 35.418 1.00 19.61 421 PHE B C 1
ATOM 6559 O O . PHE B 1 442 ? 44.517 -8.026 34.715 1.00 23.03 421 PHE B O 1
ATOM 6567 N N . SER B 1 443 ? 45.249 -10.021 35.458 1.00 16.80 422 SER B N 1
ATOM 6568 C CA . SER B 1 443 ? 44.224 -10.776 34.742 1.00 13.34 422 SER B CA 1
ATOM 6569 C C . SER B 1 443 ? 42.840 -10.505 35.328 1.00 15.23 422 SER B C 1
ATOM 6570 O O . SER B 1 443 ? 41.864 -10.357 34.599 1.00 22.19 422 SER B O 1
ATOM 6573 N N . TYR B 1 444 ? 42.769 -10.453 36.652 1.00 17.96 423 TYR B N 1
ATOM 6574 C CA . TYR B 1 444 ? 41.534 -10.136 37.351 1.00 20.19 423 TYR B CA 1
ATOM 6575 C C . TYR B 1 444 ? 41.032 -8.744 36.979 1.00 21.04 423 TYR B C 1
ATOM 6576 O O . TYR B 1 444 ? 39.867 -8.568 36.634 1.00 21.46 423 TYR B O 1
ATOM 6585 N N . LEU B 1 445 ? 41.924 -7.760 37.039 1.00 19.47 424 LEU B N 1
ATOM 6586 C CA . LEU B 1 445 ? 41.585 -6.384 36.695 1.00 17.48 424 LEU B CA 1
ATOM 6587 C C . LEU B 1 445 ? 41.240 -6.236 35.217 1.00 16.44 424 LEU B C 1
ATOM 6588 O O . LEU B 1 445 ? 40.439 -5.389 34.845 1.00 21.26 424 LEU B O 1
ATOM 6593 N N . THR B 1 446 ? 41.844 -7.071 34.380 1.00 22.79 425 THR B N 1
ATOM 6594 C CA . THR B 1 446 ? 41.576 -7.058 32.945 1.00 18.69 425 THR B CA 1
ATOM 6595 C C . THR B 1 446 ? 40.213 -7.670 32.604 1.00 21.48 425 THR B C 1
ATOM 6596 O O . THR B 1 446 ? 39.544 -7.244 31.664 1.00 24.06 425 THR B O 1
ATOM 6600 N N . PHE B 1 447 ? 39.786 -8.656 33.380 1.00 22.50 426 PHE B N 1
ATOM 6601 C CA . PHE B 1 447 ? 38.520 -9.313 33.082 1.00 20.39 426 PHE B CA 1
ATOM 6602 C C . PHE B 1 447 ? 37.369 -8.798 33.941 1.00 18.31 426 PHE B C 1
ATOM 6603 O O . PHE B 1 447 ? 36.333 -9.445 34.053 1.00 19.37 426 PHE B O 1
ATOM 6611 N N . THR B 1 448 ? 37.557 -7.624 34.536 1.00 20.74 427 THR B N 1
ATOM 6612 C CA . THR B 1 448 ? 36.477 -6.915 35.209 1.00 18.81 427 THR B CA 1
ATOM 6613 C C . THR B 1 448 ? 36.520 -5.435 34.831 1.00 19.22 427 THR B C 1
ATOM 6614 O O . THR B 1 448 ? 37.467 -4.981 34.200 1.00 27.46 427 THR B O 1
ATOM 6618 N N . HIS B 1 449 ? 35.482 -4.694 35.206 1.00 21.13 428 HIS B N 1
ATOM 6619 C CA . HIS B 1 449 ? 35.483 -3.244 35.074 1.00 18.91 428 HIS B CA 1
ATOM 6620 C C . HIS B 1 449 ? 35.303 -2.633 36.454 1.00 20.98 428 HIS B C 1
ATOM 6621 O O . HIS B 1 449 ? 34.704 -3.245 37.334 1.00 17.37 428 HIS B O 1
ATOM 6628 N N . LYS B 1 450 ? 35.836 -1.434 36.648 1.00 16.02 429 LYS B N 1
ATOM 6629 C CA . LYS B 1 450 ? 35.728 -0.768 37.936 1.00 19.06 429 LYS B CA 1
ATOM 6630 C C . LYS B 1 450 ? 34.372 -0.085 38.089 1.00 20.27 429 LYS B C 1
ATOM 6631 O O . LYS B 1 450 ? 33.938 0.675 37.227 1.00 20.88 429 LYS B O 1
ATOM 6637 N N . LYS B 1 451 ? 33.712 -0.372 39.201 1.00 22.23 430 LYS B N 1
ATOM 6638 C CA . LYS B 1 451 ? 32.384 0.146 39.474 1.00 18.39 430 LYS B CA 1
ATOM 6639 C C . LYS B 1 451 ? 32.397 0.960 40.760 1.00 19.68 430 LYS B C 1
ATOM 6640 O O . LYS B 1 451 ? 32.566 0.404 41.840 1.00 23.01 430 LYS B O 1
ATOM 6646 N N . SER B 1 452 ? 32.241 2.277 40.642 1.00 24.59 431 SER B N 1
ATOM 6647 C CA . SER B 1 452 ? 32.203 3.150 41.813 1.00 21.96 431 SER B CA 1
ATOM 6648 C C . SER B 1 452 ? 30.845 3.077 42.486 1.00 22.59 431 SER B C 1
ATOM 6649 O O . SER B 1 452 ? 29.817 3.060 41.822 1.00 23.26 431 SER B O 1
ATOM 6652 N N . VAL B 1 453 ? 30.850 3.044 43.811 1.00 28.17 432 VAL B N 1
ATOM 6653 C CA . VAL B 1 453 ? 29.619 3.016 44.582 1.00 21.95 432 VAL B CA 1
ATOM 6654 C C . VAL B 1 453 ? 29.652 4.100 45.652 1.00 21.61 432 VAL B C 1
ATOM 6655 O O . VAL B 1 453 ? 30.579 4.159 46.451 1.00 27.32 432 VAL B O 1
ATOM 6659 N N . ARG B 1 454 ? 28.645 4.964 45.660 1.00 21.38 433 ARG B N 1
ATOM 6660 C CA . ARG B 1 454 ? 28.558 6.005 46.677 1.00 20.20 433 ARG B CA 1
ATOM 6661 C C . ARG B 1 454 ? 27.313 5.823 47.529 1.00 21.44 433 ARG B C 1
ATOM 6662 O O . ARG B 1 454 ? 26.198 5.798 47.017 1.00 21.40 433 ARG B O 1
ATOM 6670 N N . ILE B 1 455 ? 27.511 5.702 48.834 1.00 27.67 434 ILE B N 1
ATOM 6671 C CA . ILE B 1 455 ? 26.412 5.440 49.753 1.00 25.94 434 ILE B CA 1
ATOM 6672 C C . ILE B 1 455 ? 26.090 6.664 50.600 1.00 26.25 434 ILE B C 1
ATOM 6673 O O . ILE B 1 455 ? 26.875 7.054 51.461 1.00 22.09 434 ILE B O 1
ATOM 6678 N N . VAL B 1 456 ? 24.932 7.268 50.347 1.00 32.78 435 VAL B N 1
ATOM 6679 C CA . VAL B 1 456 ? 24.455 8.401 51.137 1.00 29.41 435 VAL B CA 1
ATOM 6680 C C . VAL B 1 456 ? 23.459 7.904 52.178 1.00 28.89 435 VAL B C 1
ATOM 6681 O O . VAL B 1 456 ? 22.556 7.135 51.852 1.00 34.94 435 VAL B O 1
ATOM 6685 N N . PRO B 1 457 ? 23.629 8.323 53.440 1.00 32.22 436 PRO B N 1
ATOM 6686 C CA . PRO B 1 457 ? 22.691 7.924 54.496 1.00 37.41 436 PRO B CA 1
ATOM 6687 C C . PRO B 1 457 ? 21.265 8.409 54.224 1.00 46.36 436 PRO B C 1
ATOM 6688 O O . PRO B 1 457 ? 21.045 9.374 53.491 1.00 44.70 436 PRO B O 1
#

Radius of gyration: 28.61 Å; Cα contacts (8 Å, |Δi|>4): 2007; chains: 2; bounding box: 84×72×55 Å

Solvent-accessible surface area: 29799 Å² total

Secondary structure (DSSP, 8-state):
-PPPHHHHHHHHHHHHHHHHTTTT-SHHHHHHHHHHHHHHHHTTHHHHHHHHHHHH---HHHIIIIIIHHHHHHHHHHHHHHHHHTS-EEE---GGG-S-EEEEEEEE-SEEEEEPPSSSTTHHHHHHHHHHHHHT-EEEEE--TT-HHHHHHHHHHHHHH--TTTEEE----HHHHHHHTTS--SEEEEES-HHHHHHHHHHHHTTT--EEEE----EEEEE-TT--HHHHHHHHHHHHHGGGG----EEEEEEEHHHHHHHHHHHHHHHHHHS-STTSS---S-HHHHHHHHHHHHH-SSEEEE---EEGGGTEE--EEEES--TTSTTSSS---SSEEEEEEES-HHHHHHHHHHHS-S-SEEEEE-S-HHHHHHHHTTS--SEEEES--SGGGG-TTS-B---GGGEE--BSTHHHHHHSEEEEEEEE--/-PPPHHHHHHHHHHHHHHHHTTTT-SHHHHHHHHHHHHHHHHHTHHHHHHHHHHHH---HHHIIIIIIHHHHHHHHHHHHHHHHHTSPEEE---GGG-S-EEEEEEEE--EEEEEPPSSSTTHHHHHHHHHHHHTT-EEEEE--SSSHHHHHHHHHHHHHHS-TTTEEE----HHHHHHHHTS--SEEEEES-HHHHHHHHHHHHTTT--EEEE----EEEEE-TT--HHHHHHHHHHHHHGGGG----EEEEEEEHHHHHHHHHHHHHHHHHH--STTTT---S-HHHHHHHHHHHHH--SEEEE---EETTTTEE--EEEES--TTSGGGTS---SSEEEEEEES-HHHHHHHHHHHS-S-SEEEEE-S-HHHHHHHHHTS--SEEEES--SGGGG-TTS-B---GGGEE--BSTHHHHHHTEEEEEEEE--

InterPro domains:
  IPR012394 Aldehyde dehydrogenase NAD(P)-dependent [PIRSF036492] (9-432)
  IPR012394 Aldehyde dehydrogenase NAD(P)-dependent [PTHR43570] (8-432)
  IPR015590 Aldehyde dehydrogenase domain [PF00171] (5-432)
  IPR016160 Aldehyde dehydrogenase, cysteine active site [PS00070] (242-253)
  IPR016161 Aldehyde/histidinol dehydrogenase [SSF53720] (3-433)
  IPR016162 Aldehyde dehydrogenase, N-terminal [G3DSA:3.40.605.10] (31-427)
  IPR016163 Aldehyde dehydrogenase, C-terminal [G3DSA:3.40.309.10] (219-412)
  IPR054920 NAD(P)-dependent benzaldehyde dehydrogenase [NF045701] (1-435)

Nearest PDB structures (foldseek):
  5ucd-assembly1_B  TM=1.002E+00  e=3.242E-90  Pseudomonas putida
  5nno-assembly1_B  TM=9.638E-01  e=1.185E-43  Trypanosoma brucei
  4h7n-assembly1_D  TM=9.203E-01  e=4.716E-35  Trichormus variabilis ATCC 29413
  1uxv-assembly1_A  TM=8.980E-01  e=7.091E-31  Thermoproteus tenax
  1ky8-assembly1_A  TM=8.989E-01  e=5.436E-30  Thermoproteus tenax

Sequence (868 aa):
NYLSPAKIDSLFSAQKAYFATRATADVGFRKQSLERLKEAVINNKEALYSALAEDLGKPKDVVDLAEIGAVLHEIDFALAHLDEWVAPVSVPSPDIIAPSECYVVQEPYGVTYIIGPFNYPVNLTLTPLIGAIIGGNTCIIKPSETTPETSAVIEKIIAEAFAPEYVAVIQGGRDENSHLLSLPFDFIFFTGSPNVGKVVMQAAAKHLTPVVLELGGKCPLIVLPDADLDQTVNQLMFGKFINSGQTIAPDYLYVHYSVKDALLERLVERVKTELPEINSTGKLVTERQVQRLVSLLEATQGQVLVGSQADVSKRALSATVVDGVEWNDPLMSEELFGPILPVLEFDSVRTAIDQVNKHHPKPLAVYVFGKDMDVAKGIINQIQSGDAQVNGVMLHAFSPYLPFGGIGASGMGEYHGHFSYLTFTHKKSVRIVPNYLSPAKIDSLFSAQKAYFATRATADVGFRKQSLERLKEAVINNKEALYSALAEDLGKPKDVVDLAEIGAVLHEIDFALAHLDEWVAPVSVPSPDIIAPSECYVVQEPYGVTYIIGPFNYPVNLTLTPLIGAIIGGNTCIIKPSETTPETSAVIEKIIAEAFAPEYVAVIQGGRDENSHLLSLPFDFIFFTGSPNVGKVVMQAAAKHLTPVVLELGGKCPLIVLPDADLDQTVNQLMFGKFINSGQTIAPDYLYVHYSVKDALLERLVERVKTELPEINSTGKLVTERQVQRLVSLLEATQGQVLVGSQADVSKRALSATVVDGVEWNDPLMSEELFGPILPVLEFDSVRTAIDQVNKHHPKPLAVYVFGKDMDVAKGIINQIQSGDAQVNGVMLHAFSPYLPFGGIGASGMGEYHGHFSYLTFTHKKSVRIVP

Organism: Pseudomonas putida (NCBI:txid303)

B-factor: mean 29.53, std 10.54, range [11.69, 94.1]

Foldseek 3Di:
DFDDLVVVVVLQVLLQVVLVVVQLPDQVSLLLLLVLLLVLLVVCLVLLCVLCCVQQNADSVNCCAQASVLLNVLSVLCSVCLVVLQDWAWDDDDPVPPPWTKTKGWAFQEEEEAEADDQHQRNRFNNLVSLCSSLSYAYEYETDQLRVSNLVSVQVSQVSRDDSSGYHYGYDDPVSVLSNLQDQGREYEYEEELVVVVVSVVSNVVNVHYYWYQYFFAAEAEEEPAFDLVLVLVQLVVQCLASQNQDLGHQEYEYAPNCVVVSCVVNLVCQCVCFVDQASSTADSALVLQVVLLVLVVQFPWAKRDWSDHDSVRRTGGQIETEDHDCPGSSNPDRSSGNYYYYHYDHDLVVVLVVCCVRTAWGQEYEYGHDPVVSRVVSVVSGAYNYYYYSHGDCLSSDQVDWGHTDDSSIGATDHHSRSNPRSTDMDMDMGDD/DFDDLVVVVVLQVLLQVVVVVVQLVDQVSLLVLLVLLLVLLVVCLVLLQVLCCVQQNAHSVCCCPQANVLLNVLSVLCNVCLVVLQDWAWDDDDPVPPPWTKTKGWAFQEEEEEEADRQRQRNRFRSLVNLCSSLSYAYEYETDVLSPSNLVSVQVSDVRRDDSSRYGYGYDDPVVVVSVLQDLGREYEYEEALVVVVVSVVSCVVNVHYYWYQYFFAAEAEEDPAFPLVLVLVQLCVQCLASQNQDLGHQEYEYAPVCPVVNVVVNLVCLCVQFVDQQSSTADSALVLQVVLLVLVVQWPWAWPDWSDDDSVRRTGGQTETEDGDCPGSSNQTRNSGNYYYYHYDHDLVVVLVVCCVRIAWGQEYEYGHDDVCSRVVSVVSGHYNYYDYSHGDCLSSDQVHWRHTDDSSIDATDHHSRSNSRRTDMDMDIGDD

CATH classification: 3.40.605.10 (+1 more: 3.40.309.10)

GO terms:
  GO:0019596 mandelate catabolic process (P, TAS)
  GO:0018477 benzaldehyde dehydrogenase (NADP+) activity (F, TAS)
  GO:0018479 benzaldehyde dehydrogenase (NAD+) activity (F, TAS)